Protein 3O07 (pdb70)

Structure (mmCIF, N/CA/C/O backbone):
data_3O07
#
_entry.id   3O07
#
_cell.length_a   60.474
_cell.length_b   111.972
_cell.length_c   158.744
_cell.angle_alpha   90.00
_cell.angle_beta   90.00
_cell.angle_gamma   90.00
#
_symmetry.space_group_name_H-M   'P 2 21 21'
#
loop_
_entity.id
_entity.type
_entity.pdbx_description
1 polymer 'Pyridoxine biosynthesis protein SNZ1'
2 non-polymer GLYCERALDEHYDE-3-PHOSPHATE
3 water water
#
loop_
_atom_site.group_PDB
_atom_site.id
_atom_site.type_symbol
_atom_site.label_atom_id
_atom_site.label_alt_id
_atom_site.label_comp_id
_atom_site.label_asym_id
_atom_site.label_entity_id
_atom_site.label_seq_id
_atom_site.pdbx_PDB_ins_code
_atom_site.Cartn_x
_atom_site.Cartn_y
_atom_site.Cartn_z
_atom_site.occupancy
_atom_site.B_iso_or_equiv
_atom_site.auth_seq_id
_atom_site.auth_comp_id
_atom_site.auth_asym_id
_atom_site.auth_atom_id
_atom_site.pdbx_PDB_model_num
ATOM 1 N N . LEU A 1 10 ? -18.139 -43.747 26.575 1.00 32.17 16 LEU A N 1
ATOM 2 C CA . LEU A 1 10 ? -17.700 -42.342 26.282 1.00 31.81 16 LEU A CA 1
ATOM 3 C C . LEU A 1 10 ? -18.353 -41.321 27.209 1.00 31.40 16 LEU A C 1
ATOM 4 O O . LEU A 1 10 ? -17.803 -40.235 27.439 1.00 31.26 16 LEU A O 1
ATOM 9 N N . LYS A 1 11 ? -19.528 -41.677 27.724 1.00 30.81 17 LYS A N 1
ATOM 10 C CA . LYS A 1 11 ? -20.300 -40.829 28.628 1.00 30.13 17 LYS A CA 1
ATOM 11 C C . LYS A 1 11 ? -19.473 -40.347 29.828 1.00 29.07 17 LYS A C 1
ATOM 12 O O . LYS A 1 11 ? -18.842 -41.143 30.533 1.00 29.23 17 LYS A O 1
ATOM 18 N N . GLY A 1 12 ? -19.474 -39.031 30.026 1.00 27.48 18 GLY A N 1
ATOM 19 C CA . GLY A 1 12 ? -18.729 -38.382 31.099 1.00 25.36 18 GLY A CA 1
ATOM 20 C C . GLY A 1 12 ? -17.301 -38.032 30.718 1.00 23.89 18 GLY A C 1
ATOM 21 O O . GLY A 1 12 ? -16.529 -37.570 31.569 1.00 24.26 18 GLY A O 1
ATOM 22 N N . GLY A 1 13 ? -16.951 -38.243 29.445 1.00 21.90 19 GLY A N 1
ATOM 23 C CA . GLY A 1 13 ? -15.569 -38.086 28.975 1.00 20.00 19 GLY A CA 1
ATOM 24 C C . GLY A 1 13 ? -15.299 -36.967 27.977 1.00 18.09 19 GLY A C 1
ATOM 25 O O . GLY A 1 13 ? -16.221 -36.256 27.564 1.00 17.90 19 GLY A O 1
ATOM 26 N N . VAL A 1 14 ? -14.022 -36.830 27.603 1.00 16.90 20 VAL A N 1
ATOM 27 C CA . VAL A 1 14 ? -13.545 -35.821 26.632 1.00 15.82 20 VAL A CA 1
ATOM 28 C C . VAL A 1 14 ? -12.998 -36.483 25.353 1.00 15.48 20 VAL A C 1
ATOM 29 O O . VAL A 1 14 ? -12.198 -37.413 25.437 1.00 15.45 20 VAL A O 1
ATOM 33 N N . ILE A 1 15 ? -13.433 -36.002 24.180 1.00 14.33 21 ILE A N 1
ATOM 34 C CA . ILE A 1 15 ? -12.877 -36.436 22.881 1.00 14.26 21 ILE A CA 1
ATOM 35 C C . ILE A 1 15 ? -12.031 -35.301 22.302 1.00 14.25 21 ILE A C 1
ATOM 36 O O . ILE A 1 15 ? -12.520 -34.169 22.193 1.00 13.94 21 ILE A O 1
ATOM 41 N N . MET A 1 16 ? -10.774 -35.599 21.945 1.00 13.84 22 MET A N 1
ATOM 42 C CA . MET A 1 16 ? -9.813 -34.573 21.472 1.00 14.11 22 MET A CA 1
ATOM 43 C C . MET A 1 16 ? -9.421 -34.719 19.992 1.00 14.28 22 MET A C 1
ATOM 44 O O . MET A 1 16 ? -9.055 -35.817 19.556 1.00 14.08 22 MET A O 1
ATOM 49 N N . ASP A 1 17 ? -9.475 -33.608 19.243 1.00 14.55 23 ASP A N 1
ATOM 50 C CA . ASP A 1 17 ? -8.942 -33.526 17.857 1.00 14.99 23 ASP A CA 1
ATOM 51 C C . ASP A 1 17 ? -7.405 -33.648 17.844 1.00 14.97 23 ASP A C 1
ATOM 52 O O . ASP A 1 17 ? -6.726 -32.955 18.610 1.00 15.35 23 ASP A O 1
ATOM 57 N N . VAL A 1 18 ? -6.867 -34.528 16.990 1.00 14.62 24 VAL A N 1
ATOM 58 C CA . VAL A 1 18 ? -5.409 -34.758 16.869 1.00 14.67 24 VAL A CA 1
ATOM 59 C C . VAL A 1 18 ? -4.985 -34.868 15.396 1.00 14.80 24 VAL A C 1
ATOM 60 O O . VAL A 1 18 ? -5.701 -35.477 14.592 1.00 15.07 24 VAL A O 1
ATOM 64 N N . VAL A 1 19 ? -3.838 -34.277 15.047 1.00 15.12 25 VAL A N 1
ATOM 65 C CA . VAL A 1 19 ? -3.350 -34.277 13.656 1.00 15.78 25 VAL A CA 1
ATOM 66 C C . VAL A 1 19 ? -2.093 -35.146 13.399 1.00 16.27 25 VAL A C 1
ATOM 67 O O . VAL A 1 19 ? -1.658 -35.284 12.247 1.00 16.45 25 VAL A O 1
ATOM 71 N N . THR A 1 20 ? -1.514 -35.713 14.463 1.00 16.69 26 THR A N 1
ATOM 72 C CA . THR A 1 20 ? -0.346 -36.617 14.366 1.00 17.02 26 THR A CA 1
ATOM 73 C C . THR A 1 20 ? -0.425 -37.751 15.396 1.00 17.12 26 THR A C 1
ATOM 74 O O . THR A 1 20 ? -1.159 -37.642 16.384 1.00 17.26 26 THR A O 1
ATOM 78 N N . PRO A 1 21 ? 0.342 -38.840 15.184 1.00 17.58 27 PRO A N 1
ATOM 79 C CA . PRO A 1 21 ? 0.436 -39.905 16.194 1.00 17.67 27 PRO A CA 1
ATOM 80 C C . PRO A 1 21 ? 0.925 -39.414 17.571 1.00 17.65 27 PRO A C 1
ATOM 81 O O . PRO A 1 21 ? 0.404 -39.866 18.601 1.00 17.17 27 PRO A O 1
ATOM 85 N N . GLU A 1 22 ? 1.891 -38.493 17.598 1.00 18.05 28 GLU A N 1
ATOM 86 C CA . GLU A 1 22 ? 2.388 -37.964 18.883 1.00 18.17 28 GLU A CA 1
ATOM 87 C C . GLU A 1 22 ? 1.350 -37.116 19.639 1.00 17.51 28 GLU A C 1
ATOM 88 O O . GLU A 1 22 ? 1.318 -37.131 20.873 1.00 17.28 28 GLU A O 1
ATOM 94 N N . GLN A 1 23 ? 0.508 -36.383 18.912 1.00 17.04 29 GLN A N 1
ATOM 95 C CA . GLN A 1 23 ? -0.632 -35.695 19.542 1.00 16.28 29 GLN A CA 1
ATOM 96 C C . GLN A 1 23 ? -1.632 -36.691 20.154 1.00 16.03 29 GLN A C 1
ATOM 97 O O . GLN A 1 23 ? -2.132 -36.471 21.260 1.00 15.47 29 GLN A O 1
ATOM 103 N N . ALA A 1 24 ? -1.908 -37.790 19.443 1.00 15.94 30 ALA A N 1
ATOM 104 C CA . ALA A 1 24 ? -2.804 -38.836 19.958 1.00 15.87 30 ALA A CA 1
ATOM 105 C C . ALA A 1 24 ? -2.286 -39.423 21.278 1.00 16.38 30 ALA A C 1
ATOM 106 O O . ALA A 1 24 ? -3.069 -39.696 22.191 1.00 15.87 30 ALA A O 1
ATOM 108 N N . LYS A 1 25 ? -0.966 -39.591 21.382 1.00 16.64 31 LYS A N 1
ATOM 109 C CA . LYS A 1 25 ? -0.352 -40.108 22.619 1.00 17.50 31 LYS A CA 1
ATOM 110 C C . LYS A 1 25 ? -0.488 -39.183 23.836 1.00 17.63 31 LYS A C 1
ATOM 111 O O . LYS A 1 25 ? -0.698 -39.660 24.964 1.00 17.90 31 LYS A O 1
ATOM 117 N N . ILE A 1 26 ? -0.364 -37.874 23.605 1.00 17.21 32 ILE A N 1
ATOM 118 C CA . ILE A 1 26 ? -0.617 -36.856 24.635 1.00 17.62 32 ILE A CA 1
ATOM 119 C C . ILE A 1 26 ? -2.063 -36.925 25.114 1.00 17.42 32 ILE A C 1
ATOM 120 O O . ILE A 1 26 ? -2.325 -36.900 26.323 1.00 17.03 32 ILE A O 1
ATOM 125 N N . ALA A 1 27 ? -2.998 -37.003 24.164 1.00 16.84 33 ALA A N 1
ATOM 126 C CA . ALA A 1 27 ? -4.418 -37.102 24.495 1.00 16.96 33 ALA A CA 1
ATOM 127 C C . ALA A 1 27 ? -4.712 -38.317 25.377 1.00 17.15 33 ALA A C 1
ATOM 128 O O . ALA A 1 27 ? -5.409 -38.201 26.390 1.00 17.23 33 ALA A O 1
ATOM 130 N N . GLU A 1 28 ? -4.166 -39.472 24.998 1.00 17.46 34 GLU A N 1
ATOM 131 C CA . GLU A 1 28 ? -4.327 -40.700 25.777 1.00 18.21 34 GLU A CA 1
ATOM 132 C C . GLU A 1 28 ? -3.768 -40.568 27.206 1.00 18.21 34 GLU A C 1
ATOM 133 O O . GLU A 1 28 ? -4.458 -40.899 28.173 1.00 18.15 34 GLU A O 1
ATOM 139 N N . LYS A 1 29 ? -2.538 -40.070 27.331 1.00 18.29 35 LYS A N 1
ATOM 140 C CA . LYS A 1 29 ? -1.897 -39.886 28.647 1.00 18.72 35 LYS A CA 1
ATOM 141 C C . LYS A 1 29 ? -2.623 -38.882 29.556 1.00 18.92 35 LYS A C 1
ATOM 142 O O . LYS A 1 29 ? -2.593 -39.025 30.782 1.00 19.43 35 LYS A O 1
ATOM 148 N N A SER A 1 30 ? -3.282 -37.889 28.955 0.50 18.72 36 SER A N 1
ATOM 149 N N B SER A 1 30 ? -3.282 -37.888 28.955 0.50 18.71 36 SER A N 1
ATOM 150 C CA A SER A 1 30 ? -4.010 -36.863 29.707 0.50 18.66 36 SER A CA 1
ATOM 151 C CA B SER A 1 30 ? -4.014 -36.862 29.707 0.50 18.63 36 SER A CA 1
ATOM 152 C C A SER A 1 30 ? -5.386 -37.333 30.199 0.50 18.50 36 SER A C 1
ATOM 153 C C B SER A 1 30 ? -5.362 -37.361 30.241 0.50 18.49 36 SER A C 1
ATOM 154 O O A SER A 1 30 ? -6.031 -36.647 30.999 0.50 18.83 36 SER A O 1
ATOM 155 O O B SER A 1 30 ? -5.966 -36.723 31.111 0.50 18.82 36 SER A O 1
ATOM 160 N N . GLY A 1 31 ? -5.825 -38.497 29.721 1.00 18.12 37 GLY A N 1
ATOM 161 C CA . GLY A 1 31 ? -7.089 -39.098 30.163 1.00 17.62 37 GLY A CA 1
ATOM 162 C C . GLY A 1 31 ? -8.290 -38.962 29.234 1.00 16.96 37 GLY A C 1
ATOM 163 O O . GLY A 1 31 ? -9.427 -39.193 29.658 1.00 16.43 37 GLY A O 1
ATOM 164 N N . ALA A 1 32 ? -8.053 -38.607 27.969 1.00 16.70 38 ALA A N 1
ATOM 165 C CA . ALA A 1 32 ? -9.140 -38.559 26.975 1.00 16.50 38 ALA A CA 1
ATOM 166 C C . ALA A 1 32 ? -9.821 -39.924 26.817 1.00 16.56 38 ALA A C 1
ATOM 167 O O . ALA A 1 32 ? -9.163 -40.967 26.935 1.00 16.48 38 ALA A O 1
ATOM 169 N N A CYS A 1 33 ? -11.124 -39.899 26.539 0.50 16.98 39 CYS A N 1
ATOM 170 N N B CYS A 1 33 ? -11.132 -39.918 26.576 0.50 16.47 39 CYS A N 1
ATOM 171 C CA A CYS A 1 33 ? -11.912 -41.117 26.317 0.50 17.59 39 CYS A CA 1
ATOM 172 C CA B CYS A 1 33 ? -11.863 -41.167 26.322 0.50 16.50 39 CYS A CA 1
ATOM 173 C C A CYS A 1 33 ? -11.844 -41.639 24.877 0.50 16.83 39 CYS A C 1
ATOM 174 C C B CYS A 1 33 ? -11.680 -41.678 24.890 0.50 16.29 39 CYS A C 1
ATOM 175 O O A CYS A 1 33 ? -12.132 -42.815 24.624 0.50 16.78 39 CYS A O 1
ATOM 176 O O B CYS A 1 33 ? -11.704 -42.889 24.657 0.50 16.31 39 CYS A O 1
ATOM 181 N N . ALA A 1 34 ? -11.488 -40.754 23.945 1.00 15.92 40 ALA A N 1
ATOM 182 C CA . ALA A 1 34 ? -11.313 -41.097 22.518 1.00 14.99 40 ALA A CA 1
ATOM 183 C C . ALA A 1 34 ? -10.576 -39.961 21.800 1.00 14.51 40 ALA A C 1
ATOM 184 O O . ALA A 1 34 ? -10.458 -38.857 22.346 1.00 14.50 40 ALA A O 1
ATOM 186 N N . VAL A 1 35 ? -10.082 -40.226 20.590 1.00 13.98 41 VAL A N 1
ATOM 187 C CA . VAL A 1 35 ? -9.508 -39.166 19.738 1.00 14.07 41 VAL A CA 1
ATOM 188 C C . VAL A 1 35 ? -10.217 -39.057 18.383 1.00 14.20 41 VAL A C 1
ATOM 189 O O . VAL A 1 35 ? -10.777 -40.037 17.894 1.00 14.03 41 VAL A O 1
ATOM 193 N N . MET A 1 36 ? -10.180 -37.860 17.797 1.00 14.37 42 MET A N 1
ATOM 194 C CA . MET A 1 36 ? -10.708 -37.603 16.447 1.00 14.84 42 MET A CA 1
ATOM 195 C C . MET A 1 36 ? -9.539 -37.296 15.507 1.00 15.01 42 MET A C 1
ATOM 196 O O . MET A 1 36 ? -8.859 -36.275 15.657 1.00 14.72 42 MET A O 1
ATOM 201 N N . ALA A 1 37 ? -9.306 -38.188 14.544 1.00 15.64 43 ALA A N 1
ATOM 202 C CA . ALA A 1 37 ? -8.169 -38.069 13.623 1.00 16.61 43 ALA A CA 1
ATOM 203 C C . ALA A 1 37 ? -8.517 -37.170 12.439 1.00 17.60 43 ALA A C 1
ATOM 204 O O . ALA A 1 37 ? -9.544 -37.371 11.797 1.00 17.34 43 ALA A O 1
ATOM 206 N N . LEU A 1 38 ? -7.676 -36.170 12.168 1.00 19.32 44 LEU A N 1
ATOM 207 C CA . LEU A 1 38 ? -7.866 -35.263 11.016 1.00 21.82 44 LEU A CA 1
ATOM 208 C C . LEU A 1 38 ? -6.535 -34.736 10.489 1.00 23.18 44 LEU A C 1
ATOM 209 O O . LEU A 1 38 ? -5.635 -34.445 11.268 1.00 22.46 44 LEU A O 1
ATOM 214 N N . GLU A 1 39 ? -6.417 -34.612 9.167 1.00 25.38 45 GLU A N 1
ATOM 215 C CA . GLU A 1 39 ? -5.134 -34.250 8.546 1.00 28.30 45 GLU A CA 1
ATOM 216 C C . GLU A 1 39 ? -4.888 -32.741 8.502 1.00 30.24 45 GLU A C 1
ATOM 217 O O . GLU A 1 39 ? -3.739 -32.288 8.499 1.00 30.90 45 GLU A O 1
ATOM 223 N N . SER A 1 40 ? -5.973 -31.975 8.473 1.00 32.66 46 SER A N 1
ATOM 224 C CA . SER A 1 40 ? -5.908 -30.524 8.419 1.00 35.05 46 SER A CA 1
ATOM 225 C C . SER A 1 40 ? -6.950 -29.946 9.354 1.00 36.41 46 SER A C 1
ATOM 226 O O . SER A 1 40 ? -8.047 -30.502 9.488 1.00 36.39 46 SER A O 1
ATOM 229 N N . ILE A 1 41 ? -6.602 -28.833 9.993 1.00 38.17 47 ILE A N 1
ATOM 230 C CA . ILE A 1 41 ? -7.545 -28.087 10.817 1.00 40.11 47 ILE A CA 1
ATOM 231 C C . ILE A 1 41 ? -8.486 -27.316 9.886 1.00 41.49 47 ILE A C 1
ATOM 232 O O . ILE A 1 41 ? -8.051 -26.387 9.194 1.00 41.59 47 ILE A O 1
ATOM 237 N N . PRO A 1 42 ? -9.779 -27.700 9.865 1.00 42.93 48 PRO A N 1
ATOM 238 C CA . PRO A 1 42 ? -10.729 -27.132 8.903 1.00 44.05 48 PRO A CA 1
ATOM 239 C C . PRO A 1 42 ? -10.959 -25.633 9.098 1.00 45.17 48 PRO A C 1
ATOM 240 O O . PRO A 1 42 ? -11.293 -24.936 8.138 1.00 45.32 48 PRO A O 1
ATOM 244 N N . ALA A 1 43 ? -10.766 -25.152 10.328 1.00 46.45 49 ALA A N 1
ATOM 245 C CA . ALA A 1 43 ? -10.874 -23.725 10.649 1.00 47.66 49 ALA A CA 1
ATOM 246 C C . ALA A 1 43 ? -9.761 -22.893 10.002 1.00 48.51 49 ALA A C 1
ATOM 247 O O . ALA A 1 43 ? -9.980 -21.734 9.635 1.00 48.77 49 ALA A O 1
ATOM 249 N N . ASP A 1 44 ? -8.575 -23.489 9.875 1.00 49.44 50 ASP A N 1
ATOM 250 C CA . ASP A 1 44 ? -7.453 -22.863 9.170 1.00 50.33 50 ASP A CA 1
ATOM 251 C C . ASP A 1 44 ? -7.696 -22.847 7.662 1.00 50.74 50 ASP A C 1
ATOM 252 O O . ASP A 1 44 ? -7.265 -21.925 6.966 1.00 50.97 50 ASP A O 1
ATOM 257 N N . MET A 1 45 ? -8.393 -23.873 7.171 1.00 51.23 51 MET A N 1
ATOM 258 C CA . MET A 1 45 ? -8.667 -24.024 5.739 1.00 51.60 51 MET A CA 1
ATOM 259 C C . MET A 1 45 ? -9.927 -23.281 5.282 1.00 51.49 51 MET A C 1
ATOM 260 O O . MET A 1 45 ? -10.087 -22.998 4.090 1.00 51.53 51 MET A O 1
ATOM 265 N N . ARG A 1 46 ? -10.818 -22.985 6.229 1.00 51.30 52 ARG A N 1
ATOM 266 C CA . ARG A 1 46 ? -11.988 -22.141 5.965 1.00 51.12 52 ARG A CA 1
ATOM 267 C C . ARG A 1 46 ? -11.562 -20.715 5.605 1.00 50.56 52 ARG A C 1
ATOM 268 O O . ARG A 1 46 ? -12.191 -20.063 4.766 1.00 50.70 52 ARG A O 1
ATOM 276 N N . LYS A 1 47 ? -10.484 -20.249 6.238 1.00 49.76 53 LYS A N 1
ATOM 277 C CA . LYS A 1 47 ? -9.926 -18.920 5.979 1.00 48.80 53 LYS A CA 1
ATOM 278 C C . LYS A 1 47 ? -9.228 -18.823 4.624 1.00 47.80 53 LYS A C 1
ATOM 279 O O . LYS A 1 47 ? -9.045 -17.725 4.089 1.00 47.88 53 LYS A O 1
ATOM 285 N N . SER A 1 48 ? -8.847 -19.977 4.077 1.00 46.36 54 SER A N 1
ATOM 286 C CA . SER A 1 48 ? -8.147 -20.051 2.795 1.00 44.70 54 SER A CA 1
ATOM 287 C C . SER A 1 48 ? -9.098 -20.289 1.612 1.00 43.21 54 SER A C 1
ATOM 288 O O . SER A 1 48 ? -8.657 -20.361 0.462 1.00 43.42 54 SER A O 1
ATOM 291 N N . GLY A 1 49 ? -10.394 -20.411 1.904 1.00 41.26 55 GLY A N 1
ATOM 292 C CA . GLY A 1 49 ? -11.420 -20.659 0.882 1.00 38.42 55 GLY A CA 1
ATOM 293 C C . GLY A 1 49 ? -11.445 -22.077 0.332 1.00 36.32 55 GLY A C 1
ATOM 294 O O . GLY A 1 49 ? -12.178 -22.370 -0.617 1.00 36.56 55 GLY A O 1
ATOM 295 N N . LYS A 1 50 ? -10.663 -22.964 0.946 1.00 33.81 56 LYS A N 1
ATOM 296 C CA . LYS A 1 50 ? -10.430 -24.305 0.417 1.00 31.16 56 LYS A CA 1
ATOM 297 C C . LYS A 1 50 ? -11.591 -25.263 0.691 1.00 28.45 56 LYS A C 1
ATOM 298 O O . LYS A 1 50 ? -12.369 -25.063 1.625 1.00 28.45 56 LYS A O 1
ATOM 304 N N . VAL A 1 51 ? -11.697 -26.296 -0.141 1.00 25.14 57 VAL A N 1
ATOM 305 C CA . VAL A 1 51 ? -12.612 -27.415 0.105 1.00 21.75 57 VAL A CA 1
ATOM 306 C C . VAL A 1 51 ? -11.973 -28.384 1.110 1.00 20.00 57 VAL A C 1
ATOM 307 O O . VAL A 1 51 ? -10.815 -28.792 0.945 1.00 19.79 57 VAL A O 1
ATOM 311 N N A CYS A 1 52 ? -12.733 -28.742 2.145 0.50 18.44 58 CYS A N 1
ATOM 312 N N B CYS A 1 52 ? -12.731 -28.737 2.147 0.50 18.77 58 CYS A N 1
ATOM 313 C CA A CYS A 1 52 ? -12.267 -29.646 3.193 0.50 17.23 58 CYS A CA 1
ATOM 314 C CA B CYS A 1 52 ? -12.260 -29.657 3.173 0.50 17.92 58 CYS A CA 1
ATOM 315 C C A CYS A 1 52 ? -13.022 -30.974 3.104 0.50 16.08 58 CYS A C 1
ATOM 316 C C B CYS A 1 52 ? -13.022 -30.974 3.079 0.50 16.45 58 CYS A C 1
ATOM 317 O O A CYS A 1 52 ? -14.250 -30.990 3.178 0.50 15.55 58 CYS A O 1
ATOM 318 O O B CYS A 1 52 ? -14.252 -30.984 3.130 0.50 15.91 58 CYS A O 1
ATOM 323 N N . ARG A 1 53 ? -12.278 -32.073 2.945 1.00 15.32 59 ARG A N 1
ATOM 324 C CA . ARG A 1 53 ? -12.854 -33.415 2.681 1.00 13.95 59 ARG A CA 1
ATOM 325 C C . ARG A 1 53 ? -12.432 -34.459 3.746 1.00 13.33 59 ARG A C 1
ATOM 326 O O . ARG A 1 53 ? -11.720 -34.123 4.696 1.00 12.40 59 ARG A O 1
ATOM 334 N N . MET A 1 54 ? -12.873 -35.711 3.579 1.00 13.22 60 MET A N 1
ATOM 335 C CA . MET A 1 54 ? -12.339 -36.864 4.340 1.00 14.11 60 MET A CA 1
ATOM 336 C C . MET A 1 54 ? -10.800 -36.861 4.296 1.00 14.27 60 MET A C 1
ATOM 337 O O . MET A 1 54 ? -10.212 -36.503 3.267 1.00 14.86 60 MET A O 1
ATOM 342 N N . SER A 1 55 ? -10.154 -37.228 5.410 1.00 14.15 61 SER A N 1
ATOM 343 C CA . SER A 1 55 ? -8.686 -37.323 5.485 1.00 14.66 61 SER A CA 1
ATOM 344 C C . SER A 1 55 ? -8.167 -38.594 4.797 1.00 15.19 61 SER A C 1
ATOM 345 O O . SER A 1 55 ? -8.920 -39.560 4.631 1.00 15.20 61 SER A O 1
ATOM 348 N N . ASP A 1 56 ? -6.888 -38.593 4.403 1.00 15.97 62 ASP A N 1
ATOM 349 C CA . ASP A 1 56 ? -6.252 -39.777 3.790 1.00 17.02 62 ASP A CA 1
ATOM 350 C C . ASP A 1 56 ? -6.291 -40.978 4.755 1.00 17.15 62 ASP A C 1
ATOM 351 O O . ASP A 1 56 ? -5.841 -40.862 5.896 1.00 17.44 62 ASP A O 1
ATOM 356 N N . PRO A 1 57 ? -6.832 -42.132 4.307 1.00 17.30 63 PRO A N 1
ATOM 357 C CA . PRO A 1 57 ? -6.864 -43.342 5.148 1.00 17.71 63 PRO A CA 1
ATOM 358 C C . PRO A 1 57 ? -5.506 -43.752 5.756 1.00 18.13 63 PRO A C 1
ATOM 359 O O . PRO A 1 57 ? -5.479 -44.361 6.834 1.00 18.52 63 PRO A O 1
ATOM 363 N N . LYS A 1 58 ? -4.401 -43.418 5.091 1.00 18.46 64 LYS A N 1
ATOM 364 C CA . LYS A 1 58 ? -3.060 -43.698 5.637 1.00 19.07 64 LYS A CA 1
ATOM 365 C C . LYS A 1 58 ? -2.787 -42.955 6.949 1.00 18.72 64 LYS A C 1
ATOM 366 O O . LYS A 1 58 ? -2.250 -43.541 7.898 1.00 18.76 64 LYS A O 1
ATOM 372 N N . MET A 1 59 ? -3.142 -41.671 7.009 1.00 18.21 65 MET A N 1
ATOM 373 C CA . MET A 1 59 ? -2.869 -40.898 8.223 1.00 18.03 65 MET A CA 1
ATOM 374 C C . MET A 1 59 ? -3.776 -41.326 9.383 1.00 17.46 65 MET A C 1
ATOM 375 O O . MET A 1 59 ? -3.340 -41.326 10.544 1.00 17.27 65 MET A O 1
ATOM 380 N N . ILE A 1 60 ? -5.014 -41.716 9.066 1.00 16.75 66 ILE A N 1
ATOM 381 C CA . ILE A 1 60 ? -5.955 -42.217 10.083 1.00 16.10 66 ILE A CA 1
ATOM 382 C C . ILE A 1 60 ? -5.445 -43.541 10.674 1.00 16.53 66 ILE A C 1
ATOM 383 O O . ILE A 1 60 ? -5.448 -43.731 11.895 1.00 16.06 66 ILE A O 1
ATOM 388 N N . LYS A 1 61 ? -4.996 -44.446 9.805 1.00 16.56 67 LYS A N 1
ATOM 389 C CA . LYS A 1 61 ? -4.468 -45.744 10.248 1.00 17.83 67 LYS A CA 1
ATOM 390 C C . LYS A 1 61 ? -3.233 -45.593 11.143 1.00 17.98 67 LYS A C 1
ATOM 391 O O . LYS A 1 61 ? -3.083 -46.328 12.131 1.00 18.23 67 LYS A O 1
ATOM 397 N N . ASP A 1 62 ? -2.359 -44.641 10.802 1.00 18.48 68 ASP A N 1
ATOM 398 C CA . ASP A 1 62 ? -1.158 -44.366 11.598 1.00 19.14 68 ASP A CA 1
ATOM 399 C C . ASP A 1 62 ? -1.519 -43.889 13.018 1.00 18.99 68 ASP A C 1
ATOM 400 O O . ASP A 1 62 ? -0.820 -44.211 13.986 1.00 19.14 68 ASP A O 1
ATOM 405 N N . ILE A 1 63 ? -2.614 -43.141 13.139 1.00 18.44 69 ILE A N 1
ATOM 406 C CA . ILE A 1 63 ? -3.129 -42.738 14.457 1.00 18.33 69 ILE A CA 1
ATOM 407 C C . ILE A 1 63 ? -3.774 -43.916 15.201 1.00 18.36 69 ILE A C 1
ATOM 408 O O . ILE A 1 63 ? -3.558 -44.078 16.402 1.00 18.37 69 ILE A O 1
ATOM 413 N N . MET A 1 64 ? -4.541 -44.739 14.481 1.00 18.34 70 MET A N 1
ATOM 414 C CA . MET A 1 64 ? -5.143 -45.964 15.035 1.00 18.74 70 MET A CA 1
ATOM 415 C C . MET A 1 64 ? -4.100 -46.908 15.660 1.00 19.41 70 MET A C 1
ATOM 416 O O . MET A 1 64 ? -4.351 -47.529 16.699 1.00 19.21 70 MET A O 1
ATOM 421 N N . ASN A 1 65 ? -2.933 -46.994 15.028 1.00 19.85 71 ASN A N 1
ATOM 422 C CA . ASN A 1 65 ? -1.834 -47.837 15.510 1.00 20.72 71 ASN A CA 1
ATOM 423 C C . ASN A 1 65 ? -1.079 -47.294 16.739 1.00 20.79 71 ASN A C 1
ATOM 424 O O . ASN A 1 65 ? -0.303 -48.032 17.361 1.00 21.18 71 ASN A O 1
ATOM 429 N N A SER A 1 66 ? -1.316 -46.029 17.086 0.50 20.67 72 SER A N 1
ATOM 430 N N B SER A 1 66 ? -1.317 -46.030 17.087 0.50 20.81 72 SER A N 1
ATOM 431 C CA A SER A 1 66 ? -0.544 -45.345 18.130 0.50 20.57 72 SER A CA 1
ATOM 432 C CA B SER A 1 66 ? -0.542 -45.345 18.128 0.50 20.88 72 SER A CA 1
ATOM 433 C C A SER A 1 66 ? -1.161 -45.368 19.533 0.50 20.65 72 SER A C 1
ATOM 434 C C B SER A 1 66 ? -1.170 -45.323 19.527 0.50 20.81 72 SER A C 1
ATOM 435 O O A SER A 1 66 ? -0.452 -45.134 20.520 0.50 20.84 72 SER A O 1
ATOM 436 O O B SER A 1 66 ? -0.477 -45.013 20.505 0.50 20.95 72 SER A O 1
ATOM 441 N N . VAL A 1 67 ? -2.466 -45.629 19.621 1.00 20.60 73 VAL A N 1
ATOM 442 C CA . VAL A 1 67 ? -3.200 -45.603 20.910 1.00 20.84 73 VAL A CA 1
ATOM 443 C C . VAL A 1 67 ? -4.145 -46.797 21.084 1.00 20.62 73 VAL A C 1
ATOM 444 O O . VAL A 1 67 ? -4.487 -47.470 20.105 1.00 20.91 73 VAL A O 1
ATOM 448 N N A SER A 1 68 ? -4.553 -47.047 22.332 0.50 20.73 74 SER A N 1
ATOM 449 N N B SER A 1 68 ? -4.582 -47.053 22.316 0.50 20.62 74 SER A N 1
ATOM 450 C CA A SER A 1 68 ? -5.498 -48.124 22.657 0.50 20.46 74 SER A CA 1
ATOM 451 C CA B SER A 1 68 ? -5.527 -48.146 22.569 0.50 20.18 74 SER A CA 1
ATOM 452 C C A SER A 1 68 ? -6.848 -47.618 23.199 0.50 20.13 74 SER A C 1
ATOM 453 C C B SER A 1 68 ? -6.981 -47.681 22.724 0.50 19.91 74 SER A C 1
ATOM 454 O O A SER A 1 68 ? -7.554 -48.342 23.906 0.50 20.45 74 SER A O 1
ATOM 455 O O B SER A 1 68 ? -7.904 -48.500 22.696 0.50 19.79 74 SER A O 1
ATOM 460 N N . ILE A 1 69 ? -7.182 -46.371 22.870 1.00 19.42 75 ILE A N 1
ATOM 461 C CA . ILE A 1 69 ? -8.528 -45.810 23.059 1.00 18.60 75 ILE A CA 1
ATOM 462 C C . ILE A 1 69 ? -9.205 -45.679 21.671 1.00 18.00 75 ILE A C 1
ATOM 463 O O . ILE A 1 69 ? -8.503 -45.722 20.652 1.00 18.00 75 ILE A O 1
ATOM 468 N N . PRO A 1 70 ? -10.554 -45.538 21.623 1.00 17.33 76 PRO A N 1
ATOM 469 C CA . PRO A 1 70 ? -11.262 -45.460 20.325 1.00 16.84 76 PRO A CA 1
ATOM 470 C C . PRO A 1 70 ? -10.861 -44.265 19.454 1.00 16.09 76 PRO A C 1
ATOM 471 O O . PRO A 1 70 ? -10.491 -43.209 19.977 1.00 15.59 76 PRO A O 1
ATOM 475 N N . VAL A 1 71 ? -10.937 -44.453 18.135 1.00 15.09 77 VAL A N 1
ATOM 476 C CA . VAL A 1 71 ? -10.592 -43.419 17.155 1.00 14.65 77 VAL A CA 1
ATOM 477 C C . VAL A 1 71 ? -11.817 -43.100 16.280 1.00 14.19 77 VAL A C 1
ATOM 478 O O . VAL A 1 71 ? -12.478 -44.012 15.783 1.00 14.21 77 VAL A O 1
ATOM 482 N N A MET A 1 72 ? -12.117 -41.805 16.123 0.50 13.62 78 MET A N 1
ATOM 483 N N B MET A 1 72 ? -12.098 -41.808 16.109 0.50 13.73 78 MET A N 1
ATOM 484 C CA A MET A 1 72 ? -13.203 -41.319 15.259 0.50 13.39 78 MET A CA 1
ATOM 485 C CA B MET A 1 72 ? -13.174 -41.332 15.243 0.50 13.60 78 MET A CA 1
ATOM 486 C C A MET A 1 72 ? -12.631 -40.562 14.049 0.50 13.05 78 MET A C 1
ATOM 487 C C B MET A 1 72 ? -12.578 -40.654 14.002 0.50 13.17 78 MET A C 1
ATOM 488 O O A MET A 1 72 ? -11.531 -40.018 14.127 0.50 13.10 78 MET A O 1
ATOM 489 O O B MET A 1 72 ? -11.406 -40.278 14.004 0.50 13.17 78 MET A O 1
ATOM 498 N N . ALA A 1 73 ? -13.379 -40.525 12.943 1.00 12.57 79 ALA A N 1
ATOM 499 C CA . ALA A 1 73 ? -12.986 -39.737 11.743 1.00 12.33 79 ALA A CA 1
ATOM 500 C C . ALA A 1 73 ? -14.203 -39.031 11.130 1.00 11.94 79 ALA A C 1
ATOM 501 O O . ALA A 1 73 ? -15.336 -39.473 11.333 1.00 12.28 79 ALA A O 1
ATOM 503 N N . LYS A 1 74 ? -13.968 -37.927 10.409 1.00 11.68 80 LYS A N 1
ATOM 504 C CA . LYS A 1 74 ? -15.046 -37.100 9.832 1.00 11.87 80 LYS A CA 1
ATOM 505 C C . LYS A 1 74 ? -15.300 -37.366 8.345 1.00 11.16 80 LYS A C 1
ATOM 506 O O . LYS A 1 74 ? -14.367 -37.715 7.609 1.00 11.88 80 LYS A O 1
ATOM 512 N N . VAL A 1 75 ? -16.551 -37.171 7.916 1.00 10.83 81 VAL A N 1
ATOM 513 C CA . VAL A 1 75 ? -16.939 -37.179 6.480 1.00 10.63 81 VAL A CA 1
ATOM 514 C C . VAL A 1 75 ? -17.849 -35.979 6.160 1.00 10.42 81 VAL A C 1
ATOM 515 O O . VAL A 1 75 ? -18.498 -35.429 7.058 1.00 10.03 81 VAL A O 1
ATOM 519 N N . ARG A 1 76 ? -17.902 -35.576 4.883 1.00 10.36 82 ARG A N 1
ATOM 520 C CA . ARG A 1 76 ? -18.774 -34.467 4.443 1.00 10.66 82 ARG A CA 1
ATOM 521 C C . ARG A 1 76 ? -20.260 -34.841 4.527 1.00 11.00 82 ARG A C 1
ATOM 522 O O . ARG A 1 76 ? -20.620 -36.005 4.302 1.00 11.11 82 ARG A O 1
ATOM 530 N N . ILE A 1 77 ? -21.113 -33.864 4.861 1.00 10.96 83 ILE A N 1
ATOM 531 C CA . ILE A 1 77 ? -22.571 -34.071 4.906 1.00 11.28 83 ILE A CA 1
ATOM 532 C C . ILE A 1 77 ? -23.075 -34.654 3.576 1.00 11.52 83 ILE A C 1
ATOM 533 O O . ILE A 1 77 ? -22.802 -34.115 2.494 1.00 11.74 83 ILE A O 1
ATOM 538 N N . GLY A 1 78 ? -23.768 -35.788 3.673 1.00 11.29 84 GLY A N 1
ATOM 539 C CA . GLY A 1 78 ? -24.325 -36.466 2.500 1.00 11.54 84 GLY A CA 1
ATOM 540 C C . GLY A 1 78 ? -23.370 -37.340 1.699 1.00 11.54 84 GLY A C 1
ATOM 541 O O . GLY A 1 78 ? -23.793 -37.962 0.718 1.00 11.84 84 GLY A O 1
ATOM 542 N N . HIS A 1 79 ? -22.091 -37.391 2.084 1.00 11.30 85 HIS A N 1
ATOM 543 C CA . HIS A 1 79 ? -21.117 -38.167 1.286 1.00 10.77 85 HIS A CA 1
ATOM 544 C C . HIS A 1 79 ? -21.045 -39.629 1.726 1.00 10.93 85 HIS A C 1
ATOM 545 O O . HIS A 1 79 ? -20.118 -40.035 2.437 1.00 10.31 85 HIS A O 1
ATOM 552 N N . PHE A 1 80 ? -22.027 -40.414 1.279 1.00 10.91 86 PHE A N 1
ATOM 553 C CA . PHE A 1 80 ? -22.137 -41.806 1.726 1.00 11.50 86 PHE A CA 1
ATOM 554 C C . PHE A 1 80 ? -20.987 -42.711 1.270 1.00 11.57 86 PHE A C 1
ATOM 555 O O . PHE A 1 80 ? -20.718 -43.732 1.907 1.00 12.01 86 PHE A O 1
ATOM 563 N N . VAL A 1 81 ? -20.293 -42.334 0.193 1.00 11.63 87 VAL A N 1
ATOM 564 C CA . VAL A 1 81 ? -19.107 -43.096 -0.249 1.00 11.78 87 VAL A CA 1
ATOM 565 C C . VAL A 1 81 ? -17.871 -42.853 0.633 1.00 11.54 87 VAL A C 1
ATOM 566 O O . VAL A 1 81 ? -17.165 -43.806 0.983 1.00 11.32 87 VAL A O 1
ATOM 570 N N . GLU A 1 82 ? -17.610 -41.597 1.014 1.00 11.24 88 GLU A N 1
ATOM 571 C CA . GLU A 1 82 ? -16.596 -41.334 2.054 1.00 10.90 88 GLU A CA 1
ATOM 572 C C . GLU A 1 82 ? -16.879 -42.219 3.295 1.00 11.13 88 GLU A C 1
ATOM 573 O O . GLU A 1 82 ? -15.958 -42.832 3.850 1.00 11.30 88 GLU A O 1
ATOM 579 N N . ALA A 1 83 ? -18.146 -42.321 3.692 1.00 11.06 89 ALA A N 1
ATOM 580 C CA . ALA A 1 83 ? -18.520 -43.142 4.870 1.00 11.89 89 ALA A CA 1
ATOM 581 C C . ALA A 1 83 ? -18.274 -44.652 4.658 1.00 11.89 89 ALA A C 1
ATOM 582 O O . ALA A 1 83 ? -17.797 -45.344 5.573 1.00 12.24 89 ALA A O 1
ATOM 584 N N . GLN A 1 84 ? -18.560 -45.144 3.450 1.00 11.99 90 GLN A N 1
ATOM 585 C CA . GLN A 1 84 ? -18.287 -46.552 3.093 1.00 12.40 90 GLN A CA 1
ATOM 586 C C . GLN A 1 84 ? -16.797 -46.903 3.197 1.00 12.56 90 GLN A C 1
ATOM 587 O O . GLN A 1 84 ? -16.438 -47.985 3.694 1.00 12.99 90 GLN A O 1
ATOM 593 N N . ILE A 1 85 ? -15.936 -45.993 2.727 1.00 12.49 91 ILE A N 1
ATOM 594 C CA . ILE A 1 85 ? -14.474 -46.132 2.839 1.00 12.70 91 ILE A CA 1
ATOM 595 C C . ILE A 1 85 ? -13.984 -46.157 4.302 1.00 13.19 91 ILE A C 1
ATOM 596 O O . ILE A 1 85 ? -13.176 -47.021 4.683 1.00 13.05 91 ILE A O 1
ATOM 601 N N . ILE A 1 86 ? -14.480 -45.216 5.109 1.00 13.58 92 ILE A N 1
ATOM 602 C CA . ILE A 1 86 ? -14.091 -45.108 6.524 1.00 15.02 92 ILE A CA 1
ATOM 603 C C . ILE A 1 86 ? -14.583 -46.313 7.349 1.00 15.33 92 ILE A C 1
ATOM 604 O O . ILE A 1 86 ? -13.886 -46.783 8.257 1.00 15.04 92 ILE A O 1
ATOM 609 N N . GLU A 1 87 ? -15.770 -46.821 7.029 1.00 16.04 93 GLU A N 1
ATOM 610 C CA . GLU A 1 87 ? -16.254 -48.054 7.663 1.00 17.13 93 GLU A CA 1
ATOM 611 C C . GLU A 1 87 ? -15.346 -49.256 7.353 1.00 17.19 93 GLU A C 1
ATOM 612 O O . GLU A 1 87 ? -15.015 -50.042 8.256 1.00 16.96 93 GLU A O 1
ATOM 618 N N . ALA A 1 88 ? -14.945 -49.390 6.087 1.00 16.91 94 ALA A N 1
ATOM 619 C CA . ALA A 1 88 ? -14.039 -50.465 5.665 1.00 16.92 94 ALA A CA 1
ATOM 620 C C . ALA A 1 88 ? -12.667 -50.409 6.352 1.00 16.98 94 ALA A C 1
ATOM 621 O O . ALA A 1 88 ? -12.030 -51.451 6.562 1.00 16.75 94 ALA A O 1
ATOM 623 N N . LEU A 1 89 ? -12.226 -49.199 6.713 1.00 16.37 95 LEU A N 1
ATOM 624 C CA . LEU A 1 89 ? -10.984 -48.988 7.464 1.00 16.95 95 LEU A CA 1
ATOM 625 C C . LEU A 1 89 ? -11.049 -49.477 8.929 1.00 17.32 95 LEU A C 1
ATOM 626 O O . LEU A 1 89 ? -10.012 -49.674 9.565 1.00 17.98 95 LEU A O 1
ATOM 631 N N . GLU A 1 90 ? -12.266 -49.678 9.435 1.00 17.67 96 GLU A N 1
ATOM 632 C CA . GLU A 1 90 ? -12.524 -50.147 10.815 1.00 17.93 96 GLU A CA 1
ATOM 633 C C . GLU A 1 90 ? -12.263 -49.104 11.918 1.00 17.51 96 GLU A C 1
ATOM 634 O O . GLU A 1 90 ? -11.767 -49.427 13.013 1.00 16.99 96 GLU A O 1
ATOM 640 N N . VAL A 1 91 ? -12.618 -47.852 11.632 1.00 16.89 97 VAL A N 1
ATOM 641 C CA . VAL A 1 91 ? -12.679 -46.819 12.675 1.00 16.57 97 VAL A CA 1
ATOM 642 C C . VAL A 1 91 ? -13.830 -47.135 13.645 1.00 16.21 97 VAL A C 1
ATOM 643 O O . VAL A 1 91 ? -14.749 -47.903 13.310 1.00 16.49 97 VAL A O 1
ATOM 647 N N . ASP A 1 92 ? -13.795 -46.524 14.828 1.00 15.72 98 ASP A N 1
ATOM 648 C CA . ASP A 1 92 ? -14.790 -46.787 15.877 1.00 15.54 98 ASP A CA 1
ATOM 649 C C . ASP A 1 92 ? -16.097 -45.986 15.770 1.00 15.23 98 ASP A C 1
ATOM 650 O O . ASP A 1 92 ? -17.165 -46.495 16.139 1.00 14.72 98 ASP A O 1
ATOM 655 N N . TYR A 1 93 ? -16.011 -44.744 15.277 1.00 14.49 99 TYR A N 1
ATOM 656 C CA . TYR A 1 93 ? -17.184 -43.871 15.070 1.00 14.62 99 TYR A CA 1
ATOM 657 C C . TYR A 1 93 ? -16.950 -42.966 13.862 1.00 13.88 99 TYR A C 1
ATOM 658 O O . TYR A 1 93 ? -15.798 -42.611 13.569 1.00 13.70 99 TYR A O 1
ATOM 667 N N . ILE A 1 94 ? -18.041 -42.581 13.196 1.00 13.22 100 ILE A N 1
ATOM 668 C CA . ILE A 1 94 ? -18.004 -41.578 12.108 1.00 13.01 100 ILE A CA 1
ATOM 669 C C . ILE A 1 94 ? -18.756 -40.292 12.514 1.00 13.02 100 ILE A C 1
ATOM 670 O O . ILE A 1 94 ? -19.880 -40.363 13.014 1.00 12.97 100 ILE A O 1
ATOM 675 N N . ASP A 1 95 ? -18.126 -39.128 12.306 1.00 12.95 101 ASP A N 1
ATOM 676 C CA . ASP A 1 95 ? -18.762 -37.817 12.517 1.00 12.92 101 ASP A CA 1
ATOM 677 C C . ASP A 1 95 ? -19.167 -37.248 11.150 1.00 12.50 101 ASP A C 1
ATOM 678 O O . ASP A 1 95 ? -18.297 -36.897 10.348 1.00 12.24 101 ASP A O 1
ATOM 683 N N . GLU A 1 96 ? -20.471 -37.195 10.873 1.00 12.31 102 GLU A N 1
ATOM 684 C CA . GLU A 1 96 ? -20.984 -36.522 9.662 1.00 12.17 102 GLU A CA 1
ATOM 685 C C . GLU A 1 96 ? -21.008 -35.018 9.969 1.00 12.75 102 GLU A C 1
ATOM 686 O O . GLU A 1 96 ? -21.930 -34.523 10.629 1.00 12.74 102 GLU A O 1
ATOM 692 N N . SER A 1 97 ? -19.989 -34.297 9.494 1.00 12.54 103 SER A N 1
ATOM 693 C CA . SER A 1 97 ? -19.643 -32.989 10.076 1.00 13.78 103 SER A CA 1
ATOM 694 C C . SER A 1 97 ? -19.870 -31.747 9.207 1.00 14.35 103 SER A C 1
ATOM 695 O O . SER A 1 97 ? -19.393 -31.670 8.067 1.00 14.40 103 SER A O 1
ATOM 698 N N . GLU A 1 98 ? -20.569 -30.766 9.787 1.00 14.56 104 GLU A N 1
ATOM 699 C CA . GLU A 1 98 ? -20.807 -29.457 9.157 1.00 15.79 104 GLU A CA 1
ATOM 700 C C . GLU A 1 98 ? -19.552 -28.572 9.037 1.00 16.06 104 GLU A C 1
ATOM 701 O O . GLU A 1 98 ? -19.594 -27.533 8.359 1.00 16.57 104 GLU A O 1
ATOM 707 N N . VAL A 1 99 ? -18.463 -28.959 9.712 1.00 16.00 105 VAL A N 1
ATOM 708 C CA . VAL A 1 99 ? -17.177 -28.233 9.622 1.00 16.68 105 VAL A CA 1
ATOM 709 C C . VAL A 1 99 ? -16.448 -28.523 8.294 1.00 16.05 105 VAL A C 1
ATOM 710 O O . VAL A 1 99 ? -15.707 -27.668 7.778 1.00 16.21 105 VAL A O 1
ATOM 714 N N . LEU A 1 100 ? -16.671 -29.713 7.736 1.00 14.83 106 LEU A N 1
ATOM 715 C CA . LEU A 1 100 ? -16.222 -30.022 6.368 1.00 14.27 106 LEU A CA 1
ATOM 716 C C . LEU A 1 100 ? -17.154 -29.366 5.338 1.00 13.57 106 LEU A C 1
ATOM 717 O O . LEU A 1 100 ? -18.229 -28.878 5.690 1.00 13.74 106 LEU A O 1
ATOM 722 N N . THR A 1 101 ? -16.745 -29.343 4.069 1.00 13.00 107 THR A N 1
ATOM 723 C CA . THR A 1 101 ? -17.552 -28.722 3.011 1.00 12.80 107 THR A CA 1
ATOM 724 C C . THR A 1 101 ? -18.696 -29.671 2.607 1.00 12.59 107 THR A C 1
ATOM 725 O O . THR A 1 101 ? -18.420 -30.755 2.113 1.00 12.52 107 THR A O 1
ATOM 729 N N . PRO A 1 102 ? -19.980 -29.272 2.802 1.00 12.43 108 PRO A N 1
ATOM 730 C CA . PRO A 1 102 ? -21.063 -30.227 2.503 1.00 12.49 108 PRO A CA 1
ATOM 731 C C . PRO A 1 102 ? -21.052 -30.754 1.059 1.00 12.71 108 PRO A C 1
ATOM 732 O O . PRO A 1 102 ? -20.727 -30.001 0.129 1.00 12.78 108 PRO A O 1
ATOM 736 N N . ALA A 1 103 ? -21.374 -32.040 0.894 1.00 12.85 109 ALA A N 1
ATOM 737 C CA . ALA A 1 103 ? -21.469 -32.683 -0.434 1.00 13.22 109 ALA A CA 1
ATOM 738 C C . ALA A 1 103 ? -22.895 -32.723 -1.010 1.00 14.16 109 ALA A C 1
ATOM 739 O O . ALA A 1 103 ? -23.066 -32.721 -2.234 1.00 14.16 109 ALA A O 1
ATOM 741 N N . ASP A 1 104 ? -23.906 -32.784 -0.139 1.00 14.62 110 ASP A N 1
ATOM 742 C CA . ASP A 1 104 ? -25.323 -32.827 -0.553 1.00 15.64 110 ASP A CA 1
ATOM 743 C C . ASP A 1 104 ? -26.116 -31.868 0.340 1.00 16.64 110 ASP A C 1
ATOM 744 O O . ASP A 1 104 ? -26.302 -32.142 1.531 1.00 17.13 110 ASP A O 1
ATOM 749 N N . TRP A 1 105 ? -26.561 -30.746 -0.232 1.00 17.20 111 TRP A N 1
ATOM 750 C CA . TRP A 1 105 ? -27.289 -29.712 0.522 1.00 18.57 111 TRP A CA 1
ATOM 751 C C . TRP A 1 105 ? -28.770 -30.027 0.788 1.00 19.03 111 TRP A C 1
ATOM 752 O O . TRP A 1 105 ? -29.457 -29.243 1.457 1.00 19.55 111 TRP A O 1
ATOM 763 N N . THR A 1 106 ? -29.254 -31.161 0.277 1.00 19.05 112 THR A N 1
ATOM 764 C CA . THR A 1 106 ? -30.640 -31.604 0.521 1.00 19.65 112 THR A CA 1
ATOM 765 C C . THR A 1 106 ? -30.738 -32.844 1.441 1.00 19.15 112 THR A C 1
ATOM 766 O O . THR A 1 106 ? -31.551 -32.860 2.379 1.00 19.98 112 THR A O 1
ATOM 770 N N . HIS A 1 107 ? -29.901 -33.855 1.197 1.00 18.14 113 HIS A N 1
ATOM 771 C CA . HIS A 1 107 ? -29.987 -35.143 1.903 1.00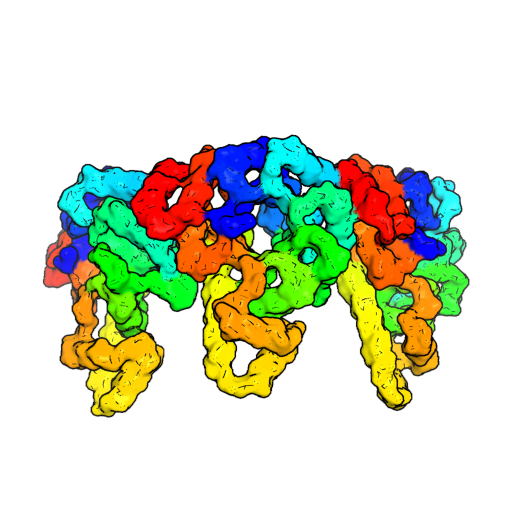 17.16 113 HIS A CA 1
ATOM 772 C C . HIS A 1 107 ? -28.750 -35.496 2.733 1.00 16.39 113 HIS A C 1
ATOM 773 O O . HIS A 1 107 ? -27.640 -35.490 2.207 1.00 16.35 113 HIS A O 1
ATOM 780 N N . HIS A 1 108 ? -28.947 -35.823 4.016 1.00 15.16 114 HIS A N 1
ATOM 781 C CA . HIS A 1 108 ? -27.879 -36.427 4.830 1.00 14.22 114 HIS A CA 1
ATOM 782 C C . HIS A 1 108 ? -27.765 -37.935 4.540 1.00 14.17 114 HIS A C 1
ATOM 783 O O . HIS A 1 108 ? -28.636 -38.525 3.873 1.00 14.62 114 HIS A O 1
ATOM 790 N N . ILE A 1 109 ? -26.707 -38.551 5.060 1.00 13.47 115 ILE A N 1
ATOM 791 C CA . ILE A 1 109 ? -26.424 -39.986 4.892 1.00 13.54 115 ILE A CA 1
ATOM 792 C C . ILE A 1 109 ? -27.509 -40.869 5.539 1.00 14.27 115 ILE A C 1
ATOM 793 O O . ILE A 1 109 ? -28.018 -40.544 6.616 1.00 14.16 115 ILE A O 1
ATOM 798 N N . GLU A 1 110 ? -27.857 -41.973 4.868 1.00 14.72 116 GLU A N 1
ATOM 799 C CA . GLU A 1 110 ? -28.745 -43.003 5.443 1.00 15.51 116 GLU A CA 1
ATOM 800 C C . GLU A 1 110 ? -27.946 -43.856 6.437 1.00 15.47 116 GLU A C 1
ATOM 801 O O . GLU A 1 110 ? -27.426 -44.921 6.096 1.00 15.78 116 GLU A O 1
ATOM 807 N N . LYS A 1 111 ? -27.836 -43.360 7.670 1.00 15.26 117 LYS A N 1
ATOM 808 C CA . LYS A 1 111 ? -26.908 -43.913 8.658 1.00 15.84 117 LYS A CA 1
ATOM 809 C C . LYS A 1 111 ? -27.314 -45.299 9.172 1.00 16.64 117 LYS A C 1
ATOM 810 O O . LYS A 1 111 ? -26.461 -46.072 9.611 1.00 16.58 117 LYS A O 1
ATOM 816 N N . ASP A 1 112 ? -28.603 -45.621 9.091 1.00 18.50 118 ASP A N 1
ATOM 817 C CA . ASP A 1 112 ? -29.081 -46.946 9.527 1.00 20.48 118 ASP A CA 1
ATOM 818 C C . ASP A 1 112 ? -28.698 -48.107 8.591 1.00 21.18 118 ASP A C 1
ATOM 819 O O . ASP A 1 112 ? -28.972 -49.276 8.900 1.00 22.16 118 ASP A O 1
ATOM 824 N N . LYS A 1 113 ? -28.049 -47.796 7.468 1.00 21.67 119 LYS A N 1
ATOM 825 C CA . LYS A 1 113 ? -27.535 -48.829 6.561 1.00 22.08 119 LYS A CA 1
ATOM 826 C C . LYS A 1 113 ? -26.082 -49.229 6.852 1.00 21.76 119 LYS A C 1
ATOM 827 O O . LYS A 1 113 ? -25.498 -50.044 6.129 1.00 22.56 119 LYS A O 1
ATOM 833 N N . PHE A 1 114 ? -25.513 -48.661 7.917 1.00 20.84 120 PHE A N 1
ATOM 834 C CA . PHE A 1 114 ? -24.125 -48.911 8.316 1.00 20.14 120 PHE A CA 1
ATOM 835 C C . PHE A 1 114 ? -24.069 -49.672 9.643 1.00 20.45 120 PHE A C 1
ATOM 836 O O . PHE A 1 114 ? -24.995 -49.576 10.458 1.00 20.87 120 PHE A O 1
ATOM 844 N N . LYS A 1 115 ? -22.979 -50.404 9.861 1.00 20.41 121 LYS A N 1
ATOM 845 C CA . LYS A 1 115 ? -22.737 -51.072 11.147 1.00 20.89 121 LYS A CA 1
ATOM 846 C C . LYS A 1 115 ? -22.053 -50.156 12.170 1.00 20.23 121 LYS A C 1
ATOM 847 O O . LYS A 1 115 ? -22.360 -50.217 13.368 1.00 20.97 121 LYS A O 1
ATOM 853 N N . VAL A 1 116 ? -21.148 -49.302 11.689 1.00 18.60 122 VAL A N 1
ATOM 854 C CA . VAL A 1 116 ? -20.424 -48.330 12.531 1.00 17.48 122 VAL A CA 1
ATOM 855 C C . VAL A 1 116 ? -21.367 -47.199 13.006 1.00 16.12 122 VAL A C 1
ATOM 856 O O . VAL A 1 116 ? -22.200 -46.724 12.226 1.00 15.93 122 VAL A O 1
ATOM 860 N N . PRO A 1 117 ? -21.265 -46.787 14.291 1.00 15.34 123 PRO A N 1
ATOM 861 C CA . PRO A 1 117 ? -22.125 -45.698 14.797 1.00 14.88 123 PRO A CA 1
ATOM 862 C C . PRO A 1 117 ? -21.708 -44.301 14.314 1.00 14.25 123 PRO A C 1
ATOM 863 O O . PRO A 1 117 ? -20.521 -44.073 14.085 1.00 14.43 123 PRO A O 1
ATOM 867 N N . PHE A 1 118 ? -22.684 -43.398 14.179 1.00 13.83 124 PHE A N 1
ATOM 868 C CA . PHE A 1 118 ? -22.466 -42.001 13.734 1.00 13.26 124 PHE A CA 1
ATOM 869 C C . PHE A 1 118 ? -22.774 -40.968 14.822 1.00 13.62 124 PHE A C 1
ATOM 870 O O . PHE A 1 118 ? -23.723 -41.139 15.587 1.00 13.84 124 PHE A O 1
ATOM 878 N N . VAL A 1 119 ? -22.012 -39.869 14.845 1.00 13.21 125 VAL A N 1
ATOM 879 C CA . VAL A 1 119 ? -22.390 -38.667 15.611 1.00 13.77 125 VAL A CA 1
ATOM 880 C C . VAL A 1 119 ? -22.755 -37.535 14.632 1.00 13.29 125 VAL A C 1
ATOM 881 O O . VAL A 1 119 ? -22.096 -37.386 13.598 1.00 13.36 125 VAL A O 1
ATOM 885 N N . CYS A 1 120 ? -23.817 -36.787 14.944 1.00 13.55 126 CYS A N 1
ATOM 886 C CA . CYS A 1 120 ? -24.266 -35.638 14.137 1.00 13.87 126 CYS A CA 1
ATOM 887 C C . CYS A 1 120 ? -24.482 -34.396 15.007 1.00 13.88 126 CYS A C 1
ATOM 888 O O . CYS A 1 120 ? -24.816 -34.516 16.187 1.00 13.57 126 CYS A O 1
ATOM 891 N N . GLY A 1 121 ? -24.326 -33.209 14.414 1.00 13.95 127 GLY A N 1
ATOM 892 C CA . GLY A 1 121 ? -24.628 -31.940 15.106 1.00 14.22 127 GLY A CA 1
ATOM 893 C C . GLY A 1 121 ? -26.090 -31.501 15.016 1.00 14.45 127 GLY A C 1
ATOM 894 O O . GLY A 1 121 ? -26.814 -31.901 14.092 1.00 14.94 127 GLY A O 1
ATOM 895 N N . ALA A 1 122 ? -26.532 -30.682 15.977 1.00 14.37 128 ALA A N 1
ATOM 896 C CA . ALA A 1 122 ? -27.891 -30.111 15.978 1.00 14.75 128 ALA A CA 1
ATOM 897 C C . ALA A 1 122 ? -27.952 -28.771 16.717 1.00 14.93 128 ALA A C 1
ATOM 898 O O . ALA A 1 122 ? -27.313 -28.609 17.763 1.00 15.08 128 ALA A O 1
ATOM 900 N N . LYS A 1 123 ? -28.725 -27.822 16.182 1.00 15.18 129 LYS A N 1
ATOM 901 C CA . LYS A 1 123 ? -28.900 -26.503 16.814 1.00 15.78 129 LYS A CA 1
ATOM 902 C C . LYS A 1 123 ? -30.267 -26.287 17.480 1.00 15.56 129 LYS A C 1
ATOM 903 O O . LYS A 1 123 ? -30.460 -25.288 18.190 1.00 15.71 129 LYS A O 1
ATOM 909 N N . ASP A 1 124 ? -31.212 -27.203 17.236 1.00 15.08 130 ASP A N 1
ATOM 910 C CA . ASP A 1 124 ? -32.567 -27.134 17.824 1.00 14.98 130 ASP A CA 1
ATOM 911 C C . ASP A 1 124 ? -33.242 -28.514 17.858 1.00 14.11 130 ASP A C 1
ATOM 912 O O . ASP A 1 124 ? -32.653 -29.499 17.409 1.00 13.42 130 ASP A O 1
ATOM 917 N N . LEU A 1 125 ? -34.462 -28.589 18.394 1.00 13.62 131 LEU A N 1
ATOM 918 C CA . LEU A 1 125 ? -35.116 -29.891 18.602 1.00 13.29 131 LEU A CA 1
ATOM 919 C C . LEU A 1 125 ? -35.460 -30.610 17.293 1.00 13.37 131 LEU A C 1
ATOM 920 O O . LEU A 1 125 ? -35.205 -31.808 17.158 1.00 12.91 131 LEU A O 1
ATOM 925 N N . GLY A 1 126 ? -36.030 -29.880 16.335 1.00 13.42 132 GLY A N 1
ATOM 926 C CA . GLY A 1 126 ? -36.348 -30.462 15.012 1.00 13.30 132 GLY A CA 1
ATOM 927 C C . GLY A 1 126 ? -35.148 -31.110 14.335 1.00 13.45 132 GLY A C 1
ATOM 928 O O . GLY A 1 126 ? -35.227 -32.239 13.850 1.00 13.16 132 GLY A O 1
ATOM 929 N N . GLU A 1 127 ? -34.025 -30.392 14.318 1.00 13.67 133 GLU A N 1
ATOM 930 C CA . GLU A 1 127 ? -32.775 -30.898 13.755 1.00 13.81 133 GLU A CA 1
ATOM 931 C C . GLU A 1 127 ? -32.275 -32.168 14.460 1.00 13.28 133 GLU A C 1
ATOM 932 O O . GLU A 1 127 ? -31.906 -33.152 13.808 1.00 12.81 133 GLU A O 1
ATOM 938 N N . ALA A 1 128 ? -32.269 -32.147 15.793 1.00 12.57 134 ALA A N 1
ATOM 939 C CA . ALA A 1 128 ? -31.881 -33.329 16.575 1.00 12.13 134 ALA A CA 1
ATOM 940 C C . ALA A 1 128 ? -32.721 -34.570 16.217 1.00 11.98 134 ALA A C 1
ATOM 941 O O . ALA A 1 128 ? -32.181 -35.665 16.022 1.00 11.39 134 ALA A O 1
ATOM 943 N N . LEU A 1 129 ? -34.035 -34.389 16.122 1.00 11.91 135 LEU A N 1
ATOM 944 C CA . LEU A 1 129 ? -34.942 -35.508 15.832 1.00 12.02 135 LEU A CA 1
ATOM 945 C C . LEU A 1 129 ? -34.808 -36.047 14.391 1.00 12.13 135 LEU A C 1
ATOM 946 O O . LEU A 1 129 ? -34.900 -37.262 14.177 1.00 11.94 135 LEU A O 1
ATOM 951 N N . ARG A 1 130 ? -34.544 -35.163 13.425 1.00 11.83 136 ARG A N 1
ATOM 952 C CA . ARG A 1 130 ? -34.261 -35.613 12.048 1.00 11.91 136 ARG A CA 1
ATOM 953 C C . ARG A 1 130 ? -32.977 -36.460 11.965 1.00 11.79 136 ARG A C 1
ATOM 954 O O . ARG A 1 130 ? -32.956 -37.500 11.306 1.00 11.63 136 ARG A O 1
ATOM 962 N N . ARG A 1 131 ? -31.909 -36.023 12.641 1.00 11.85 137 ARG A N 1
ATOM 963 C CA . ARG A 1 131 ? -30.658 -36.786 12.653 1.00 11.73 137 ARG A CA 1
ATOM 964 C C . ARG A 1 131 ? -30.823 -38.163 13.312 1.00 11.91 137 ARG A C 1
ATOM 965 O O . ARG A 1 131 ? -30.280 -39.149 12.814 1.00 11.72 137 ARG A O 1
ATOM 973 N N . ILE A 1 132 ? -31.575 -38.224 14.415 1.00 12.06 138 ILE A N 1
ATOM 974 C CA . ILE A 1 132 ? -31.869 -39.499 15.099 1.00 13.14 138 ILE A CA 1
ATOM 975 C C . ILE A 1 132 ? -32.718 -40.434 14.203 1.00 13.17 138 ILE A C 1
ATOM 976 O O . ILE A 1 132 ? -32.438 -41.638 14.098 1.00 13.78 138 ILE A O 1
ATOM 981 N N . ASN A 1 133 ? -33.731 -39.873 13.552 1.00 13.95 139 ASN A N 1
ATOM 982 C CA . ASN A 1 133 ? -34.598 -40.645 12.635 1.00 14.92 139 ASN A CA 1
ATOM 983 C C . ASN A 1 133 ? -33.814 -41.249 11.460 1.00 15.02 139 ASN A C 1
ATOM 984 O O . ASN A 1 133 ? -34.123 -42.356 10.994 1.00 15.33 139 ASN A O 1
ATOM 989 N N . GLU A 1 134 ? -32.798 -40.522 10.993 1.00 15.08 140 GLU A N 1
ATOM 990 C CA . GLU A 1 134 ? -31.905 -40.989 9.918 1.00 14.94 140 GLU A CA 1
ATOM 991 C C . GLU A 1 134 ? -30.938 -42.095 10.360 1.00 15.12 140 GLU A C 1
ATOM 992 O O . GLU A 1 134 ? -30.398 -42.820 9.514 1.00 15.17 140 GLU A O 1
ATOM 998 N N . GLY A 1 135 ? -30.710 -42.209 11.672 1.00 14.96 141 GLY A N 1
ATOM 999 C CA . GLY A 1 135 ? -29.911 -43.292 12.251 1.00 15.03 141 GLY A CA 1
ATOM 1000 C C . GLY A 1 135 ? -28.748 -42.933 13.178 1.00 14.78 141 GLY A C 1
ATOM 1001 O O . GLY A 1 135 ? -27.985 -43.818 13.572 1.00 14.82 141 GLY A O 1
ATOM 1002 N N . ALA A 1 136 ? -28.595 -41.652 13.527 1.00 14.66 142 ALA A N 1
ATOM 1003 C CA . ALA A 1 136 ? -27.476 -41.220 14.384 1.00 14.08 142 ALA A CA 1
ATOM 1004 C C . ALA A 1 136 ? -27.515 -41.883 15.766 1.00 14.36 142 ALA A C 1
ATOM 1005 O O . ALA A 1 136 ? -28.595 -42.032 16.347 1.00 14.60 142 ALA A O 1
ATOM 1007 N N . ALA A 1 137 ? -26.339 -42.264 16.274 1.00 14.12 143 ALA A N 1
ATOM 1008 C CA . ALA A 1 137 ? -26.193 -42.888 17.604 1.00 14.60 143 ALA A CA 1
ATOM 1009 C C . ALA A 1 137 ? -25.931 -41.884 18.748 1.00 15.03 143 ALA A C 1
ATOM 1010 O O . ALA A 1 137 ? -26.218 -42.181 19.925 1.00 14.68 143 ALA A O 1
ATOM 1012 N N A MET A 1 138 ? -25.405 -40.712 18.391 0.50 14.90 144 MET A N 1
ATOM 1013 N N B MET A 1 138 ? -25.367 -40.729 18.390 0.50 14.87 144 MET A N 1
ATOM 1014 C CA A MET A 1 138 ? -25.023 -39.663 19.343 0.50 15.03 144 MET A CA 1
ATOM 1015 C CA B MET A 1 138 ? -25.019 -39.655 19.325 0.50 14.97 144 MET A CA 1
ATOM 1016 C C A MET A 1 138 ? -25.288 -38.294 18.710 0.50 14.56 144 MET A C 1
ATOM 1017 C C B MET A 1 138 ? -25.370 -38.308 18.690 0.50 14.53 144 MET A C 1
ATOM 1018 O O A MET A 1 138 ? -25.110 -38.128 17.501 0.50 14.23 144 MET A O 1
ATOM 1019 O O B MET A 1 138 ? -25.312 -38.167 17.465 0.50 14.19 144 MET A O 1
ATOM 1028 N N . ILE A 1 139 ? -25.725 -37.329 19.518 1.00 14.08 145 ILE A N 1
ATOM 1029 C CA . ILE A 1 139 ? -25.907 -35.938 19.061 1.00 13.89 145 ILE A CA 1
ATOM 1030 C C . ILE A 1 139 ? -24.867 -35.040 19.756 1.00 13.80 145 ILE A C 1
ATOM 1031 O O . ILE A 1 139 ? -24.399 -35.368 20.852 1.00 13.29 145 ILE A O 1
ATOM 1036 N N . ARG A 1 140 ? -24.492 -33.934 19.106 1.00 13.62 146 ARG A N 1
ATOM 1037 C CA . ARG A 1 140 ? -23.622 -32.916 19.712 1.00 14.02 146 ARG A CA 1
ATOM 1038 C C . ARG A 1 140 ? -24.087 -31.516 19.295 1.00 14.34 146 ARG A C 1
ATOM 1039 O O . ARG A 1 140 ? -24.768 -31.370 18.283 1.00 13.76 146 ARG A O 1
ATOM 1047 N N . THR A 1 141 ? -23.714 -30.484 20.057 1.00 15.16 147 THR A N 1
ATOM 1048 C CA . THR A 1 141 ? -24.017 -29.107 19.627 1.00 16.01 147 THR A CA 1
ATOM 1049 C C . THR A 1 141 ? -23.199 -28.751 18.377 1.00 17.39 147 THR A C 1
ATOM 1050 O O . THR A 1 141 ? -22.180 -29.384 18.086 1.00 16.89 147 THR A O 1
ATOM 1054 N N . LYS A 1 142 ? -23.649 -27.748 17.632 1.00 19.02 148 LYS A N 1
ATOM 1055 C CA . LYS A 1 142 ? -22.871 -27.267 16.500 1.00 21.30 148 LYS A CA 1
ATOM 1056 C C . LYS A 1 142 ? -21.826 -26.255 16.989 1.00 22.91 148 LYS A C 1
ATOM 1057 O O . LYS A 1 142 ? -20.636 -26.393 16.696 1.00 23.89 148 LYS A O 1
ATOM 1063 N N . GLY A 1 143 ? -22.258 -25.280 17.784 1.00 24.39 149 GLY A N 1
ATOM 1064 C CA . GLY A 1 143 ? -21.350 -24.242 18.287 1.00 25.52 149 GLY A CA 1
ATOM 1065 C C . GLY A 1 143 ? -20.793 -23.398 17.152 1.00 26.68 149 GLY A C 1
ATOM 1066 O O . GLY A 1 143 ? -21.442 -23.237 16.111 0.50 26.57 149 GLY A O 1
ATOM 1067 N N . GLU A 1 144 ? -19.595 -22.848 17.360 1.00 27.40 150 GLU A N 1
ATOM 1068 C CA . GLU A 1 144 ? -18.868 -22.123 16.313 1.00 28.37 150 GLU A CA 1
ATOM 1069 C C . GLU A 1 144 ? -17.407 -22.568 16.327 1.00 28.92 150 GLU A C 1
ATOM 1070 O O . GLU A 1 144 ? -16.604 -22.041 17.095 1.00 29.17 150 GLU A O 1
ATOM 1076 N N . ALA A 1 145 ? -17.074 -23.535 15.469 1.00 29.34 151 ALA A N 1
ATOM 1077 C CA . ALA A 1 145 ? -15.777 -24.215 15.508 1.00 29.83 151 ALA A CA 1
ATOM 1078 C C . ALA A 1 145 ? -14.579 -23.328 15.155 1.00 30.04 151 ALA A C 1
ATOM 1079 O O . ALA A 1 145 ? -14.682 -22.424 14.314 1.00 30.27 151 ALA A O 1
ATOM 1081 N N . GLY A 1 146 ? -13.522 -23.427 15.957 1.00 29.95 152 GLY A N 1
ATOM 1082 C CA . GLY A 1 146 ? -12.335 -22.578 15.863 1.00 29.97 152 GLY A CA 1
ATOM 1083 C C . GLY A 1 146 ? -12.266 -21.124 16.397 1.00 20.36 152 GLY A C 1
ATOM 1084 O O . GLY A 1 146 ? -11.219 -20.504 16.349 1.00 20.47 152 GLY A O 1
ATOM 1085 N N . THR A 1 147 ? -13.357 -20.587 16.903 1.00 21.66 153 THR A N 1
ATOM 1086 C CA . THR A 1 147 ? -13.365 -19.219 17.333 1.00 21.30 153 THR A CA 1
ATOM 1087 C C . THR A 1 147 ? -13.057 -19.069 18.844 1.00 20.65 153 THR A C 1
ATOM 1088 O O . THR A 1 147 ? -12.804 -18.014 19.301 1.00 20.69 153 THR A O 1
ATOM 1092 N N . GLY A 1 148 ? -13.159 -20.153 19.588 1.00 19.74 154 GLY A N 1
ATOM 1093 C CA . GLY A 1 148 ? -12.990 -20.169 21.048 1.00 18.70 154 GLY A CA 1
ATOM 1094 C C . GLY A 1 148 ? -14.065 -19.439 21.854 1.00 17.80 154 GLY A C 1
ATOM 1095 O O . GLY A 1 148 ? -13.858 -19.154 23.038 1.00 17.61 154 GLY A O 1
ATOM 1096 N N . ASP A 1 149 ? -15.208 -19.149 21.222 1.00 17.02 155 ASP A N 1
ATOM 1097 C CA . ASP A 1 149 ? -16.345 -18.469 21.866 1.00 16.48 155 ASP A CA 1
ATOM 1098 C C . ASP A 1 149 ? -17.413 -19.503 22.228 1.00 15.73 155 ASP A C 1
ATOM 1099 O O . ASP A 1 149 ? -18.046 -20.089 21.341 1.00 15.91 155 ASP A O 1
ATOM 1104 N N . VAL A 1 150 ? -17.620 -19.707 23.526 1.00 14.66 156 VAL A N 1
ATOM 1105 C CA . VAL A 1 150 ? -18.511 -20.766 24.034 1.00 14.04 156 VAL A CA 1
ATOM 1106 C C . VAL A 1 150 ? -20.019 -20.476 23.839 1.00 14.04 156 VAL A C 1
ATOM 1107 O O . VAL A 1 150 ? -20.845 -21.392 23.950 1.00 13.67 156 VAL A O 1
ATOM 1111 N N . SER A 1 151 ? -20.374 -19.223 23.547 1.00 13.46 157 SER A N 1
ATOM 1112 C CA . SER A 1 151 ? -21.797 -18.799 23.518 1.00 13.84 157 SER A CA 1
ATOM 1113 C C . SER A 1 151 ? -22.695 -19.552 22.524 1.00 13.85 157 SER A C 1
ATOM 1114 O O . SER A 1 151 ? -23.895 -19.711 22.782 1.00 13.06 157 SER A O 1
ATOM 1117 N N . GLU A 1 152 ? -22.138 -20.018 21.403 1.00 14.05 158 GLU A N 1
ATOM 1118 C CA . GLU A 1 152 ? -22.971 -20.740 20.421 1.00 15.07 158 GLU A CA 1
ATOM 1119 C C . GLU A 1 152 ? -23.379 -22.144 20.889 1.00 14.39 158 GLU A C 1
ATOM 1120 O O . GLU A 1 152 ? -24.513 -22.564 20.650 1.00 14.23 158 GLU A O 1
ATOM 1126 N N . ALA A 1 153 ? -22.465 -22.851 21.558 1.00 14.04 159 ALA A N 1
ATOM 1127 C CA . ALA A 1 153 ? -22.787 -24.153 22.181 1.00 13.48 159 ALA A CA 1
ATOM 1128 C C . ALA A 1 153 ? -23.835 -24.017 23.288 1.00 13.38 159 ALA A C 1
ATOM 1129 O O . ALA A 1 153 ? -24.759 -24.843 23.393 1.00 13.12 159 ALA A O 1
ATOM 1131 N N . VAL A 1 154 ? -23.691 -22.974 24.110 1.00 12.59 160 VAL A N 1
ATOM 1132 C CA . VAL A 1 154 ? -24.674 -22.638 25.144 1.00 12.36 160 VAL A CA 1
ATOM 1133 C C . VAL A 1 154 ? -26.054 -22.392 24.528 1.00 12.40 160 VAL A C 1
ATOM 1134 O O . VAL A 1 154 ? -27.056 -22.924 25.025 1.00 12.20 160 VAL A O 1
ATOM 1138 N N . LYS A 1 155 ? -26.102 -21.601 23.450 1.00 12.57 161 LYS A N 1
ATOM 1139 C CA . LYS A 1 155 ? -27.365 -21.292 22.753 1.00 13.09 161 LYS A CA 1
ATOM 1140 C C . LYS A 1 155 ? -28.106 -22.562 22.320 1.00 13.23 161 LYS A C 1
ATOM 1141 O O . LYS A 1 155 ? -29.328 -22.666 22.506 1.00 13.48 161 LYS A O 1
ATOM 1147 N N . HIS A 1 156 ? -27.363 -23.522 21.763 1.00 13.03 162 HIS A N 1
ATOM 1148 C CA . HIS A 1 156 ? -27.955 -24.752 21.223 1.00 13.19 162 HIS A CA 1
ATOM 1149 C C . HIS A 1 156 ? -28.509 -25.673 22.303 1.00 13.32 162 HIS A C 1
ATOM 1150 O O . HIS A 1 156 ? -29.613 -26.200 22.151 1.00 13.05 162 HIS A O 1
ATOM 1157 N N . ILE A 1 157 ? -27.762 -25.871 23.390 1.00 13.63 163 ILE A N 1
ATOM 1158 C CA . ILE A 1 157 ? -28.271 -26.705 24.488 1.00 14.42 163 ILE A CA 1
ATOM 1159 C C . ILE A 1 157 ? -29.517 -26.084 25.159 1.00 14.78 163 ILE A C 1
ATOM 1160 O O . ILE A 1 157 ? -30.492 -26.803 25.438 1.00 15.20 163 ILE A O 1
ATOM 1165 N N . ARG A 1 158 ? -29.492 -24.761 25.373 1.00 14.72 164 ARG A N 1
ATOM 1166 C CA . ARG A 1 158 ? -30.630 -24.003 25.927 1.00 15.45 164 ARG A CA 1
ATOM 1167 C C . ARG A 1 158 ? -31.877 -24.101 25.036 1.00 15.46 164 ARG A C 1
ATOM 1168 O O . ARG A 1 158 ? -33.000 -24.290 25.539 1.00 15.51 164 ARG A O 1
ATOM 1176 N N . ARG A 1 159 ? -31.672 -23.982 23.728 1.00 15.24 165 ARG A N 1
ATOM 1177 C CA . ARG A 1 159 ? -32.765 -24.056 22.766 1.00 15.71 165 ARG A CA 1
ATOM 1178 C C . ARG A 1 159 ? -33.484 -25.399 22.832 1.00 15.34 165 ARG A C 1
ATOM 1179 O O . ARG A 1 159 ? -34.707 -25.450 22.960 1.00 15.49 165 ARG A O 1
ATOM 1187 N N . ILE A 1 160 ? -32.723 -26.486 22.741 1.00 15.35 166 ILE A N 1
ATOM 1188 C CA . ILE A 1 160 ? -33.316 -27.834 22.768 1.00 15.58 166 ILE A CA 1
ATOM 1189 C C . ILE A 1 160 ? -34.159 -28.031 24.044 1.00 15.84 166 ILE A C 1
ATOM 1190 O O . ILE A 1 160 ? -35.289 -28.515 23.979 1.00 15.49 166 ILE A O 1
ATOM 1195 N N . THR A 1 161 ? -33.618 -27.616 25.188 1.00 16.19 167 THR A N 1
ATOM 1196 C CA . THR A 1 161 ? -34.327 -27.705 26.476 1.00 16.75 167 THR A CA 1
ATOM 1197 C C . THR A 1 161 ? -35.631 -26.882 26.495 1.00 16.60 167 THR A C 1
ATOM 1198 O O . THR A 1 161 ? -36.678 -27.376 26.943 1.00 16.51 167 THR A O 1
ATOM 1202 N N . GLU A 1 162 ? -35.566 -25.650 25.986 1.00 16.57 168 GLU A N 1
ATOM 1203 C CA . GLU A 1 162 ? -36.723 -24.735 25.909 1.00 17.41 168 GLU A CA 1
ATOM 1204 C C . GLU A 1 162 ? -37.842 -25.295 25.020 1.00 16.89 168 GLU A C 1
ATOM 1205 O O . GLU A 1 162 ? -39.029 -25.187 25.358 1.00 16.78 168 GLU A O 1
ATOM 1211 N N . GLU A 1 163 ? -37.460 -25.890 23.892 1.00 16.27 169 GLU A N 1
ATOM 1212 C CA . GLU A 1 163 ? -38.436 -26.415 22.924 1.00 16.44 169 GLU A CA 1
ATOM 1213 C C . GLU A 1 163 ? -39.134 -27.684 23.439 1.00 16.34 169 GLU A C 1
ATOM 1214 O O . GLU A 1 163 ? -40.329 -27.888 23.184 1.00 16.29 169 GLU A O 1
ATOM 1220 N N . ILE A 1 164 ? -38.402 -28.523 24.174 1.00 16.09 170 ILE A N 1
ATOM 1221 C CA . ILE A 1 164 ? -39.020 -29.675 24.860 1.00 16.42 170 ILE A CA 1
ATOM 1222 C C . ILE A 1 164 ? -40.089 -29.202 25.863 1.00 17.21 170 ILE A C 1
ATOM 1223 O O . ILE A 1 164 ? -41.221 -29.702 25.848 1.00 17.58 170 ILE A O 1
ATOM 1228 N N . LYS A 1 165 ? -39.739 -28.230 26.711 1.00 18.03 171 LYS A N 1
ATOM 1229 C CA . LYS A 1 165 ? -40.685 -27.697 27.705 1.00 19.24 171 LYS A CA 1
ATOM 1230 C C . LYS A 1 165 ? -41.925 -27.069 27.055 1.00 19.24 171 LYS A C 1
ATOM 1231 O O . LYS A 1 165 ? -43.050 -27.274 27.526 1.00 19.44 171 LYS A O 1
ATOM 1237 N N . ALA A 1 166 ? -41.717 -26.318 25.974 1.00 19.02 172 ALA A N 1
ATOM 1238 C CA . ALA A 1 166 ? -42.815 -25.678 25.249 1.00 19.17 172 ALA A CA 1
ATOM 1239 C C . ALA A 1 166 ? -43.806 -26.698 24.672 1.00 19.46 172 ALA A C 1
ATOM 1240 O O . ALA A 1 166 ? -45.024 -26.506 24.769 1.00 19.87 172 ALA A O 1
ATOM 1242 N N . CYS A 1 167 ? -43.284 -27.772 24.076 1.00 19.05 173 CYS A N 1
ATOM 1243 C CA . CYS A 1 167 ? -44.125 -28.836 23.516 1.00 19.63 173 CYS A CA 1
ATOM 1244 C C . CYS A 1 167 ? -44.849 -29.647 24.600 1.00 19.53 173 CYS A C 1
ATOM 1245 O O . CYS A 1 167 ? -45.940 -30.181 24.356 1.00 19.35 173 CYS A O 1
ATOM 1248 N N . GLN A 1 168 ? -44.244 -29.732 25.788 1.00 19.50 174 GLN A N 1
ATOM 1249 C CA . GLN A 1 168 ? -44.859 -30.418 26.939 1.00 20.02 174 GLN A CA 1
ATOM 1250 C C . GLN A 1 168 ? -46.130 -29.721 27.440 1.00 21.15 174 GLN A C 1
ATOM 1251 O O . GLN A 1 168 ? -46.938 -30.329 28.156 1.00 20.93 174 GLN A O 1
ATOM 1257 N N . GLN A 1 169 ? -46.305 -28.453 27.068 1.00 22.12 175 GLN A N 1
ATOM 1258 C CA . GLN A 1 169 ? -47.485 -27.691 27.483 1.00 23.90 175 GLN A CA 1
ATOM 1259 C C . GLN A 1 169 ? -48.706 -27.955 26.598 1.00 24.64 175 GLN A C 1
ATOM 1260 O O . GLN A 1 169 ? -49.835 -27.637 26.992 1.00 25.32 175 GLN A O 1
ATOM 1266 N N . LEU A 1 170 ? -48.481 -28.537 25.418 1.00 25.14 176 LEU A N 1
ATOM 1267 C CA . LEU A 1 170 ? -49.561 -28.834 24.467 1.00 25.68 176 LEU A CA 1
ATOM 1268 C C . LEU A 1 170 ? -50.510 -29.893 25.023 1.00 26.34 176 LEU A C 1
ATOM 1269 O O . LEU A 1 170 ? -50.086 -30.969 25.453 1.00 26.76 176 LEU A O 1
ATOM 1274 N N . LYS A 1 171 ? -51.798 -29.573 25.016 1.00 26.93 177 LYS A N 1
ATOM 1275 C CA . LYS A 1 171 ? -52.820 -30.470 25.549 1.00 27.37 177 LYS A CA 1
ATOM 1276 C C . LYS A 1 171 ? -53.403 -31.426 24.502 1.00 26.99 177 LYS A C 1
ATOM 1277 O O . LYS A 1 171 ? -53.806 -32.544 24.845 1.00 27.50 177 LYS A O 1
ATOM 1283 N N . SER A 1 172 ? -53.420 -30.996 23.239 1.00 26.29 178 SER A N 1
ATOM 1284 C CA . SER A 1 172 ? -54.019 -31.764 22.138 1.00 25.57 178 SER A CA 1
ATOM 1285 C C . SER A 1 172 ? -53.035 -32.683 21.402 1.00 25.00 178 SER A C 1
ATOM 1286 O O . SER A 1 172 ? -51.982 -32.229 20.944 1.00 24.72 178 SER A O 1
ATOM 1289 N N . GLU A 1 173 ? -53.398 -33.959 21.263 1.00 24.22 179 GLU A N 1
ATOM 1290 C CA . GLU A 1 173 ? -52.611 -34.924 20.471 1.00 23.87 179 GLU A CA 1
ATOM 1291 C C . GLU A 1 173 ? -52.560 -34.573 18.975 1.00 23.55 179 GLU A C 1
ATOM 1292 O O . GLU A 1 173 ? -51.582 -34.897 18.284 1.00 22.95 179 GLU A O 1
ATOM 1298 N N . ASP A 1 174 ? -53.613 -33.924 18.474 1.00 23.16 180 ASP A N 1
ATOM 1299 C CA . ASP A 1 174 ? -53.617 -33.436 17.096 1.00 23.07 180 ASP A CA 1
ATOM 1300 C C . ASP A 1 174 ? -52.575 -32.329 16.911 1.00 23.04 180 ASP A C 1
ATOM 1301 O O . ASP A 1 174 ? -51.922 -32.266 15.867 1.00 23.00 180 ASP A O 1
ATOM 1306 N N . ASP A 1 175 ? -52.427 -31.472 17.926 1.00 23.10 181 ASP A N 1
ATOM 1307 C CA . ASP A 1 175 ? -51.417 -30.406 17.906 1.00 23.32 181 ASP A CA 1
ATOM 1308 C C . ASP A 1 175 ? -49.993 -30.965 17.942 1.00 22.72 181 ASP A C 1
ATOM 1309 O O . ASP A 1 175 ? -49.103 -30.438 17.268 1.00 22.55 181 ASP A O 1
ATOM 1314 N N . ILE A 1 176 ? -49.784 -32.022 18.728 1.00 22.03 182 ILE A N 1
ATOM 1315 C CA . ILE A 1 176 ? -48.495 -32.729 18.752 1.00 21.68 182 ILE A CA 1
ATOM 1316 C C . ILE A 1 176 ? -48.184 -33.339 17.374 1.00 21.42 182 ILE A C 1
ATOM 1317 O O . ILE A 1 176 ? -47.052 -33.250 16.886 1.00 21.15 182 ILE A O 1
ATOM 1322 N N . ALA A 1 177 ? -49.194 -33.941 16.743 1.00 20.94 183 ALA A N 1
ATOM 1323 C CA . ALA A 1 177 ? -49.031 -34.522 15.406 1.00 20.92 183 ALA A CA 1
ATOM 1324 C C . ALA A 1 177 ? -48.647 -33.478 14.348 1.00 20.80 183 ALA A C 1
ATOM 1325 O O . ALA A 1 177 ? -47.867 -33.772 13.432 1.00 20.82 183 ALA A O 1
ATOM 1327 N N . LYS A 1 178 ? -49.194 -32.271 14.480 1.00 20.63 184 LYS A N 1
ATOM 1328 C CA . LYS A 1 178 ? -48.881 -31.163 13.578 1.00 21.18 184 LYS A CA 1
ATOM 1329 C C . LYS A 1 178 ? -47.416 -30.705 13.715 1.00 20.68 184 LYS A C 1
ATOM 1330 O O . LYS A 1 178 ? -46.754 -30.412 12.709 1.00 20.59 184 LYS A O 1
ATOM 1336 N N . VAL A 1 179 ? -46.915 -30.669 14.950 1.00 19.90 185 VAL A N 1
ATOM 1337 C CA . VAL A 1 179 ? -45.503 -30.322 15.203 1.00 19.21 185 VAL A CA 1
ATOM 1338 C C . VAL A 1 179 ? -44.563 -31.351 14.556 1.00 18.85 185 VAL A C 1
ATOM 1339 O O . VAL A 1 179 ? -43.589 -30.974 13.900 1.00 18.36 185 VAL A O 1
ATOM 1343 N N . ALA A 1 180 ? -44.867 -32.639 14.718 1.00 18.46 186 ALA A N 1
ATOM 1344 C CA . ALA A 1 180 ? -44.047 -33.702 14.134 1.00 18.58 186 ALA A CA 1
ATOM 1345 C C . ALA A 1 180 ? -44.019 -33.632 12.599 1.00 19.04 186 ALA A C 1
ATOM 1346 O O . ALA A 1 180 ? -42.980 -33.871 11.983 1.00 18.79 186 ALA A O 1
ATOM 1348 N N . GLU A 1 181 ? -45.154 -33.288 11.991 1.00 19.59 187 GLU A N 1
ATOM 1349 C CA . GLU A 1 181 ? -45.235 -33.153 10.527 1.00 20.47 187 GLU A CA 1
ATOM 1350 C C . GLU A 1 181 ? -44.328 -32.026 10.016 1.00 20.89 187 GLU A C 1
ATOM 1351 O O . GLU A 1 181 ? -43.632 -32.191 9.010 1.00 21.19 187 GLU A O 1
ATOM 1357 N N . GLU A 1 182 ? -44.341 -30.897 10.724 1.00 21.50 188 GLU A N 1
ATOM 1358 C CA . GLU A 1 182 ? -43.495 -29.740 10.421 1.00 22.34 188 GLU A CA 1
ATOM 1359 C C . GLU A 1 182 ? -42.002 -30.057 10.562 1.00 21.76 188 GLU A C 1
ATOM 1360 O O . GLU A 1 182 ? -41.173 -29.546 9.790 1.00 22.03 188 GLU A O 1
ATOM 1366 N N . MET A 1 183 ? -41.669 -30.886 11.552 1.00 20.59 189 MET A N 1
ATOM 1367 C CA . MET A 1 183 ? -40.292 -31.327 11.795 1.00 19.89 189 MET A CA 1
ATOM 1368 C C . MET A 1 183 ? -39.826 -32.410 10.820 1.00 19.54 189 MET A C 1
ATOM 1369 O O . MET A 1 183 ? -38.631 -32.690 10.742 1.00 18.94 189 MET A O 1
ATOM 1374 N N . ARG A 1 184 ? -40.770 -33.026 10.102 1.00 18.91 190 ARG A N 1
ATOM 1375 C CA . ARG A 1 184 ? -40.506 -34.156 9.187 1.00 19.11 190 ARG A CA 1
ATOM 1376 C C . ARG A 1 184 ? -39.999 -35.432 9.888 1.00 18.50 190 ARG A C 1
ATOM 1377 O O . ARG A 1 184 ? -39.108 -36.121 9.377 1.00 18.33 190 ARG A O 1
ATOM 1385 N N . VAL A 1 185 ? -40.586 -35.749 11.046 1.00 17.77 191 VAL A N 1
ATOM 1386 C CA . VAL A 1 185 ? -40.241 -36.957 11.816 1.00 17.21 191 VAL A CA 1
ATOM 1387 C C . VAL A 1 185 ? -41.515 -37.722 12.249 1.00 17.16 191 VAL A C 1
ATOM 1388 O O . VAL A 1 185 ? -42.591 -37.125 12.304 1.00 17.03 191 VAL A O 1
ATOM 1392 N N . PRO A 1 186 ? -41.397 -39.030 12.569 1.00 17.53 192 PRO A N 1
ATOM 1393 C CA . PRO A 1 186 ? -42.599 -39.755 13.028 1.00 17.92 192 PRO A CA 1
ATOM 1394 C C . PRO A 1 186 ? -43.134 -39.244 14.373 1.00 17.86 192 PRO A C 1
ATOM 1395 O O . PRO A 1 186 ? -42.344 -38.901 15.261 1.00 17.41 192 PRO A O 1
ATOM 1399 N N . VAL A 1 187 ? -44.460 -39.215 14.532 1.00 17.68 193 VAL A N 1
ATOM 1400 C CA . VAL A 1 187 ? -45.063 -38.702 15.771 1.00 17.92 193 VAL A CA 1
ATOM 1401 C C . VAL A 1 187 ? -44.635 -39.485 17.030 1.00 17.57 193 VAL A C 1
ATOM 1402 O O . VAL A 1 187 ? -44.510 -38.896 18.112 1.00 17.66 193 VAL A O 1
ATOM 1406 N N . SER A 1 188 ? -44.388 -40.788 16.874 1.00 17.45 194 SER A N 1
ATOM 1407 C CA . SER A 1 188 ? -43.928 -41.650 17.974 1.00 17.71 194 SER A CA 1
ATOM 1408 C C . SER A 1 188 ? -42.594 -41.204 18.590 1.00 17.16 194 SER A C 1
ATOM 1409 O O . SER A 1 188 ? -42.387 -41.355 19.801 1.00 17.07 194 SER A O 1
ATOM 1412 N N . LEU A 1 189 ? -41.698 -40.675 17.755 1.00 16.71 195 LEU A N 1
ATOM 1413 C CA . LEU A 1 189 ? -40.402 -40.153 18.228 1.00 16.14 195 LEU A CA 1
ATOM 1414 C C . LEU A 1 189 ? -40.565 -38.889 19.073 1.00 15.67 195 LEU A C 1
ATOM 1415 O O . LEU A 1 189 ? -39.960 -38.782 20.149 1.00 15.68 195 LEU A O 1
ATOM 1420 N N . LEU A 1 190 ? -41.379 -37.942 18.598 1.00 15.11 196 LEU A N 1
ATOM 1421 C CA . LEU A 1 190 ? -41.644 -36.716 19.359 1.00 15.33 196 LEU A CA 1
ATOM 1422 C C . LEU A 1 190 ? -42.360 -37.029 20.679 1.00 15.86 196 LEU A C 1
ATOM 1423 O O . LEU A 1 190 ? -42.003 -36.477 21.726 1.00 15.79 196 LEU A O 1
ATOM 1428 N N . LYS A 1 191 ? -43.340 -37.932 20.631 1.00 16.14 197 LYS A N 1
ATOM 1429 C CA . LYS A 1 191 ? -44.072 -38.328 21.847 1.00 16.83 197 LYS A CA 1
ATOM 1430 C C . LYS A 1 191 ? -43.151 -38.893 22.939 1.00 16.66 197 LYS A C 1
ATOM 1431 O O . LYS A 1 191 ? -43.305 -38.542 24.117 1.00 16.79 197 LYS A O 1
ATOM 1437 N N . ASP A 1 192 ? -42.201 -39.749 22.556 1.00 16.83 198 ASP A N 1
ATOM 1438 C CA . ASP A 1 192 ? -41.241 -40.321 23.509 1.00 17.19 198 ASP A CA 1
ATOM 1439 C C . ASP A 1 192 ? -40.439 -39.211 24.220 1.00 16.73 198 ASP A C 1
ATOM 1440 O O . ASP A 1 192 ? -40.251 -39.246 25.439 1.00 16.72 198 ASP A O 1
ATOM 1445 N N . VAL A 1 193 ? -39.982 -38.227 23.450 1.00 15.80 199 VAL A N 1
ATOM 1446 C CA . VAL A 1 193 ? -39.223 -37.094 23.996 1.00 15.81 199 VAL A CA 1
ATOM 1447 C C . VAL A 1 193 ? -40.041 -36.254 24.997 1.00 15.65 199 VAL A C 1
ATOM 1448 O O . VAL A 1 193 ? -39.517 -35.837 26.042 1.00 15.45 199 VAL A O 1
ATOM 1452 N N . LEU A 1 194 ? -41.321 -36.030 24.695 1.00 15.46 200 LEU A N 1
ATOM 1453 C CA . LEU A 1 194 ? -42.190 -35.220 25.569 1.00 15.95 200 LEU A CA 1
ATOM 1454 C C . LEU A 1 194 ? -42.586 -35.926 26.882 1.00 16.34 200 LEU A C 1
ATOM 1455 O O . LEU A 1 194 ? -42.825 -35.268 27.910 1.00 16.37 200 LEU A O 1
ATOM 1460 N N . GLU A 1 195 ? -42.648 -37.253 26.835 1.00 16.16 201 GLU A N 1
ATOM 1461 C CA . GLU A 1 195 ? -42.925 -38.076 28.023 1.00 17.08 201 GLU A CA 1
ATOM 1462 C C . GLU A 1 195 ? -41.732 -38.088 28.984 1.00 17.07 201 GLU A C 1
ATOM 1463 O O . GLU A 1 195 ? -41.902 -37.890 30.197 1.00 17.59 201 GLU A O 1
ATOM 1469 N N . LYS A 1 196 ? -40.532 -38.293 28.437 1.00 16.97 202 LYS A N 1
ATOM 1470 C CA . LYS A 1 196 ? -39.314 -38.493 29.242 1.00 17.32 202 LYS A CA 1
ATOM 1471 C C . LYS A 1 196 ? -38.505 -37.212 29.508 1.00 16.64 202 LYS A C 1
ATOM 1472 O O . LYS A 1 196 ? -37.606 -37.197 30.366 1.00 16.76 202 LYS A O 1
ATOM 1478 N N . GLY A 1 197 ? -38.832 -36.141 28.786 1.00 16.30 203 GLY A N 1
ATOM 1479 C CA . GLY A 1 197 ? -38.177 -34.841 28.965 1.00 16.37 203 GLY A CA 1
ATOM 1480 C C . GLY A 1 197 ? -36.731 -34.757 28.496 1.00 16.30 203 GLY A C 1
ATOM 1481 O O . GLY A 1 197 ? -35.975 -33.902 28.977 1.00 15.95 203 GLY A O 1
ATOM 1482 N N . LYS A 1 198 ? -36.362 -35.608 27.554 1.00 16.36 204 LYS A N 1
ATOM 1483 C CA . LYS A 1 198 ? -35.019 -35.713 27.011 1.00 16.90 204 LYS A CA 1
ATOM 1484 C C . LYS A 1 198 ? -34.932 -36.492 25.682 1.00 16.59 204 LYS A C 1
ATOM 1485 O O . LYS A 1 198 ? -35.792 -37.256 25.367 1.00 16.40 204 LYS A O 1
ATOM 1491 N N . LEU A 1 199 ? -33.830 -36.296 24.954 1.00 16.29 205 LEU A N 1
ATOM 1492 C CA . LEU A 1 199 ? -33.567 -37.079 23.737 1.00 16.04 205 LEU A CA 1
ATOM 1493 C C . LEU A 1 199 ? -33.286 -38.552 24.078 1.00 16.40 205 LEU A C 1
ATOM 1494 O O . LEU A 1 199 ? -32.814 -38.846 25.183 1.00 16.27 205 LEU A O 1
ATOM 1499 N N . PRO A 1 200 ? -33.569 -39.483 23.135 1.00 16.47 206 PRO A N 1
ATOM 1500 C CA . PRO A 1 200 ? -33.304 -40.918 23.348 1.00 16.92 206 PRO A CA 1
ATOM 1501 C C . PRO A 1 200 ? -31.830 -41.350 23.232 1.00 16.85 206 PRO A C 1
ATOM 1502 O O . PRO A 1 200 ? -31.512 -42.519 23.483 1.00 17.58 206 PRO A O 1
ATOM 1506 N N . VAL A 1 201 ? -30.948 -40.428 22.844 1.00 16.42 207 VAL A N 1
ATOM 1507 C CA . VAL A 1 201 ? -29.504 -40.686 22.776 1.00 15.92 207 VAL A CA 1
ATOM 1508 C C . VAL A 1 201 ? -28.732 -39.599 23.539 1.00 15.61 207 VAL A C 1
ATOM 1509 O O . VAL A 1 201 ? -29.294 -38.545 23.846 1.00 15.74 207 VAL A O 1
ATOM 1513 N N . VAL A 1 202 ? -27.455 -39.852 23.837 1.00 15.46 208 VAL A N 1
ATOM 1514 C CA . VAL A 1 202 ? -26.613 -38.854 24.534 1.00 15.36 208 VAL A CA 1
ATOM 1515 C C . VAL A 1 202 ? -26.414 -37.590 23.682 1.00 15.37 208 VAL A C 1
ATOM 1516 O O . VAL A 1 202 ? -26.462 -37.664 22.451 1.00 14.45 208 VAL A O 1
ATOM 1520 N N . ASN A 1 203 ? -26.219 -36.443 24.350 1.00 15.36 209 ASN A N 1
ATOM 1521 C CA . ASN A 1 203 ? -25.969 -35.146 23.688 1.00 15.50 209 ASN A CA 1
ATOM 1522 C C . ASN A 1 203 ? -24.700 -34.492 24.264 1.00 15.41 209 ASN A C 1
ATOM 1523 O O . ASN A 1 203 ? -24.694 -34.072 25.423 1.00 15.54 209 ASN A O 1
ATOM 1528 N N . PHE A 1 204 ? -23.637 -34.417 23.456 1.00 14.64 210 PHE A N 1
ATOM 1529 C CA . PHE A 1 204 ? -22.337 -33.869 23.894 1.00 14.61 210 PHE A CA 1
ATOM 1530 C C . PHE A 1 204 ? -22.185 -32.376 23.544 1.00 14.62 210 PHE A C 1
ATOM 1531 O O . PHE A 1 204 ? -22.817 -31.876 22.604 1.00 14.61 210 PHE A O 1
ATOM 1539 N N . ALA A 1 205 ? -21.354 -31.668 24.307 1.00 14.46 211 ALA A N 1
ATOM 1540 C CA . ALA A 1 205 ? -20.981 -30.281 23.977 1.00 14.78 211 ALA A CA 1
ATOM 1541 C C . ALA A 1 205 ? -19.885 -30.278 22.916 1.00 14.93 211 ALA A C 1
ATOM 1542 O O . ALA A 1 205 ? -18.994 -31.125 22.969 1.00 15.25 211 ALA A O 1
ATOM 1544 N N . ALA A 1 206 ? -19.947 -29.331 21.971 1.00 15.63 212 ALA A N 1
ATOM 1545 C CA . ALA A 1 206 ? -18.951 -29.206 20.886 1.00 16.33 212 ALA A CA 1
ATOM 1546 C C . ALA A 1 206 ? -18.965 -27.828 20.223 1.00 17.23 212 ALA A C 1
ATOM 1547 O O . ALA A 1 206 ? -20.023 -27.222 20.058 1.00 17.73 212 ALA A O 1
ATOM 1549 N N . GLY A 1 207 ? -17.784 -27.358 19.828 1.00 18.07 213 GLY A N 1
ATOM 1550 C CA . GLY A 1 207 ? -17.632 -26.085 19.118 1.00 19.18 213 GLY A CA 1
ATOM 1551 C C . GLY A 1 207 ? -17.490 -24.898 20.057 1.00 19.95 213 GLY A C 1
ATOM 1552 O O . GLY A 1 207 ? -18.473 -24.446 20.637 1.00 20.78 213 GLY A O 1
ATOM 1553 N N . GLY A 1 208 ? -16.264 -24.400 20.214 1.00 20.08 214 GLY A N 1
ATOM 1554 C CA . GLY A 1 208 ? -16.006 -23.218 21.043 1.00 20.15 214 GLY A CA 1
ATOM 1555 C C . GLY A 1 208 ? -15.669 -23.468 22.510 1.00 20.23 214 GLY A C 1
ATOM 1556 O O . GLY A 1 208 ? -15.611 -22.521 23.297 1.00 20.42 214 GLY A O 1
ATOM 1557 N N . VAL A 1 209 ? -15.450 -24.730 22.887 1.00 19.74 215 VAL A N 1
ATOM 1558 C CA . VAL A 1 209 ? -15.022 -25.064 24.261 1.00 19.76 215 VAL A CA 1
ATOM 1559 C C . VAL A 1 209 ? -13.516 -24.792 24.376 1.00 19.44 215 VAL A C 1
ATOM 1560 O O . VAL A 1 209 ? -12.705 -25.515 23.792 1.00 20.27 215 VAL A O 1
ATOM 1564 N N . ALA A 1 210 ? -13.145 -23.745 25.113 1.00 18.34 216 ALA A N 1
ATOM 1565 C CA . ALA A 1 210 ? -11.762 -23.263 25.127 1.00 17.81 216 ALA A CA 1
ATOM 1566 C C . ALA A 1 210 ? -11.023 -23.482 26.450 1.00 17.32 216 ALA A C 1
ATOM 1567 O O . ALA A 1 210 ? -9.821 -23.764 26.440 1.00 18.35 216 ALA A O 1
ATOM 1569 N N . THR A 1 211 ? -11.736 -23.361 27.570 1.00 15.95 217 THR A N 1
ATOM 1570 C CA . THR A 1 211 ? -11.130 -23.441 28.913 1.00 14.89 217 THR A CA 1
ATOM 1571 C C . THR A 1 211 ? -11.745 -24.565 29.764 1.00 14.17 217 THR A C 1
ATOM 1572 O O . THR A 1 211 ? -12.839 -25.046 29.449 1.00 13.47 217 THR A O 1
ATOM 1576 N N . PRO A 1 212 ? -11.057 -24.980 30.857 1.00 13.51 218 PRO A N 1
ATOM 1577 C CA . PRO A 1 212 ? -11.687 -25.885 31.822 1.00 13.31 218 PRO A CA 1
ATOM 1578 C C . PRO A 1 212 ? -13.046 -25.384 32.348 1.00 13.14 218 PRO A C 1
ATOM 1579 O O . PRO A 1 212 ? -13.986 -26.180 32.495 1.00 13.19 218 PRO A O 1
ATOM 1583 N N . ALA A 1 213 ? -13.158 -24.080 32.614 1.00 12.34 219 ALA A N 1
ATOM 1584 C CA . ALA A 1 213 ? -14.422 -23.500 33.058 1.00 11.89 219 ALA A CA 1
ATOM 1585 C C . ALA A 1 213 ? -15.559 -23.695 32.040 1.00 11.62 219 ALA A C 1
ATOM 1586 O O . ALA A 1 213 ? -16.706 -23.951 32.432 1.00 11.75 219 ALA A O 1
ATOM 1588 N N . ASP A 1 214 ? -15.231 -23.578 30.748 1.00 10.80 220 ASP A N 1
ATOM 1589 C CA . ASP A 1 214 ? -16.199 -23.792 29.649 1.00 10.89 220 ASP A CA 1
ATOM 1590 C C . ASP A 1 214 ? -16.734 -25.237 29.657 1.00 11.00 220 ASP A C 1
ATOM 1591 O O . ASP A 1 214 ? -17.938 -25.476 29.445 1.00 10.80 220 ASP A O 1
ATOM 1596 N N . ALA A 1 215 ? -15.831 -26.195 29.870 1.00 11.14 221 ALA A N 1
ATOM 1597 C CA . ALA A 1 215 ? -16.215 -27.617 29.887 1.00 11.16 221 ALA A CA 1
ATOM 1598 C C . ALA A 1 215 ? -17.207 -27.901 31.013 1.00 11.41 221 ALA A C 1
ATOM 1599 O O . ALA A 1 215 ? -18.254 -28.529 30.791 1.00 11.22 221 ALA A O 1
ATOM 1601 N N . ALA A 1 216 ? -16.893 -27.412 32.213 1.00 11.02 222 ALA A N 1
ATOM 1602 C CA . ALA A 1 216 ? -17.756 -27.605 33.380 1.00 11.47 222 ALA A CA 1
ATOM 1603 C C . ALA A 1 216 ? -19.098 -26.881 33.244 1.00 11.45 222 ALA A C 1
ATOM 1604 O O . ALA A 1 216 ? -20.132 -27.392 33.688 1.00 11.34 222 ALA A O 1
ATOM 1606 N N . LEU A 1 217 ? -19.086 -25.698 32.621 1.00 11.33 223 LEU A N 1
ATOM 1607 C CA . LEU A 1 217 ? -20.326 -24.968 32.324 1.00 11.65 223 LEU A CA 1
ATOM 1608 C C . LEU A 1 217 ? -21.303 -25.820 31.502 1.00 12.04 223 LEU A C 1
ATOM 1609 O O . LEU A 1 217 ? -22.482 -25.912 31.841 1.00 12.12 223 LEU A O 1
ATOM 1614 N N A LEU A 1 218 ? -20.810 -26.436 30.428 0.50 12.24 224 LEU A N 1
ATOM 1615 N N B LEU A 1 218 ? -20.808 -26.431 30.425 0.50 12.32 224 LEU A N 1
ATOM 1616 C CA A LEU A 1 218 ? -21.681 -27.233 29.563 0.50 12.78 224 LEU A CA 1
ATOM 1617 C CA B LEU A 1 218 ? -21.662 -27.245 29.556 0.50 12.95 224 LEU A CA 1
ATOM 1618 C C A LEU A 1 218 ? -22.186 -28.521 30.238 0.50 13.06 224 LEU A C 1
ATOM 1619 C C B LEU A 1 218 ? -22.182 -28.519 30.242 0.50 13.15 224 LEU A C 1
ATOM 1620 O O A LEU A 1 218 ? -23.335 -28.929 30.010 0.50 13.26 224 LEU A O 1
ATOM 1621 O O B LEU A 1 218 ? -23.327 -28.924 30.022 0.50 13.40 224 LEU A O 1
ATOM 1630 N N . MET A 1 219 ? -21.354 -29.134 31.083 1.00 13.23 225 MET A N 1
ATOM 1631 C CA . MET A 1 219 ? -21.793 -30.295 31.900 1.00 13.78 225 MET A CA 1
ATOM 1632 C C . MET A 1 219 ? -22.900 -29.902 32.908 1.00 14.74 225 MET A C 1
ATOM 1633 O O . MET A 1 219 ? -23.898 -30.631 33.068 1.00 14.91 225 MET A O 1
ATOM 1638 N N . GLN A 1 220 ? -22.756 -28.740 33.552 1.00 15.01 226 GLN A N 1
ATOM 1639 C CA . GLN A 1 220 ? -23.805 -28.239 34.462 1.00 15.64 226 GLN A CA 1
ATOM 1640 C C . GLN A 1 220 ? -25.137 -27.906 33.744 1.00 16.48 226 GLN A C 1
ATOM 1641 O O . GLN A 1 220 ? -26.217 -27.950 34.360 1.00 16.96 226 GLN A O 1
ATOM 1647 N N . LEU A 1 221 ? -25.064 -27.607 32.443 1.00 16.56 227 LEU A N 1
ATOM 1648 C CA . LEU A 1 221 ? -26.251 -27.327 31.620 1.00 17.44 227 LEU A CA 1
ATOM 1649 C C . LEU A 1 221 ? -26.917 -28.596 31.080 1.00 18.06 227 LEU A C 1
ATOM 1650 O O . LEU A 1 221 ? -27.954 -28.524 30.412 1.00 18.75 227 LEU A O 1
ATOM 1655 N N . GLY A 1 222 ? -26.317 -29.748 31.363 1.00 18.55 228 GLY A N 1
ATOM 1656 C CA . GLY A 1 222 ? -26.944 -31.040 31.051 1.00 19.37 228 GLY A CA 1
ATOM 1657 C C . GLY A 1 222 ? -26.313 -31.875 29.947 1.00 19.64 228 GLY A C 1
ATOM 1658 O O . GLY A 1 222 ? -26.860 -32.920 29.564 1.00 19.96 228 GLY A O 1
ATOM 1659 N N . CYS A 1 223 ? -25.165 -31.444 29.431 1.00 19.28 229 CYS A N 1
ATOM 1660 C CA . CYS A 1 223 ? -24.461 -32.250 28.422 1.00 18.88 229 CYS A CA 1
ATOM 1661 C C . CYS A 1 223 ? -23.888 -33.541 29.024 1.00 18.51 229 CYS A C 1
ATOM 1662 O O . CYS A 1 223 ? -23.607 -33.622 30.230 1.00 18.44 229 CYS A O 1
ATOM 1665 N N . ASP A 1 224 ? -23.719 -34.551 28.174 1.00 18.12 230 ASP A N 1
ATOM 1666 C CA . ASP A 1 224 ? -23.254 -35.879 28.595 1.00 18.10 230 ASP A CA 1
ATOM 1667 C C . ASP A 1 224 ? -21.740 -36.082 28.485 1.00 17.23 230 ASP A C 1
ATOM 1668 O O . ASP A 1 224 ? -21.198 -37.066 29.006 1.00 17.80 230 ASP A O 1
ATOM 1673 N N . GLY A 1 225 ? -21.065 -35.151 27.812 1.00 15.85 231 GLY A N 1
ATOM 1674 C CA . GLY A 1 225 ? -19.613 -35.204 27.596 1.00 14.52 231 GLY A CA 1
ATOM 1675 C C . GLY A 1 225 ? -19.176 -34.010 26.747 1.00 13.85 231 GLY A C 1
ATOM 1676 O O . GLY A 1 225 ? -20.006 -33.164 26.408 1.00 13.39 231 GLY A O 1
ATOM 1677 N N . VAL A 1 226 ? -17.892 -33.970 26.381 1.00 13.35 232 VAL A N 1
ATOM 1678 C CA . VAL A 1 226 ? -17.276 -32.799 25.721 1.00 13.60 232 VAL A CA 1
ATOM 1679 C C . VAL A 1 226 ? -16.332 -33.163 24.554 1.00 13.29 232 VAL A C 1
ATOM 1680 O O . VAL A 1 226 ? -15.455 -34.014 24.712 1.00 13.06 232 VAL A O 1
ATOM 1684 N N . PHE A 1 227 ? -16.521 -32.524 23.388 1.00 13.43 233 PHE A N 1
ATOM 1685 C CA . PHE A 1 227 ? -15.529 -32.519 22.290 1.00 13.72 233 PHE A CA 1
ATOM 1686 C C . PHE A 1 227 ? -14.686 -31.236 22.365 1.00 14.38 233 PHE A C 1
ATOM 1687 O O . PHE A 1 227 ? -15.246 -30.140 22.510 1.00 13.96 233 PHE A O 1
ATOM 1695 N N . VAL A 1 228 ? -13.360 -31.364 22.249 1.00 14.95 234 VAL A N 1
ATOM 1696 C CA . VAL A 1 228 ? -12.466 -30.190 22.126 1.00 16.37 234 VAL A CA 1
ATOM 1697 C C . VAL A 1 228 ? -11.616 -30.208 20.842 1.00 17.23 234 VAL A C 1
ATOM 1698 O O . VAL A 1 228 ? -11.257 -31.279 20.334 1.00 16.79 234 VAL A O 1
ATOM 1702 N N . GLY A 1 229 ? -11.305 -29.019 20.325 1.00 18.36 235 GLY A N 1
ATOM 1703 C CA . GLY A 1 229 ? -10.616 -28.874 19.031 1.00 19.92 235 GLY A CA 1
ATOM 1704 C C . GLY A 1 229 ? -9.112 -28.662 19.104 1.00 21.07 235 GLY A C 1
ATOM 1705 O O . GLY A 1 229 ? -8.484 -28.899 20.141 1.00 21.25 235 GLY A O 1
ATOM 1706 N N . SER A 1 230 ? -8.530 -28.194 18.000 1.00 22.35 236 SER A N 1
ATOM 1707 C CA . SER A 1 230 ? -7.068 -28.054 17.895 1.00 23.46 236 SER A CA 1
ATOM 1708 C C . SER A 1 230 ? -6.448 -26.946 18.761 1.00 23.76 236 SER A C 1
ATOM 1709 O O . SER A 1 230 ? -5.217 -26.867 18.883 1.00 24.08 236 SER A O 1
ATOM 1712 N N . GLY A 1 231 ? -7.290 -26.112 19.371 1.00 24.11 237 GLY A N 1
ATOM 1713 C CA . GLY A 1 231 ? -6.836 -25.092 20.326 1.00 24.54 237 GLY A CA 1
ATOM 1714 C C . GLY A 1 231 ? -5.980 -25.613 21.474 1.00 24.71 237 GLY A C 1
ATOM 1715 O O . GLY A 1 231 ? -5.109 -24.898 21.978 1.00 25.00 237 GLY A O 1
ATOM 1716 N N . ILE A 1 232 ? -6.232 -26.856 21.892 1.00 24.70 238 ILE A N 1
ATOM 1717 C CA . ILE A 1 232 ? -5.437 -27.525 22.923 1.00 25.02 238 ILE A CA 1
ATOM 1718 C C . ILE A 1 232 ? -3.950 -27.503 22.551 1.00 25.27 238 ILE A C 1
ATOM 1719 O O . ILE A 1 232 ? -3.100 -27.135 23.367 1.00 24.80 238 ILE A O 1
ATOM 1724 N N . PHE A 1 233 ? -3.644 -27.861 21.307 1.00 25.66 239 PHE A N 1
ATOM 1725 C CA . PHE A 1 233 ? -2.251 -28.038 20.892 1.00 26.62 239 PHE A CA 1
ATOM 1726 C C . PHE A 1 233 ? -1.574 -26.759 20.384 1.00 27.62 239 PHE A C 1
ATOM 1727 O O . PHE A 1 233 ? -0.399 -26.786 19.994 1.00 27.99 239 PHE A O 1
ATOM 1735 N N . LYS A 1 234 ? -2.308 -25.647 20.416 1.00 28.71 240 LYS A N 1
ATOM 1736 C CA . LYS A 1 234 ? -1.755 -24.325 20.091 1.00 29.85 240 LYS A CA 1
ATOM 1737 C C . LYS A 1 234 ? -1.376 -23.506 21.335 1.00 30.37 240 LYS A C 1
ATOM 1738 O O . LYS A 1 234 ? -0.787 -22.425 21.221 1.00 30.54 240 LYS A O 1
ATOM 1744 N N . SER A 1 235 ? -1.707 -24.023 22.518 1.00 30.90 241 SER A N 1
ATOM 1745 C CA . SER A 1 235 ? -1.394 -23.348 23.782 1.00 31.55 241 SER A CA 1
ATOM 1746 C C . SER A 1 235 ? 0.069 -23.546 24.197 1.00 31.84 241 SER A C 1
ATOM 1747 O O . SER A 1 235 ? 0.780 -24.362 23.605 1.00 31.98 241 SER A O 1
ATOM 1750 N N . SER A 1 236 ? 0.505 -22.795 25.212 1.00 32.15 242 SER A N 1
ATOM 1751 C CA . SER A 1 236 ? 1.881 -22.861 25.728 1.00 32.53 242 SER A CA 1
ATOM 1752 C C . SER A 1 236 ? 2.261 -24.232 26.289 1.00 32.44 242 SER A C 1
ATOM 1753 O O . SER A 1 236 ? 3.389 -24.693 26.100 1.00 32.69 242 SER A O 1
ATOM 1756 N N . ASN A 1 237 ? 1.317 -24.866 26.984 1.00 32.09 243 ASN A N 1
ATOM 1757 C CA . ASN A 1 237 ? 1.531 -26.168 27.614 1.00 31.64 243 ASN A CA 1
ATOM 1758 C C . ASN A 1 237 ? 0.339 -27.097 27.327 1.00 30.80 243 ASN A C 1
ATOM 1759 O O . ASN A 1 237 ? -0.601 -27.158 28.126 1.00 30.73 243 ASN A O 1
ATOM 1764 N N . PRO A 1 238 ? 0.363 -27.806 26.175 1.00 29.92 244 PRO A N 1
ATOM 1765 C CA . PRO A 1 238 ? -0.738 -28.699 25.764 1.00 28.92 244 PRO A CA 1
ATOM 1766 C C . PRO A 1 238 ? -1.101 -29.808 26.759 1.00 28.06 244 PRO A C 1
ATOM 1767 O O . PRO A 1 238 ? -2.287 -30.004 27.038 1.00 27.63 244 PRO A O 1
ATOM 1771 N N . VAL A 1 239 ? -0.104 -30.526 27.279 1.00 27.13 245 VAL A N 1
ATOM 1772 C CA . VAL A 1 239 ? -0.349 -31.600 28.251 1.00 26.33 245 VAL A CA 1
ATOM 1773 C C . VAL A 1 239 ? -1.066 -31.072 29.496 1.00 24.95 245 VAL A C 1
ATOM 1774 O O . VAL A 1 239 ? -2.007 -31.700 29.984 1.00 24.76 245 VAL A O 1
ATOM 1778 N N . ARG A 1 240 ? -0.617 -29.919 29.993 1.00 23.79 246 ARG A N 1
ATOM 1779 C CA . ARG A 1 240 ? -1.234 -29.278 31.158 1.00 22.38 246 ARG A CA 1
ATOM 1780 C C . ARG A 1 240 ? -2.689 -28.888 30.888 1.00 20.84 246 ARG A C 1
ATOM 1781 O O . ARG A 1 240 ? -3.558 -29.154 31.715 1.00 19.86 246 ARG A O 1
ATOM 1789 N N . LEU A 1 241 ? -2.944 -28.264 29.735 1.00 19.09 247 LEU A N 1
ATOM 1790 C CA . LEU A 1 241 ? -4.299 -27.829 29.377 1.00 17.80 247 LEU A CA 1
ATOM 1791 C C . LEU A 1 241 ? -5.228 -29.027 29.124 1.00 16.88 247 LEU A C 1
ATOM 1792 O O . LEU A 1 241 ? -6.362 -29.044 29.608 1.00 16.36 247 LEU A O 1
ATOM 1797 N N . ALA A 1 242 ? -4.742 -30.020 28.380 1.00 16.28 248 ALA A N 1
ATOM 1798 C CA . ALA A 1 242 ? -5.520 -31.246 28.122 1.00 15.93 248 ALA A CA 1
ATOM 1799 C C . ALA A 1 242 ? -5.942 -31.944 29.427 1.00 15.83 248 ALA A C 1
ATOM 1800 O O . ALA A 1 242 ? -7.116 -32.313 29.602 1.00 15.32 248 ALA A O 1
ATOM 1802 N N . THR A 1 243 ? -4.986 -32.102 30.348 1.00 15.42 249 THR A N 1
ATOM 1803 C CA . THR A 1 243 ? -5.252 -32.727 31.646 1.00 15.53 249 THR A CA 1
ATOM 1804 C C . THR A 1 243 ? -6.277 -31.932 32.462 1.00 14.83 249 THR A C 1
ATOM 1805 O O . THR A 1 243 ? -7.164 -32.511 33.089 1.00 14.48 249 THR A O 1
ATOM 1809 N N . ALA A 1 244 ? -6.168 -30.606 32.425 1.00 14.72 250 ALA A N 1
ATOM 1810 C CA . ALA A 1 244 ? -7.100 -29.737 33.146 1.00 14.41 250 ALA A CA 1
ATOM 1811 C C . ALA A 1 244 ? -8.537 -29.817 32.618 1.00 14.26 250 ALA A C 1
ATOM 1812 O O . ALA A 1 244 ? -9.481 -29.804 33.405 1.00 13.95 250 ALA A O 1
ATOM 1814 N N . VAL A 1 245 ? -8.702 -29.914 31.297 1.00 14.25 251 VAL A N 1
ATOM 1815 C CA . VAL A 1 245 ? -10.035 -30.077 30.696 1.00 14.24 251 VAL A CA 1
ATOM 1816 C C . VAL A 1 245 ? -10.672 -31.430 31.072 1.00 13.97 251 VAL A C 1
ATOM 1817 O O . VAL A 1 245 ? -11.860 -31.491 31.384 1.00 13.40 251 VAL A O 1
ATOM 1821 N N . VAL A 1 246 ? -9.874 -32.501 31.045 1.00 13.96 252 VAL A N 1
ATOM 1822 C CA . VAL A 1 246 ? -10.330 -33.827 31.491 1.00 13.99 252 VAL A CA 1
ATOM 1823 C C . VAL A 1 246 ? -10.789 -33.805 32.961 1.00 13.98 252 VAL A C 1
ATOM 1824 O O . VAL A 1 246 ? -11.873 -34.293 33.277 1.00 13.21 252 VAL A O 1
ATOM 1828 N N . GLU A 1 247 ? -9.963 -33.232 33.839 1.00 14.16 253 GLU A N 1
ATOM 1829 C CA . GLU A 1 247 ? -10.297 -33.104 35.265 1.00 14.83 253 GLU A CA 1
ATOM 1830 C C . GLU A 1 247 ? -11.553 -32.260 35.536 1.00 14.83 253 GLU A C 1
ATOM 1831 O O . GLU A 1 247 ? -12.376 -32.626 36.379 1.00 15.21 253 GLU A O 1
ATOM 1837 N N . ALA A 1 248 ? -11.721 -31.158 34.798 1.00 14.67 254 ALA A N 1
ATOM 1838 C CA . ALA A 1 248 ? -12.922 -30.322 34.914 1.00 14.87 254 ALA A CA 1
ATOM 1839 C C . ALA A 1 248 ? -14.205 -31.015 34.447 1.00 14.96 254 ALA A C 1
ATOM 1840 O O . ALA A 1 248 ? -15.282 -30.775 34.992 1.00 15.45 254 ALA A O 1
ATOM 1842 N N . THR A 1 249 ? -14.097 -31.858 33.422 1.00 15.21 255 THR A N 1
ATOM 1843 C CA . THR A 1 249 ? -15.259 -32.593 32.915 1.00 15.73 255 THR A CA 1
ATOM 1844 C C . THR A 1 249 ? -15.714 -33.670 33.928 1.00 16.33 255 THR A C 1
ATOM 1845 O O . THR A 1 249 ? -16.917 -33.877 34.123 1.00 16.41 255 THR A O 1
ATOM 1849 N N . THR A 1 250 ? -14.745 -34.324 34.568 1.00 17.09 256 THR A N 1
ATOM 1850 C CA . THR A 1 250 ? -15.008 -35.313 35.627 1.00 18.38 256 THR A CA 1
ATOM 1851 C C . THR A 1 250 ? -15.580 -34.675 36.900 1.00 18.66 256 THR A C 1
ATOM 1852 O O . THR A 1 250 ? -16.576 -35.159 37.454 1.00 19.28 256 THR A O 1
ATOM 1856 N N . HIS A 1 251 ? -14.945 -33.593 37.353 1.00 18.67 257 HIS A N 1
ATOM 1857 C CA . HIS A 1 251 ? -15.281 -32.939 38.622 1.00 18.91 257 HIS A CA 1
ATOM 1858 C C . HIS A 1 251 ? -16.057 -31.623 38.412 1.00 18.85 257 HIS A C 1
ATOM 1859 O O . HIS A 1 251 ? -15.756 -30.598 39.048 1.00 18.40 257 HIS A O 1
ATOM 1866 N N . PHE A 1 252 ? -17.067 -31.671 37.541 1.00 18.85 258 PHE A N 1
ATOM 1867 C CA . PHE A 1 252 ? -17.756 -30.460 37.062 1.00 19.44 258 PHE A CA 1
ATOM 1868 C C . PHE A 1 252 ? -18.550 -29.664 38.097 1.00 20.10 258 PHE A C 1
ATOM 1869 O O . PHE A 1 252 ? -18.827 -28.483 37.876 1.00 20.29 258 PHE A O 1
ATOM 1877 N N . ASP A 1 253 ? -18.884 -30.298 39.219 1.00 20.44 259 ASP A N 1
ATOM 1878 C CA . ASP A 1 253 ? -19.640 -29.642 40.284 1.00 21.26 259 ASP A CA 1
ATOM 1879 C C . ASP A 1 253 ? -18.828 -29.494 41.573 1.00 20.87 259 ASP A C 1
ATOM 1880 O O . ASP A 1 253 ? -19.378 -29.548 42.673 1.00 21.41 259 ASP A O 1
ATOM 1885 N N . ASN A 1 254 ? -17.521 -29.305 41.426 1.00 20.31 260 ASN A N 1
ATOM 1886 C CA . ASN A 1 254 ? -16.614 -29.105 42.568 1.00 20.15 260 ASN A CA 1
ATOM 1887 C C . ASN A 1 254 ? -15.801 -27.812 42.406 1.00 19.17 260 ASN A C 1
ATOM 1888 O O . ASN A 1 254 ? -14.740 -27.837 41.786 1.00 18.55 260 ASN A O 1
ATOM 1893 N N . PRO A 1 255 ? -16.298 -26.680 42.962 1.00 19.00 261 PRO A N 1
ATOM 1894 C CA . PRO A 1 255 ? -15.635 -25.379 42.779 1.00 18.70 261 PRO A CA 1
ATOM 1895 C C . PRO A 1 255 ? -14.167 -25.287 43.215 1.00 18.30 261 PRO A C 1
ATOM 1896 O O . PRO A 1 255 ? -13.388 -24.611 42.545 1.00 18.35 261 PRO A O 1
ATOM 1900 N N A SER A 1 256 ? -13.796 -25.954 44.311 0.50 18.34 262 SER A N 1
ATOM 1901 N N B SER A 1 256 ? -13.800 -25.949 44.316 0.50 18.19 262 SER A N 1
ATOM 1902 C CA A SER A 1 256 ? -12.401 -25.948 44.771 0.50 18.14 262 SER A CA 1
ATOM 1903 C CA B SER A 1 256 ? -12.404 -25.963 44.777 0.50 17.82 262 SER A CA 1
ATOM 1904 C C A SER A 1 256 ? -11.450 -26.653 43.796 0.50 17.66 262 SER A C 1
ATOM 1905 C C B SER A 1 256 ? -11.456 -26.650 43.791 0.50 17.49 262 SER A C 1
ATOM 1906 O O A SER A 1 256 ? -10.334 -26.181 43.559 0.50 17.52 262 SER A O 1
ATOM 1907 O O B SER A 1 256 ? -10.348 -26.164 43.543 0.50 17.34 262 SER A O 1
ATOM 1912 N N . LYS A 1 257 ? -11.895 -27.778 43.236 1.00 17.29 263 LYS A N 1
ATOM 1913 C CA . LYS A 1 257 ? -11.119 -28.503 42.230 1.00 17.11 263 LYS A CA 1
ATOM 1914 C C . LYS A 1 257 ? -10.991 -27.690 40.932 1.00 16.05 263 LYS A C 1
ATOM 1915 O O . LYS A 1 257 ? -9.918 -27.645 40.331 1.00 15.77 263 LYS A O 1
ATOM 1921 N N . LEU A 1 258 ? -12.079 -27.038 40.524 1.00 15.70 264 LEU A N 1
ATOM 1922 C CA . LEU A 1 258 ? -12.074 -26.216 39.299 1.00 15.40 264 LEU A CA 1
ATOM 1923 C C . LEU A 1 258 ? -11.125 -25.021 39.421 1.00 15.42 264 LEU A C 1
ATOM 1924 O O . LEU A 1 258 ? -10.429 -24.672 38.460 1.00 15.34 264 LEU A O 1
ATOM 1929 N N . LEU A 1 259 ? -11.076 -24.412 40.608 1.00 15.45 265 LEU A N 1
ATOM 1930 C CA . LEU A 1 259 ? -10.076 -23.371 40.879 1.00 15.60 265 LEU A CA 1
ATOM 1931 C C . LEU A 1 259 ? -8.653 -23.913 40.759 1.00 16.00 265 LEU A C 1
ATOM 1932 O O . LEU A 1 259 ? -7.807 -23.288 40.128 1.00 16.01 265 LEU A O 1
ATOM 1937 N N . GLU A 1 260 ? -8.398 -25.082 41.351 1.00 16.43 266 GLU A N 1
ATOM 1938 C CA . GLU A 1 260 ? -7.073 -25.703 41.297 1.00 17.64 266 GLU A CA 1
ATOM 1939 C C . GLU A 1 260 ? -6.566 -25.896 39.859 1.00 17.34 266 GLU A C 1
ATOM 1940 O O . GLU A 1 260 ? -5.443 -25.487 39.537 1.00 17.03 266 GLU A O 1
ATOM 1946 N N . VAL A 1 261 ? -7.391 -26.496 38.995 1.00 17.05 267 VAL A N 1
ATOM 1947 C CA . VAL A 1 261 ? -6.934 -26.846 37.642 1.00 17.24 267 VAL A CA 1
ATOM 1948 C C . VAL A 1 261 ? -6.913 -25.656 36.678 1.00 17.20 267 VAL A C 1
ATOM 1949 O O . VAL A 1 261 ? -6.267 -25.723 35.626 1.00 17.22 267 VAL A O 1
ATOM 1953 N N . SER A 1 262 ? -7.603 -24.572 37.047 1.00 16.88 268 SER A N 1
ATOM 1954 C CA . SER A 1 262 ? -7.711 -23.381 36.191 1.00 17.44 268 SER A CA 1
ATOM 1955 C C . SER A 1 262 ? -6.577 -22.366 36.406 1.00 17.69 268 SER A C 1
ATOM 1956 O O . SER A 1 262 ? -6.428 -21.423 35.619 1.00 17.22 268 SER A O 1
ATOM 1959 N N . SER A 1 263 ? -5.790 -22.554 37.469 1.00 18.38 269 SER A N 1
ATOM 1960 C CA . SER A 1 263 ? -4.752 -21.585 37.870 1.00 19.49 269 SER A CA 1
ATOM 1961 C C . SER A 1 263 ? -3.410 -21.813 37.172 1.00 20.22 269 SER A C 1
ATOM 1962 O O . SER A 1 263 ? -2.944 -22.954 37.085 1.00 20.04 269 SER A O 1
ATOM 1965 N N . ASP A 1 264 ? -2.792 -20.726 36.695 1.00 21.09 270 ASP A N 1
ATOM 1966 C CA . ASP A 1 264 ? -1.449 -20.754 36.087 1.00 22.71 270 ASP A CA 1
ATOM 1967 C C . ASP A 1 264 ? -1.397 -21.674 34.858 1.00 23.65 270 ASP A C 1
ATOM 1968 O O . ASP A 1 264 ? -0.534 -22.556 34.755 1.00 23.17 270 ASP A O 1
ATOM 1973 N N . LEU A 1 265 ? -2.330 -21.451 33.933 1.00 24.95 271 LEU A N 1
ATOM 1974 C CA . LEU A 1 265 ? -2.467 -22.282 32.733 1.00 26.97 271 LEU A CA 1
ATOM 1975 C C . LEU A 1 265 ? -1.605 -21.837 31.555 1.00 28.28 271 LEU A C 1
ATOM 1976 O O . LEU A 1 265 ? -1.410 -22.603 30.603 1.00 29.04 271 LEU A O 1
ATOM 1981 N N . GLY A 1 266 ? -1.089 -20.611 31.620 1.00 29.65 272 GLY A N 1
ATOM 1982 C CA . GLY A 1 266 ? -0.294 -20.039 30.526 1.00 31.55 272 GLY A CA 1
ATOM 1983 C C . GLY A 1 266 ? -1.180 -19.430 29.449 1.00 32.67 272 GLY A C 1
ATOM 1984 O O . GLY A 1 266 ? -2.392 -19.278 29.649 1.00 32.48 272 GLY A O 1
ATOM 1985 N N . GLU A 1 267 ? -0.591 -19.088 28.292 0.80 33.84 273 GLU A N 1
ATOM 1986 C CA . GLU A 1 267 ? -1.334 -18.427 27.208 0.80 35.15 273 GLU A CA 1
ATOM 1987 C C . GLU A 1 267 ? -2.220 -19.361 26.378 0.80 35.65 273 GLU A C 1
ATOM 1988 O O . GLU A 1 267 ? -1.799 -20.469 25.973 0.80 35.52 273 GLU A O 1
ATOM 1994 N N . LEU A 1 268 ? -3.490 -19.003 26.066 1.00 36.42 274 LEU A N 1
ATOM 1995 C CA . LEU A 1 268 ? -4.587 -19.836 25.457 1.00 36.98 274 LEU A CA 1
ATOM 1996 C C . LEU A 1 268 ? -4.895 -19.415 24.012 1.00 37.21 274 LEU A C 1
ATOM 1997 O O . LEU A 1 268 ? -3.917 -19.263 23.223 1.00 37.51 274 LEU A O 1
ATOM 2002 N N . LEU B 1 10 ? -18.977 -44.806 -24.536 1.00 29.38 16 LEU B N 1
ATOM 2003 C CA . LEU B 1 10 ? -18.174 -44.245 -23.446 1.00 29.15 16 LEU B CA 1
ATOM 2004 C C . LEU B 1 10 ? -18.778 -44.532 -22.067 1.00 28.92 16 LEU B C 1
ATOM 2005 O O . LEU B 1 10 ? -18.245 -44.088 -21.040 1.00 28.65 16 LEU B O 1
ATOM 2010 N N . LYS B 1 11 ? -19.883 -45.278 -22.055 1.00 28.69 17 LYS B N 1
ATOM 2011 C CA . LYS B 1 11 ? -20.591 -45.635 -20.823 1.00 28.57 17 LYS B CA 1
ATOM 2012 C C . LYS B 1 11 ? -19.695 -46.398 -19.841 1.00 27.63 17 LYS B C 1
ATOM 2013 O O . LYS B 1 11 ? -19.055 -47.391 -20.202 1.00 27.75 17 LYS B O 1
ATOM 2019 N N . GLY B 1 12 ? -19.645 -45.903 -18.605 1.00 26.36 18 GLY B N 1
ATOM 2020 C CA . GLY B 1 12 ? -18.803 -46.464 -17.549 1.00 24.65 18 GLY B CA 1
ATOM 2021 C C . GLY B 1 12 ? -17.365 -45.974 -17.543 1.00 23.45 18 GLY B C 1
ATOM 2022 O O . GLY B 1 12 ? -16.537 -46.488 -16.787 1.00 23.89 18 GLY B O 1
ATOM 2023 N N . GLY B 1 13 ? -17.066 -44.972 -18.368 1.00 21.98 19 GLY B N 1
ATOM 2024 C CA . GLY B 1 13 ? -15.689 -44.503 -18.541 1.00 19.87 19 GLY B CA 1
ATOM 2025 C C . GLY B 1 13 ? -15.403 -43.117 -17.982 1.00 18.36 19 GLY B C 1
ATOM 2026 O O . GLY B 1 13 ? -16.309 -42.433 -17.512 1.00 17.88 19 GLY B O 1
ATOM 2027 N N . VAL B 1 14 ? -14.131 -42.729 -18.027 1.00 17.38 20 VAL B N 1
ATOM 2028 C CA . VAL B 1 14 ? -13.665 -41.416 -17.572 1.00 16.42 20 VAL B CA 1
ATOM 2029 C C . VAL B 1 14 ? -13.082 -40.630 -18.747 1.00 16.26 20 VAL B C 1
ATOM 2030 O O . VAL B 1 14 ? -12.235 -41.150 -19.486 1.00 15.70 20 VAL B O 1
ATOM 2034 N N . ILE B 1 15 ? -13.503 -39.371 -18.881 1.00 15.56 21 ILE B N 1
ATOM 2035 C CA . ILE B 1 15 ? -12.935 -38.449 -19.878 1.00 15.40 21 ILE B CA 1
ATOM 2036 C C . ILE B 1 15 ? -12.084 -37.387 -19.165 1.00 15.06 21 ILE B C 1
ATOM 2037 O O . ILE B 1 15 ? -12.564 -36.744 -18.223 1.00 14.87 21 ILE B O 1
ATOM 2042 N N . MET B 1 16 ? -10.839 -37.203 -19.612 1.00 14.79 22 MET B N 1
ATOM 2043 C CA . MET B 1 16 ? -9.883 -36.305 -18.930 1.00 14.95 22 MET B CA 1
ATOM 2044 C C . MET B 1 16 ? -9.490 -35.082 -19.768 1.00 15.35 22 MET B C 1
ATOM 2045 O O . MET B 1 16 ? -9.190 -35.218 -20.957 1.00 15.04 22 MET B O 1
ATOM 2050 N N . ASP B 1 17 ? -9.481 -33.901 -19.138 1.00 15.46 23 ASP B N 1
ATOM 2051 C CA . ASP B 1 17 ? -8.978 -32.663 -19.764 1.00 16.03 23 ASP B CA 1
ATOM 2052 C C . ASP B 1 17 ? -7.451 -32.725 -19.899 1.00 15.81 23 ASP B C 1
ATOM 2053 O O . ASP B 1 17 ? -6.759 -33.071 -18.938 1.00 16.37 23 ASP B O 1
ATOM 2058 N N . VAL B 1 18 ? -6.928 -32.393 -21.081 1.00 15.55 24 VAL B N 1
ATOM 2059 C CA . VAL B 1 18 ? -5.473 -32.401 -21.331 1.00 15.65 24 VAL B CA 1
ATOM 2060 C C . VAL B 1 18 ? -5.036 -31.174 -22.142 1.00 15.95 24 VAL B C 1
ATOM 2061 O O . VAL B 1 18 ? -5.760 -30.745 -23.047 1.00 16.31 24 VAL B O 1
ATOM 2065 N N . VAL B 1 19 ? -3.864 -30.623 -21.815 1.00 16.56 25 VAL B N 1
ATOM 2066 C CA . VAL B 1 19 ? -3.367 -29.389 -22.450 1.00 17.44 25 VAL B CA 1
ATOM 2067 C C . VAL B 1 19 ? -2.105 -29.572 -23.324 1.00 17.79 25 VAL B C 1
ATOM 2068 O O . VAL B 1 19 ? -1.671 -28.627 -24.012 1.00 18.07 25 VAL B O 1
ATOM 2072 N N . THR B 1 20 ? -1.528 -30.777 -23.296 1.00 18.04 26 THR B N 1
ATOM 2073 C CA . THR B 1 20 ? -0.363 -31.139 -24.124 1.00 18.56 26 THR B CA 1
ATOM 2074 C C . THR B 1 20 ? -0.488 -32.590 -24.633 1.00 18.64 26 THR B C 1
ATOM 2075 O O . THR B 1 20 ? -1.261 -33.374 -24.071 1.00 18.71 26 THR B O 1
ATOM 2079 N N . PRO B 1 21 ? 0.260 -32.952 -25.699 1.00 18.58 27 PRO B N 1
ATOM 2080 C CA . PRO B 1 21 ? 0.327 -34.345 -26.146 1.00 18.99 27 PRO B CA 1
ATOM 2081 C C . PRO B 1 21 ? 0.833 -35.324 -25.073 1.00 19.19 27 PRO B C 1
ATOM 2082 O O . PRO B 1 21 ? 0.336 -36.453 -24.998 1.00 19.06 27 PRO B O 1
ATOM 2086 N N . GLU B 1 22 ? 1.803 -34.905 -24.257 1.00 19.27 28 GLU B N 1
ATOM 2087 C CA . GLU B 1 22 ? 2.314 -35.790 -23.194 1.00 19.91 28 GLU B CA 1
ATOM 2088 C C . GLU B 1 22 ? 1.294 -36.045 -22.071 1.00 19.29 28 GLU B C 1
ATOM 2089 O O . GLU B 1 22 ? 1.230 -37.159 -21.547 1.00 19.25 28 GLU B O 1
ATOM 2095 N N . GLN B 1 23 ? 0.504 -35.023 -21.720 1.00 18.68 29 GLN B N 1
ATOM 2096 C CA . GLN B 1 23 ? -0.659 -35.204 -20.831 1.00 17.94 29 GLN B CA 1
ATOM 2097 C C . GLN B 1 23 ? -1.671 -36.203 -21.407 1.00 17.57 29 GLN B C 1
ATOM 2098 O O . GLN B 1 23 ? -2.205 -37.046 -20.677 1.00 16.93 29 GLN B O 1
ATOM 2104 N N . ALA B 1 24 ? -1.930 -36.118 -22.716 1.00 17.00 30 ALA B N 1
ATOM 2105 C CA . ALA B 1 24 ? -2.849 -37.050 -23.381 1.00 17.26 30 ALA B CA 1
ATOM 2106 C C . ALA B 1 24 ? -2.359 -38.502 -23.270 1.00 17.66 30 ALA B C 1
ATOM 2107 O O . ALA B 1 24 ? -3.157 -39.429 -23.095 1.00 17.40 30 ALA B O 1
ATOM 2109 N N . LYS B 1 25 ? -1.046 -38.686 -23.365 1.00 18.21 31 LYS B N 1
ATOM 2110 C CA . LYS B 1 25 ? -0.456 -40.027 -23.263 1.00 19.10 31 LYS B CA 1
ATOM 2111 C C . LYS B 1 25 ? -0.578 -40.613 -21.850 1.00 19.00 31 LYS B C 1
ATOM 2112 O O . LYS B 1 25 ? -0.792 -41.825 -21.701 1.00 19.13 31 LYS B O 1
ATOM 2118 N N . ILE B 1 26 ? -0.454 -39.760 -20.830 1.00 19.15 32 ILE B N 1
ATOM 2119 C CA . ILE B 1 26 ? -0.670 -40.183 -19.426 1.00 19.33 32 ILE B CA 1
ATOM 2120 C C . ILE B 1 26 ? -2.122 -40.613 -19.218 1.00 19.22 32 ILE B C 1
ATOM 2121 O O . ILE B 1 26 ? -2.392 -41.647 -18.586 1.00 18.81 32 ILE B O 1
ATOM 2126 N N . ALA B 1 27 ? -3.055 -39.818 -19.748 1.00 18.71 33 ALA B N 1
ATOM 2127 C CA . ALA B 1 27 ? -4.476 -40.157 -19.669 1.00 18.81 33 ALA B CA 1
ATOM 2128 C C . ALA B 1 27 ? -4.764 -41.529 -20.287 1.00 18.82 33 ALA B C 1
ATOM 2129 O O . ALA B 1 27 ? -5.439 -42.355 -19.679 1.00 18.84 33 ALA B O 1
ATOM 2131 N N . GLU B 1 28 ? -4.222 -41.779 -21.477 1.00 19.14 34 GLU B N 1
ATOM 2132 C CA . GLU B 1 28 ? -4.447 -43.041 -22.191 1.00 19.50 34 GLU B CA 1
ATOM 2133 C C . GLU B 1 28 ? -3.891 -44.247 -21.413 1.00 19.67 34 GLU B C 1
ATOM 2134 O O . GLU B 1 28 ? -4.563 -45.277 -21.292 1.00 19.13 34 GLU B O 1
ATOM 2140 N N . LYS B 1 29 ? -2.677 -44.098 -20.887 1.00 20.29 35 LYS B N 1
ATOM 2141 C CA . LYS B 1 29 ? -2.010 -45.168 -20.116 1.00 21.30 35 LYS B CA 1
ATOM 2142 C C . LYS B 1 29 ? -2.733 -45.502 -18.812 1.00 21.04 35 LYS B C 1
ATOM 2143 O O . LYS B 1 29 ? -2.693 -46.653 -18.351 1.00 21.45 35 LYS B O 1
ATOM 2149 N N A SER B 1 30 ? -3.381 -44.501 -18.220 0.50 20.78 36 SER B N 1
ATOM 2150 N N B SER B 1 30 ? -3.392 -44.502 -18.229 0.50 20.58 36 SER B N 1
ATOM 2151 C CA A SER B 1 30 ? -4.123 -44.678 -16.968 0.50 20.50 36 SER B CA 1
ATOM 2152 C CA B SER B 1 30 ? -4.121 -44.666 -16.970 0.50 20.09 36 SER B CA 1
ATOM 2153 C C A SER B 1 30 ? -5.459 -45.393 -17.161 0.50 20.08 36 SER B C 1
ATOM 2154 C C B SER B 1 30 ? -5.489 -45.326 -17.154 0.50 19.86 36 SER B C 1
ATOM 2155 O O A SER B 1 30 ? -6.057 -45.868 -16.192 0.50 20.46 36 SER B O 1
ATOM 2156 O O B SER B 1 30 ? -6.141 -45.690 -16.171 0.50 20.22 36 SER B O 1
ATOM 2161 N N . GLY B 1 31 ? -5.929 -45.457 -18.406 1.00 19.51 37 GLY B N 1
ATOM 2162 C CA . GLY B 1 31 ? -7.193 -46.129 -18.732 1.00 18.66 37 GLY B CA 1
ATOM 2163 C C . GLY B 1 31 ? -8.391 -45.240 -19.057 1.00 17.86 37 GLY B C 1
ATOM 2164 O O . GLY B 1 31 ? -9.537 -45.699 -19.027 1.00 17.26 37 GLY B O 1
ATOM 2165 N N . ALA B 1 32 ? -8.134 -43.970 -19.370 1.00 17.41 38 ALA B N 1
ATOM 2166 C CA . ALA B 1 32 ? -9.202 -43.063 -19.800 1.00 17.23 38 ALA B CA 1
ATOM 2167 C C . ALA B 1 32 ? -9.885 -43.558 -21.076 1.00 17.30 38 ALA B C 1
ATOM 2168 O O . ALA B 1 32 ? -9.234 -44.160 -21.942 1.00 17.64 38 ALA B O 1
ATOM 2170 N N A CYS B 1 33 ? -11.190 -43.312 -21.192 0.30 17.06 39 CYS B N 1
ATOM 2171 N N B CYS B 1 33 ? -11.192 -43.318 -21.188 0.30 17.19 39 CYS B N 1
ATOM 2172 N N C CYS B 1 33 ? -11.181 -43.281 -21.176 0.40 17.42 39 CYS B N 1
ATOM 2173 C CA A CYS B 1 33 ? -11.944 -43.703 -22.388 0.30 17.02 39 CYS B CA 1
ATOM 2174 C CA B CYS B 1 33 ? -11.953 -43.701 -22.382 0.30 17.31 39 CYS B CA 1
ATOM 2175 C CA C CYS B 1 33 ? -11.996 -43.660 -22.320 0.40 17.86 39 CYS B CA 1
ATOM 2176 C C A CYS B 1 33 ? -11.855 -42.668 -23.514 0.30 16.95 39 CYS B C 1
ATOM 2177 C C B CYS B 1 33 ? -11.871 -42.666 -23.510 0.30 17.10 39 CYS B C 1
ATOM 2178 C C C CYS B 1 33 ? -11.849 -42.675 -23.486 0.40 17.41 39 CYS B C 1
ATOM 2179 O O A CYS B 1 33 ? -12.065 -43.001 -24.685 0.30 17.17 39 CYS B O 1
ATOM 2180 O O B CYS B 1 33 ? -12.107 -42.996 -24.676 0.30 17.31 39 CYS B O 1
ATOM 2181 O O C CYS B 1 33 ? -12.014 -43.048 -24.652 0.40 17.68 39 CYS B O 1
ATOM 2188 N N . ALA B 1 34 ? -11.547 -41.421 -23.154 1.00 17.08 40 ALA B N 1
ATOM 2189 C CA . ALA B 1 34 ? -11.412 -40.313 -24.133 1.00 16.11 40 ALA B CA 1
ATOM 2190 C C . ALA B 1 34 ? -10.673 -39.139 -23.477 1.00 15.48 40 ALA B C 1
ATOM 2191 O O . ALA B 1 34 ? -10.550 -39.092 -22.253 1.00 14.77 40 ALA B O 1
ATOM 2193 N N . VAL B 1 35 ? -10.167 -38.210 -24.290 1.00 14.95 41 VAL B N 1
ATOM 2194 C CA . VAL B 1 35 ? -9.580 -36.962 -23.780 1.00 14.83 41 VAL B CA 1
ATOM 2195 C C . VAL B 1 35 ? -10.292 -35.733 -24.358 1.00 14.94 41 VAL B C 1
ATOM 2196 O O . VAL B 1 35 ? -10.840 -35.791 -25.463 1.00 14.54 41 VAL B O 1
ATOM 2200 N N . MET B 1 36 ? -10.296 -34.651 -23.577 1.00 15.11 42 MET B N 1
ATOM 2201 C CA . MET B 1 36 ? -10.818 -33.344 -23.985 1.00 15.75 42 MET B CA 1
ATOM 2202 C C . MET B 1 36 ? -9.627 -32.393 -24.197 1.00 15.89 42 MET B C 1
ATOM 2203 O O . MET B 1 36 ? -8.930 -32.036 -23.241 1.00 15.49 42 MET B O 1
ATOM 2208 N N . ALA B 1 37 ? -9.384 -31.994 -25.446 1.00 16.39 43 ALA B N 1
ATOM 2209 C CA . ALA B 1 37 ? -8.238 -31.134 -25.769 1.00 17.43 43 ALA B CA 1
ATOM 2210 C C . ALA B 1 37 ? -8.565 -29.653 -25.568 1.00 18.83 43 ALA B C 1
ATOM 2211 O O . ALA B 1 37 ? -9.587 -29.177 -26.062 1.00 18.51 43 ALA B O 1
ATOM 2213 N N . LEU B 1 38 ? -7.707 -28.940 -24.835 1.00 20.71 44 LEU B N 1
ATOM 2214 C CA . LEU B 1 38 ? -7.866 -27.484 -24.611 1.00 23.37 44 LEU B CA 1
ATOM 2215 C C . LEU B 1 38 ? -6.536 -26.772 -24.344 1.00 24.94 44 LEU B C 1
ATOM 2216 O O . LEU B 1 38 ? -5.662 -27.311 -23.670 1.00 24.67 44 LEU B O 1
ATOM 2221 N N . GLU B 1 39 ? -6.390 -25.558 -24.873 1.00 27.21 45 GLU B N 1
ATOM 2222 C CA . GLU B 1 39 ? -5.099 -24.854 -24.824 1.00 29.92 45 GLU B CA 1
ATOM 2223 C C . GLU B 1 39 ? -4.871 -24.110 -23.507 1.00 32.01 45 GLU B C 1
ATOM 2224 O O . GLU B 1 39 ? -3.732 -23.960 -23.051 1.00 32.51 45 GLU B O 1
ATOM 2230 N N . SER B 1 40 ? -5.963 -23.647 -22.907 1.00 34.52 46 SER B N 1
ATOM 2231 C CA . SER B 1 40 ? -5.920 -22.886 -21.666 1.00 37.07 46 SER B CA 1
ATOM 2232 C C . SER B 1 40 ? -6.925 -23.492 -20.706 1.00 38.65 46 SER B C 1
ATOM 2233 O O . SER B 1 40 ? -7.954 -24.024 -21.133 1.00 38.83 46 SER B O 1
ATOM 2236 N N . ILE B 1 41 ? -6.627 -23.407 -19.413 1.00 40.58 47 ILE B N 1
ATOM 2237 C CA . ILE B 1 41 ? -7.575 -23.817 -18.385 1.00 42.52 47 ILE B CA 1
ATOM 2238 C C . ILE B 1 41 ? -8.557 -22.658 -18.173 1.00 43.87 47 ILE B C 1
ATOM 2239 O O . ILE B 1 41 ? -8.163 -21.592 -17.681 1.00 43.94 47 ILE B O 1
ATOM 2244 N N . PRO B 1 42 ? -9.837 -22.859 -18.558 1.00 45.21 48 PRO B N 1
ATOM 2245 C CA . PRO B 1 42 ? -10.836 -21.789 -18.532 1.00 46.32 48 PRO B CA 1
ATOM 2246 C C . PRO B 1 42 ? -11.337 -21.469 -17.120 1.00 47.45 48 PRO B C 1
ATOM 2247 O O . PRO B 1 42 ? -12.446 -20.949 -16.958 1.00 47.84 48 PRO B O 1
ATOM 2251 N N . ALA B 1 43 ? -10.518 -21.782 -16.118 1.00 48.59 49 ALA B N 1
ATOM 2252 C CA . ALA B 1 43 ? -10.796 -21.442 -14.726 1.00 49.60 49 ALA B CA 1
ATOM 2253 C C . ALA B 1 43 ? -9.732 -20.489 -14.175 1.00 50.34 49 ALA B C 1
ATOM 2254 O O . ALA B 1 43 ? -9.992 -19.738 -13.229 1.00 50.48 49 ALA B O 1
ATOM 2256 N N . ASP B 1 44 ? -8.540 -20.530 -14.775 1.00 51.22 50 ASP B N 1
ATOM 2257 C CA . ASP B 1 44 ? -7.432 -19.642 -14.404 1.00 52.04 50 ASP B CA 1
ATOM 2258 C C . ASP B 1 44 ? -7.632 -18.228 -14.952 1.00 52.43 50 ASP B C 1
ATOM 2259 O O . ASP B 1 44 ? -7.491 -17.243 -14.218 1.00 52.57 50 ASP B O 1
ATOM 2264 N N . MET B 1 45 ? -7.953 -18.139 -16.243 1.00 52.85 51 MET B N 1
ATOM 2265 C CA . MET B 1 45 ? -8.134 -16.848 -16.915 1.00 53.14 51 MET B CA 1
ATOM 2266 C C . MET B 1 45 ? -9.568 -16.310 -16.835 1.00 53.01 51 MET B C 1
ATOM 2267 O O . MET B 1 45 ? -9.814 -15.135 -17.127 1.00 53.12 51 MET B O 1
ATOM 2272 N N . ARG B 1 46 ? -10.506 -17.168 -16.435 1.00 52.72 52 ARG B N 1
ATOM 2273 C CA . ARG B 1 46 ? -11.862 -16.723 -16.124 1.00 52.41 52 ARG B CA 1
ATOM 2274 C C . ARG B 1 46 ? -11.840 -15.888 -14.839 1.00 51.72 52 ARG B C 1
ATOM 2275 O O . ARG B 1 46 ? -12.721 -15.052 -14.614 1.00 51.84 52 ARG B O 1
ATOM 2283 N N . LYS B 1 47 ? -10.828 -16.134 -14.004 1.00 50.76 53 LYS B N 1
ATOM 2284 C CA . LYS B 1 47 ? -10.537 -15.296 -12.840 1.00 49.68 53 LYS B CA 1
ATOM 2285 C C . LYS B 1 47 ? -9.482 -14.228 -13.166 1.00 48.66 53 LYS B C 1
ATOM 2286 O O . LYS B 1 47 ? -8.954 -13.563 -12.267 1.00 48.73 53 LYS B O 1
ATOM 2292 N N . SER B 1 48 ? -9.180 -14.078 -14.456 1.00 47.11 54 SER B N 1
ATOM 2293 C CA . SER B 1 48 ? -8.321 -12.998 -14.950 1.00 45.49 54 SER B CA 1
ATOM 2294 C C . SER B 1 48 ? -9.140 -11.992 -15.762 1.00 43.95 54 SER B C 1
ATOM 2295 O O . SER B 1 48 ? -8.640 -10.923 -16.127 1.00 44.09 54 SER B O 1
ATOM 2298 N N . GLY B 1 49 ? -10.394 -12.350 -16.045 1.00 41.93 55 GLY B N 1
ATOM 2299 C CA . GLY B 1 49 ? -11.320 -11.489 -16.788 1.00 39.09 55 GLY B CA 1
ATOM 2300 C C . GLY B 1 49 ? -11.324 -11.713 -18.293 1.00 36.70 55 GLY B C 1
ATOM 2301 O O . GLY B 1 49 ? -12.125 -11.112 -19.015 1.00 37.01 55 GLY B O 1
ATOM 2302 N N . LYS B 1 50 ? -10.440 -12.592 -18.758 1.00 34.09 56 LYS B N 1
ATOM 2303 C CA . LYS B 1 50 ? -10.210 -12.808 -20.186 1.00 31.08 56 LYS B CA 1
ATOM 2304 C C . LYS B 1 50 ? -11.404 -13.469 -20.885 1.00 28.16 56 LYS B C 1
ATOM 2305 O O . LYS B 1 50 ? -12.249 -14.101 -20.245 1.00 28.02 56 LYS B O 1
ATOM 2311 N N . VAL B 1 51 ? -11.462 -13.307 -22.202 1.00 24.35 57 VAL B N 1
ATOM 2312 C CA . VAL B 1 51 ? -12.435 -14.007 -23.045 1.00 20.34 57 VAL B CA 1
ATOM 2313 C C . VAL B 1 51 ? -11.837 -15.363 -23.413 1.00 18.54 57 VAL B C 1
ATOM 2314 O O . VAL B 1 51 ? -10.700 -15.422 -23.897 1.00 18.26 57 VAL B O 1
ATOM 2318 N N A CYS B 1 52 ? -12.601 -16.433 -23.187 0.50 16.86 58 CYS B N 1
ATOM 2319 N N B CYS B 1 52 ? -12.597 -16.436 -23.182 0.50 17.35 58 CYS B N 1
ATOM 2320 C CA A CYS B 1 52 ? -12.169 -17.794 -23.503 0.50 15.68 58 CYS B CA 1
ATOM 2321 C CA B CYS B 1 52 ? -12.157 -17.795 -23.504 0.50 16.71 58 CYS B CA 1
ATOM 2322 C C A CYS B 1 52 ? -12.912 -18.334 -24.726 0.50 14.75 58 CYS B C 1
ATOM 2323 C C B CYS B 1 52 ? -12.907 -18.337 -24.722 0.50 15.29 58 CYS B C 1
ATOM 2324 O O A CYS B 1 52 ? -14.144 -18.366 -24.739 0.50 14.05 58 CYS B O 1
ATOM 2325 O O B CYS B 1 52 ? -14.139 -18.377 -24.726 0.50 14.59 58 CYS B O 1
ATOM 2330 N N . ARG B 1 53 ? -12.151 -18.755 -25.742 1.00 13.92 59 ARG B N 1
ATOM 2331 C CA . ARG B 1 53 ? -12.712 -19.164 -27.049 1.00 13.11 59 ARG B CA 1
ATOM 2332 C C . ARG B 1 53 ? -12.329 -20.610 -27.415 1.00 13.05 59 ARG B C 1
ATOM 2333 O O . ARG B 1 53 ? -11.649 -21.289 -26.635 1.00 12.85 59 ARG B O 1
ATOM 2341 N N . MET B 1 54 ? -12.754 -21.061 -28.603 1.00 12.93 60 MET B N 1
ATOM 2342 C CA . MET B 1 54 ? -12.231 -22.288 -29.248 1.00 13.45 60 MET B CA 1
ATOM 2343 C C . MET B 1 54 ? -10.688 -22.303 -29.223 1.00 13.47 60 MET B C 1
ATOM 2344 O O . MET B 1 54 ? -10.045 -21.263 -29.418 1.00 13.57 60 MET B O 1
ATOM 2349 N N . SER B 1 55 ? -10.090 -23.472 -28.972 1.00 13.06 61 SER B N 1
ATOM 2350 C CA . SER B 1 55 ? -8.618 -23.618 -29.038 1.00 13.79 61 SER B CA 1
ATOM 2351 C C . SER B 1 55 ? -8.092 -23.630 -30.485 1.00 13.99 61 SER B C 1
ATOM 2352 O O . SER B 1 55 ? -8.853 -23.897 -31.416 1.00 14.44 61 SER B O 1
ATOM 2355 N N . ASP B 1 56 ? -6.798 -23.343 -30.671 1.00 14.60 62 ASP B N 1
ATOM 2356 C CA . ASP B 1 56 ? -6.186 -23.356 -32.013 1.00 15.68 62 ASP B CA 1
ATOM 2357 C C . ASP B 1 56 ? -6.238 -24.767 -32.616 1.00 15.60 62 ASP B C 1
ATOM 2358 O O . ASP B 1 56 ? -5.782 -25.720 -31.977 1.00 15.58 62 ASP B O 1
ATOM 2363 N N . PRO B 1 57 ? -6.795 -24.908 -33.839 1.00 15.50 63 PRO B N 1
ATOM 2364 C CA . PRO B 1 57 ? -6.857 -26.225 -34.496 1.00 15.79 63 PRO B CA 1
ATOM 2365 C C . PRO B 1 57 ? -5.508 -26.972 -34.576 1.00 15.91 63 PRO B C 1
ATOM 2366 O O . PRO B 1 57 ? -5.504 -28.212 -34.596 1.00 16.60 63 PRO B O 1
ATOM 2370 N N . LYS B 1 58 ? -4.392 -26.241 -34.611 1.00 15.99 64 LYS B N 1
ATOM 2371 C CA . LYS B 1 58 ? -3.051 -26.863 -34.611 1.00 16.26 64 LYS B CA 1
ATOM 2372 C C . LYS B 1 58 ? -2.774 -27.649 -33.320 1.00 16.06 64 LYS B C 1
ATOM 2373 O O . LYS B 1 58 ? -2.288 -28.790 -33.384 1.00 15.54 64 LYS B O 1
ATOM 2379 N N . MET B 1 59 ? -3.092 -27.063 -32.160 1.00 15.43 65 MET B N 1
ATOM 2380 C CA . MET B 1 59 ? -2.870 -27.773 -30.881 1.00 15.63 65 MET B CA 1
ATOM 2381 C C . MET B 1 59 ? -3.813 -28.970 -30.698 1.00 15.02 65 MET B C 1
ATOM 2382 O O . MET B 1 59 ? -3.423 -29.991 -30.108 1.00 14.67 65 MET B O 1
ATOM 2387 N N . ILE B 1 60 ? -5.035 -28.861 -31.223 1.00 14.17 66 ILE B N 1
ATOM 2388 C CA . ILE B 1 60 ? -5.991 -29.973 -31.169 1.00 13.68 66 ILE B CA 1
ATOM 2389 C C . ILE B 1 60 ? -5.496 -31.159 -32.017 1.00 14.22 66 ILE B C 1
ATOM 2390 O O . ILE B 1 60 ? -5.538 -32.314 -31.574 1.00 14.17 66 ILE B O 1
ATOM 2395 N N . LYS B 1 61 ? -5.001 -30.856 -33.218 1.00 13.88 67 LYS B N 1
ATOM 2396 C CA . LYS B 1 61 ? -4.486 -31.886 -34.136 1.00 14.82 67 LYS B CA 1
ATOM 2397 C C . LYS B 1 61 ? -3.253 -32.618 -33.573 1.00 14.78 67 LYS B C 1
ATOM 2398 O O . LYS B 1 61 ? -3.122 -33.849 -33.734 1.00 15.11 67 LYS B O 1
ATOM 2404 N N . ASP B 1 62 ? -2.365 -31.864 -32.921 1.00 15.04 68 ASP B N 1
ATOM 2405 C CA . ASP B 1 62 ? -1.169 -32.428 -32.268 1.00 15.77 68 ASP B CA 1
ATOM 2406 C C . ASP B 1 62 ? -1.545 -33.441 -31.167 1.00 15.73 68 ASP B C 1
ATOM 2407 O O . ASP B 1 62 ? -0.857 -34.455 -30.982 1.00 15.24 68 ASP B O 1
ATOM 2412 N N . ILE B 1 63 ? -2.635 -33.170 -30.448 1.00 15.30 69 ILE B N 1
ATOM 2413 C CA . ILE B 1 63 ? -3.174 -34.131 -29.464 1.00 15.39 69 ILE B CA 1
ATOM 2414 C C . ILE B 1 63 ? -3.833 -35.353 -30.138 1.00 15.47 69 ILE B C 1
ATOM 2415 O O . ILE B 1 63 ? -3.646 -36.492 -29.684 1.00 15.53 69 ILE B O 1
ATOM 2420 N N . MET B 1 64 ? -4.573 -35.128 -31.227 1.00 14.98 70 MET B N 1
ATOM 2421 C CA . MET B 1 64 ? -5.202 -36.210 -31.999 1.00 15.49 70 MET B CA 1
ATOM 2422 C C . MET B 1 64 ? -4.148 -37.197 -32.517 1.00 15.87 70 MET B C 1
ATOM 2423 O O . MET B 1 64 ? -4.404 -38.402 -32.605 1.00 15.77 70 MET B O 1
ATOM 2428 N N . ASN B 1 65 ? -2.969 -36.674 -32.848 1.00 16.07 71 ASN B N 1
ATOM 2429 C CA . ASN B 1 65 ? -1.878 -37.496 -33.393 1.00 16.74 71 ASN B CA 1
ATOM 2430 C C . ASN B 1 65 ? -1.057 -38.264 -32.341 1.00 17.24 71 ASN B C 1
ATOM 2431 O O . ASN B 1 65 ? -0.183 -39.053 -32.705 1.00 17.37 71 ASN B O 1
ATOM 2436 N N . SER B 1 66 ? -1.346 -38.051 -31.052 1.00 17.48 72 SER B N 1
ATOM 2437 C CA . SER B 1 66 ? -0.531 -38.612 -29.959 1.00 18.39 72 SER B CA 1
ATOM 2438 C C . SER B 1 66 ? -1.146 -39.843 -29.268 1.00 18.46 72 SER B C 1
ATOM 2439 O O . SER B 1 66 ? -0.446 -40.560 -28.538 1.00 18.43 72 SER B O 1
ATOM 2442 N N . VAL B 1 67 ? -2.439 -40.072 -29.494 1.00 18.70 73 VAL B N 1
ATOM 2443 C CA . VAL B 1 67 ? -3.198 -41.148 -28.827 1.00 19.16 73 VAL B CA 1
ATOM 2444 C C . VAL B 1 67 ? -4.153 -41.867 -29.791 1.00 19.21 73 VAL B C 1
ATOM 2445 O O . VAL B 1 67 ? -4.499 -41.316 -30.848 1.00 19.82 73 VAL B O 1
ATOM 2449 N N A SER B 1 68 ? -4.584 -43.081 -29.445 0.50 19.04 74 SER B N 1
ATOM 2450 N N B SER B 1 68 ? -4.577 -43.077 -29.407 0.50 19.08 74 SER B N 1
ATOM 2451 C CA A SER B 1 68 ? -5.540 -43.810 -30.290 0.50 18.96 74 SER B CA 1
ATOM 2452 C CA B SER B 1 68 ? -5.497 -43.897 -30.206 0.50 19.02 74 SER B CA 1
ATOM 2453 C C A SER B 1 68 ? -7.009 -43.666 -29.860 0.50 18.73 74 SER B C 1
ATOM 2454 C C B SER B 1 68 ? -6.919 -44.007 -29.630 0.50 18.97 74 SER B C 1
ATOM 2455 O O A SER B 1 68 ? -7.915 -43.995 -30.628 0.50 18.61 74 SER B O 1
ATOM 2456 O O B SER B 1 68 ? -7.699 -44.856 -30.066 0.50 19.42 74 SER B O 1
ATOM 2461 N N . ILE B 1 69 ? -7.237 -43.167 -28.644 1.00 18.58 75 ILE B N 1
ATOM 2462 C CA . ILE B 1 69 ? -8.604 -43.047 -28.095 1.00 18.11 75 ILE B CA 1
ATOM 2463 C C . ILE B 1 69 ? -9.278 -41.777 -28.659 1.00 17.72 75 ILE B C 1
ATOM 2464 O O . ILE B 1 69 ? -8.573 -40.898 -29.164 1.00 17.90 75 ILE B O 1
ATOM 2469 N N . PRO B 1 70 ? -10.628 -41.684 -28.593 1.00 17.38 76 PRO B N 1
ATOM 2470 C CA . PRO B 1 70 ? -11.343 -40.499 -29.115 1.00 17.08 76 PRO B CA 1
ATOM 2471 C C . PRO B 1 70 ? -10.911 -39.178 -28.464 1.00 16.63 76 PRO B C 1
ATOM 2472 O O . PRO B 1 70 ? -10.511 -39.161 -27.296 1.00 16.28 76 PRO B O 1
ATOM 2476 N N . VAL B 1 71 ? -10.997 -38.090 -29.234 1.00 15.77 77 VAL B N 1
ATOM 2477 C CA . VAL B 1 71 ? -10.646 -36.740 -28.775 1.00 15.05 77 VAL B CA 1
ATOM 2478 C C . VAL B 1 71 ? -11.866 -35.812 -28.933 1.00 14.50 77 VAL B C 1
ATOM 2479 O O . VAL B 1 71 ? -12.534 -35.829 -29.976 1.00 14.44 77 VAL B O 1
ATOM 2483 N N . MET B 1 72 ? -12.146 -35.019 -27.894 1.00 13.45 78 MET B N 1
ATOM 2484 C CA . MET B 1 72 ? -13.232 -34.020 -27.894 1.00 13.56 78 MET B CA 1
ATOM 2485 C C . MET B 1 72 ? -12.626 -32.610 -27.853 1.00 12.71 78 MET B C 1
ATOM 2486 O O . MET B 1 72 ? -11.477 -32.453 -27.451 1.00 13.00 78 MET B O 1
ATOM 2491 N N . ALA B 1 73 ? -13.390 -31.597 -28.272 1.00 12.22 79 ALA B N 1
ATOM 2492 C CA . ALA B 1 73 ? -12.966 -30.179 -28.169 1.00 11.85 79 ALA B CA 1
ATOM 2493 C C . ALA B 1 73 ? -14.169 -29.280 -27.845 1.00 11.58 79 ALA B C 1
ATOM 2494 O O . ALA B 1 73 ? -15.303 -29.645 -28.144 1.00 11.93 79 ALA B O 1
ATOM 2496 N N . LYS B 1 74 ? -13.915 -28.114 -27.238 1.00 11.89 80 LYS B N 1
ATOM 2497 C CA . LYS B 1 74 ? -14.985 -27.183 -26.805 1.00 11.87 80 LYS B CA 1
ATOM 2498 C C . LYS B 1 74 ? -15.251 -26.020 -27.779 1.00 11.34 80 LYS B C 1
ATOM 2499 O O . LYS B 1 74 ? -14.325 -25.530 -28.436 1.00 12.11 80 LYS B O 1
ATOM 2505 N N . VAL B 1 75 ? -16.511 -25.580 -27.852 1.00 10.78 81 VAL B N 1
ATOM 2506 C CA . VAL B 1 75 ? -16.883 -24.321 -28.550 1.00 10.28 81 VAL B CA 1
ATOM 2507 C C . VAL B 1 75 ? -17.753 -23.431 -27.643 1.00 10.27 81 VAL B C 1
ATOM 2508 O O . VAL B 1 75 ? -18.364 -23.924 -26.690 1.00 9.90 81 VAL B O 1
ATOM 2512 N N . ARG B 1 76 ? -17.800 -22.122 -27.932 1.00 9.81 82 ARG B N 1
ATOM 2513 C CA . ARG B 1 76 ? -18.652 -21.190 -27.174 1.00 9.95 82 ARG B CA 1
ATOM 2514 C C . ARG B 1 76 ? -20.154 -21.430 -27.426 1.00 10.12 82 ARG B C 1
ATOM 2515 O O . ARG B 1 76 ? -20.549 -21.809 -28.532 1.00 10.03 82 ARG B O 1
ATOM 2523 N N . ILE B 1 77 ? -20.990 -21.200 -26.407 1.00 10.48 83 ILE B N 1
ATOM 2524 C CA . ILE B 1 77 ? -22.450 -21.300 -26.571 1.00 10.63 83 ILE B CA 1
ATOM 2525 C C . ILE B 1 77 ? -22.928 -20.419 -27.729 1.00 10.62 83 ILE B C 1
ATOM 2526 O O . ILE B 1 77 ? -22.639 -19.215 -27.771 1.00 10.64 83 ILE B O 1
ATOM 2531 N N . GLY B 1 78 ? -23.625 -21.045 -28.683 1.00 10.54 84 GLY B N 1
ATOM 2532 C CA . GLY B 1 78 ? -24.175 -20.352 -29.859 1.00 10.39 84 GLY B CA 1
ATOM 2533 C C . GLY B 1 78 ? -23.218 -20.056 -31.015 1.00 10.35 84 GLY B C 1
ATOM 2534 O O . GLY B 1 78 ? -23.650 -19.497 -32.032 1.00 10.50 84 GLY B O 1
ATOM 2535 N N . HIS B 1 79 ? -21.932 -20.403 -30.879 1.00 10.04 85 HIS B N 1
ATOM 2536 C CA . HIS B 1 79 ? -20.946 -20.091 -31.932 1.00 9.79 85 HIS B CA 1
ATOM 2537 C C . HIS B 1 79 ? -20.896 -21.210 -32.983 1.00 9.76 85 HIS B C 1
ATOM 2538 O O . HIS B 1 79 ? -20.001 -22.065 -32.972 1.00 9.20 85 HIS B O 1
ATOM 2545 N N . PHE B 1 80 ? -21.878 -21.195 -33.883 1.00 9.85 86 PHE B N 1
ATOM 2546 C CA . PHE B 1 80 ? -22.011 -22.257 -34.882 1.00 10.04 86 PHE B CA 1
ATOM 2547 C C . PHE B 1 80 ? -20.862 -22.322 -35.907 1.00 10.26 86 PHE B C 1
ATOM 2548 O O . PHE B 1 80 ? -20.630 -23.373 -36.512 1.00 10.04 86 PHE B O 1
ATOM 2556 N N . VAL B 1 81 ? -20.127 -21.217 -36.083 1.00 9.72 87 VAL B N 1
ATOM 2557 C CA . VAL B 1 81 ? -18.965 -21.221 -37.002 1.00 9.95 87 VAL B CA 1
ATOM 2558 C C . VAL B 1 81 ? -17.738 -21.901 -36.366 1.00 9.81 87 VAL B C 1
ATOM 2559 O O . VAL B 1 81 ? -17.042 -22.678 -37.038 1.00 9.85 87 VAL B O 1
ATOM 2563 N N . GLU B 1 82 ? -17.490 -21.635 -35.077 1.00 9.32 88 GLU B N 1
ATOM 2564 C CA . GLU B 1 82 ? -16.495 -22.426 -34.323 1.00 9.72 88 GLU B CA 1
ATOM 2565 C C . GLU B 1 82 ? -16.791 -23.931 -34.481 1.00 9.75 88 GLU B C 1
ATOM 2566 O O . GLU B 1 82 ? -15.869 -24.717 -34.697 1.00 10.43 88 GLU B O 1
ATOM 2572 N N . ALA B 1 83 ? -18.065 -24.318 -34.400 1.00 10.11 89 ALA B N 1
ATOM 2573 C CA . ALA B 1 83 ? -18.450 -25.736 -34.555 1.00 10.41 89 ALA B CA 1
ATOM 2574 C C . ALA B 1 83 ? -18.202 -26.263 -35.982 1.00 10.80 89 ALA B C 1
ATOM 2575 O O . ALA B 1 83 ? -17.753 -27.403 -36.148 1.00 11.08 89 ALA B O 1
ATOM 2577 N N . GLN B 1 84 ? -18.476 -25.439 -37.000 1.00 10.88 90 GLN B N 1
ATOM 2578 C CA . GLN B 1 84 ? -18.210 -25.825 -38.406 1.00 11.04 90 GLN B CA 1
ATOM 2579 C C . GLN B 1 84 ? -16.716 -26.127 -38.640 1.00 11.63 90 GLN B C 1
ATOM 2580 O O . GLN B 1 84 ? -16.363 -27.097 -39.350 1.00 12.02 90 GLN B O 1
ATOM 2586 N N . ILE B 1 85 ? -15.849 -25.300 -38.046 1.00 11.67 91 ILE B N 1
ATOM 2587 C CA . ILE B 1 85 ? -14.389 -25.437 -38.134 1.00 12.23 91 ILE B CA 1
ATOM 2588 C C . ILE B 1 85 ? -13.901 -26.720 -37.439 1.00 12.64 91 ILE B C 1
ATOM 2589 O O . ILE B 1 85 ? -13.070 -27.455 -37.995 1.00 12.18 91 ILE B O 1
ATOM 2594 N N . ILE B 1 86 ? -14.418 -26.972 -36.233 1.00 12.97 92 ILE B N 1
ATOM 2595 C CA . ILE B 1 86 ? -14.056 -28.163 -35.436 1.00 14.24 92 ILE B CA 1
ATOM 2596 C C . ILE B 1 86 ? -14.551 -29.458 -36.104 1.00 14.41 92 ILE B C 1
ATOM 2597 O O . ILE B 1 86 ? -13.842 -30.479 -36.094 1.00 14.28 92 ILE B O 1
ATOM 2602 N N . GLU B 1 87 ? -15.746 -29.413 -36.692 1.00 14.99 93 GLU B N 1
ATOM 2603 C CA . GLU B 1 87 ? -16.256 -30.553 -37.479 1.00 16.17 93 GLU B CA 1
ATOM 2604 C C . GLU B 1 87 ? -15.352 -30.868 -38.692 1.00 16.21 93 GLU B C 1
ATOM 2605 O O . GLU B 1 87 ? -15.062 -32.042 -38.977 1.00 16.40 93 GLU B O 1
ATOM 2611 N N . ALA B 1 88 ? -14.915 -29.828 -39.400 1.00 15.82 94 ALA B N 1
ATOM 2612 C CA . ALA B 1 88 ? -14.007 -29.990 -40.551 1.00 15.94 94 ALA B CA 1
ATOM 2613 C C . ALA B 1 88 ? -12.649 -30.592 -40.164 1.00 15.97 94 ALA B C 1
ATOM 2614 O O . ALA B 1 88 ? -11.977 -31.235 -40.989 1.00 15.88 94 ALA B O 1
ATOM 2616 N N . LEU B 1 89 ? -12.247 -30.377 -38.912 1.00 15.63 95 LEU B N 1
ATOM 2617 C CA . LEU B 1 89 ? -11.017 -30.937 -38.354 1.00 15.85 95 LEU B CA 1
ATOM 2618 C C . LEU B 1 89 ? -11.114 -32.444 -38.038 1.00 16.16 95 LEU B C 1
ATOM 2619 O O . LEU B 1 89 ? -10.087 -33.099 -37.838 1.00 16.70 95 LEU B O 1
ATOM 2624 N N . GLU B 1 90 ? -12.335 -32.976 -38.000 1.00 16.70 96 GLU B N 1
ATOM 2625 C CA . GLU B 1 90 ? -12.593 -34.409 -37.756 1.00 17.33 96 GLU B CA 1
ATOM 2626 C C . GLU B 1 90 ? -12.332 -34.869 -36.310 1.00 16.92 96 GLU B C 1
ATOM 2627 O O . GLU B 1 90 ? -11.864 -35.996 -36.071 1.00 16.59 96 GLU B O 1
ATOM 2633 N N . VAL B 1 91 ? -12.658 -34.005 -35.347 1.00 16.24 97 VAL B N 1
ATOM 2634 C CA . VAL B 1 91 ? -12.718 -34.414 -33.935 1.00 16.36 97 VAL B CA 1
ATOM 2635 C C . VAL B 1 91 ? -13.862 -35.430 -33.736 1.00 15.94 97 VAL B C 1
ATOM 2636 O O . VAL B 1 91 ? -14.774 -35.518 -34.566 1.00 16.23 97 VAL B O 1
ATOM 2640 N N . ASP B 1 92 ? -13.824 -36.180 -32.636 1.00 15.74 98 ASP B N 1
ATOM 2641 C CA . ASP B 1 92 ? -14.833 -37.214 -32.370 1.00 15.86 98 ASP B CA 1
ATOM 2642 C C . ASP B 1 92 ? -16.141 -36.715 -31.718 1.00 15.44 98 ASP B C 1
ATOM 2643 O O . ASP B 1 92 ? -17.217 -37.277 -31.983 1.00 14.91 98 ASP B O 1
ATOM 2648 N N . TYR B 1 93 ? -16.044 -35.672 -30.878 1.00 14.79 99 TYR B N 1
ATOM 2649 C CA . TYR B 1 93 ? -17.203 -35.057 -30.193 1.00 14.59 99 TYR B CA 1
ATOM 2650 C C . TYR B 1 93 ? -16.950 -33.558 -29.988 1.00 13.55 99 TYR B C 1
ATOM 2651 O O . TYR B 1 93 ? -15.797 -33.141 -29.859 1.00 13.23 99 TYR B O 1
ATOM 2660 N N . ILE B 1 94 ? -18.027 -32.768 -29.944 1.00 13.06 100 ILE B N 1
ATOM 2661 C CA . ILE B 1 94 ? -17.960 -31.334 -29.610 1.00 12.94 100 ILE B CA 1
ATOM 2662 C C . ILE B 1 94 ? -18.746 -31.058 -28.324 1.00 12.90 100 ILE B C 1
ATOM 2663 O O . ILE B 1 94 ? -19.893 -31.501 -28.195 1.00 13.19 100 ILE B O 1
ATOM 2668 N N . ASP B 1 95 ? -18.130 -30.319 -27.395 1.00 12.76 101 ASP B N 1
ATOM 2669 C CA . ASP B 1 95 ? -18.786 -29.853 -26.159 1.00 12.83 101 ASP B CA 1
ATOM 2670 C C . ASP B 1 95 ? -19.145 -28.361 -26.298 1.00 12.25 101 ASP B C 1
ATOM 2671 O O . ASP B 1 95 ? -18.247 -27.510 -26.367 1.00 12.12 101 ASP B O 1
ATOM 2676 N N . GLU B 1 96 ? -20.441 -28.063 -26.379 1.00 11.72 102 GLU B N 1
ATOM 2677 C CA . GLU B 1 96 ? -20.938 -26.675 -26.380 1.00 11.72 102 GLU B CA 1
ATOM 2678 C C . GLU B 1 96 ? -20.983 -26.237 -24.915 1.00 12.11 102 GLU B C 1
ATOM 2679 O O . GLU B 1 96 ? -21.910 -26.598 -24.180 1.00 12.41 102 GLU B O 1
ATOM 2685 N N . SER B 1 97 ? -19.974 -25.469 -24.497 1.00 12.29 103 SER B N 1
ATOM 2686 C CA . SER B 1 97 ? -19.600 -25.374 -23.070 1.00 13.61 103 SER B CA 1
ATOM 2687 C C . SER B 1 97 ? -19.816 -24.015 -22.400 1.00 13.89 103 SER B C 1
ATOM 2688 O O . SER B 1 97 ? -19.328 -22.983 -22.875 1.00 13.86 103 SER B O 1
ATOM 2691 N N . GLU B 1 98 ? -20.505 -24.050 -21.263 1.00 14.08 104 GLU B N 1
ATOM 2692 C CA . GLU B 1 98 ? -20.729 -22.866 -20.428 1.00 14.91 104 GLU B CA 1
ATOM 2693 C C . GLU B 1 98 ? -19.474 -22.353 -19.704 1.00 14.77 104 GLU B C 1
ATOM 2694 O O . GLU B 1 98 ? -19.517 -21.277 -19.094 1.00 15.39 104 GLU B O 1
ATOM 2700 N N . VAL B 1 99 ? -18.377 -23.113 -19.752 1.00 14.90 105 VAL B N 1
ATOM 2701 C CA . VAL B 1 99 ? -17.108 -22.689 -19.136 1.00 15.43 105 VAL B CA 1
ATOM 2702 C C . VAL B 1 99 ? -16.366 -21.665 -20.009 1.00 14.86 105 VAL B C 1
ATOM 2703 O O . VAL B 1 99 ? -15.626 -20.816 -19.494 1.00 15.42 105 VAL B O 1
ATOM 2707 N N . LEU B 1 100 ? -16.572 -21.744 -21.322 1.00 13.68 106 LEU B N 1
ATOM 2708 C CA . LEU B 1 100 ? -16.086 -20.718 -22.255 1.00 13.06 106 LEU B CA 1
ATOM 2709 C C . LEU B 1 100 ? -17.036 -19.518 -22.221 1.00 12.57 106 LEU B C 1
ATOM 2710 O O . LEU B 1 100 ? -18.131 -19.608 -21.664 1.00 12.58 106 LEU B O 1
ATOM 2715 N N . THR B 1 101 ? -16.611 -18.390 -22.792 1.00 12.05 107 THR B N 1
ATOM 2716 C CA . THR B 1 101 ? -17.415 -17.148 -22.795 1.00 12.16 107 THR B CA 1
ATOM 2717 C C . THR B 1 101 ? -18.558 -17.216 -23.834 1.00 12.09 107 THR B C 1
ATOM 2718 O O . THR B 1 101 ? -18.277 -17.292 -25.026 1.00 12.38 107 THR B O 1
ATOM 2722 N N . PRO B 1 102 ? -19.844 -17.184 -23.400 1.00 12.02 108 PRO B N 1
ATOM 2723 C CA . PRO B 1 102 ? -20.942 -17.326 -24.384 1.00 12.42 108 PRO B CA 1
ATOM 2724 C C . PRO B 1 102 ? -20.891 -16.338 -25.566 1.00 12.16 108 PRO B C 1
ATOM 2725 O O . PRO B 1 102 ? -20.544 -15.161 -25.374 1.00 12.71 108 PRO B O 1
ATOM 2729 N N . ALA B 1 103 ? -21.196 -16.828 -26.774 1.00 11.82 109 ALA B N 1
ATOM 2730 C CA . ALA B 1 103 ? -21.278 -15.974 -27.974 1.00 12.45 109 ALA B CA 1
ATOM 2731 C C . ALA B 1 103 ? -22.691 -15.467 -28.288 1.00 12.99 109 ALA B C 1
ATOM 2732 O O . ALA B 1 103 ? -22.848 -14.431 -28.948 1.00 12.74 109 ALA B O 1
ATOM 2734 N N . ASP B 1 104 ? -23.710 -16.212 -27.853 1.00 13.83 110 ASP B N 1
ATOM 2735 C CA . ASP B 1 104 ? -25.120 -15.859 -28.089 1.00 14.95 110 ASP B CA 1
ATOM 2736 C C . ASP B 1 104 ? -25.894 -16.164 -26.805 1.00 15.77 110 ASP B C 1
ATOM 2737 O O . ASP B 1 104 ? -26.063 -17.333 -26.444 1.00 16.67 110 ASP B O 1
ATOM 2742 N N . TRP B 1 105 ? -26.347 -15.120 -26.112 1.00 16.43 111 TRP B N 1
ATOM 2743 C CA . TRP B 1 105 ? -27.063 -15.282 -24.832 1.00 17.69 111 TRP B CA 1
ATOM 2744 C C . TRP B 1 105 ? -28.562 -15.639 -24.982 1.00 18.16 111 TRP B C 1
ATOM 2745 O O . TRP B 1 105 ? -29.283 -15.780 -23.977 1.00 18.53 111 TRP B O 1
ATOM 2756 N N . THR B 1 106 ? -29.027 -15.796 -26.221 1.00 18.41 112 THR B N 1
ATOM 2757 C CA . THR B 1 106 ? -30.417 -16.196 -26.479 1.00 19.00 112 THR B CA 1
ATOM 2758 C C . THR B 1 106 ? -30.556 -17.580 -27.143 1.00 18.46 112 THR B C 1
ATOM 2759 O O . THR B 1 106 ? -31.403 -18.380 -26.731 1.00 18.88 112 THR B O 1
ATOM 2763 N N . HIS B 1 107 ? -29.726 -17.864 -28.150 1.00 17.23 113 HIS B N 1
ATOM 2764 C CA . HIS B 1 107 ? -29.853 -19.103 -28.938 1.00 16.37 113 HIS B CA 1
ATOM 2765 C C . HIS B 1 107 ? -28.624 -20.004 -28.831 1.00 15.69 113 HIS B C 1
ATOM 2766 O O . HIS B 1 107 ? -27.499 -19.551 -29.068 1.00 15.78 113 HIS B O 1
ATOM 2773 N N . HIS B 1 108 ? 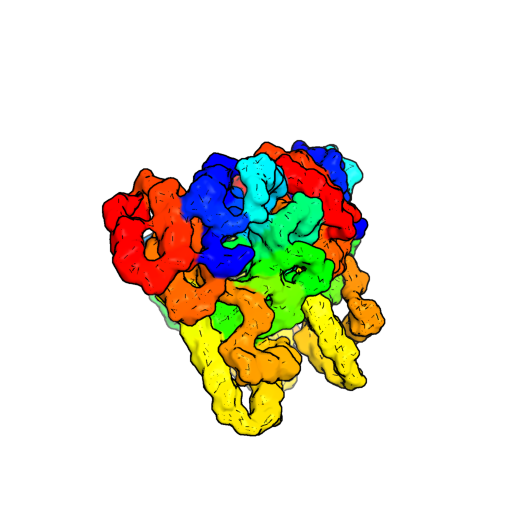-28.839 -21.281 -28.504 1.00 14.49 114 HIS B N 1
ATOM 2774 C CA . HIS B 1 108 ? -27.780 -22.296 -28.611 1.00 13.37 114 HIS B CA 1
ATOM 2775 C C . HIS B 1 108 ? -27.640 -22.761 -30.080 1.00 12.82 114 HIS B C 1
ATOM 2776 O O . HIS B 1 108 ? -28.482 -22.435 -30.934 1.00 12.97 114 HIS B O 1
ATOM 2783 N N . ILE B 1 109 ? -26.590 -23.533 -30.369 1.00 12.07 115 ILE B N 1
ATOM 2784 C CA . ILE B 1 109 ? -26.314 -24.044 -31.726 1.00 11.91 115 ILE B CA 1
ATOM 2785 C C . ILE B 1 109 ? -27.417 -25.008 -32.189 1.00 12.81 115 ILE B C 1
ATOM 2786 O O . ILE B 1 109 ? -27.928 -25.792 -31.387 1.00 12.32 115 ILE B O 1
ATOM 2791 N N . GLU B 1 110 ? -27.789 -24.925 -33.470 1.00 13.52 116 GLU B N 1
ATOM 2792 C CA . GLU B 1 110 ? -28.666 -25.930 -34.099 1.00 14.75 116 GLU B CA 1
ATOM 2793 C C . GLU B 1 110 ? -27.848 -27.195 -34.366 1.00 14.92 116 GLU B C 1
ATOM 2794 O O . GLU B 1 110 ? -27.281 -27.376 -35.453 1.00 15.47 116 GLU B O 1
ATOM 2800 N N . LYS B 1 111 ? -27.774 -28.064 -33.357 1.00 15.04 117 LYS B N 1
ATOM 2801 C CA . LYS B 1 111 ? -26.865 -29.211 -33.371 1.00 15.76 117 LYS B CA 1
ATOM 2802 C C . LYS B 1 111 ? -27.276 -30.332 -34.356 1.00 16.76 117 LYS B C 1
ATOM 2803 O O . LYS B 1 111 ? -26.437 -31.142 -34.753 1.00 16.21 117 LYS B O 1
ATOM 2809 N N A ASP B 1 112 ? -28.548 -30.335 -34.748 0.60 17.62 118 ASP B N 1
ATOM 2810 N N B ASP B 1 112 ? -28.552 -30.364 -34.738 0.40 17.60 118 ASP B N 1
ATOM 2811 C CA A ASP B 1 112 ? -29.070 -31.307 -35.718 0.60 19.05 118 ASP B CA 1
ATOM 2812 C CA B ASP B 1 112 ? -29.047 -31.323 -35.738 0.40 18.87 118 ASP B CA 1
ATOM 2813 C C A ASP B 1 112 ? -28.703 -31.010 -37.187 0.60 19.36 118 ASP B C 1
ATOM 2814 C C B ASP B 1 112 ? -28.361 -31.172 -37.100 0.40 19.20 118 ASP B C 1
ATOM 2815 O O A ASP B 1 112 ? -29.123 -31.737 -38.098 0.60 19.59 118 ASP B O 1
ATOM 2816 O O B ASP B 1 112 ? -28.229 -32.147 -37.853 0.40 19.12 118 ASP B O 1
ATOM 2825 N N . LYS B 1 113 ? -27.917 -29.954 -37.408 1.00 19.65 119 LYS B N 1
ATOM 2826 C CA . LYS B 1 113 ? -27.331 -29.649 -38.732 1.00 20.39 119 LYS B CA 1
ATOM 2827 C C . LYS B 1 113 ? -25.893 -30.155 -38.916 1.00 20.44 119 LYS B C 1
ATOM 2828 O O . LYS B 1 113 ? -25.252 -29.877 -39.945 1.00 20.78 119 LYS B O 1
ATOM 2834 N N . PHE B 1 114 ? -25.390 -30.894 -37.927 1.00 19.76 120 PHE B N 1
ATOM 2835 C CA . PHE B 1 114 ? -24.028 -31.419 -37.947 1.00 19.51 120 PHE B CA 1
ATOM 2836 C C . PHE B 1 114 ? -24.036 -32.948 -37.957 1.00 19.96 120 PHE B C 1
ATOM 2837 O O . PHE B 1 114 ? -25.001 -33.565 -37.502 1.00 20.42 120 PHE B O 1
ATOM 2845 N N . LYS B 1 115 ? -22.954 -33.543 -38.458 1.00 20.38 121 LYS B N 1
ATOM 2846 C CA . LYS B 1 115 ? -22.768 -34.999 -38.408 1.00 20.94 121 LYS B CA 1
ATOM 2847 C C . LYS B 1 115 ? -22.134 -35.447 -37.079 1.00 20.25 121 LYS B C 1
ATOM 2848 O O . LYS B 1 115 ? -22.536 -36.470 -36.504 1.00 20.68 121 LYS B O 1
ATOM 2854 N N . VAL B 1 116 ? -21.155 -34.676 -36.599 1.00 18.99 122 VAL B N 1
ATOM 2855 C CA . VAL B 1 116 ? -20.439 -34.959 -35.338 1.00 17.57 122 VAL B CA 1
ATOM 2856 C C . VAL B 1 116 ? -21.386 -34.810 -34.126 1.00 16.73 122 VAL B C 1
ATOM 2857 O O . VAL B 1 116 ? -22.185 -33.879 -34.090 1.00 16.44 122 VAL B O 1
ATOM 2861 N N . PRO B 1 117 ? -21.314 -35.739 -33.142 1.00 16.06 123 PRO B N 1
ATOM 2862 C CA . PRO B 1 117 ? -22.195 -35.621 -31.954 1.00 15.28 123 PRO B CA 1
ATOM 2863 C C . PRO B 1 117 ? -21.775 -34.516 -30.970 1.00 14.50 123 PRO B C 1
ATOM 2864 O O . PRO B 1 117 ? -20.586 -34.214 -30.871 1.00 14.63 123 PRO B O 1
ATOM 2868 N N . PHE B 1 118 ? -22.756 -33.945 -30.262 1.00 13.93 124 PHE B N 1
ATOM 2869 C CA . PHE B 1 118 ? -22.542 -32.878 -29.251 1.00 13.62 124 PHE B CA 1
ATOM 2870 C C . PHE B 1 118 ? -22.841 -33.339 -27.815 1.00 13.67 124 PHE B C 1
ATOM 2871 O O . PHE B 1 118 ? -23.795 -34.080 -27.593 1.00 13.65 124 PHE B O 1
ATOM 2879 N N . VAL B 1 119 ? -22.048 -32.860 -26.851 1.00 13.53 125 VAL B N 1
ATOM 2880 C CA . VAL B 1 119 ? -22.420 -32.916 -25.416 1.00 13.95 125 VAL B CA 1
ATOM 2881 C C . VAL B 1 119 ? -22.779 -31.505 -24.913 1.00 13.66 125 VAL B C 1
ATOM 2882 O O . VAL B 1 119 ? -22.116 -30.528 -25.283 1.00 13.49 125 VAL B O 1
ATOM 2886 N N . CYS B 1 120 ? -23.828 -31.410 -24.087 1.00 13.47 126 CYS B N 1
ATOM 2887 C CA . CYS B 1 120 ? -24.243 -30.145 -23.456 1.00 13.85 126 CYS B CA 1
ATOM 2888 C C . CYS B 1 120 ? -24.481 -30.333 -21.954 1.00 13.71 126 CYS B C 1
ATOM 2889 O O . CYS B 1 120 ? -24.832 -31.429 -21.514 1.00 13.31 126 CYS B O 1
ATOM 2892 N N . GLY B 1 121 ? -24.321 -29.252 -21.189 1.00 13.75 127 GLY B N 1
ATOM 2893 C CA . GLY B 1 121 ? -24.636 -29.254 -19.745 1.00 13.48 127 GLY B CA 1
ATOM 2894 C C . GLY B 1 121 ? -26.093 -28.948 -19.399 1.00 13.68 127 GLY B C 1
ATOM 2895 O O . GLY B 1 121 ? -26.809 -28.306 -20.178 1.00 13.36 127 GLY B O 1
ATOM 2896 N N . ALA B 1 122 ? -26.540 -29.410 -18.229 1.00 13.65 128 ALA B N 1
ATOM 2897 C CA . ALA B 1 122 ? -27.908 -29.140 -17.741 1.00 14.25 128 ALA B CA 1
ATOM 2898 C C . ALA B 1 122 ? -27.984 -29.180 -16.214 1.00 14.83 128 ALA B C 1
ATOM 2899 O O . ALA B 1 122 ? -27.347 -30.029 -15.591 1.00 15.44 128 ALA B O 1
ATOM 2901 N N . LYS B 1 123 ? -28.762 -28.278 -15.613 1.00 15.08 129 LYS B N 1
ATOM 2902 C CA . LYS B 1 123 ? -28.949 -28.321 -14.146 1.00 16.29 129 LYS B CA 1
ATOM 2903 C C . LYS B 1 123 ? -30.342 -28.731 -13.663 1.00 16.32 129 LYS B C 1
ATOM 2904 O O . LYS B 1 123 ? -30.547 -28.909 -12.455 1.00 16.58 129 LYS B O 1
ATOM 2910 N N . ASP B 1 124 ? -31.285 -28.900 -14.595 1.00 16.57 130 ASP B N 1
ATOM 2911 C CA . ASP B 1 124 ? -32.643 -29.373 -14.269 1.00 16.76 130 ASP B CA 1
ATOM 2912 C C . ASP B 1 124 ? -33.297 -30.057 -15.478 1.00 16.84 130 ASP B C 1
ATOM 2913 O O . ASP B 1 124 ? -32.670 -30.152 -16.544 1.00 16.16 130 ASP B O 1
ATOM 2918 N N . LEU B 1 125 ? -34.535 -30.540 -15.311 1.00 16.45 131 LEU B N 1
ATOM 2919 C CA . LEU B 1 125 ? -35.194 -31.336 -16.361 1.00 16.93 131 LEU B CA 1
ATOM 2920 C C . LEU B 1 125 ? -35.523 -30.528 -17.616 1.00 16.54 131 LEU B C 1
ATOM 2921 O O . LEU B 1 125 ? -35.308 -31.007 -18.738 1.00 16.62 131 LEU B O 1
ATOM 2926 N N . GLY B 1 126 ? -36.030 -29.311 -17.420 1.00 16.65 132 GLY B N 1
ATOM 2927 C CA . GLY B 1 126 ? -36.372 -28.409 -18.528 1.00 16.67 132 GLY B CA 1
ATOM 2928 C C . GLY B 1 126 ? -35.181 -28.077 -19.413 1.00 16.91 132 GLY B C 1
ATOM 2929 O O . GLY B 1 126 ? -35.286 -28.126 -20.644 1.00 16.85 132 GLY B O 1
ATOM 2930 N N . GLU B 1 127 ? -34.053 -27.741 -18.785 1.00 16.43 133 GLU B N 1
ATOM 2931 C CA . GLU B 1 127 ? -32.798 -27.473 -19.501 1.00 16.43 133 GLU B CA 1
ATOM 2932 C C . GLU B 1 127 ? -32.305 -28.698 -20.282 1.00 15.55 133 GLU B C 1
ATOM 2933 O O . GLU B 1 127 ? -31.924 -28.587 -21.453 1.00 14.51 133 GLU B O 1
ATOM 2939 N N . ALA B 1 128 ? -32.318 -29.864 -19.636 1.00 14.75 134 ALA B N 1
ATOM 2940 C CA . ALA B 1 128 ? -31.900 -31.108 -20.284 1.00 14.36 134 ALA B CA 1
ATOM 2941 C C . ALA B 1 128 ? -32.714 -31.395 -21.557 1.00 14.22 134 ALA B C 1
ATOM 2942 O O . ALA B 1 128 ? -32.146 -31.747 -22.597 1.00 13.43 134 ALA B O 1
ATOM 2944 N N . LEU B 1 129 ? -34.034 -31.234 -21.471 1.00 14.05 135 LEU B N 1
ATOM 2945 C CA . LEU B 1 129 ? -34.907 -31.506 -22.620 1.00 14.38 135 LEU B CA 1
ATOM 2946 C C . LEU B 1 129 ? -34.759 -30.489 -23.748 1.00 14.31 135 LEU B C 1
ATOM 2947 O O . LEU B 1 129 ? -34.833 -30.862 -24.916 1.00 14.57 135 LEU B O 1
ATOM 2952 N N . ARG B 1 130 ? -34.544 -29.218 -23.414 1.00 14.24 136 ARG B N 1
ATOM 2953 C CA . ARG B 1 130 ? -34.274 -28.207 -24.455 1.00 14.15 136 ARG B CA 1
ATOM 2954 C C . ARG B 1 130 ? -32.978 -28.513 -25.213 1.00 14.28 136 ARG B C 1
ATOM 2955 O O . ARG B 1 130 ? -32.931 -28.353 -26.435 1.00 14.12 136 ARG B O 1
ATOM 2963 N N . ARG B 1 131 ? -31.934 -28.952 -24.500 1.00 13.71 137 ARG B N 1
ATOM 2964 C CA . ARG B 1 131 ? -30.650 -29.284 -25.145 1.00 13.66 137 ARG B CA 1
ATOM 2965 C C . ARG B 1 131 ? -30.793 -30.506 -26.067 1.00 14.03 137 ARG B C 1
ATOM 2966 O O . ARG B 1 131 ? -30.237 -30.525 -27.166 1.00 14.40 137 ARG B O 1
ATOM 2974 N N . ILE B 1 132 ? -31.546 -31.509 -25.617 1.00 13.79 138 ILE B N 1
ATOM 2975 C CA . ILE B 1 132 ? -31.829 -32.703 -26.434 1.00 14.49 138 ILE B CA 1
ATOM 2976 C C . ILE B 1 132 ? -32.667 -32.355 -27.678 1.00 14.18 138 ILE B C 1
ATOM 2977 O O . ILE B 1 132 ? -32.378 -32.840 -28.787 1.00 14.65 138 ILE B O 1
ATOM 2982 N N . ASN B 1 133 ? -33.684 -31.515 -27.494 1.00 14.80 139 ASN B N 1
ATOM 2983 C CA . ASN B 1 133 ? -34.551 -31.057 -28.604 1.00 15.44 139 ASN B CA 1
ATOM 2984 C C . ASN B 1 133 ? -33.758 -30.311 -29.697 1.00 15.64 139 ASN B C 1
ATOM 2985 O O . ASN B 1 133 ? -34.059 -30.442 -30.894 1.00 16.02 139 ASN B O 1
ATOM 2990 N N . GLU B 1 134 ? -32.745 -29.549 -29.279 1.00 15.24 140 GLU B N 1
ATOM 2991 C CA . GLU B 1 134 ? -31.841 -28.838 -30.200 1.00 15.29 140 GLU B CA 1
ATOM 2992 C C . GLU B 1 134 ? -30.869 -29.775 -30.933 1.00 15.38 140 GLU B C 1
ATOM 2993 O O . GLU B 1 134 ? -30.244 -29.368 -31.925 1.00 16.10 140 GLU B O 1
ATOM 2999 N N . GLY B 1 135 ? -30.724 -31.005 -30.437 1.00 15.05 141 GLY B N 1
ATOM 3000 C CA . GLY B 1 135 ? -29.889 -32.025 -31.080 1.00 15.19 141 GLY B CA 1
ATOM 3001 C C . GLY B 1 135 ? -28.734 -32.665 -30.309 1.00 15.06 141 GLY B C 1
ATOM 3002 O O . GLY B 1 135 ? -27.969 -33.442 -30.881 1.00 14.70 141 GLY B O 1
ATOM 3003 N N . ALA B 1 136 ? -28.596 -32.366 -29.016 1.00 14.93 142 ALA B N 1
ATOM 3004 C CA . ALA B 1 136 ? -27.506 -32.963 -28.215 1.00 14.97 142 ALA B CA 1
ATOM 3005 C C . ALA B 1 136 ? -27.601 -34.493 -28.118 1.00 15.14 142 ALA B C 1
ATOM 3006 O O . ALA B 1 136 ? -28.690 -35.036 -27.928 1.00 15.67 142 ALA B O 1
ATOM 3008 N N . ALA B 1 137 ? -26.461 -35.164 -28.251 1.00 15.44 143 ALA B N 1
ATOM 3009 C CA . ALA B 1 137 ? -26.384 -36.635 -28.145 1.00 15.92 143 ALA B CA 1
ATOM 3010 C C . ALA B 1 137 ? -25.993 -37.150 -26.746 1.00 16.04 143 ALA B C 1
ATOM 3011 O O . ALA B 1 137 ? -26.143 -38.353 -26.458 1.00 15.93 143 ALA B O 1
ATOM 3013 N N A MET B 1 138 ? -25.505 -36.246 -25.896 0.60 15.91 144 MET B N 1
ATOM 3014 N N B MET B 1 138 ? -25.466 -36.251 -25.912 0.40 15.82 144 MET B N 1
ATOM 3015 C CA A MET B 1 138 ? -25.069 -36.567 -24.530 0.60 16.18 144 MET B CA 1
ATOM 3016 C CA B MET B 1 138 ? -25.071 -36.550 -24.529 0.40 15.90 144 MET B CA 1
ATOM 3017 C C A MET B 1 138 ? -25.351 -35.368 -23.614 0.60 15.74 144 MET B C 1
ATOM 3018 C C B MET B 1 138 ? -25.429 -35.361 -23.634 0.40 15.59 144 MET B C 1
ATOM 3019 O O A MET B 1 138 ? -25.209 -34.215 -24.036 0.60 15.28 144 MET B O 1
ATOM 3020 O O B MET B 1 138 ? -25.399 -34.210 -24.083 0.40 15.32 144 MET B O 1
ATOM 3029 N N . ILE B 1 139 ? -25.754 -35.645 -22.371 1.00 15.24 145 ILE B N 1
ATOM 3030 C CA . ILE B 1 139 ? -25.933 -34.595 -21.347 1.00 14.84 145 ILE B CA 1
ATOM 3031 C C . ILE B 1 139 ? -24.917 -34.798 -20.210 1.00 14.56 145 ILE B C 1
ATOM 3032 O O . ILE B 1 139 ? -24.465 -35.922 -19.964 1.00 14.66 145 ILE B O 1
ATOM 3037 N N . ARG B 1 140 ? -24.526 -33.707 -19.555 1.00 14.13 146 ARG B N 1
ATOM 3038 C CA . ARG B 1 140 ? -23.663 -33.768 -18.368 1.00 14.07 146 ARG B CA 1
ATOM 3039 C C . ARG B 1 140 ? -24.123 -32.723 -17.351 1.00 14.52 146 ARG B C 1
ATOM 3040 O O . ARG B 1 140 ? -24.814 -31.766 -17.713 1.00 14.02 146 ARG B O 1
ATOM 3048 N N . THR B 1 141 ? -23.722 -32.890 -16.088 1.00 15.34 147 THR B N 1
ATOM 3049 C CA . THR B 1 141 ? -24.016 -31.861 -15.082 1.00 16.44 147 THR B CA 1
ATOM 3050 C C . THR B 1 141 ? -23.216 -30.598 -15.384 1.00 17.80 147 THR B C 1
ATOM 3051 O O . THR B 1 141 ? -22.167 -30.651 -16.035 1.00 17.26 147 THR B O 1
ATOM 3055 N N . LYS B 1 142 ? -23.724 -29.457 -14.937 1.00 19.18 148 LYS B N 1
ATOM 3056 C CA . LYS B 1 142 ? -22.986 -28.214 -15.088 1.00 21.67 148 LYS B CA 1
ATOM 3057 C C . LYS B 1 142 ? -21.921 -28.140 -13.995 1.00 22.96 148 LYS B C 1
ATOM 3058 O O . LYS B 1 142 ? -20.759 -27.818 -14.265 1.00 24.48 148 LYS B O 1
ATOM 3064 N N . GLY B 1 143 ? -22.308 -28.500 -12.776 1.00 24.01 149 GLY B N 1
ATOM 3065 C CA . GLY B 1 143 ? -21.384 -28.530 -11.643 0.50 24.31 149 GLY B CA 1
ATOM 3066 C C . GLY B 1 143 ? -20.907 -27.148 -11.240 0.50 24.65 149 GLY B C 1
ATOM 3067 O O . GLY B 1 143 ? -21.593 -26.149 -11.470 0.50 24.78 149 GLY B O 1
ATOM 3068 N N . GLU B 1 144 ? -19.677 -27.063 -10.736 1.00 25.19 150 GLU B N 1
ATOM 3069 C CA . GLU B 1 144 ? -18.965 -25.797 -10.725 1.00 26.51 150 GLU B CA 1
ATOM 3070 C C . GLU B 1 144 ? -17.463 -25.971 -10.971 1.00 33.97 150 GLU B C 1
ATOM 3071 O O . GLU B 1 144 ? -16.751 -26.335 -10.099 1.00 34.10 150 GLU B O 1
ATOM 3077 N N . ALA B 1 145 ? -17.025 -25.689 -12.185 1.00 33.81 151 ALA B N 1
ATOM 3078 C CA . ALA B 1 145 ? -15.714 -26.107 -12.668 1.00 33.76 151 ALA B CA 1
ATOM 3079 C C . ALA B 1 145 ? -14.517 -25.366 -12.031 1.00 33.53 151 ALA B C 1
ATOM 3080 O O . ALA B 1 145 ? -14.620 -24.174 -11.784 1.00 34.21 151 ALA B O 1
ATOM 3082 N N . GLY B 1 146 ? -13.412 -26.077 -11.761 1.00 32.84 152 GLY B N 1
ATOM 3083 C CA . GLY B 1 146 ? -12.202 -25.491 -11.168 1.00 31.49 152 GLY B CA 1
ATOM 3084 C C . GLY B 1 146 ? -12.140 -25.381 -9.650 1.00 30.66 152 GLY B C 1
ATOM 3085 O O . GLY B 1 146 ? -11.064 -25.164 -9.087 0.50 30.41 152 GLY B O 1
ATOM 3086 N N . THR B 1 147 ? -13.285 -25.527 -8.985 1.00 29.30 153 THR B N 1
ATOM 3087 C CA . THR B 1 147 ? -13.360 -25.342 -7.534 1.00 28.14 153 THR B CA 1
ATOM 3088 C C . THR B 1 147 ? -13.032 -26.598 -6.724 1.00 26.71 153 THR B C 1
ATOM 3089 O O . THR B 1 147 ? -12.594 -26.499 -5.581 1.00 26.81 153 THR B O 1
ATOM 3093 N N . GLY B 1 148 ? -13.271 -27.765 -7.312 1.00 24.94 154 GLY B N 1
ATOM 3094 C CA . GLY B 1 148 ? -13.118 -29.039 -6.611 1.00 23.11 154 GLY B CA 1
ATOM 3095 C C . GLY B 1 148 ? -14.216 -29.360 -5.605 1.00 21.70 154 GLY B C 1
ATOM 3096 O O . GLY B 1 148 ? -14.055 -30.275 -4.795 1.00 21.29 154 GLY B O 1
ATOM 3097 N N . ASP B 1 149 ? -15.329 -28.621 -5.652 1.00 20.37 155 ASP B N 1
ATOM 3098 C CA . ASP B 1 149 ? -16.479 -28.859 -4.757 1.00 19.05 155 ASP B CA 1
ATOM 3099 C C . ASP B 1 149 ? -17.552 -29.668 -5.492 1.00 18.23 155 ASP B C 1
ATOM 3100 O O . ASP B 1 149 ? -18.205 -29.162 -6.416 1.00 17.94 155 ASP B O 1
ATOM 3105 N N . VAL B 1 150 ? -17.736 -30.916 -5.056 1.00 16.70 156 VAL B N 1
ATOM 3106 C CA . VAL B 1 150 ? -18.629 -31.881 -5.722 1.00 15.82 156 VAL B CA 1
ATOM 3107 C C . VAL B 1 150 ? -20.136 -31.578 -5.555 1.00 15.22 156 VAL B C 1
ATOM 3108 O O . VAL B 1 150 ? -20.966 -32.147 -6.279 1.00 14.33 156 VAL B O 1
ATOM 3112 N N . SER B 1 151 ? -20.486 -30.686 -4.620 1.00 14.72 157 SER B N 1
ATOM 3113 C CA . SER B 1 151 ? -21.895 -30.447 -4.261 1.00 14.25 157 SER B CA 1
ATOM 3114 C C . SER B 1 151 ? -22.791 -29.951 -5.415 1.00 14.50 157 SER B C 1
ATOM 3115 O O . SER B 1 151 ? -23.982 -30.266 -5.458 1.00 14.19 157 SER B O 1
ATOM 3118 N N . GLU B 1 152 ? -22.215 -29.196 -6.344 1.00 15.04 158 GLU B N 1
ATOM 3119 C CA . GLU B 1 152 ? -22.968 -28.701 -7.492 1.00 15.35 158 GLU B CA 1
ATOM 3120 C C . GLU B 1 152 ? -23.470 -29.856 -8.357 1.00 15.24 158 GLU B C 1
ATOM 3121 O O . GLU B 1 152 ? -24.657 -29.945 -8.669 1.00 15.46 158 GLU B O 1
ATOM 3127 N N . ALA B 1 153 ? -22.550 -30.735 -8.740 1.00 14.53 159 ALA B N 1
ATOM 3128 C CA . ALA B 1 153 ? -22.867 -31.906 -9.567 1.00 13.85 159 ALA B CA 1
ATOM 3129 C C . ALA B 1 153 ? -23.924 -32.799 -8.906 1.00 13.71 159 ALA B C 1
ATOM 3130 O O . ALA B 1 153 ? -24.869 -33.237 -9.561 1.00 13.51 159 ALA B O 1
ATOM 3132 N N . VAL B 1 154 ? -23.774 -33.038 -7.601 1.00 12.88 160 VAL B N 1
ATOM 3133 C CA . VAL B 1 154 ? -24.798 -33.747 -6.800 1.00 12.43 160 VAL B CA 1
ATOM 3134 C C . VAL B 1 154 ? -26.178 -33.072 -6.896 1.00 12.61 160 VAL B C 1
ATOM 3135 O O . VAL B 1 154 ? -27.182 -33.748 -7.140 1.00 12.08 160 VAL B O 1
ATOM 3139 N N . LYS B 1 155 ? -26.221 -31.748 -6.714 1.00 12.86 161 LYS B N 1
ATOM 3140 C CA . LYS B 1 155 ? -27.466 -30.976 -6.823 1.00 13.75 161 LYS B CA 1
ATOM 3141 C C . LYS B 1 155 ? -28.195 -31.220 -8.154 1.00 13.96 161 LYS B C 1
ATOM 3142 O O . LYS B 1 155 ? -29.409 -31.433 -8.170 1.00 13.88 161 LYS B O 1
ATOM 3148 N N . HIS B 1 156 ? -27.445 -31.211 -9.256 1.00 13.71 162 HIS B N 1
ATOM 3149 C CA . HIS B 1 156 ? -28.041 -31.336 -10.596 1.00 14.09 162 HIS B CA 1
ATOM 3150 C C . HIS B 1 156 ? -28.605 -32.728 -10.902 1.00 14.55 162 HIS B C 1
ATOM 3151 O O . HIS B 1 156 ? -29.710 -32.835 -11.448 1.00 14.87 162 HIS B O 1
ATOM 3158 N N . ILE B 1 157 ? -27.871 -33.784 -10.543 1.00 14.83 163 ILE B N 1
ATOM 3159 C CA . ILE B 1 157 ? -28.385 -35.156 -10.714 1.00 15.87 163 ILE B CA 1
ATOM 3160 C C . ILE B 1 157 ? -29.606 -35.424 -9.797 1.00 15.95 163 ILE B C 1
ATOM 3161 O O . ILE B 1 157 ? -30.605 -36.004 -10.249 1.00 16.14 163 ILE B O 1
ATOM 3166 N N . ARG B 1 158 ? -29.542 -34.970 -8.541 1.00 15.96 164 ARG B N 1
ATOM 3167 C CA . ARG B 1 158 ? -30.701 -35.071 -7.627 1.00 16.56 164 ARG B CA 1
ATOM 3168 C C . ARG B 1 158 ? -31.947 -34.348 -8.171 1.00 16.95 164 ARG B C 1
ATOM 3169 O O . ARG B 1 158 ? -33.067 -34.878 -8.078 1.00 16.56 164 ARG B O 1
ATOM 3177 N N . ARG B 1 159 ? -31.746 -33.154 -8.742 1.00 16.91 165 ARG B N 1
ATOM 3178 C CA . ARG B 1 159 ? -32.847 -32.319 -9.260 1.00 17.97 165 ARG B CA 1
ATOM 3179 C C . ARG B 1 159 ? -33.547 -32.939 -10.479 1.00 18.00 165 ARG B C 1
ATOM 3180 O O . ARG B 1 159 ? -34.787 -32.961 -10.547 1.00 17.96 165 ARG B O 1
ATOM 3188 N N . ILE B 1 160 ? -32.762 -33.437 -11.433 1.00 17.91 166 ILE B N 1
ATOM 3189 C CA . ILE B 1 160 ? -33.314 -34.120 -12.612 1.00 18.64 166 ILE B CA 1
ATOM 3190 C C . ILE B 1 160 ? -34.131 -35.357 -12.201 1.00 19.29 166 ILE B C 1
ATOM 3191 O O . ILE B 1 160 ? -35.255 -35.548 -12.672 1.00 19.24 166 ILE B O 1
ATOM 3196 N N . THR B 1 161 ? -33.578 -36.167 -11.299 1.00 19.93 167 THR B N 1
ATOM 3197 C CA . THR B 1 161 ? -34.265 -37.365 -10.800 1.00 21.12 167 THR B CA 1
ATOM 3198 C C . THR B 1 161 ? -35.589 -37.021 -10.092 1.00 21.23 167 THR B C 1
ATOM 3199 O O . THR B 1 161 ? -36.618 -37.665 -10.346 1.00 21.34 167 THR B O 1
ATOM 3203 N N . GLU B 1 162 ? -35.561 -35.996 -9.247 1.00 21.68 168 GLU B N 1
ATOM 3204 C CA . GLU B 1 162 ? -36.754 -35.557 -8.531 1.00 22.35 168 GLU B CA 1
ATOM 3205 C C . GLU B 1 162 ? -37.852 -35.066 -9.475 1.00 22.72 168 GLU B C 1
ATOM 3206 O O . GLU B 1 162 ? -39.019 -35.425 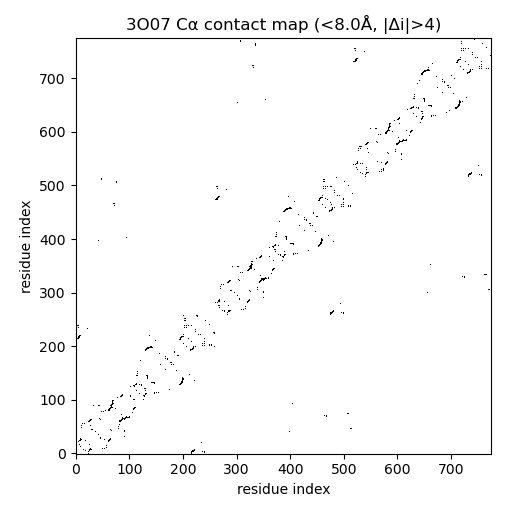-9.316 1.00 22.87 168 GLU B O 1
ATOM 3212 N N . GLU B 1 163 ? -37.479 -34.243 -10.451 1.00 22.83 169 GLU B N 1
ATOM 3213 C CA . GLU B 1 163 ? -38.456 -33.669 -11.380 1.00 23.25 169 GLU B CA 1
ATOM 3214 C C . GLU B 1 163 ? -39.128 -34.715 -12.292 1.00 23.43 169 GLU B C 1
ATOM 3215 O O . GLU B 1 163 ? -40.313 -34.578 -12.614 1.00 23.77 169 GLU B O 1
ATOM 3221 N N . ILE B 1 164 ? -38.395 -35.762 -12.674 1.00 23.64 170 ILE B N 1
ATOM 3222 C CA . ILE B 1 164 ? -38.975 -36.866 -13.454 1.00 24.48 170 ILE B CA 1
ATOM 3223 C C . ILE B 1 164 ? -40.027 -37.613 -12.622 1.00 25.45 170 ILE B C 1
ATOM 3224 O O . ILE B 1 164 ? -41.124 -37.899 -13.113 1.00 25.44 170 ILE B O 1
ATOM 3229 N N . LYS B 1 165 ? -39.694 -37.906 -11.364 1.00 26.27 171 LYS B N 1
ATOM 3230 C CA . LYS B 1 165 ? -40.615 -38.619 -10.470 1.00 27.52 171 LYS B CA 1
ATOM 3231 C C . LYS B 1 165 ? -41.876 -37.802 -10.165 1.00 27.84 171 LYS B C 1
ATOM 3232 O O . LYS B 1 165 ? -42.977 -38.360 -10.099 1.00 28.24 171 LYS B O 1
ATOM 3238 N N . ALA B 1 166 ? -41.713 -36.490 -9.997 1.00 28.19 172 ALA B N 1
ATOM 3239 C CA . ALA B 1 166 ? -42.831 -35.578 -9.734 1.00 28.89 172 ALA B CA 1
ATOM 3240 C C . ALA B 1 166 ? -43.794 -35.424 -10.922 1.00 29.62 172 ALA B C 1
ATOM 3241 O O . ALA B 1 166 ? -45.005 -35.274 -10.726 1.00 29.91 172 ALA B O 1
ATOM 3243 N N . CYS B 1 167 ? -43.257 -35.443 -12.141 1.00 30.31 173 CYS B N 1
ATOM 3244 C CA . CYS B 1 167 ? -44.090 -35.385 -13.348 1.00 31.07 173 CYS B CA 1
ATOM 3245 C C . CYS B 1 167 ? -44.838 -36.705 -13.574 1.00 31.55 173 CYS B C 1
ATOM 3246 O O . CYS B 1 167 ? -45.960 -36.706 -14.093 1.00 31.54 173 CYS B O 1
ATOM 3249 N N . GLN B 1 168 ? -44.216 -37.815 -13.171 1.00 32.08 174 GLN B N 1
ATOM 3250 C CA . GLN B 1 168 ? -44.820 -39.151 -13.260 1.00 33.06 174 GLN B CA 1
ATOM 3251 C C . GLN B 1 168 ? -46.053 -39.329 -12.359 1.00 33.87 174 GLN B C 1
ATOM 3252 O O . GLN B 1 168 ? -46.829 -40.270 -12.554 1.00 34.00 174 GLN B O 1
ATOM 3258 N N . GLN B 1 169 ? -46.224 -38.439 -11.380 1.00 34.77 175 GLN B N 1
ATOM 3259 C CA . GLN B 1 169 ? -47.368 -38.502 -10.461 1.00 35.86 175 GLN B CA 1
ATOM 3260 C C . GLN B 1 169 ? -48.601 -37.777 -11.008 1.00 36.31 175 GLN B C 1
ATOM 3261 O O . GLN B 1 169 ? -49.711 -37.987 -10.515 1.00 36.57 175 GLN B O 1
ATOM 3267 N N . LEU B 1 170 ? -48.401 -36.920 -12.011 1.00 36.79 176 LEU B N 1
ATOM 3268 C CA . LEU B 1 170 ? -49.509 -36.245 -12.693 1.00 37.30 176 LEU B CA 1
ATOM 3269 C C . LEU B 1 170 ? -50.391 -37.266 -13.421 1.00 37.58 176 LEU B C 1
ATOM 3270 O O . LEU B 1 170 ? -49.892 -38.104 -14.175 1.00 37.56 176 LEU B O 1
ATOM 3275 N N . LYS B 1 171 ? -51.699 -37.203 -13.184 1.00 38.00 177 LYS B N 1
ATOM 3276 C CA . LYS B 1 171 ? -52.627 -38.137 -13.827 1.00 38.35 177 LYS B CA 1
ATOM 3277 C C . LYS B 1 171 ? -53.322 -37.551 -15.065 1.00 38.26 177 LYS B C 1
ATOM 3278 O O . LYS B 1 171 ? -53.836 -38.297 -15.899 1.00 38.55 177 LYS B O 1
ATOM 3284 N N . SER B 1 172 ? -53.320 -36.223 -15.184 1.00 37.86 178 SER B N 1
ATOM 3285 C CA . SER B 1 172 ? -53.970 -35.534 -16.304 1.00 37.53 178 SER B CA 1
ATOM 3286 C C . SER B 1 172 ? -53.015 -35.260 -17.468 1.00 37.33 178 SER B C 1
ATOM 3287 O O . SER B 1 172 ? -51.983 -34.608 -17.289 1.00 37.11 178 SER B O 1
ATOM 3290 N N . GLU B 1 173 ? -53.378 -35.747 -18.655 1.00 36.90 179 GLU B N 1
ATOM 3291 C CA . GLU B 1 173 ? -52.604 -35.508 -19.881 1.00 36.65 179 GLU B CA 1
ATOM 3292 C C . GLU B 1 173 ? -52.583 -34.029 -20.293 1.00 36.29 179 GLU B C 1
ATOM 3293 O O . GLU B 1 173 ? -51.644 -33.577 -20.963 1.00 36.11 179 GLU B O 1
ATOM 3299 N N . ASP B 1 174 ? -53.619 -33.287 -19.899 1.00 35.67 180 ASP B N 1
ATOM 3300 C CA . ASP B 1 174 ? -53.670 -31.839 -20.110 1.00 35.22 180 ASP B CA 1
ATOM 3301 C C . ASP B 1 174 ? -52.671 -31.102 -19.213 1.00 34.98 180 ASP B C 1
ATOM 3302 O O . ASP B 1 174 ? -52.116 -30.072 -19.612 1.00 34.95 180 ASP B O 1
ATOM 3307 N N . ASP B 1 175 ? -52.463 -31.625 -18.003 1.00 34.52 181 ASP B N 1
ATOM 3308 C CA . ASP B 1 175 ? -51.471 -31.077 -17.074 1.00 34.19 181 ASP B CA 1
ATOM 3309 C C . ASP B 1 175 ? -50.054 -31.294 -17.599 1.00 33.38 181 ASP B C 1
ATOM 3310 O O . ASP B 1 175 ? -49.211 -30.400 -17.503 1.00 33.36 181 ASP B O 1
ATOM 3315 N N . ILE B 1 176 ? -49.811 -32.480 -18.157 1.00 32.51 182 ILE B N 1
ATOM 3316 C CA . ILE B 1 176 ? -48.530 -32.821 -18.784 1.00 31.96 182 ILE B CA 1
ATOM 3317 C C . ILE B 1 176 ? -48.215 -31.868 -19.948 1.00 31.52 182 ILE B C 1
ATOM 3318 O O . ILE B 1 176 ? -47.076 -31.420 -20.102 1.00 31.26 182 ILE B O 1
ATOM 3323 N N . ALA B 1 177 ? -49.232 -31.555 -20.753 1.00 30.91 183 ALA B N 1
ATOM 3324 C CA . ALA B 1 177 ? -49.076 -30.643 -21.889 1.00 30.40 183 ALA B CA 1
ATOM 3325 C C . ALA B 1 177 ? -48.722 -29.227 -21.443 1.00 30.24 183 ALA B C 1
ATOM 3326 O O . ALA B 1 177 ? -47.967 -28.529 -22.126 1.00 30.09 183 ALA B O 1
ATOM 3328 N N . LYS B 1 178 ? -49.266 -28.816 -20.299 1.00 29.91 184 LYS B N 1
ATOM 3329 C CA . LYS B 1 178 ? -48.970 -27.514 -19.706 1.00 30.05 184 LYS B CA 1
ATOM 3330 C C . LYS B 1 178 ? -47.495 -27.424 -19.297 1.00 29.43 184 LYS B C 1
ATOM 3331 O O . LYS B 1 178 ? -46.855 -26.388 -19.497 1.00 29.49 184 LYS B O 1
ATOM 3337 N N . VAL B 1 179 ? -46.974 -28.512 -18.726 1.00 28.81 185 VAL B N 1
ATOM 3338 C CA . VAL B 1 179 ? -45.570 -28.592 -18.306 1.00 28.27 185 VAL B CA 1
ATOM 3339 C C . VAL B 1 179 ? -44.630 -28.470 -19.516 1.00 28.00 185 VAL B C 1
ATOM 3340 O O . VAL B 1 179 ? -43.694 -27.667 -19.493 1.00 27.62 185 VAL B O 1
ATOM 3344 N N . ALA B 1 180 ? -44.898 -29.247 -20.567 1.00 27.55 186 ALA B N 1
ATOM 3345 C CA . ALA B 1 180 ? -44.099 -29.197 -21.793 1.00 27.56 186 ALA B CA 1
ATOM 3346 C C . ALA B 1 180 ? -44.063 -27.796 -22.406 1.00 27.69 186 ALA B C 1
ATOM 3347 O O . ALA B 1 180 ? -43.005 -27.340 -22.847 1.00 27.53 186 ALA B O 1
ATOM 3349 N N . GLU B 1 181 ? -45.210 -27.114 -22.410 1.00 27.81 187 GLU B N 1
ATOM 3350 C CA . GLU B 1 181 ? -45.315 -25.749 -22.941 1.00 28.63 187 GLU B CA 1
ATOM 3351 C C . GLU B 1 181 ? -44.439 -24.745 -22.173 1.00 28.23 187 GLU B C 1
ATOM 3352 O O . GLU B 1 181 ? -43.795 -23.889 -22.782 1.00 28.54 187 GLU B O 1
ATOM 3358 N N . GLU B 1 182 ? -44.414 -24.865 -20.848 1.00 27.91 188 GLU B N 1
ATOM 3359 C CA . GLU B 1 182 ? -43.553 -24.035 -19.996 1.00 27.66 188 GLU B CA 1
ATOM 3360 C C . GLU B 1 182 ? -42.060 -24.328 -20.227 1.00 26.77 188 GLU B C 1
ATOM 3361 O O . GLU B 1 182 ? -41.230 -23.412 -20.165 1.00 26.61 188 GLU B O 1
ATOM 3367 N N A MET B 1 183 ? -41.736 -25.594 -20.489 0.60 26.15 189 MET B N 1
ATOM 3368 N N B MET B 1 183 ? -41.742 -25.595 -20.492 0.40 26.06 189 MET B N 1
ATOM 3369 C CA A MET B 1 183 ? -40.361 -26.020 -20.785 0.60 25.73 189 MET B CA 1
ATOM 3370 C CA B MET B 1 183 ? -40.375 -26.036 -20.790 0.40 25.44 189 MET B CA 1
ATOM 3371 C C A MET B 1 183 ? -39.904 -25.637 -22.196 0.60 25.49 189 MET B C 1
ATOM 3372 C C B MET B 1 183 ? -39.911 -25.659 -22.198 0.40 25.33 189 MET B C 1
ATOM 3373 O O A MET B 1 183 ? -38.706 -25.687 -22.495 0.60 25.19 189 MET B O 1
ATOM 3374 O O B MET B 1 183 ? -38.716 -25.734 -22.497 0.40 25.12 189 MET B O 1
ATOM 3383 N N . ARG B 1 184 ? -40.858 -25.270 -23.054 1.00 25.02 190 ARG B N 1
ATOM 3384 C CA . ARG B 1 184 ? -40.598 -24.960 -24.481 1.00 25.04 190 ARG B CA 1
ATOM 3385 C C . ARG B 1 184 ? -40.085 -26.165 -25.289 1.00 24.31 190 ARG B C 1
ATOM 3386 O O . ARG B 1 184 ? -39.190 -26.028 -26.128 1.00 24.31 190 ARG B O 1
ATOM 3394 N N . VAL B 1 185 ? -40.666 -27.337 -25.026 1.00 23.74 191 VAL B N 1
ATOM 3395 C CA . VAL B 1 185 ? -40.331 -28.576 -25.747 1.00 23.19 191 VAL B CA 1
ATOM 3396 C C . VAL B 1 185 ? -41.610 -29.306 -26.217 1.00 23.41 191 VAL B C 1
ATOM 3397 O O . VAL B 1 185 ? -42.693 -29.059 -25.675 1.00 23.43 191 VAL B O 1
ATOM 3401 N N . PRO B 1 186 ? -41.491 -30.199 -27.223 1.00 23.73 192 PRO B N 1
ATOM 3402 C CA . PRO B 1 186 ? -42.657 -30.973 -27.682 1.00 23.92 192 PRO B CA 1
ATOM 3403 C C . PRO B 1 186 ? -43.208 -31.893 -26.592 1.00 24.16 192 PRO B C 1
ATOM 3404 O O . PRO B 1 186 ? -42.431 -32.518 -25.861 1.00 24.14 192 PRO B O 1
ATOM 3408 N N . VAL B 1 187 ? -44.534 -31.990 -26.496 1.00 24.31 193 VAL B N 1
ATOM 3409 C CA . VAL B 1 187 ? -45.166 -32.862 -25.494 1.00 24.98 193 VAL B CA 1
ATOM 3410 C C . VAL B 1 187 ? -44.748 -34.331 -25.654 1.00 24.85 193 VAL B C 1
ATOM 3411 O O . VAL B 1 187 ? -44.646 -35.056 -24.665 1.00 25.29 193 VAL B O 1
ATOM 3415 N N . SER B 1 188 ? -44.482 -34.755 -26.889 1.00 25.27 194 SER B N 1
ATOM 3416 C CA . SER B 1 188 ? -44.040 -36.126 -27.160 1.00 25.33 194 SER B CA 1
ATOM 3417 C C . SER B 1 188 ? -42.653 -36.460 -26.587 1.00 25.29 194 SER B C 1
ATOM 3418 O O . SER B 1 188 ? -42.376 -37.623 -26.277 1.00 25.57 194 SER B O 1
ATOM 3421 N N . LEU B 1 189 ? -41.788 -35.455 -26.438 1.00 24.74 195 LEU B N 1
ATOM 3422 C CA . LEU B 1 189 ? -40.479 -35.677 -25.805 1.00 24.39 195 LEU B CA 1
ATOM 3423 C C . LEU B 1 189 ? -40.622 -35.884 -24.289 1.00 24.08 195 LEU B C 1
ATOM 3424 O O . LEU B 1 189 ? -40.011 -36.792 -23.730 1.00 23.81 195 LEU B O 1
ATOM 3429 N N . LEU B 1 190 ? -41.425 -35.041 -23.639 1.00 24.55 196 LEU B N 1
ATOM 3430 C CA . LEU B 1 190 ? -41.685 -35.182 -22.201 1.00 25.01 196 LEU B CA 1
ATOM 3431 C C . LEU B 1 190 ? -42.375 -36.511 -21.887 1.00 26.00 196 LEU B C 1
ATOM 3432 O O . LEU B 1 190 ? -41.981 -37.213 -20.951 1.00 26.30 196 LEU B O 1
ATOM 3437 N N . LYS B 1 191 ? -43.387 -36.862 -22.682 1.00 26.63 197 LYS B N 1
ATOM 3438 C CA . LYS B 1 191 ? -44.112 -38.126 -22.485 1.00 27.89 197 LYS B CA 1
ATOM 3439 C C . LYS B 1 191 ? -43.213 -39.367 -22.588 1.00 28.18 197 LYS B C 1
ATOM 3440 O O . LYS B 1 191 ? -43.433 -40.359 -21.884 1.00 28.72 197 LYS B O 1
ATOM 3446 N N . ASP B 1 192 ? -42.198 -39.301 -23.448 1.00 28.91 198 ASP B N 1
ATOM 3447 C CA . ASP B 1 192 ? -41.219 -40.383 -23.598 1.00 29.46 198 ASP B CA 1
ATOM 3448 C C . ASP B 1 192 ? -40.396 -40.585 -22.321 1.00 29.57 198 ASP B C 1
ATOM 3449 O O . ASP B 1 192 ? -40.162 -41.725 -21.898 1.00 29.39 198 ASP B O 1
ATOM 3454 N N . VAL B 1 193 ? -39.963 -39.476 -21.718 1.00 29.47 199 VAL B N 1
ATOM 3455 C CA . VAL B 1 193 ? -39.192 -39.504 -20.466 1.00 29.59 199 VAL B CA 1
ATOM 3456 C C . VAL B 1 193 ? -40.010 -40.124 -19.327 1.00 29.89 199 VAL B C 1
ATOM 3457 O O . VAL B 1 193 ? -39.502 -40.957 -18.573 1.00 29.71 199 VAL B O 1
ATOM 3461 N N . LEU B 1 194 ? -41.277 -39.727 -19.227 1.00 30.50 200 LEU B N 1
ATOM 3462 C CA . LEU B 1 194 ? -42.164 -40.205 -18.161 1.00 31.37 200 LEU B CA 1
ATOM 3463 C C . LEU B 1 194 ? -42.487 -41.692 -18.284 1.00 31.84 200 LEU B C 1
ATOM 3464 O O . LEU B 1 194 ? -42.693 -42.372 -17.274 1.00 32.08 200 LEU B O 1
ATOM 3469 N N . GLU B 1 195 ? -42.484 -42.197 -19.513 1.00 32.37 201 GLU B N 1
ATOM 3470 C CA . GLU B 1 195 ? -42.722 -43.614 -19.762 1.00 32.67 201 GLU B CA 1
ATOM 3471 C C . GLU B 1 195 ? -41.501 -44.468 -19.419 1.00 32.69 201 GLU B C 1
ATOM 3472 O O . GLU B 1 195 ? -41.635 -45.563 -18.872 1.00 33.00 201 GLU B O 1
ATOM 3478 N N . LYS B 1 196 ? -40.312 -43.965 -19.742 1.00 32.44 202 LYS B N 1
ATOM 3479 C CA . LYS B 1 196 ? -39.073 -44.704 -19.489 1.00 32.25 202 LYS B CA 1
ATOM 3480 C C . LYS B 1 196 ? -38.495 -44.473 -18.084 1.00 31.54 202 LYS B C 1
ATOM 3481 O O . LYS B 1 196 ? -37.698 -45.280 -17.595 1.00 31.82 202 LYS B O 1
ATOM 3487 N N . GLY B 1 197 ? -38.889 -43.372 -17.448 1.00 30.55 203 GLY B N 1
ATOM 3488 C CA . GLY B 1 197 ? -38.325 -42.970 -16.157 1.00 29.39 203 GLY B CA 1
ATOM 3489 C C . GLY B 1 197 ? -36.870 -42.521 -16.220 1.00 28.60 203 GLY B C 1
ATOM 3490 O O . GLY B 1 197 ? -36.147 -42.613 -15.223 1.00 28.40 203 GLY B O 1
ATOM 3491 N N . LYS B 1 198 ? -36.445 -42.036 -17.390 1.00 27.57 204 LYS B N 1
ATOM 3492 C CA . LYS B 1 198 ? -35.067 -41.569 -17.615 1.00 26.72 204 LYS B CA 1
ATOM 3493 C C . LYS B 1 198 ? -34.962 -40.749 -18.904 1.00 25.81 204 LYS B C 1
ATOM 3494 O O . LYS B 1 198 ? -35.851 -40.817 -19.756 1.00 25.31 204 LYS B O 1
ATOM 3500 N N . LEU B 1 199 ? -33.872 -39.991 -19.044 1.00 24.93 205 LEU B N 1
ATOM 3501 C CA . LEU B 1 199 ? -33.578 -39.257 -20.287 1.00 24.02 205 LEU B CA 1
ATOM 3502 C C . LEU B 1 199 ? -33.270 -40.240 -21.427 1.00 23.78 205 LEU B C 1
ATOM 3503 O O . LEU B 1 199 ? -32.756 -41.331 -21.175 1.00 23.84 205 LEU B O 1
ATOM 3508 N N . PRO B 1 200 ? -33.591 -39.862 -22.685 1.00 23.46 206 PRO B N 1
ATOM 3509 C CA . PRO B 1 200 ? -33.297 -40.719 -23.849 1.00 23.12 206 PRO B CA 1
ATOM 3510 C C . PRO B 1 200 ? -31.810 -40.822 -24.233 1.00 22.94 206 PRO B C 1
ATOM 3511 O O . PRO B 1 200 ? -31.457 -41.613 -25.113 1.00 23.18 206 PRO B O 1
ATOM 3515 N N . VAL B 1 201 ? -30.955 -40.025 -23.591 1.00 22.25 207 VAL B N 1
ATOM 3516 C CA . VAL B 1 201 ? -29.507 -40.061 -23.830 1.00 21.49 207 VAL B CA 1
ATOM 3517 C C . VAL B 1 201 ? -28.749 -40.295 -22.508 1.00 21.10 207 VAL B C 1
ATOM 3518 O O . VAL B 1 201 ? -29.326 -40.108 -21.436 1.00 21.00 207 VAL B O 1
ATOM 3522 N N . VAL B 1 202 ? -27.473 -40.687 -22.577 1.00 20.56 208 VAL B N 1
ATOM 3523 C CA . VAL B 1 202 ? -26.653 -40.839 -21.352 1.00 20.42 208 VAL B CA 1
ATOM 3524 C C . VAL B 1 202 ? -26.458 -39.506 -20.617 1.00 20.17 208 VAL B C 1
ATOM 3525 O O . VAL B 1 202 ? -26.487 -38.442 -21.243 1.00 19.93 208 VAL B O 1
ATOM 3529 N N . ASN B 1 203 ? -26.281 -39.571 -19.295 1.00 19.46 209 ASN B N 1
ATOM 3530 C CA . ASN B 1 203 ? -26.034 -38.383 -18.464 1.00 19.17 209 ASN B CA 1
ATOM 3531 C C . ASN B 1 203 ? -24.770 -38.575 -17.615 1.00 18.60 209 ASN B C 1
ATOM 3532 O O . ASN B 1 203 ? -24.758 -39.402 -16.692 1.00 18.99 209 ASN B O 1
ATOM 3537 N N . PHE B 1 204 ? -23.713 -37.818 -17.929 1.00 17.51 210 PHE B N 1
ATOM 3538 C CA . PHE B 1 204 ? -22.416 -37.938 -17.243 1.00 16.87 210 PHE B CA 1
ATOM 3539 C C . PHE B 1 204 ? -22.246 -36.901 -16.122 1.00 16.63 210 PHE B C 1
ATOM 3540 O O . PHE B 1 204 ? -22.839 -35.820 -16.168 1.00 16.49 210 PHE B O 1
ATOM 3548 N N . ALA B 1 205 ? -21.432 -37.238 -15.124 1.00 16.34 211 ALA B N 1
ATOM 3549 C CA . ALA B 1 205 ? -21.059 -36.302 -14.057 1.00 16.80 211 ALA B CA 1
ATOM 3550 C C . ALA B 1 205 ? -19.930 -35.377 -14.524 1.00 17.00 211 ALA B C 1
ATOM 3551 O O . ALA B 1 205 ? -19.009 -35.835 -15.201 1.00 16.55 211 ALA B O 1
ATOM 3553 N N . ALA B 1 206 ? -19.996 -34.094 -14.153 1.00 17.45 212 ALA B N 1
ATOM 3554 C CA . ALA B 1 206 ? -18.979 -33.101 -14.545 1.00 18.52 212 ALA B CA 1
ATOM 3555 C C . ALA B 1 206 ? -19.014 -31.845 -13.669 1.00 19.40 212 ALA B C 1
ATOM 3556 O O . ALA B 1 206 ? -20.082 -31.431 -13.217 1.00 20.33 212 ALA B O 1
ATOM 3558 N N . GLY B 1 207 ? -17.848 -31.238 -13.464 1.00 19.96 213 GLY B N 1
ATOM 3559 C CA . GLY B 1 207 ? -17.712 -30.049 -12.617 1.00 20.89 213 GLY B CA 1
ATOM 3560 C C . GLY B 1 207 ? -17.551 -30.370 -11.140 1.00 21.44 213 GLY B C 1
ATOM 3561 O O . GLY B 1 207 ? -18.522 -30.723 -10.469 1.00 22.39 213 GLY B O 1
ATOM 3562 N N . GLY B 1 208 ? -16.325 -30.248 -10.635 1.00 21.61 214 GLY B N 1
ATOM 3563 C CA . GLY B 1 208 ? -16.040 -30.444 -9.207 1.00 21.62 214 GLY B CA 1
ATOM 3564 C C . GLY B 1 208 ? -15.748 -31.861 -8.723 1.00 21.72 214 GLY B C 1
ATOM 3565 O O . GLY B 1 208 ? -15.707 -32.100 -7.510 1.00 21.59 214 GLY B O 1
ATOM 3566 N N . VAL B 1 209 ? -15.562 -32.802 -9.652 1.00 21.46 215 VAL B N 1
ATOM 3567 C CA . VAL B 1 209 ? -15.144 -34.167 -9.297 1.00 21.15 215 VAL B CA 1
ATOM 3568 C C . VAL B 1 209 ? -13.634 -34.176 -9.043 1.00 20.99 215 VAL B C 1
ATOM 3569 O O . VAL B 1 209 ? -12.834 -34.060 -9.983 1.00 21.87 215 VAL B O 1
ATOM 3573 N N . ALA B 1 210 ? -13.245 -34.331 -7.776 1.00 19.64 216 ALA B N 1
ATOM 3574 C CA . ALA B 1 210 ? -11.855 -34.152 -7.363 1.00 18.78 216 ALA B CA 1
ATOM 3575 C C . ALA B 1 210 ? -11.136 -35.422 -6.904 1.00 18.12 216 ALA B C 1
ATOM 3576 O O . ALA B 1 210 ? -9.933 -35.566 -7.136 1.00 19.03 216 ALA B O 1
ATOM 3578 N N . THR B 1 211 ? -11.859 -36.330 -6.247 1.00 16.79 217 THR B N 1
ATOM 3579 C CA . THR B 1 211 ? -11.252 -37.535 -5.657 1.00 15.45 217 THR B CA 1
ATOM 3580 C C . THR B 1 211 ? -11.873 -38.832 -6.207 1.00 14.58 217 THR B C 1
ATOM 3581 O O . THR B 1 211 ? -12.937 -38.794 -6.827 1.00 14.40 217 THR B O 1
ATOM 3585 N N . PRO B 1 212 ? -11.206 -39.988 -5.986 1.00 13.93 218 PRO B N 1
ATOM 3586 C CA . PRO B 1 212 ? -11.828 -41.268 -6.341 1.00 13.75 218 PRO B CA 1
ATOM 3587 C C . PRO B 1 212 ? -13.181 -41.493 -5.639 1.00 13.19 218 PRO B C 1
ATOM 3588 O O . PRO B 1 212 ? -14.114 -42.016 -6.257 1.00 13.07 218 PRO B O 1
ATOM 3592 N N . ALA B 1 213 ? -13.293 -41.082 -4.373 1.00 12.72 219 ALA B N 1
ATOM 3593 C CA . ALA B 1 213 ? -14.568 -41.163 -3.660 1.00 12.14 219 ALA B CA 1
ATOM 3594 C C . ALA B 1 213 ? -15.679 -40.359 -4.354 1.00 11.83 219 ALA B C 1
ATOM 3595 O O . ALA B 1 213 ? -16.810 -40.829 -4.436 1.00 11.77 219 ALA B O 1
ATOM 3597 N N . ASP B 1 214 ? -15.353 -39.163 -4.862 1.00 11.60 220 ASP B N 1
ATOM 3598 C CA . ASP B 1 214 ? -16.329 -38.328 -5.605 1.00 11.75 220 ASP B CA 1
ATOM 3599 C C . ASP B 1 214 ? -16.855 -39.033 -6.867 1.00 11.46 220 ASP B C 1
ATOM 3600 O O . ASP B 1 214 ? -18.053 -38.982 -7.165 1.00 11.18 220 ASP B O 1
ATOM 3605 N N . ALA B 1 215 ? -15.951 -39.659 -7.618 1.00 11.79 221 ALA B N 1
ATOM 3606 C CA . ALA B 1 215 ? -16.330 -40.361 -8.847 1.00 11.64 221 ALA B CA 1
ATOM 3607 C C . ALA B 1 215 ? -17.302 -41.504 -8.539 1.00 12.12 221 ALA B C 1
ATOM 3608 O O . ALA B 1 215 ? -18.337 -41.650 -9.205 1.00 11.82 221 ALA B O 1
ATOM 3610 N N . ALA B 1 216 ? -16.992 -42.291 -7.506 1.00 11.84 222 ALA B N 1
ATOM 3611 C CA . ALA B 1 216 ? -17.871 -43.392 -7.101 1.00 12.20 222 ALA B CA 1
ATOM 3612 C C . ALA B 1 216 ? -19.214 -42.908 -6.562 1.00 12.19 222 ALA B C 1
ATOM 3613 O O . ALA B 1 216 ? -20.242 -43.546 -6.807 1.00 12.03 222 ALA B O 1
ATOM 3615 N N . LEU B 1 217 ? -19.210 -41.790 -5.826 1.00 11.59 223 LEU B N 1
ATOM 3616 C CA . LEU B 1 217 ? -20.460 -41.179 -5.350 1.00 11.98 223 LEU B CA 1
ATOM 3617 C C . LEU B 1 217 ? -21.438 -40.868 -6.494 1.00 12.31 223 LEU B C 1
ATOM 3618 O O . LEU B 1 217 ? -22.617 -41.208 -6.422 1.00 12.03 223 LEU B O 1
ATOM 3623 N N A LEU B 1 218 ? -20.935 -40.237 -7.550 0.60 12.17 224 LEU B N 1
ATOM 3624 N N B LEU B 1 218 ? -20.938 -40.224 -7.546 0.40 12.23 224 LEU B N 1
ATOM 3625 C CA A LEU B 1 218 ? -21.799 -39.829 -8.660 0.60 12.62 224 LEU B CA 1
ATOM 3626 C CA B LEU B 1 218 ? -21.793 -39.822 -8.668 0.40 12.58 224 LEU B CA 1
ATOM 3627 C C A LEU B 1 218 ? -22.317 -41.018 -9.489 0.60 12.80 224 LEU B C 1
ATOM 3628 C C B LEU B 1 218 ? -22.312 -41.013 -9.493 0.40 12.80 224 LEU B C 1
ATOM 3629 O O A LEU B 1 218 ? -23.443 -40.980 -9.997 0.60 12.84 224 LEU B O 1
ATOM 3630 O O B LEU B 1 218 ? -23.432 -40.968 -10.011 0.40 12.83 224 LEU B O 1
ATOM 3639 N N . MET B 1 219 ? -21.513 -42.076 -9.584 1.00 13.08 225 MET B N 1
ATOM 3640 C CA . MET B 1 219 ? -21.947 -43.330 -10.232 1.00 13.74 225 MET B CA 1
ATOM 3641 C C . MET B 1 219 ? -23.046 -44.032 -9.405 1.00 14.42 225 MET B C 1
ATOM 3642 O O . MET B 1 219 ? -24.044 -44.509 -9.967 1.00 14.73 225 MET B O 1
ATOM 3647 N N . GLN B 1 220 ? -22.883 -44.070 -8.076 1.00 14.76 226 GLN B N 1
ATOM 3648 C CA . GLN B 1 220 ? -23.931 -44.625 -7.189 1.00 15.17 226 GLN B CA 1
ATOM 3649 C C . GLN B 1 220 ? -25.243 -43.818 -7.229 1.00 15.85 226 GLN B C 1
ATOM 3650 O O . GLN B 1 220 ? -26.326 -44.364 -6.983 1.00 16.24 226 GLN B O 1
ATOM 3656 N N . LEU B 1 221 ? -25.143 -42.528 -7.557 1.00 16.03 227 LEU B N 1
ATOM 3657 C CA . LEU B 1 221 ? -26.309 -41.655 -7.745 1.00 16.63 227 LEU B CA 1
ATOM 3658 C C . LEU B 1 221 ? -27.016 -41.816 -9.105 1.00 17.03 227 LEU B C 1
ATOM 3659 O O . LEU B 1 221 ? -28.087 -41.234 -9.330 1.00 17.62 227 LEU B O 1
ATOM 3664 N N . GLY B 1 222 ? -26.413 -42.582 -10.006 1.00 17.67 228 GLY B N 1
ATOM 3665 C CA . GLY B 1 222 ? -27.050 -42.936 -11.279 1.00 18.33 228 GLY B CA 1
ATOM 3666 C C . GLY B 1 222 ? -26.465 -42.348 -12.558 1.00 19.02 228 GLY B C 1
ATOM 3667 O O . GLY B 1 222 ? -27.073 -42.472 -13.624 1.00 19.17 228 GLY B O 1
ATOM 3668 N N . CYS B 1 223 ? -25.297 -41.713 -12.471 1.00 19.22 229 CYS B N 1
ATOM 3669 C CA . CYS B 1 223 ? -24.626 -41.189 -13.675 1.00 19.56 229 CYS B CA 1
ATOM 3670 C C . CYS B 1 223 ? -24.038 -42.327 -14.517 1.00 19.31 229 CYS B C 1
ATOM 3671 O O . CYS B 1 223 ? -23.758 -43.417 -14.006 1.00 19.07 229 CYS B O 1
ATOM 3674 N N . ASP B 1 224 ? -23.846 -42.064 -15.808 1.00 19.28 230 ASP B N 1
ATOM 3675 C CA . ASP B 1 224 ? -23.380 -43.083 -16.758 1.00 19.33 230 ASP B CA 1
ATOM 3676 C C . ASP B 1 224 ? -21.856 -43.080 -16.992 1.00 18.77 230 ASP B C 1
ATOM 3677 O O . ASP B 1 224 ? -21.315 -43.999 -17.613 1.00 19.61 230 ASP B O 1
ATOM 3682 N N . GLY B 1 225 ? -21.175 -42.056 -16.473 1.00 17.42 231 GLY B N 1
ATOM 3683 C CA . GLY B 1 225 ? -19.721 -41.879 -16.597 1.00 16.11 231 GLY B CA 1
ATOM 3684 C C . GLY B 1 225 ? -19.309 -40.553 -15.955 1.00 15.16 231 GLY B C 1
ATOM 3685 O O . GLY B 1 225 ? -20.165 -39.849 -15.413 1.00 14.32 231 GLY B O 1
ATOM 3686 N N A VAL B 1 226 ? -18.014 -40.233 -15.981 0.60 15.00 232 VAL B N 1
ATOM 3687 N N B VAL B 1 226 ? -18.027 -40.195 -16.068 0.40 15.08 232 VAL B N 1
ATOM 3688 C CA A VAL B 1 226 ? -17.529 -38.977 -15.379 0.60 14.69 232 VAL B CA 1
ATOM 3689 C CA B VAL B 1 226 ? -17.468 -39.020 -15.376 0.40 14.96 232 VAL B CA 1
ATOM 3690 C C A VAL B 1 226 ? -16.524 -38.215 -16.258 0.60 14.82 232 VAL B C 1
ATOM 3691 C C B VAL B 1 226 ? -16.465 -38.214 -16.212 0.40 14.93 232 VAL B C 1
ATOM 3692 O O A VAL B 1 226 ? -15.723 -38.819 -16.982 0.60 14.43 232 VAL B O 1
ATOM 3693 O O B VAL B 1 226 ? -15.583 -38.791 -16.855 0.40 14.67 232 VAL B O 1
ATOM 3700 N N . PHE B 1 227 ? -16.607 -36.886 -16.199 1.00 14.93 233 PHE B N 1
ATOM 3701 C CA . PHE B 1 227 ? -15.591 -35.977 -16.766 1.00 15.22 233 PHE B CA 1
ATOM 3702 C C . PHE B 1 227 ? -14.724 -35.439 -15.606 1.00 16.06 233 PHE B C 1
ATOM 3703 O O . PHE B 1 227 ? -15.268 -35.004 -14.575 1.00 16.00 233 PHE B O 1
ATOM 3711 N N . VAL B 1 228 ? -13.397 -35.455 -15.761 1.00 16.22 234 VAL B N 1
ATOM 3712 C CA . VAL B 1 228 ? -12.486 -34.806 -14.788 1.00 17.44 234 VAL B CA 1
ATOM 3713 C C . VAL B 1 228 ? -11.631 -33.703 -15.421 1.00 18.28 234 VAL B C 1
ATOM 3714 O O . VAL B 1 228 ? -11.284 -33.779 -16.602 1.00 18.45 234 VAL B O 1
ATOM 3718 N N . GLY B 1 229 ? -11.283 -32.694 -14.623 1.00 19.33 235 GLY B N 1
ATOM 3719 C CA . GLY B 1 229 ? -10.596 -31.496 -15.124 1.00 20.48 235 GLY B CA 1
ATOM 3720 C C . GLY B 1 229 ? -9.098 -31.449 -14.895 1.00 21.24 235 GLY B C 1
ATOM 3721 O O . GLY B 1 229 ? -8.468 -32.463 -14.586 1.00 21.56 235 GLY B O 1
ATOM 3722 N N . SER B 1 230 ? -8.525 -30.254 -15.034 1.00 22.03 236 SER B N 1
ATOM 3723 C CA . SER B 1 230 ? -7.070 -30.087 -14.958 1.00 22.07 236 SER B CA 1
ATOM 3724 C C . SER B 1 230 ? -6.479 -30.290 -13.552 1.00 23.23 236 SER B C 1
ATOM 3725 O O . SER B 1 230 ? -5.257 -30.386 -13.398 1.00 24.16 236 SER B O 1
ATOM 3728 N N . GLY B 1 231 ? -7.344 -30.389 -12.542 1.00 23.91 237 GLY B N 1
ATOM 3729 C CA . GLY B 1 231 ? -6.932 -30.757 -11.184 1.00 25.02 237 GLY B CA 1
ATOM 3730 C C . GLY B 1 231 ? -6.053 -31.998 -11.103 1.00 25.69 237 GLY B C 1
ATOM 3731 O O . GLY B 1 231 ? -5.148 -32.061 -10.271 1.00 25.93 237 GLY B O 1
ATOM 3732 N N . ILE B 1 232 ? -6.310 -32.977 -11.972 1.00 26.13 238 ILE B N 1
ATOM 3733 C CA . ILE B 1 232 ? -5.509 -34.207 -12.037 1.00 27.01 238 ILE B CA 1
ATOM 3734 C C . ILE B 1 232 ? -4.012 -33.901 -12.186 1.00 27.48 238 ILE B C 1
ATOM 3735 O O . ILE B 1 232 ? -3.177 -34.454 -11.460 1.00 27.58 238 ILE B O 1
ATOM 3740 N N . PHE B 1 233 ? -3.683 -33.004 -13.112 1.00 27.95 239 PHE B N 1
ATOM 3741 C CA . PHE B 1 233 ? -2.286 -32.733 -13.455 1.00 28.67 239 PHE B CA 1
ATOM 3742 C C . PHE B 1 233 ? -1.602 -31.699 -12.555 1.00 29.66 239 PHE B C 1
ATOM 3743 O O . PHE B 1 233 ? -0.406 -31.432 -12.706 1.00 29.80 239 PHE B O 1
ATOM 3751 N N . LYS B 1 234 ? -2.356 -31.144 -11.607 1.00 30.51 240 LYS B N 1
ATOM 3752 C CA . LYS B 1 234 ? -1.801 -30.224 -10.610 1.00 31.67 240 LYS B CA 1
ATOM 3753 C C . LYS B 1 234 ? -1.451 -30.923 -9.285 1.00 31.98 240 LYS B C 1
ATOM 3754 O O . LYS B 1 234 ? -0.869 -30.309 -8.387 1.00 32.40 240 LYS B O 1
ATOM 3760 N N . SER B 1 235 ? -1.786 -32.209 -9.180 1.00 32.27 241 SER B N 1
ATOM 3761 C CA . SER B 1 235 ? -1.459 -33.008 -7.994 1.00 32.50 241 SER B CA 1
ATOM 3762 C C . SER B 1 235 ? 0.014 -33.436 -7.976 1.00 32.62 241 SER B C 1
ATOM 3763 O O . SER B 1 235 ? 0.704 -33.360 -8.998 1.00 32.60 241 SER B O 1
ATOM 3766 N N . SER B 1 236 ? 0.489 -33.893 -6.818 1.00 32.69 242 SER B N 1
ATOM 3767 C CA . SER B 1 236 ? 1.883 -34.329 -6.673 1.00 32.57 242 SER B CA 1
ATOM 3768 C C . SER B 1 236 ? 2.239 -35.536 -7.552 1.00 32.16 242 SER B C 1
ATOM 3769 O O . SER B 1 236 ? 3.376 -35.648 -8.013 1.00 32.47 242 SER B O 1
ATOM 3772 N N . ASN B 1 237 ? 1.270 -36.424 -7.785 1.00 31.42 243 ASN B N 1
ATOM 3773 C CA . ASN B 1 237 ? 1.478 -37.620 -8.610 1.00 30.45 243 ASN B CA 1
ATOM 3774 C C . ASN B 1 237 ? 0.301 -37.860 -9.568 1.00 29.30 243 ASN B C 1
ATOM 3775 O O . ASN B 1 237 ? -0.600 -38.646 -9.258 1.00 29.03 243 ASN B O 1
ATOM 378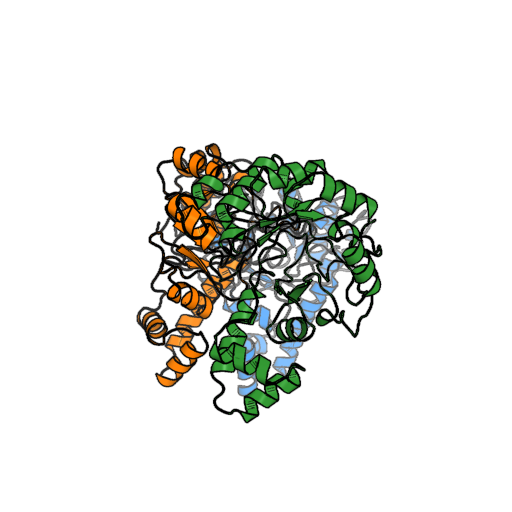0 N N . PRO B 1 238 ? 0.307 -37.181 -10.738 1.00 28.18 244 PRO B N 1
ATOM 3781 C CA . PRO B 1 238 ? -0.790 -37.265 -11.720 1.00 27.24 244 PRO B CA 1
ATOM 3782 C C . PRO B 1 238 ? -1.122 -38.678 -12.220 1.00 26.31 244 PRO B C 1
ATOM 3783 O O . PRO B 1 238 ? -2.299 -39.004 -12.356 1.00 25.77 244 PRO B O 1
ATOM 3787 N N . VAL B 1 239 ? -0.108 -39.500 -12.487 1.00 25.59 245 VAL B N 1
ATOM 3788 C CA . VAL B 1 239 ? -0.324 -40.877 -12.964 1.00 24.94 245 VAL B CA 1
ATOM 3789 C C . VAL B 1 239 ? -1.109 -41.718 -11.948 1.00 24.12 245 VAL B C 1
ATOM 3790 O O . VAL B 1 239 ? -2.061 -42.418 -12.312 1.00 23.64 245 VAL B O 1
ATOM 3794 N N . ARG B 1 240 ? -0.696 -41.629 -10.684 1.00 23.32 246 ARG B N 1
ATOM 3795 C CA . ARG B 1 240 ? -1.329 -42.359 -9.584 1.00 22.53 246 ARG B CA 1
ATOM 3796 C C . ARG B 1 240 ? -2.776 -41.916 -9.361 1.00 21.29 246 ARG B C 1
ATOM 3797 O O . ARG B 1 240 ? -3.653 -42.752 -9.155 1.00 20.94 246 ARG B O 1
ATOM 3805 N N . LEU B 1 241 ? -3.022 -40.606 -9.400 1.00 20.05 247 LEU B N 1
ATOM 3806 C CA . LEU B 1 241 ? -4.378 -40.086 -9.196 1.00 18.90 247 LEU B CA 1
ATOM 3807 C C . LEU B 1 241 ? -5.303 -40.445 -10.363 1.00 18.55 247 LEU B C 1
ATOM 3808 O O . LEU B 1 241 ? -6.423 -40.909 -10.143 1.00 17.55 247 LEU B O 1
ATOM 3813 N N . ALA B 1 242 ? -4.831 -40.244 -11.596 1.00 17.90 248 ALA B N 1
ATOM 3814 C CA . ALA B 1 242 ? -5.606 -40.615 -12.785 1.00 17.97 248 ALA B CA 1
ATOM 3815 C C . ALA B 1 242 ? -6.026 -42.095 -12.763 1.00 17.88 248 ALA B C 1
ATOM 3816 O O . ALA B 1 242 ? -7.192 -42.417 -12.999 1.00 17.91 248 ALA B O 1
ATOM 3818 N N . THR B 1 243 ? -5.075 -42.978 -12.457 1.00 17.71 249 THR B N 1
ATOM 3819 C CA . THR B 1 243 ? -5.338 -44.419 -12.389 1.00 17.73 249 THR B CA 1
ATOM 3820 C C . THR B 1 243 ? -6.370 -44.741 -11.293 1.00 17.21 249 THR B C 1
ATOM 3821 O O . THR B 1 243 ? -7.265 -45.559 -11.501 1.00 17.05 249 THR B O 1
ATOM 3825 N N . ALA B 1 244 ? -6.257 -44.067 -10.148 1.00 16.61 250 ALA B N 1
ATOM 3826 C CA . ALA B 1 244 ? -7.208 -44.271 -9.037 1.00 15.97 250 ALA B CA 1
ATOM 3827 C C . ALA B 1 244 ? -8.639 -43.826 -9.383 1.00 15.79 250 ALA B C 1
ATOM 3828 O O . ALA B 1 244 ? -9.603 -44.511 -9.047 1.00 15.25 250 ALA B O 1
ATOM 3830 N N . VAL B 1 245 ? -8.779 -42.700 -10.084 1.00 15.24 251 VAL B N 1
ATOM 3831 C CA . VAL B 1 245 ? -10.109 -42.252 -10.526 1.00 15.66 251 VAL B CA 1
ATOM 3832 C C . VAL B 1 245 ? -10.755 -43.247 -11.512 1.00 15.28 251 VAL B C 1
ATOM 3833 O O . VAL B 1 245 ? -11.952 -43.521 -11.419 1.00 15.14 251 VAL B O 1
ATOM 3837 N N . VAL B 1 246 ? -9.964 -43.787 -12.441 1.00 15.48 252 VAL B N 1
ATOM 3838 C CA . VAL B 1 246 ? -10.448 -44.802 -13.391 1.00 15.94 252 VAL B CA 1
ATOM 3839 C C . VAL B 1 246 ? -10.935 -46.075 -12.673 1.00 16.19 252 VAL B C 1
ATOM 3840 O O . VAL B 1 246 ? -12.029 -46.570 -12.955 1.00 15.97 252 VAL B O 1
ATOM 3844 N N . GLU B 1 247 ? -10.136 -46.577 -11.733 1.00 16.97 253 GLU B N 1
ATOM 3845 C CA . GLU B 1 247 ? -10.501 -47.781 -10.961 1.00 17.65 253 GLU B CA 1
ATOM 3846 C C . GLU B 1 247 ? -11.775 -47.577 -10.127 1.00 17.18 253 GLU B C 1
ATOM 3847 O O . GLU B 1 247 ? -12.635 -48.465 -10.054 1.00 17.15 253 GLU B O 1
ATOM 3853 N N . ALA B 1 248 ? -11.894 -46.402 -9.509 1.00 16.77 254 ALA B N 1
ATOM 3854 C CA . ALA B 1 248 ? -13.079 -46.042 -8.723 1.00 16.44 254 ALA B CA 1
ATOM 3855 C C . ALA B 1 248 ? -14.364 -45.955 -9.559 1.00 16.56 254 ALA B C 1
ATOM 3856 O O . ALA B 1 248 ? -15.447 -46.297 -9.082 1.00 16.48 254 ALA B O 1
ATOM 3858 N N . THR B 1 249 ? -14.249 -45.487 -10.802 1.00 16.14 255 THR B N 1
ATOM 3859 C CA . THR B 1 249 ? -15.405 -45.404 -11.703 1.00 16.91 255 THR B CA 1
ATOM 3860 C C . THR B 1 249 ? -15.858 -46.802 -12.171 1.00 17.36 255 THR B C 1
ATOM 3861 O O . THR B 1 249 ? -17.055 -47.075 -12.276 1.00 17.85 255 THR B O 1
ATOM 3865 N N . THR B 1 250 ? -14.891 -47.675 -12.429 1.00 18.26 256 THR B N 1
ATOM 3866 C CA . THR B 1 250 ? -15.154 -49.061 -12.818 1.00 19.39 256 THR B CA 1
ATOM 3867 C C . THR B 1 250 ? -15.748 -49.879 -11.663 1.00 19.61 256 THR B C 1
ATOM 3868 O O . THR B 1 250 ? -16.758 -50.564 -11.841 1.00 20.41 256 THR B O 1
ATOM 3872 N N . HIS B 1 251 ? -15.132 -49.779 -10.486 1.00 19.94 257 HIS B N 1
ATOM 3873 C CA . HIS B 1 251 ? -15.525 -50.562 -9.307 1.00 20.10 257 HIS B CA 1
ATOM 3874 C C . HIS B 1 251 ? -16.288 -49.713 -8.274 1.00 19.90 257 HIS B C 1
ATOM 3875 O O . HIS B 1 251 ? -15.992 -49.772 -7.070 1.00 19.51 257 HIS B O 1
ATOM 3882 N N . PHE B 1 252 ? -17.274 -48.946 -8.743 1.00 19.47 258 PHE B N 1
ATOM 3883 C CA . PHE B 1 252 ? -17.937 -47.924 -7.908 1.00 19.97 258 PHE B CA 1
ATOM 3884 C C . PHE B 1 252 ? -18.759 -48.453 -6.722 1.00 20.50 258 PHE B C 1
ATOM 3885 O O . PHE B 1 252 ? -19.095 -47.687 -5.814 1.00 20.11 258 PHE B O 1
ATOM 3893 N N . ASP B 1 253 ? -19.070 -49.751 -6.731 1.00 21.06 259 ASP B N 1
ATOM 3894 C CA . ASP B 1 253 ? -19.895 -50.361 -5.677 1.00 22.26 259 ASP B CA 1
ATOM 3895 C C . ASP B 1 253 ? -19.139 -51.310 -4.729 1.00 22.07 259 ASP B C 1
ATOM 3896 O O . ASP B 1 253 ? -19.766 -52.107 -4.017 1.00 22.60 259 ASP B O 1
ATOM 3901 N N . ASN B 1 254 ? -17.811 -51.207 -4.705 1.00 21.39 260 ASN B N 1
ATOM 3902 C CA . ASN B 1 254 ? -16.944 -52.106 -3.919 1.00 21.34 260 ASN B CA 1
ATOM 3903 C C . ASN B 1 254 ? -16.107 -51.336 -2.878 1.00 20.49 260 ASN B C 1
ATOM 3904 O O . ASN B 1 254 ? -15.022 -50.843 -3.199 1.00 19.93 260 ASN B O 1
ATOM 3909 N N . PRO B 1 255 ? -16.602 -51.240 -1.622 1.00 20.28 261 PRO B N 1
ATOM 3910 C CA . PRO B 1 255 ? -15.890 -50.480 -0.579 1.00 20.05 261 PRO B CA 1
ATOM 3911 C C . PRO B 1 255 ? -14.421 -50.856 -0.357 1.00 19.84 261 PRO B C 1
ATOM 3912 O O . PRO B 1 255 ? -13.596 -49.971 -0.159 1.00 19.20 261 PRO B O 1
ATOM 3916 N N . SER B 1 256 ? -14.083 -52.146 -0.391 1.00 19.95 262 SER B N 1
ATOM 3917 C CA . SER B 1 256 ? -12.694 -52.547 -0.149 1.00 20.35 262 SER B CA 1
ATOM 3918 C C . SER B 1 256 ? -11.730 -52.054 -1.235 1.00 19.76 262 SER B C 1
ATOM 3919 O O . SER B 1 256 ? -10.602 -51.672 -0.930 1.00 19.31 262 SER B O 1
ATOM 3922 N N . LYS B 1 257 ? -12.182 -52.060 -2.492 1.00 19.54 263 LYS B N 1
ATOM 3923 C CA . LYS B 1 257 ? -11.378 -51.543 -3.601 1.00 19.41 263 LYS B CA 1
ATOM 3924 C C . LYS B 1 257 ? -11.234 -50.012 -3.522 1.00 18.44 263 LYS B C 1
ATOM 3925 O O . LYS B 1 257 ? -10.159 -49.470 -3.783 1.00 18.28 263 LYS B O 1
ATOM 3931 N N . LEU B 1 258 ? -12.320 -49.332 -3.162 1.00 17.99 264 LEU B N 1
ATOM 3932 C CA . LEU B 1 258 ? -12.307 -47.866 -3.010 1.00 17.56 264 LEU B CA 1
ATOM 3933 C C . LEU B 1 258 ? -11.350 -47.422 -1.895 1.00 17.40 264 LEU B C 1
ATOM 3934 O O . LEU B 1 258 ? -10.660 -46.409 -2.034 1.00 17.02 264 LEU B O 1
ATOM 3939 N N . LEU B 1 259 ? -11.296 -48.188 -0.801 1.00 17.19 265 LEU B N 1
ATOM 3940 C CA . LEU B 1 259 ? -10.301 -47.949 0.260 1.00 17.62 265 LEU B CA 1
ATOM 3941 C C . LEU B 1 259 ? -8.867 -48.134 -0.248 1.00 18.37 265 LEU B C 1
ATOM 3942 O O . LEU B 1 259 ? -7.991 -47.293 -0.002 1.00 18.35 265 LEU B O 1
ATOM 3947 N N . GLU B 1 260 ? -8.641 -49.231 -0.968 1.00 19.30 266 GLU B N 1
ATOM 3948 C CA . GLU B 1 260 ? -7.330 -49.534 -1.543 1.00 20.86 266 GLU B CA 1
ATOM 3949 C C . GLU B 1 260 ? -6.778 -48.384 -2.404 1.00 20.76 266 GLU B C 1
ATOM 3950 O O . GLU B 1 260 ? -5.650 -47.941 -2.189 1.00 20.85 266 GLU B O 1
ATOM 3956 N N . VAL B 1 261 ? -7.577 -47.888 -3.349 1.00 20.93 267 VAL B N 1
ATOM 3957 C CA . VAL B 1 261 ? -7.109 -46.850 -4.285 1.00 21.05 267 VAL B CA 1
ATOM 3958 C C . VAL B 1 261 ? -7.025 -45.445 -3.682 1.00 21.10 267 VAL B C 1
ATOM 3959 O O . VAL B 1 261 ? -6.319 -44.586 -4.212 1.00 21.12 267 VAL B O 1
ATOM 3963 N N . SER B 1 262 ? -7.738 -45.225 -2.575 1.00 20.98 268 SER B N 1
ATOM 3964 C CA . SER B 1 262 ? -7.750 -43.931 -1.881 1.00 21.36 268 SER B CA 1
ATOM 3965 C C . SER B 1 262 ? -6.603 -43.735 -0.879 1.00 21.90 268 SER B C 1
ATOM 3966 O O . SER B 1 262 ? -6.354 -42.615 -0.433 1.00 21.41 268 SER B O 1
ATOM 3969 N N . SER B 1 263 ? -5.917 -44.817 -0.517 1.00 23.10 269 SER B N 1
ATOM 3970 C CA . SER B 1 263 ? -4.870 -44.755 0.509 1.00 24.55 269 SER B CA 1
ATOM 3971 C C . SER B 1 263 ? -3.518 -44.294 -0.049 1.00 25.79 269 SER B C 1
ATOM 3972 O O . SER B 1 263 ? -3.061 -44.799 -1.081 1.00 26.00 269 SER B O 1
ATOM 3975 N N . ASP B 1 264 ? -2.898 -43.335 0.643 1.00 27.15 270 ASP B N 1
ATOM 3976 C CA . ASP B 1 264 ? -1.588 -42.769 0.279 1.00 28.85 270 ASP B CA 1
ATOM 3977 C C . ASP B 1 264 ? -1.591 -42.156 -1.129 1.00 29.62 270 ASP B C 1
ATOM 3978 O O . ASP B 1 264 ? -0.771 -42.510 -1.984 1.00 29.52 270 ASP B O 1
ATOM 3983 N N . LEU B 1 265 ? -2.533 -41.244 -1.361 1.00 30.58 271 LEU B N 1
ATOM 3984 C CA . LEU B 1 265 ? -2.676 -40.588 -2.662 1.00 31.85 271 LEU B CA 1
ATOM 3985 C C . LEU B 1 265 ? -1.758 -39.383 -2.826 1.00 32.50 271 LEU B C 1
ATOM 3986 O O . LEU B 1 265 ? -1.503 -38.941 -3.948 1.00 33.21 271 LEU B O 1
ATOM 3991 N N . GLY B 1 266 ? -1.265 -38.857 -1.708 1.00 33.21 272 GLY B N 1
ATOM 3992 C CA . GLY B 1 266 ? -0.424 -37.662 -1.718 1.00 33.78 272 GLY B CA 1
ATOM 3993 C C . GLY B 1 266 ? -1.243 -36.387 -1.803 1.00 34.23 272 GLY B C 1
ATOM 3994 O O . GLY B 1 266 ? -2.442 -36.385 -1.507 1.00 34.54 272 GLY B O 1
ATOM 3995 N N . LEU C 1 10 ? -18.577 -0.817 -50.431 1.00 28.07 16 LEU C N 1
ATOM 3996 C CA . LEU C 1 10 ? -17.838 -1.538 -49.388 1.00 27.56 16 LEU C CA 1
ATOM 3997 C C . LEU C 1 10 ? -18.467 -2.887 -49.012 1.00 27.00 16 LEU C C 1
ATOM 3998 O O . LEU C 1 10 ? -17.979 -3.574 -48.109 1.00 26.68 16 LEU C O 1
ATOM 4003 N N . LYS C 1 11 ? -19.538 -3.258 -49.713 1.00 26.42 17 LYS C N 1
ATOM 4004 C CA . LYS C 1 11 ? -20.231 -4.533 -49.502 1.00 25.81 17 LYS C CA 1
ATOM 4005 C C . LYS C 1 11 ? -19.251 -5.706 -49.493 1.00 24.66 17 LYS C C 1
ATOM 4006 O O . LYS C 1 11 ? -18.445 -5.863 -50.417 1.00 24.88 17 LYS C O 1
ATOM 4012 N N . GLY C 1 12 ? -19.317 -6.517 -48.438 1.00 23.25 18 GLY C N 1
ATOM 4013 C CA . GLY C 1 12 ? -18.485 -7.713 -48.309 1.00 21.53 18 GLY C CA 1
ATOM 4014 C C . GLY C 1 12 ? -17.049 -7.487 -47.863 1.00 20.43 18 GLY C C 1
ATOM 4015 O O . GLY C 1 12 ? -16.223 -8.406 -47.927 1.00 21.07 18 GLY C O 1
ATOM 4016 N N . GLY C 1 13 ? -16.740 -6.278 -47.402 1.00 18.84 19 GLY C N 1
ATOM 4017 C CA . GLY C 1 13 ? -15.359 -5.936 -47.057 1.00 17.06 19 GLY C CA 1
ATOM 4018 C C . GLY C 1 13 ? -15.071 -5.757 -45.573 1.00 15.53 19 GLY C C 1
ATOM 4019 O O . GLY C 1 13 ? -15.986 -5.797 -44.747 1.00 14.88 19 GLY C O 1
ATOM 4020 N N . VAL C 1 14 ? -13.791 -5.555 -45.256 1.00 14.46 20 VAL C N 1
ATOM 4021 C CA . VAL C 1 14 ? -13.320 -5.296 -43.887 1.00 13.43 20 VAL C CA 1
ATOM 4022 C C . VAL C 1 14 ? -12.753 -3.875 -43.779 1.00 13.44 20 VAL C C 1
ATOM 4023 O O . VAL C 1 14 ? -11.930 -3.472 -44.607 1.00 13.12 20 VAL C O 1
ATOM 4027 N N . ILE C 1 15 ? -13.185 -3.130 -42.756 1.00 12.52 21 ILE C N 1
ATOM 4028 C CA . ILE C 1 15 ? -12.609 -1.811 -42.440 1.00 12.44 21 ILE C CA 1
ATOM 4029 C C . ILE C 1 15 ? -11.768 -1.929 -41.166 1.00 12.42 21 ILE C C 1
ATOM 4030 O O . ILE C 1 15 ? -12.276 -2.416 -40.139 1.00 12.23 21 ILE C O 1
ATOM 4035 N N . MET C 1 16 ? -10.510 -1.464 -41.215 1.00 12.08 22 MET C N 1
ATOM 4036 C CA . MET C 1 16 ? -9.554 -1.624 -40.095 1.00 12.52 22 MET C CA 1
ATOM 4037 C C . MET C 1 16 ? -9.173 -0.291 -39.430 1.00 12.76 22 MET C C 1
ATOM 4038 O O . MET C 1 16 ? -8.867 0.683 -40.137 1.00 12.66 22 MET C O 1
ATOM 4043 N N . ASP C 1 17 ? -9.203 -0.257 -38.092 1.00 13.16 23 ASP C N 1
ATOM 4044 C CA . ASP C 1 17 ? -8.741 0.901 -37.302 1.00 13.70 23 ASP C CA 1
ATOM 4045 C C . ASP C 1 17 ? -7.212 0.999 -37.402 1.00 13.50 23 ASP C C 1
ATOM 4046 O O . ASP C 1 17 ? -6.517 -0.004 -37.206 1.00 13.56 23 ASP C O 1
ATOM 4051 N N . VAL C 1 18 ? -6.692 2.194 -37.695 1.00 13.44 24 VAL C N 1
ATOM 4052 C CA . VAL C 1 18 ? -5.238 2.414 -37.818 1.00 13.71 24 VAL C CA 1
ATOM 4053 C C . VAL C 1 18 ? -4.832 3.721 -37.131 1.00 14.16 24 VAL C C 1
ATOM 4054 O O . VAL C 1 18 ? -5.577 4.714 -37.205 1.00 14.04 24 VAL C O 1
ATOM 4058 N N . VAL C 1 19 ? -3.672 3.714 -36.469 1.00 14.56 25 VAL C N 1
ATOM 4059 C CA . VAL C 1 19 ? -3.199 4.889 -35.705 1.00 15.42 25 VAL C CA 1
ATOM 4060 C C . VAL C 1 19 ? -1.937 5.572 -36.275 1.00 15.75 25 VAL C C 1
ATOM 4061 O O . VAL C 1 19 ? -1.522 6.640 -35.782 1.00 15.93 25 VAL C O 1
ATOM 4065 N N . THR C 1 20 ? -1.336 4.958 -37.298 1.00 15.92 26 THR C N 1
ATOM 4066 C CA . THR C 1 20 ? -0.168 5.522 -38.018 1.00 16.29 26 THR C CA 1
ATOM 4067 C C . THR C 1 20 ? -0.247 5.240 -39.533 1.00 16.44 26 THR C C 1
ATOM 4068 O O . THR C 1 20 ? -0.982 4.333 -39.957 1.00 15.76 26 THR C O 1
ATOM 4072 N N . PRO C 1 21 ? 0.506 6.008 -40.359 1.00 16.61 27 PRO C N 1
ATOM 4073 C CA . PRO C 1 21 ? 0.610 5.712 -41.799 1.00 17.24 27 PRO C CA 1
ATOM 4074 C C . PRO C 1 21 ? 1.143 4.304 -42.133 1.00 17.61 27 PRO C C 1
ATOM 4075 O O . PRO C 1 21 ? 0.658 3.676 -43.094 1.00 17.82 27 PRO C O 1
ATOM 4079 N N . GLU C 1 22 ? 2.104 3.808 -41.353 1.00 17.84 28 GLU C N 1
ATOM 4080 C CA . GLU C 1 22 ? 2.628 2.445 -41.551 1.00 18.53 28 GLU C CA 1
ATOM 4081 C C . GLU C 1 22 ? 1.593 1.347 -41.256 1.00 18.11 28 GLU C C 1
ATOM 4082 O O . GLU C 1 22 ? 1.565 0.323 -41.949 1.00 17.57 28 GLU C O 1
ATOM 4088 N N . GLN C 1 23 ? 0.749 1.560 -40.243 1.00 17.71 29 GLN C N 1
ATOM 4089 C CA . GLN C 1 23 ? -0.382 0.643 -39.987 1.00 17.29 29 GLN C CA 1
ATOM 4090 C C . GLN C 1 23 ? -1.376 0.624 -41.163 1.00 16.88 29 GLN C C 1
ATOM 4091 O O . GLN C 1 23 ? -1.897 -0.442 -41.536 1.00 15.77 29 GLN C O 1
ATOM 4097 N N . ALA C 1 24 ? -1.631 1.796 -41.750 1.00 16.24 30 ALA C N 1
ATOM 4098 C CA . ALA C 1 24 ? -2.541 1.913 -42.896 1.00 16.65 30 ALA C CA 1
ATOM 4099 C C . ALA C 1 24 ? -2.042 1.106 -44.107 1.00 16.83 30 ALA C C 1
ATOM 4100 O O . ALA C 1 24 ? -2.833 0.456 -44.809 1.00 16.55 30 ALA C O 1
ATOM 4102 N N . LYS C 1 25 ? -0.731 1.146 -44.335 1.00 17.31 31 LYS C N 1
ATOM 4103 C CA . LYS C 1 25 ? -0.114 0.380 -45.422 1.00 17.98 31 LYS C CA 1
ATOM 4104 C C . LYS C 1 25 ? -0.243 -1.139 -45.235 1.00 17.94 31 LYS C C 1
ATOM 4105 O O . LYS C 1 25 ? -0.470 -1.866 -46.214 1.00 18.15 31 LYS C O 1
ATOM 4111 N N . ILE C 1 26 ? -0.111 -1.609 -43.995 1.00 17.86 32 ILE C N 1
ATOM 4112 C CA . ILE C 1 26 ? -0.345 -3.027 -43.670 1.00 18.07 32 ILE C CA 1
ATOM 4113 C C . ILE C 1 26 ? -1.801 -3.426 -43.942 1.00 17.98 32 ILE C C 1
ATOM 4114 O O . ILE C 1 26 ? -2.054 -4.482 -44.531 1.00 18.05 32 ILE C O 1
ATOM 4119 N N . ALA C 1 27 ? -2.750 -2.591 -43.507 1.00 17.17 33 ALA C N 1
ATOM 4120 C CA . ALA C 1 27 ? -4.172 -2.826 -43.788 1.00 17.25 33 ALA C CA 1
ATOM 4121 C C . ALA C 1 27 ? -4.445 -2.959 -45.290 1.00 17.38 33 ALA C C 1
ATOM 4122 O O . ALA C 1 27 ? -5.108 -3.905 -45.721 1.00 17.08 33 ALA C O 1
ATOM 4124 N N . GLU C 1 28 ? -3.908 -2.031 -46.085 1.00 17.22 34 GLU C N 1
ATOM 4125 C CA . GLU C 1 28 ? -4.100 -2.051 -47.539 1.00 17.88 34 GLU C CA 1
ATOM 4126 C C . GLU C 1 28 ? -3.519 -3.315 -48.192 1.00 17.81 34 GLU C C 1
ATOM 4127 O O . GLU C 1 28 ? -4.171 -3.938 -49.044 1.00 18.08 34 GLU C O 1
ATOM 4133 N N . LYS C 1 29 ? -2.314 -3.700 -47.773 1.00 17.74 35 LYS C N 1
ATOM 4134 C CA . LYS C 1 29 ? -1.654 -4.905 -48.304 1.00 18.13 35 LYS C CA 1
ATOM 4135 C C . LYS C 1 29 ? -2.389 -6.210 -47.956 1.00 17.93 35 LYS C C 1
ATOM 4136 O O . LYS C 1 29 ? -2.332 -7.176 -48.731 1.00 18.49 35 LYS C O 1
ATOM 4142 N N A SER C 1 30 ? -3.070 -6.225 -46.810 0.50 17.62 36 SER C N 1
ATOM 4143 N N B SER C 1 30 ? -3.078 -6.229 -46.815 0.50 17.44 36 SER C N 1
ATOM 4144 C CA A SER C 1 30 ? -3.809 -7.406 -46.339 0.50 17.20 36 SER C CA 1
ATOM 4145 C CA B SER C 1 30 ? -3.814 -7.419 -46.357 0.50 16.81 36 SER C CA 1
ATOM 4146 C C A SER C 1 30 ? -5.161 -7.591 -47.038 0.50 17.03 36 SER C C 1
ATOM 4147 C C B SER C 1 30 ? -5.144 -7.614 -47.085 0.50 16.85 36 SER C C 1
ATOM 4148 O O A SER C 1 30 ? -5.804 -8.637 -46.884 0.50 17.05 36 SER C O 1
ATOM 4149 O O B SER C 1 30 ? -5.757 -8.684 -46.992 0.50 16.87 36 SER C O 1
ATOM 4154 N N . GLY C 1 31 ? -5.589 -6.581 -47.800 1.00 16.31 37 GLY C N 1
ATOM 4155 C CA . GLY C 1 31 ? -6.865 -6.626 -48.531 1.00 16.24 37 GLY C CA 1
ATOM 4156 C C . GLY C 1 31 ? -8.063 -5.908 -47.915 1.00 15.75 37 GLY C C 1
ATOM 4157 O O . GLY C 1 31 ? -9.206 -6.137 -48.328 1.00 15.71 37 GLY C O 1
ATOM 4158 N N . ALA C 1 32 ? -7.818 -5.037 -46.934 1.00 16.09 38 ALA C N 1
ATOM 4159 C CA . ALA C 1 32 ? -8.886 -4.190 -46.368 1.00 15.82 38 ALA C CA 1
ATOM 4160 C C . ALA C 1 32 ? -9.565 -3.326 -47.440 1.00 15.97 38 ALA C C 1
ATOM 4161 O O . ALA C 1 32 ? -8.902 -2.857 -48.370 1.00 16.24 38 ALA C O 1
ATOM 4163 N N A CYS C 1 33 ? -10.875 -3.121 -47.298 0.50 15.53 39 CYS C N 1
ATOM 4164 N N B CYS C 1 33 ? -10.872 -3.117 -47.320 0.50 16.04 39 CYS C N 1
ATOM 4165 C CA A CYS C 1 33 ? -11.646 -2.290 -48.233 0.50 15.73 39 CYS C CA 1
ATOM 4166 C CA B CYS C 1 33 ? -11.587 -2.265 -48.276 0.50 16.81 39 CYS C CA 1
ATOM 4167 C C A CYS C 1 33 ? -11.546 -0.794 -47.913 0.50 15.54 39 CYS C C 1
ATOM 4168 C C B CYS C 1 33 ? -11.510 -0.778 -47.925 0.50 16.09 39 CYS C C 1
ATOM 4169 O O A CYS C 1 33 ? -11.734 0.048 -48.798 0.50 15.90 39 CYS C O 1
ATOM 4170 O O B CYS C 1 33 ? -11.684 0.076 -48.800 0.50 16.43 39 CYS C O 1
ATOM 4175 N N . ALA C 1 34 ? -11.251 -0.478 -46.651 1.00 15.42 40 ALA C N 1
ATOM 4176 C CA . ALA C 1 34 ? -11.088 0.915 -46.168 1.00 14.51 40 ALA C CA 1
ATOM 4177 C C . ALA C 1 34 ? -10.341 0.925 -44.830 1.00 13.94 40 ALA C C 1
ATOM 4178 O O . ALA C 1 34 ? -10.198 -0.118 -44.193 1.00 13.39 40 ALA C O 1
ATOM 4180 N N . VAL C 1 35 ? -9.848 2.09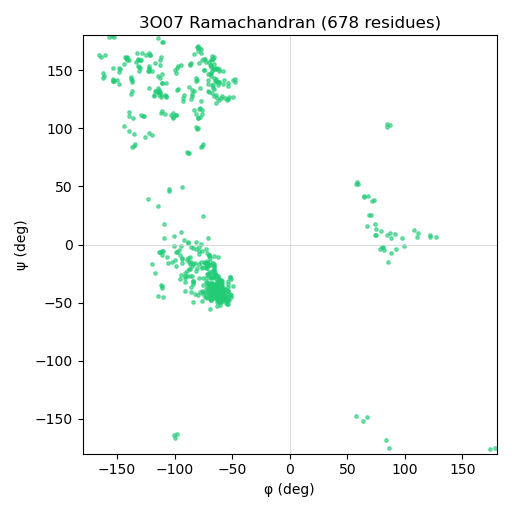8 -44.417 1.00 13.68 41 VAL C N 1
ATOM 4181 C CA . VAL C 1 35 ? -9.257 2.266 -43.079 1.00 13.43 41 VAL C CA 1
ATOM 4182 C C . VAL C 1 35 ? -9.989 3.362 -42.291 1.00 13.48 41 VAL C C 1
ATOM 4183 O O . VAL C 1 35 ? -10.558 4.278 -42.888 1.00 13.00 41 VAL C O 1
ATOM 4187 N N . MET C 1 36 ? -9.983 3.234 -40.964 1.00 13.62 42 MET C N 1
ATOM 4188 C CA . MET C 1 36 ? -10.537 4.247 -40.052 1.00 14.30 42 MET C CA 1
ATOM 4189 C C . MET C 1 36 ? -9.370 4.894 -39.305 1.00 14.45 42 MET C C 1
ATOM 4190 O O . MET C 1 36 ? -8.677 4.229 -38.528 1.00 14.08 42 MET C O 1
ATOM 4195 N N . ALA C 1 37 ? -9.150 6.189 -39.551 1.00 15.29 43 ALA C N 1
ATOM 4196 C CA . ALA C 1 37 ? -8.032 6.927 -38.950 1.00 16.55 43 ALA C CA 1
ATOM 4197 C C . ALA C 1 37 ? -8.380 7.469 -37.565 1.00 17.89 43 ALA C C 1
ATOM 4198 O O . ALA C 1 37 ? -9.373 8.181 -37.414 1.00 17.98 43 ALA C O 1
ATOM 4200 N N . LEU C 1 38 ? -7.559 7.138 -36.568 1.00 19.47 44 LEU C N 1
ATOM 4201 C CA . LEU C 1 38 ? -7.734 7.640 -35.189 1.00 22.00 44 LEU C CA 1
ATOM 4202 C C . LEU C 1 38 ? -6.406 7.810 -34.450 1.00 23.49 44 LEU C C 1
ATOM 4203 O O . LEU C 1 38 ? -5.523 6.962 -34.552 1.00 22.76 44 LEU C O 1
ATOM 4208 N N . GLU C 1 39 ? -6.267 8.907 -33.710 1.00 26.00 45 GLU C N 1
ATOM 4209 C CA . GLU C 1 39 ? -4.976 9.248 -33.093 1.00 29.07 45 GLU C CA 1
ATOM 4210 C C . GLU C 1 39 ? -4.730 8.479 -31.801 1.00 31.32 45 GLU C C 1
ATOM 4211 O O . GLU C 1 39 ? -3.588 8.341 -31.352 1.00 31.84 45 GLU C O 1
ATOM 4217 N N . SER C 1 40 ? -5.811 7.974 -31.213 1.00 34.06 46 SER C N 1
ATOM 4218 C CA . SER C 1 40 ? -5.743 7.240 -29.965 1.00 36.95 46 SER C CA 1
ATOM 4219 C C . SER C 1 40 ? -6.913 6.273 -29.874 1.00 38.58 46 SER C C 1
ATOM 4220 O O . SER C 1 40 ? -7.977 6.519 -30.453 1.00 38.70 46 SER C O 1
ATOM 4223 N N . ILE C 1 41 ? -6.710 5.175 -29.148 1.00 40.69 47 ILE C N 1
ATOM 4224 C CA . ILE C 1 41 ? -7.770 4.196 -28.922 1.00 42.82 47 ILE C CA 1
ATOM 4225 C C . ILE C 1 41 ? -8.635 4.663 -27.749 1.00 44.32 47 ILE C C 1
ATOM 4226 O O . ILE C 1 41 ? -8.149 4.747 -26.614 1.00 44.31 47 ILE C O 1
ATOM 4231 N N . PRO C 1 42 ? -9.920 4.969 -28.019 1.00 45.99 48 PRO C N 1
ATOM 4232 C CA . PRO C 1 42 ? -10.819 5.496 -26.984 1.00 47.32 48 PRO C CA 1
ATOM 4233 C C . PRO C 1 42 ? -11.120 4.493 -25.867 1.00 48.67 48 PRO C C 1
ATOM 4234 O O . PRO C 1 42 ? -11.480 4.902 -24.761 1.00 48.86 48 PRO C O 1
ATOM 4238 N N . ALA C 1 43 ? -10.965 3.201 -26.157 1.00 50.32 49 ALA C N 1
ATOM 4239 C CA . ALA C 1 43 ? -11.140 2.141 -25.157 1.00 51.86 49 ALA C CA 1
ATOM 4240 C C . ALA C 1 43 ? -10.070 2.195 -24.059 1.00 52.98 49 ALA C C 1
ATOM 4241 O O . ALA C 1 43 ? -10.363 1.934 -22.889 1.00 53.15 49 ALA C O 1
ATOM 4243 N N . ASP C 1 44 ? -8.839 2.537 -24.446 1.00 54.42 50 ASP C N 1
ATOM 4244 C CA . ASP C 1 44 ? -7.725 2.702 -23.503 1.00 55.86 50 ASP C CA 1
ATOM 4245 C C . ASP C 1 44 ? -7.871 3.962 -22.650 1.00 56.74 50 ASP C C 1
ATOM 4246 O O . ASP C 1 44 ? -7.332 4.038 -21.543 1.00 56.97 50 ASP C O 1
ATOM 4251 N N . MET C 1 45 ? -8.592 4.949 -23.178 1.00 57.86 51 MET C N 1
ATOM 4252 C CA . MET C 1 45 ? -8.802 6.220 -22.487 1.00 58.93 51 MET C CA 1
ATOM 4253 C C . MET C 1 45 ? -10.060 6.211 -21.618 1.00 59.33 51 MET C C 1
ATOM 4254 O O . MET C 1 45 ? -10.125 6.921 -20.611 1.00 59.48 51 MET C O 1
ATOM 4259 N N . ARG C 1 46 ? -11.068 5.463 -22.057 1.00 59.86 52 ARG C N 1
ATOM 4260 C CA . ARG C 1 46 ? -12.357 5.428 -21.380 1.00 60.31 52 ARG C CA 1
ATOM 4261 C C . ARG C 1 46 ? -12.190 4.885 -19.973 1.00 60.35 52 ARG C C 1
ATOM 4262 O O . ARG C 1 46 ? -13.105 4.949 -19.153 1.00 60.46 52 ARG C O 1
ATOM 4270 N N . LYS C 1 47 ? -11.006 4.350 -19.703 1.00 53.41 53 LYS C N 1
ATOM 4271 C CA . LYS C 1 47 ? -10.700 3.803 -18.394 1.00 52.07 53 LYS C CA 1
ATOM 4272 C C . LYS C 1 47 ? -9.883 4.791 -17.572 1.00 50.79 53 LYS C C 1
ATOM 4273 O O . LYS C 1 47 ? -9.415 4.457 -16.484 1.00 50.99 53 LYS C O 1
ATOM 4279 N N . SER C 1 48 ? -9.708 6.007 -18.085 1.00 38.08 54 SER C N 1
ATOM 4280 C CA . SER C 1 48 ? -8.931 6.996 -17.341 1.00 37.80 54 SER C CA 1
ATOM 4281 C C . SER C 1 48 ? -9.752 8.235 -16.988 1.00 37.16 54 SER C C 1
ATOM 4282 O O . SER C 1 48 ? -9.357 9.015 -16.117 1.00 37.62 54 SER C O 1
ATOM 4285 N N . GLY C 1 49 ? -10.886 8.410 -17.667 1.00 35.94 55 GLY C N 1
ATOM 4286 C CA . GLY C 1 49 ? -11.772 9.557 -17.443 1.00 34.20 55 GLY C CA 1
ATOM 4287 C C . GLY C 1 49 ? -11.610 10.685 -18.454 1.00 32.70 55 GLY C C 1
ATOM 4288 O O . GLY C 1 49 ? -12.329 11.687 -18.393 1.00 33.09 55 GLY C O 1
ATOM 4289 N N . LYS C 1 50 ? -10.673 10.514 -19.386 1.00 31.02 56 LYS C N 1
ATOM 4290 C CA . LYS C 1 50 ? -10.340 11.536 -20.382 1.00 28.96 56 LYS C CA 1
ATOM 4291 C C . LYS C 1 50 ? -11.493 11.814 -21.350 1.00 26.60 56 LYS C C 1
ATOM 4292 O O . LYS C 1 50 ? -12.320 10.938 -21.620 1.00 26.78 56 LYS C O 1
ATOM 4298 N N . VAL C 1 51 ? -11.533 13.040 -21.866 1.00 23.57 57 VAL C N 1
ATOM 4299 C CA . VAL C 1 51 ? -12.463 13.421 -22.932 1.00 20.73 57 VAL C CA 1
ATOM 4300 C C . VAL C 1 51 ? -11.860 13.003 -24.279 1.00 19.16 57 VAL C C 1
ATOM 4301 O O . VAL C 1 51 ? -10.716 13.366 -24.590 1.00 19.24 57 VAL C O 1
ATOM 4305 N N A CYS C 1 52 ? -12.622 12.236 -25.061 0.60 17.85 58 CYS C N 1
ATOM 4306 N N B CYS C 1 52 ? -12.633 12.247 -25.060 0.40 18.18 58 CYS C N 1
ATOM 4307 C CA A CYS C 1 52 ? -12.180 11.747 -26.370 0.60 16.70 58 CYS C CA 1
ATOM 4308 C CA B CYS C 1 52 ? -12.206 11.748 -26.368 0.40 17.27 58 CYS C CA 1
ATOM 4309 C C A CYS C 1 52 ? -12.912 12.491 -27.495 0.60 15.75 58 CYS C C 1
ATOM 4310 C C B CYS C 1 52 ? -12.921 12.511 -27.488 0.40 16.13 58 CYS C C 1
ATOM 4311 O O A CYS C 1 52 ? -14.139 12.423 -27.587 0.60 15.09 58 CYS C O 1
ATOM 4312 O O B CYS C 1 52 ? -14.149 12.470 -27.576 0.40 15.68 58 CYS C O 1
ATOM 4317 N N . ARG C 1 53 ? -12.145 13.190 -28.338 1.00 14.98 59 ARG C N 1
ATOM 4318 C CA . ARG C 1 53 ? -12.693 14.098 -29.379 1.00 13.92 59 ARG C CA 1
ATOM 4319 C C . ARG C 1 53 ? -12.304 13.658 -30.814 1.00 13.56 59 ARG C C 1
ATOM 4320 O O . ARG C 1 53 ? -11.613 12.650 -30.988 1.00 13.57 59 ARG C O 1
ATOM 4328 N N . MET C 1 54 ? -12.750 14.411 -31.828 1.00 13.20 60 MET C N 1
ATOM 4329 C CA . MET C 1 54 ? -12.218 14.308 -33.210 1.00 13.77 60 MET C CA 1
ATOM 4330 C C . MET C 1 54 ? -10.678 14.320 -33.178 1.00 13.23 60 MET C C 1
ATOM 4331 O O . MET C 1 54 ? -10.087 15.026 -32.352 1.00 13.95 60 MET C O 1
ATOM 4336 N N . SER C 1 55 ? -10.031 13.533 -34.047 1.00 13.23 61 SER C N 1
ATOM 4337 C CA . SER C 1 55 ? -8.553 13.525 -34.143 1.00 13.41 61 SER C CA 1
ATOM 4338 C C . SER C 1 55 ? -8.017 14.773 -34.856 1.00 13.42 61 SER C C 1
ATOM 4339 O O . SER C 1 55 ? -8.758 15.427 -35.583 1.00 13.30 61 SER C O 1
ATOM 4342 N N . ASP C 1 56 ? -6.739 15.102 -34.647 1.00 13.67 62 ASP C N 1
ATOM 4343 C CA . ASP C 1 56 ? -6.114 16.252 -35.342 1.00 14.66 62 ASP C CA 1
ATOM 4344 C C . ASP C 1 56 ? -6.128 16.017 -36.856 1.00 14.46 62 ASP C C 1
ATOM 4345 O O . ASP C 1 56 ? -5.635 14.977 -37.329 1.00 14.41 62 ASP C O 1
ATOM 4350 N N . PRO C 1 57 ? -6.707 16.966 -37.626 1.00 14.79 63 PRO C N 1
ATOM 4351 C CA . PRO C 1 57 ? -6.739 16.844 -39.090 1.00 14.83 63 PRO C CA 1
ATOM 4352 C C . PRO C 1 57 ? -5.374 16.554 -39.741 1.00 14.88 63 PRO C C 1
ATOM 4353 O O . PRO C 1 57 ? -5.338 15.909 -40.791 1.00 15.03 63 PRO C O 1
ATOM 4357 N N . LYS C 1 58 ? -4.272 17.014 -39.147 1.00 15.26 64 LYS C N 1
ATOM 4358 C CA . LYS C 1 58 ? -2.939 16.672 -39.679 1.00 15.69 64 LYS C CA 1
ATOM 4359 C C . LYS C 1 58 ? -2.653 15.169 -39.657 1.00 15.66 64 LYS C C 1
ATOM 4360 O O . LYS C 1 58 ? -2.117 14.617 -40.634 1.00 15.59 64 LYS C O 1
ATOM 4366 N N . MET C 1 59 ? -3.009 14.490 -38.565 1.00 15.23 65 MET C N 1
ATOM 4367 C CA . MET C 1 59 ? -2.745 13.044 -38.509 1.00 15.47 65 MET C CA 1
ATOM 4368 C C . MET C 1 59 ? -3.638 12.274 -39.487 1.00 15.06 65 MET C C 1
ATOM 4369 O O . MET C 1 59 ? -3.195 11.281 -40.081 1.00 15.24 65 MET C O 1
ATOM 4374 N N . ILE C 1 60 ? -4.877 12.742 -39.665 1.00 14.84 66 ILE C N 1
ATOM 4375 C CA . ILE C 1 60 ? -5.809 12.139 -40.630 1.00 14.21 66 ILE C CA 1
ATOM 4376 C C . ILE C 1 60 ? -5.269 12.297 -42.068 1.00 14.96 66 ILE C C 1
ATOM 4377 O O . ILE C 1 60 ? -5.289 11.343 -42.855 1.00 14.34 66 ILE C O 1
ATOM 4382 N N . LYS C 1 61 ? -4.770 13.490 -42.397 1.00 15.05 67 LYS C N 1
ATOM 4383 C CA . LYS C 1 61 ? -4.219 13.756 -43.738 1.00 16.03 67 LYS C CA 1
ATOM 4384 C C . LYS C 1 61 ? -2.964 12.927 -44.046 1.00 16.11 67 LYS C C 1
ATOM 4385 O O . LYS C 1 61 ? -2.797 12.450 -45.176 1.00 16.34 67 LYS C O 1
ATOM 4391 N N . ASP C 1 62 ? -2.099 12.743 -43.049 1.00 16.19 68 ASP C N 1
ATOM 4392 C CA . ASP C 1 62 ? -0.890 11.925 -43.225 1.00 16.71 68 ASP C CA 1
ATOM 4393 C C . ASP C 1 62 ? -1.246 10.463 -43.546 1.00 16.64 68 ASP C C 1
ATOM 4394 O O . ASP C 1 62 ? -0.500 9.784 -44.260 1.00 16.11 68 ASP C O 1
ATOM 4399 N N . ILE C 1 63 ? -2.375 9.990 -43.013 1.00 16.10 69 ILE C N 1
ATOM 4400 C CA . ILE C 1 63 ? -2.896 8.656 -43.359 1.00 16.18 69 ILE C CA 1
ATOM 4401 C C . ILE C 1 63 ? -3.503 8.620 -44.773 1.00 16.34 69 ILE C C 1
ATOM 4402 O O . ILE C 1 63 ? -3.219 7.699 -45.540 1.00 16.02 69 ILE C O 1
ATOM 4407 N N . MET C 1 64 ? -4.312 9.625 -45.117 1.00 16.24 70 MET C N 1
ATOM 4408 C CA . MET C 1 64 ? -4.878 9.787 -46.471 1.00 17.37 70 MET C CA 1
ATOM 4409 C C . MET C 1 64 ? -3.790 9.787 -47.560 1.00 17.90 70 MET C C 1
ATOM 4410 O O . MET C 1 64 ? -3.989 9.237 -48.656 1.00 17.92 70 MET C O 1
ATOM 4415 N N . ASN C 1 65 ? -2.643 10.389 -47.240 1.00 18.45 71 ASN C N 1
ATOM 4416 C CA . ASN C 1 65 ? -1.501 10.471 -48.170 1.00 18.99 71 ASN C CA 1
ATOM 4417 C C . ASN C 1 65 ? -0.771 9.133 -48.399 1.00 19.43 71 ASN C C 1
ATOM 4418 O O . ASN C 1 65 ? 0.002 9.008 -49.361 1.00 19.83 71 ASN C O 1
ATOM 4423 N N . SER C 1 66 ? -1.011 8.145 -47.529 1.00 19.36 72 SER C N 1
ATOM 4424 C CA . SER C 1 66 ? -0.217 6.905 -47.499 1.00 19.81 72 SER C CA 1
ATOM 4425 C C . SER C 1 66 ? -0.858 5.687 -48.193 1.00 19.51 72 SER C C 1
ATOM 4426 O O . SER C 1 66 ? -0.173 4.686 -48.425 1.00 19.52 72 SER C O 1
ATOM 4429 N N . VAL C 1 67 ? -2.153 5.774 -48.503 1.00 19.58 73 VAL C N 1
ATOM 4430 C CA . VAL C 1 67 ? -2.905 4.663 -49.122 1.00 19.99 73 VAL C CA 1
ATOM 4431 C C . VAL C 1 67 ? -3.840 5.148 -50.231 1.00 20.15 73 VAL C C 1
ATOM 4432 O O . VAL C 1 67 ? -4.207 6.332 -50.269 1.00 20.30 73 VAL C O 1
ATOM 4436 N N A SER C 1 68 ? -4.228 4.236 -51.125 0.60 20.23 74 SER C N 1
ATOM 4437 N N B SER C 1 68 ? -4.236 4.232 -51.115 0.40 20.05 74 SER C N 1
ATOM 4438 C CA A SER C 1 68 ? -5.169 4.561 -52.203 0.60 20.41 74 SER C CA 1
ATOM 4439 C CA B SER C 1 68 ? -5.168 4.551 -52.199 0.40 20.00 74 SER C CA 1
ATOM 4440 C C A SER C 1 68 ? -6.618 4.108 -51.940 0.60 20.38 74 SER C C 1
ATOM 4441 C C B SER C 1 68 ? -6.621 4.147 -51.909 0.40 20.06 74 SER C C 1
ATOM 4442 O O A SER C 1 68 ? -7.533 4.487 -52.679 0.60 21.03 74 SER C O 1
ATOM 4443 O O B SER C 1 68 ? -7.540 4.593 -52.602 0.40 20.51 74 SER C O 1
ATOM 4448 N N . ILE C 1 69 ? -6.822 3.313 -50.890 1.00 19.74 75 ILE C N 1
ATOM 4449 C CA . ILE C 1 69 ? -8.173 2.900 -50.470 1.00 19.10 75 ILE C CA 1
ATOM 4450 C C . ILE C 1 69 ? -8.869 4.025 -49.670 1.00 18.45 75 ILE C C 1
ATOM 4451 O O . ILE C 1 69 ? -8.182 4.924 -49.162 1.00 18.80 75 ILE C O 1
ATOM 4456 N N . PRO C 1 70 ? -10.218 3.995 -49.571 1.00 18.01 76 PRO C N 1
ATOM 4457 C CA . PRO C 1 70 ? -10.962 5.051 -48.851 1.00 17.16 76 PRO C CA 1
ATOM 4458 C C . PRO C 1 70 ? -10.608 5.165 -47.367 1.00 16.29 76 PRO C C 1
ATOM 4459 O O . PRO C 1 70 ? -10.220 4.170 -46.738 1.00 15.62 76 PRO C O 1
ATOM 4463 N N . VAL C 1 71 ? -10.741 6.377 -46.821 1.00 15.44 77 VAL C N 1
ATOM 4464 C CA . VAL C 1 71 ? -10.374 6.658 -45.418 1.00 14.58 77 VAL C CA 1
ATOM 4465 C C . VAL C 1 71 ? -11.587 7.232 -44.659 1.00 14.09 77 VAL C C 1
ATOM 4466 O O . VAL C 1 71 ? -12.270 8.127 -45.168 1.00 14.32 77 VAL C O 1
ATOM 4470 N N A MET C 1 72 ? -11.843 6.704 -43.461 0.60 13.56 78 MET C N 1
ATOM 4471 N N B MET C 1 72 ? -11.850 6.704 -43.462 0.40 13.61 78 MET C N 1
ATOM 4472 C CA A MET C 1 72 ? -12.932 7.173 -42.589 0.60 13.35 78 MET C CA 1
ATOM 4473 C CA B MET C 1 72 ? -12.929 7.200 -42.595 0.40 13.29 78 MET C CA 1
ATOM 4474 C C A MET C 1 72 ? -12.362 7.854 -41.343 0.60 12.62 78 MET C C 1
ATOM 4475 C C B MET C 1 72 ? -12.353 7.873 -41.354 0.40 12.69 78 MET C C 1
ATOM 4476 O O A MET C 1 72 ? -11.222 7.584 -40.959 0.60 12.63 78 MET C O 1
ATOM 4477 O O B MET C 1 72 ? -11.211 7.605 -40.976 0.40 12.68 78 MET C O 1
ATOM 4486 N N . ALA C 1 73 ? -13.148 8.743 -40.724 1.00 12.28 79 ALA C N 1
ATOM 4487 C CA . ALA C 1 73 ? -12.773 9.364 -39.423 1.00 11.65 79 ALA C CA 1
ATOM 4488 C C . ALA C 1 73 ? -13.998 9.551 -38.511 1.00 11.18 79 ALA C C 1
ATOM 4489 O O . ALA C 1 73 ? -15.129 9.592 -38.998 1.00 11.34 79 ALA C O 1
ATOM 4491 N N A LYS C 1 74 ? -13.760 9.664 -37.202 0.60 11.11 80 LYS C N 1
ATOM 4492 N N B LYS C 1 74 ? -13.763 9.661 -37.202 0.40 11.11 80 LYS C N 1
ATOM 4493 C CA A LYS C 1 74 ? -14.840 9.735 -36.204 0.60 11.18 80 LYS C CA 1
ATOM 4494 C CA B LYS C 1 74 ? -14.847 9.742 -36.214 0.40 11.07 80 LYS C CA 1
ATOM 4495 C C A LYS C 1 74 ? -15.112 11.157 -35.705 0.60 11.03 80 LYS C C 1
ATOM 4496 C C B LYS C 1 74 ? -15.114 11.163 -35.715 0.40 10.98 80 LYS C C 1
ATOM 4497 O O A LYS C 1 74 ? -14.195 11.980 -35.640 0.60 11.55 80 LYS C O 1
ATOM 4498 O O B LYS C 1 74 ? -14.200 11.989 -35.665 0.40 11.33 80 LYS C O 1
ATOM 4509 N N . VAL C 1 75 ? -16.368 11.434 -35.348 1.00 10.85 81 VAL C N 1
ATOM 4510 C CA . VAL C 1 75 ? -16.747 12.700 -34.653 1.00 10.71 81 VAL C CA 1
ATOM 4511 C C . VAL C 1 75 ? -17.634 12.373 -33.430 1.00 10.56 81 VAL C C 1
ATOM 4512 O O . VAL C 1 75 ? -18.256 11.303 -33.392 1.00 10.33 81 VAL C O 1
ATOM 4516 N N . ARG C 1 76 ? -17.692 13.279 -32.443 1.00 10.41 82 ARG C N 1
ATOM 4517 C CA . ARG C 1 76 ? -18.565 13.098 -31.260 1.00 10.68 82 ARG C CA 1
ATOM 4518 C C . ARG C 1 76 ? -20.052 13.199 -31.631 1.00 11.00 82 ARG C C 1
ATOM 4519 O O . ARG C 1 76 ? -20.413 13.947 -32.546 1.00 11.03 82 ARG C O 1
ATOM 4527 N N . ILE C 1 77 ? -20.911 12.450 -30.923 1.00 10.97 83 ILE C N 1
ATOM 4528 C CA . ILE C 1 77 ? -22.372 12.514 -31.155 1.00 11.16 83 ILE C CA 1
ATOM 4529 C C . ILE C 1 77 ? -22.873 13.961 -31.008 1.00 11.45 83 ILE C C 1
ATOM 4530 O O . ILE C 1 77 ? -22.593 14.630 -30.008 1.00 11.73 83 ILE C O 1
ATOM 4535 N N . GLY C 1 78 ? -23.567 14.447 -32.033 1.00 11.27 84 GLY C N 1
ATOM 4536 C CA . GLY C 1 78 ? -24.099 15.811 -32.037 1.00 11.49 84 GLY C CA 1
ATOM 4537 C C . GLY C 1 78 ? -23.153 16.940 -32.428 1.00 11.64 84 GLY C C 1
ATOM 4538 O O . GLY C 1 78 ? -23.589 18.103 -32.506 1.00 11.41 84 GLY C O 1
ATOM 4539 N N . HIS C 1 79 ? -21.871 16.635 -32.656 1.00 11.09 85 HIS C N 1
ATOM 4540 C CA . HIS C 1 79 ? -20.884 17.708 -32.933 1.00 11.16 85 HIS C CA 1
ATOM 4541 C C . HIS C 1 79 ? -20.795 18.028 -34.432 1.00 11.22 85 HIS C C 1
ATOM 4542 O O . HIS C 1 79 ? -19.877 17.582 -35.133 1.00 11.44 85 HIS C O 1
ATOM 4549 N N . PHE C 1 80 ? -21.758 18.816 -34.912 1.00 11.60 86 PHE C N 1
ATOM 4550 C CA . PHE C 1 80 ? -21.874 19.099 -36.349 1.00 11.93 86 PHE C CA 1
ATOM 4551 C C . PHE C 1 80 ? -20.730 19.946 -36.930 1.00 11.81 86 PHE C C 1
ATOM 4552 O O . PHE C 1 80 ? -20.461 19.877 -38.127 1.00 12.19 86 PHE C O 1
ATOM 4560 N N . VAL C 1 81 ? -20.041 20.713 -36.084 1.00 11.72 87 VAL C N 1
ATOM 4561 C CA . VAL C 1 81 ? -18.856 21.483 -36.519 1.00 11.57 87 VAL C CA 1
ATOM 4562 C C . VAL C 1 81 ? -17.617 20.587 -36.707 1.00 11.59 87 VAL C C 1
ATOM 4563 O O . VAL C 1 81 ? -16.870 20.751 -37.665 1.00 12.01 87 VAL C O 1
ATOM 4567 N N . GLU C 1 82 ? -17.404 19.621 -35.812 1.00 11.38 88 GLU C N 1
ATOM 4568 C CA . GLU C 1 82 ? -16.375 18.603 -36.067 1.00 11.09 88 GLU C CA 1
ATOM 4569 C C . GLU C 1 82 ? -16.624 17.957 -37.452 1.00 11.34 88 GLU C C 1
ATOM 4570 O O . GLU C 1 82 ? -15.682 17.770 -38.230 1.00 11.30 88 GLU C O 1
ATOM 4576 N N . ALA C 1 83 ? -17.885 17.654 -37.760 1.00 11.35 89 ALA C N 1
ATOM 4577 C CA . ALA C 1 83 ? -18.246 17.054 -39.062 1.00 11.91 89 ALA C CA 1
ATOM 4578 C C . ALA C 1 83 ? -18.006 17.997 -40.258 1.00 12.58 89 ALA C C 1
ATOM 4579 O O . ALA C 1 83 ? -17.551 17.553 -41.313 1.00 12.82 89 ALA C O 1
ATOM 4581 N N . GLN C 1 84 ? -18.288 19.292 -40.085 1.00 12.70 90 GLN C N 1
ATOM 4582 C CA . GLN C 1 84 ? -18.008 20.296 -41.139 1.00 13.09 90 GLN C CA 1
ATOM 4583 C C . GLN C 1 84 ? -16.508 20.390 -41.482 1.00 13.18 90 GLN C C 1
ATOM 4584 O O . GLN C 1 84 ? -16.133 20.572 -42.659 1.00 13.45 90 GLN C O 1
ATOM 4590 N N . ILE C 1 85 ? -15.658 20.262 -40.461 1.00 13.35 91 ILE C N 1
ATOM 4591 C CA . ILE C 1 85 ? -14.198 20.302 -40.613 1.00 13.68 91 ILE C CA 1
ATOM 4592 C C . ILE C 1 85 ? -13.683 19.078 -41.390 1.00 14.36 91 ILE C C 1
ATOM 4593 O O . ILE C 1 85 ? -12.859 19.211 -42.312 1.00 13.67 91 ILE C O 1
ATOM 4598 N N . ILE C 1 86 ? -14.179 17.899 -41.007 1.00 14.74 92 ILE C N 1
ATOM 4599 C CA . ILE C 1 86 ? -13.805 16.628 -41.633 1.00 16.43 92 ILE C CA 1
ATOM 4600 C C . ILE C 1 86 ? -14.265 16.549 -43.099 1.00 16.33 92 ILE C C 1
ATOM 4601 O O . ILE C 1 86 ? -13.525 16.051 -43.962 1.00 16.45 92 ILE C O 1
ATOM 4606 N N . GLU C 1 87 ? -15.466 17.053 -43.372 1.00 16.95 93 GLU C N 1
ATOM 4607 C CA . GLU C 1 87 ? -15.992 17.146 -44.738 1.00 17.81 93 GLU C CA 1
ATOM 4608 C C . GLU C 1 87 ? -15.114 18.045 -45.624 1.00 17.97 93 GLU C C 1
ATOM 4609 O O . GLU C 1 87 ? -14.800 17.684 -46.769 1.00 17.85 93 GLU C O 1
ATOM 4615 N N . ALA C 1 88 ? -14.701 19.195 -45.086 1.00 17.70 94 ALA C N 1
ATOM 4616 C CA . ALA C 1 88 ? -13.799 20.115 -45.802 1.00 17.90 94 ALA C CA 1
ATOM 4617 C C . ALA C 1 88 ? -12.432 19.495 -46.109 1.00 18.09 94 ALA C C 1
ATOM 4618 O O . ALA C 1 88 ? -11.786 19.866 -47.092 1.00 17.66 94 ALA C O 1
ATOM 4620 N N . LEU C 1 89 ? -12.007 18.551 -45.264 1.00 17.66 95 LEU C N 1
ATOM 4621 C CA . LEU C 1 89 ? -10.762 17.802 -45.444 1.00 18.03 95 LEU C CA 1
ATOM 4622 C C . LEU C 1 89 ? -10.868 16.757 -46.565 1.00 18.18 95 LEU C C 1
ATOM 4623 O O . LEU C 1 89 ? -9.849 16.258 -47.043 1.00 18.83 95 LEU C O 1
ATOM 4628 N N . GLU C 1 90 ? -12.100 16.451 -46.970 1.00 18.60 96 GLU C N 1
ATOM 4629 C CA . GLU C 1 90 ? -12.407 15.474 -48.034 1.00 19.07 96 GLU C CA 1
ATOM 4630 C C . GLU C 1 90 ? -12.067 14.017 -47.641 1.00 18.78 96 GLU C C 1
ATOM 4631 O O . GLU C 1 90 ? -11.557 13.223 -48.446 1.00 18.35 96 GLU C O 1
ATOM 4637 N N . VAL C 1 91 ? -12.382 13.666 -46.394 1.00 18.07 97 VAL C N 1
ATOM 4638 C CA . VAL C 1 91 ? -12.425 12.245 -46.014 1.00 17.80 97 VAL C CA 1
ATOM 4639 C C . VAL C 1 91 ? -13.589 11.579 -46.764 1.00 17.28 97 VAL C C 1
ATOM 4640 O O . VAL C 1 91 ? -14.514 12.262 -47.228 1.00 16.83 97 VAL C O 1
ATOM 4644 N N . ASP C 1 92 ? -13.543 10.251 -46.883 1.00 16.87 98 ASP C N 1
ATOM 4645 C CA . ASP C 1 92 ? -14.534 9.512 -47.670 1.00 16.79 98 ASP C CA 1
ATOM 4646 C C . ASP C 1 92 ? -15.844 9.177 -46.925 1.00 16.63 98 ASP C C 1
ATOM 4647 O O . ASP C 1 92 ? -16.911 9.122 -47.547 1.00 16.22 98 ASP C O 1
ATOM 4652 N N . TYR C 1 93 ? -15.763 8.968 -45.603 1.00 15.95 99 TYR C N 1
ATOM 4653 C CA . TYR C 1 93 ? -16.932 8.635 -44.758 1.00 15.68 99 TYR C CA 1
ATOM 4654 C C . TYR C 1 93 ? -16.740 9.205 -43.349 1.00 14.80 99 TYR C C 1
ATOM 4655 O O . TYR C 1 93 ? -15.605 9.284 -42.878 1.00 14.81 99 TYR C O 1
ATOM 4664 N N . ILE C 1 94 ? -17.837 9.575 -42.679 1.00 13.98 100 ILE C N 1
ATOM 4665 C CA . ILE C 1 94 ? -17.795 10.013 -41.262 1.00 13.46 100 ILE C CA 1
ATOM 4666 C C . ILE C 1 94 ? -18.535 9.025 -40.336 1.00 13.77 100 ILE C C 1
ATOM 4667 O O . ILE C 1 94 ? -19.675 8.646 -40.626 1.00 13.41 100 ILE C O 1
ATOM 4672 N N . ASP C 1 95 ? -17.893 8.622 -39.232 1.00 13.35 101 ASP C N 1
ATOM 4673 C CA . ASP C 1 95 ? -18.538 7.800 -38.193 1.00 13.50 101 ASP C CA 1
ATOM 4674 C C . ASP C 1 95 ? -18.947 8.686 -37.010 1.00 12.78 101 ASP C C 1
ATOM 4675 O O . ASP C 1 95 ? -18.076 9.182 -36.296 1.00 12.67 101 ASP C O 1
ATOM 4680 N N . GLU C 1 96 ? -20.257 8.906 -36.829 1.00 12.48 102 GLU C N 1
ATOM 4681 C CA . GLU C 1 96 ? -20.792 9.593 -35.636 1.00 12.10 102 GLU C CA 1
ATOM 4682 C C . GLU C 1 96 ? -20.840 8.558 -34.506 1.00 12.74 102 GLU C C 1
ATOM 4683 O O . GLU C 1 96 ? -21.765 7.735 -34.438 1.00 13.08 102 GLU C O 1
ATOM 4689 N N . SER C 1 97 ? -19.842 8.615 -33.624 1.00 12.56 103 SER C N 1
ATOM 4690 C CA . SER C 1 97 ? -19.470 7.469 -32.784 1.00 13.42 103 SER C CA 1
ATOM 4691 C C . SER C 1 97 ? -19.728 7.586 -31.279 1.00 13.87 103 SER C C 1
ATOM 4692 O O . SER C 1 97 ? -19.248 8.526 -30.616 1.00 13.74 103 SER C O 1
ATOM 4695 N N . GLU C 1 98 ? -20.434 6.587 -30.744 1.00 14.01 104 GLU C N 1
ATOM 4696 C CA . GLU C 1 98 ? -20.682 6.462 -29.295 1.00 14.75 104 GLU C CA 1
ATOM 4697 C C . GLU C 1 98 ? -19.428 6.150 -28.436 1.00 14.70 104 GLU C C 1
ATOM 4698 O O . GLU C 1 98 ? -19.484 6.237 -27.197 1.00 14.89 104 GLU C O 1
ATOM 4704 N N A VAL C 1 99 ? -18.329 5.797 -29.100 0.60 14.79 105 VAL C N 1
ATOM 4705 N N B VAL C 1 99 ? -18.310 5.790 -29.071 0.40 14.49 105 VAL C N 1
ATOM 4706 C CA A VAL C 1 99 ? -17.055 5.505 -28.432 0.60 15.07 105 VAL C CA 1
ATOM 4707 C CA B VAL C 1 99 ? -17.064 5.524 -28.321 0.40 14.34 105 VAL C CA 1
ATOM 4708 C C A VAL C 1 99 ? -16.369 6.797 -27.960 0.60 14.63 105 VAL C C 1
ATOM 4709 C C B VAL C 1 99 ? -16.232 6.782 -28.039 0.40 14.21 105 VAL C C 1
ATOM 4710 O O A VAL C 1 99 ? -15.679 6.807 -26.935 0.60 14.88 105 VAL C O 1
ATOM 4711 O O B VAL C 1 99 ? -15.287 6.741 -27.241 0.40 14.38 105 VAL C O 1
ATOM 4718 N N . LEU C 1 100 ? -16.571 7.883 -28.706 1.00 13.83 106 LEU C N 1
ATOM 4719 C CA . LEU C 1 100 ? -16.077 9.209 -28.311 1.00 13.24 106 LEU C CA 1
ATOM 4720 C C . LEU C 1 100 ? -17.026 9.816 -27.263 1.00 12.68 106 LEU C C 1
ATOM 4721 O O . LEU C 1 100 ? -18.122 9.302 -27.044 1.00 12.41 106 LEU C O 1
ATOM 4726 N N . THR C 1 101 ? -16.610 10.904 -26.616 1.00 12.34 107 THR C N 1
ATOM 4727 C CA . THR C 1 101 ? -17.420 11.527 -25.546 1.00 12.44 107 THR C CA 1
ATOM 4728 C C . THR C 1 101 ? -18.554 12.375 -26.168 1.00 12.27 107 THR C C 1
ATOM 4729 O O . THR C 1 101 ? -18.266 13.343 -26.863 1.00 11.90 107 THR C O 1
ATOM 4733 N N . PRO C 1 102 ? -19.842 12.017 -25.933 1.00 12.37 108 PRO C N 1
ATOM 4734 C CA . PRO C 1 102 ? -20.937 12.761 -26.591 1.00 12.48 108 PRO C CA 1
ATOM 4735 C C . PRO C 1 102 ? -20.898 14.284 -26.375 1.00 12.62 108 PRO C C 1
ATOM 4736 O O . PRO C 1 102 ? -20.631 14.743 -25.260 1.00 13.41 108 PRO C O 1
ATOM 4740 N N . ALA C 1 103 ? -21.140 15.047 -27.442 1.00 12.60 109 ALA C N 1
ATOM 4741 C CA . ALA C 1 103 ? -21.236 16.519 -27.366 1.00 13.35 109 ALA C CA 1
ATOM 4742 C C . ALA C 1 103 ? -22.662 17.033 -27.110 1.00 14.06 109 ALA C C 1
ATOM 4743 O O . ALA C 1 103 ? -22.837 18.121 -26.564 1.00 14.13 109 ALA C O 1
ATOM 4745 N N . ASP C 1 104 ? -23.670 16.260 -27.516 1.00 14.92 110 ASP C N 1
ATOM 4746 C CA . ASP C 1 104 ? -25.080 16.635 -27.346 1.00 16.45 110 ASP C CA 1
ATOM 4747 C C . ASP C 1 104 ? -25.849 15.384 -26.934 1.00 17.49 110 ASP C C 1
ATOM 4748 O O . ASP C 1 104 ? -25.946 14.431 -27.702 1.00 18.28 110 ASP C O 1
ATOM 4753 N N . TRP C 1 105 ? -26.373 15.381 -25.711 1.00 18.32 111 TRP C N 1
ATOM 4754 C CA . TRP C 1 105 ? -27.081 14.210 -25.180 1.00 19.38 111 TRP C CA 1
ATOM 4755 C C . TRP C 1 105 ? -28.559 14.089 -25.594 1.00 19.59 111 TRP C C 1
ATOM 4756 O O . TRP C 1 105 ? -29.220 13.108 -25.229 1.00 20.42 111 TRP C O 1
ATOM 4767 N N A THR C 1 106 ? -29.062 15.076 -26.333 0.50 19.50 112 THR C N 1
ATOM 4768 N N B THR C 1 106 ? -29.066 15.055 -26.366 0.50 19.46 112 THR C N 1
ATOM 4769 C CA A THR C 1 106 ? -30.435 15.039 -26.836 0.50 19.45 112 THR C CA 1
ATOM 4770 C CA B THR C 1 106 ? -30.466 15.026 -26.831 0.50 19.37 112 THR C CA 1
ATOM 4771 C C A THR C 1 106 ? -30.490 14.803 -28.347 0.50 19.18 112 THR C C 1
ATOM 4772 C C B THR C 1 106 ? -30.676 15.038 -28.351 0.50 19.11 112 THR C C 1
ATOM 4773 O O A THR C 1 106 ? -31.195 13.900 -28.808 0.50 19.31 112 THR C O 1
ATOM 4774 O O B THR C 1 106 ? -31.708 14.559 -28.829 0.50 19.24 112 THR C O 1
ATOM 4781 N N . HIS C 1 107 ? -29.725 15.595 -29.102 1.00 18.75 113 HIS C N 1
ATOM 4782 C CA . HIS C 1 107 ? -29.813 15.615 -30.576 1.00 18.26 113 HIS C CA 1
ATOM 4783 C C . HIS C 1 107 ? -28.560 15.088 -31.299 1.00 17.62 113 HIS C C 1
ATOM 4784 O O . HIS C 1 107 ? -27.451 15.557 -31.028 1.00 17.45 113 HIS C O 1
ATOM 4791 N N . HIS C 1 108 ? -28.744 14.137 -32.223 1.00 16.36 114 HIS C N 1
ATOM 4792 C CA . HIS C 1 108 ? -27.672 13.723 -33.141 1.00 15.54 114 HIS C CA 1
ATOM 4793 C C . HIS C 1 108 ? -27.527 14.731 -34.298 1.00 15.32 114 HIS C C 1
ATOM 4794 O O . HIS C 1 108 ? -28.391 15.602 -34.487 1.00 15.61 114 HIS C O 1
ATOM 4801 N N . ILE C 1 109 ? -26.448 14.603 -35.071 1.00 14.84 115 ILE C N 1
ATOM 4802 C CA . ILE C 1 109 ? -26.190 15.463 -36.247 1.00 14.62 115 ILE C CA 1
ATOM 4803 C C . ILE C 1 109 ? -27.288 15.335 -37.326 1.00 15.58 115 ILE C C 1
ATOM 4804 O O . ILE C 1 109 ? -27.790 14.234 -37.575 1.00 15.38 115 ILE C O 1
ATOM 4809 N N . GLU C 1 110 ? -27.667 16.464 -37.940 1.00 16.31 116 GLU C N 1
ATOM 4810 C CA . GLU C 1 110 ? -28.555 16.468 -39.116 1.00 17.57 116 GLU C CA 1
ATOM 4811 C C . GLU C 1 110 ? -27.760 16.050 -40.354 1.00 17.96 116 GLU C C 1
ATOM 4812 O O . GLU C 1 110 ? -27.234 16.890 -41.093 1.00 18.13 116 GLU C O 1
ATOM 4818 N N . LYS C 1 111 ? -27.652 14.738 -40.557 1.00 18.17 117 LYS C N 1
ATOM 4819 C CA . LYS C 1 111 ? -26.725 14.166 -41.537 1.00 19.03 117 LYS C CA 1
ATOM 4820 C C . LYS C 1 111 ? -27.131 14.395 -43.000 1.00 20.47 117 LYS C C 1
ATOM 4821 O O . LYS C 1 111 ? -26.274 14.430 -43.890 1.00 20.24 117 LYS C O 1
ATOM 4827 N N . ASP C 1 112 ? -28.431 14.567 -43.234 1.00 22.84 118 ASP C N 1
ATOM 4828 C CA . ASP C 1 112 ? -28.953 14.818 -44.582 1.00 25.56 118 ASP C CA 1
ATOM 4829 C C . ASP C 1 112 ? -28.620 16.213 -45.129 1.00 26.34 118 ASP C C 1
ATOM 4830 O O . ASP C 1 112 ? -29.080 16.584 -46.215 1.00 27.06 118 ASP C O 1
ATOM 4835 N N . LYS C 1 113 ? -27.815 16.973 -44.385 1.00 27.08 119 LYS C N 1
ATOM 4836 C CA . LYS C 1 113 ? -27.399 18.321 -44.787 1.00 27.26 119 LYS C CA 1
ATOM 4837 C C . LYS C 1 113 ? -25.922 18.374 -45.184 1.00 27.05 119 LYS C C 1
ATOM 4838 O O . LYS C 1 113 ? -25.374 19.449 -45.458 1.00 27.71 119 LYS C O 1
ATOM 4844 N N . PHE C 1 114 ? -25.291 17.201 -45.221 1.00 25.68 120 PHE C N 1
ATOM 4845 C CA . PHE C 1 114 ? -23.906 17.039 -45.636 1.00 24.98 120 PHE C CA 1
ATOM 4846 C C . PHE C 1 114 ? -23.871 16.290 -46.963 1.00 24.93 120 PHE C C 1
ATOM 4847 O O . PHE C 1 114 ? -24.834 15.601 -47.302 1.00 25.49 120 PHE C O 1
ATOM 4855 N N . LYS C 1 115 ? -22.758 16.385 -47.683 1.00 24.92 121 LYS C N 1
ATOM 4856 C CA . LYS C 1 115 ? -22.584 15.636 -48.923 1.00 25.01 121 LYS C CA 1
ATOM 4857 C C . LYS C 1 115 ? -21.938 14.276 -48.655 1.00 24.66 121 LYS C C 1
ATOM 4858 O O . LYS C 1 115 ? -22.314 13.267 -49.252 1.00 25.67 121 LYS C O 1
ATOM 4864 N N . VAL C 1 116 ? -20.965 14.264 -47.749 1.00 23.16 122 VAL C N 1
ATOM 4865 C CA . VAL C 1 116 ? -20.250 13.045 -47.365 1.00 21.59 122 VAL C CA 1
ATOM 4866 C C . VAL C 1 116 ? -21.173 12.054 -46.608 1.00 20.12 122 VAL C C 1
ATOM 4867 O O . VAL C 1 116 ? -21.974 12.471 -45.776 1.00 19.66 122 VAL C O 1
ATOM 4871 N N . PRO C 1 117 ? -21.091 10.743 -46.925 1.00 19.11 123 PRO C N 1
ATOM 4872 C CA . PRO C 1 117 ? -21.938 9.749 -46.227 1.00 17.99 123 PRO C CA 1
ATOM 4873 C C . PRO C 1 117 ? -21.532 9.503 -44.762 1.00 16.70 123 PRO C C 1
ATOM 4874 O O . PRO C 1 117 ? -20.346 9.554 -44.450 1.00 16.59 123 PRO C O 1
ATOM 4878 N N . PHE C 1 118 ? -22.514 9.228 -43.898 1.00 15.61 124 PHE C N 1
ATOM 4879 C CA . PHE C 1 118 ? -22.277 8.901 -42.471 1.00 15.14 124 PHE C CA 1
ATOM 4880 C C . PHE C 1 118 ? -22.589 7.435 -42.142 1.00 14.85 124 PHE C C 1
ATOM 4881 O O . PHE C 1 118 ? -23.525 6.871 -42.699 1.00 14.76 124 PHE C O 1
ATOM 4889 N N . VAL C 1 119 ? -21.833 6.853 -41.203 1.00 14.26 125 VAL C N 1
ATOM 4890 C CA . VAL C 1 119 ? -22.222 5.584 -40.545 1.00 14.63 125 VAL C CA 1
ATOM 4891 C C . VAL C 1 119 ? -22.591 5.845 -39.067 1.00 14.56 125 VAL C C 1
ATOM 4892 O O . VAL C 1 119 ? -21.924 6.641 -38.393 1.00 14.21 125 VAL C O 1
ATOM 4896 N N . CYS C 1 120 ? -23.650 5.184 -38.583 1.00 14.54 126 CYS C N 1
ATOM 4897 C CA . CYS C 1 120 ? -24.112 5.297 -37.187 1.00 15.10 126 CYS C CA 1
ATOM 4898 C C . CYS C 1 120 ? -24.332 3.916 -36.555 1.00 14.54 126 CYS C C 1
ATOM 4899 O O . CYS C 1 120 ? -24.654 2.961 -37.257 1.00 14.08 126 CYS C O 1
ATOM 4902 N N . GLY C 1 121 ? -24.190 3.832 -35.231 1.00 14.77 127 GLY C N 1
ATOM 4903 C CA . GLY C 1 121 ? -24.465 2.582 -34.494 1.00 14.86 127 GLY C CA 1
ATOM 4904 C C . GLY C 1 121 ? -25.929 2.417 -34.094 1.00 15.51 127 GLY C C 1
ATOM 4905 O O . GLY C 1 121 ? -26.656 3.407 -33.949 1.00 15.06 127 GLY C O 1
ATOM 4906 N N . ALA C 1 122 ? -26.364 1.167 -33.910 1.00 15.32 128 ALA C N 1
ATOM 4907 C CA . ALA C 1 122 ? -27.730 0.861 -33.448 1.00 16.19 128 ALA C CA 1
ATOM 4908 C C . ALA C 1 122 ? -27.806 -0.488 -32.716 1.00 16.88 128 ALA C C 1
ATOM 4909 O O . ALA C 1 122 ? -27.162 -1.455 -33.137 1.00 16.98 128 ALA C O 1
ATOM 4911 N N . LYS C 1 123 ? -28.600 -0.536 -31.637 1.00 17.23 129 LYS C N 1
ATOM 4912 C CA . LYS C 1 123 ? -28.801 -1.744 -30.815 1.00 18.34 129 LYS C CA 1
ATOM 4913 C C . LYS C 1 123 ? -30.171 -2.424 -31.024 1.00 18.46 129 LYS C C 1
ATOM 4914 O O . LYS C 1 123 ? -30.361 -3.571 -30.602 1.00 18.89 129 LYS C O 1
ATOM 4920 N N . ASP C 1 124 ? -31.119 -1.710 -31.640 1.00 18.39 130 ASP C N 1
ATOM 4921 C CA . ASP C 1 124 ? -32.473 -2.228 -31.930 1.00 18.82 130 ASP C CA 1
ATOM 4922 C C . ASP C 1 124 ? -33.099 -1.542 -33.155 1.00 18.38 130 ASP C C 1
ATOM 4923 O O . ASP C 1 124 ? -32.479 -0.658 -33.750 1.00 17.77 130 ASP C O 1
ATOM 4928 N N . LEU C 1 125 ? -34.314 -1.951 -33.534 1.00 17.86 131 LEU C N 1
ATOM 4929 C CA . LEU C 1 125 ? -34.952 -1.433 -34.747 1.00 17.87 131 LEU C CA 1
ATOM 4930 C C . LEU C 1 125 ? -35.268 0.064 -34.659 1.00 17.55 131 LEU C C 1
ATOM 4931 O O . LEU C 1 125 ? -34.993 0.810 -35.602 1.00 17.29 131 LEU C O 1
ATOM 4936 N N . GLY C 1 126 ? -35.838 0.489 -33.530 1.00 17.88 132 GLY C N 1
ATOM 4937 C CA . GLY C 1 126 ? -36.157 1.908 -33.289 1.00 17.78 132 GLY C CA 1
ATOM 4938 C C . GLY C 1 126 ? -34.963 2.835 -33.458 1.00 17.94 132 GLY C C 1
ATOM 4939 O O . GLY C 1 126 ? -35.054 3.857 -34.150 1.00 18.11 132 GLY C O 1
ATOM 4940 N N A GLU C 1 127 ? -33.847 2.466 -32.835 0.60 17.89 133 GLU C N 1
ATOM 4941 N N B GLU C 1 127 ? -33.844 2.479 -32.822 0.40 17.69 133 GLU C N 1
ATOM 4942 C CA A GLU C 1 127 ? -32.599 3.220 -32.922 0.60 17.81 133 GLU C CA 1
ATOM 4943 C CA B GLU C 1 127 ? -32.596 3.241 -32.939 0.40 17.44 133 GLU C CA 1
ATOM 4944 C C A GLU C 1 127 ? -32.064 3.290 -34.360 0.60 17.32 133 GLU C C 1
ATOM 4945 C C B GLU C 1 127 ? -32.084 3.303 -34.379 0.40 17.15 133 GLU C C 1
ATOM 4946 O O A GLU C 1 127 ? -31.622 4.350 -34.812 0.60 16.82 133 GLU C O 1
ATOM 4947 O O B GLU C 1 127 ? -31.667 4.365 -34.847 0.40 16.80 133 GLU C O 1
ATOM 4958 N N . ALA C 1 128 ? -32.119 2.167 -35.078 1.00 16.98 134 ALA C N 1
ATOM 4959 C CA . ALA C 1 128 ? -31.677 2.116 -36.480 1.00 16.58 134 ALA C CA 1
ATOM 4960 C C . ALA C 1 128 ? -32.497 3.048 -37.371 1.00 16.39 134 ALA C C 1
ATOM 4961 O O . ALA C 1 128 ? -31.940 3.775 -38.200 1.00 15.29 134 ALA C O 1
ATOM 4963 N N . LEU C 1 129 ? -33.816 3.032 -37.182 1.00 16.40 135 LEU C N 1
ATOM 4964 C CA . LEU C 1 129 ? -34.705 3.869 -37.983 1.00 16.75 135 LEU C CA 1
ATOM 4965 C C . LEU C 1 129 ? -34.558 5.365 -37.692 1.00 16.72 135 LEU C C 1
ATOM 4966 O O . LEU C 1 129 ? -34.634 6.171 -38.620 1.00 16.51 135 LEU C O 1
ATOM 4971 N N . ARG C 1 130 ? -34.315 5.730 -36.432 1.00 16.61 136 ARG C N 1
ATOM 4972 C CA . ARG C 1 130 ? -34.039 7.140 -36.091 1.00 16.63 136 ARG C CA 1
ATOM 4973 C C . ARG C 1 130 ? -32.758 7.666 -36.758 1.00 16.67 136 ARG C C 1
ATOM 4974 O O . ARG C 1 130 ? -32.742 8.783 -37.287 1.00 16.64 136 ARG C O 1
ATOM 4982 N N . ARG C 1 131 ? -31.692 6.860 -36.745 1.00 16.31 137 ARG C N 1
ATOM 4983 C CA . ARG C 1 131 ? -30.441 7.235 -37.423 1.00 15.62 137 ARG C CA 1
ATOM 4984 C C . ARG C 1 131 ? -30.610 7.376 -38.948 1.00 15.93 137 ARG C C 1
ATOM 4985 O O . ARG C 1 131 ? -30.062 8.306 -39.550 1.00 15.88 137 ARG C O 1
ATOM 4993 N N . ILE C 1 132 ? -31.361 6.455 -39.561 1.00 16.13 138 ILE C N 1
ATOM 4994 C CA . ILE C 1 132 ? -31.669 6.506 -41.004 1.00 16.44 138 ILE C CA 1
ATOM 4995 C C . ILE C 1 132 ? -32.509 7.753 -41.358 1.00 16.82 138 ILE C C 1
ATOM 4996 O O . ILE C 1 132 ? -32.216 8.436 -42.348 1.00 16.80 138 ILE C O 1
ATOM 5001 N N . ASN C 1 133 ? -33.515 8.043 -40.532 1.00 17.19 139 ASN C N 1
ATOM 5002 C CA . ASN C 1 133 ? -34.388 9.227 -40.712 1.00 17.71 139 ASN C CA 1
ATOM 5003 C C . ASN C 1 133 ? -33.609 10.546 -40.646 1.00 17.82 139 ASN C C 1
ATOM 5004 O O . ASN C 1 133 ? -33.936 11.500 -41.361 1.00 17.87 139 ASN C O 1
ATOM 5009 N N . GLU C 1 134 ? -32.587 10.587 -39.788 1.00 17.55 140 GLU C N 1
ATOM 5010 C CA . GLU C 1 134 ? -31.681 11.746 -39.658 1.00 17.55 140 GLU C CA 1
ATOM 5011 C C . GLU C 1 134 ? -30.724 11.882 -40.850 1.00 17.65 140 GLU C C 1
ATOM 5012 O O . GLU C 1 134 ? -30.129 12.950 -41.057 1.00 18.38 140 GLU C O 1
ATOM 5018 N N . GLY C 1 135 ? -30.551 10.800 -41.612 1.00 17.07 141 GLY C N 1
ATOM 5019 C CA . GLY C 1 135 ? -29.746 10.816 -42.831 1.00 16.98 141 GLY C CA 1
ATOM 5020 C C . GLY C 1 135 ? -28.559 9.864 -42.964 1.00 16.65 141 GLY C C 1
ATOM 5021 O O . GLY C 1 135 ? -27.800 9.974 -43.929 1.00 17.02 141 GLY C O 1
ATOM 5022 N N . ALA C 1 136 ? -28.394 8.928 -42.023 1.00 16.67 142 ALA C N 1
ATOM 5023 C CA . ALA C 1 136 ? -27.302 7.933 -42.098 1.00 16.33 142 ALA C CA 1
ATOM 5024 C C . ALA C 1 136 ? -27.364 7.103 -43.382 1.00 16.58 142 ALA C C 1
ATOM 5025 O O . ALA C 1 136 ? -28.456 6.689 -43.799 1.00 17.02 142 ALA C O 1
ATOM 5027 N N . ALA C 1 137 ? -26.196 6.865 -43.986 1.00 16.45 143 ALA C N 1
ATOM 5028 C CA . ALA C 1 137 ? -26.055 6.046 -45.200 1.00 16.87 143 ALA C CA 1
ATOM 5029 C C . ALA C 1 137 ? -25.675 4.582 -44.920 1.00 16.95 143 ALA C C 1
ATOM 5030 O O . ALA C 1 137 ? -25.818 3.717 -45.801 1.00 17.20 143 ALA C O 1
ATOM 5032 N N A MET C 1 138 ? -25.178 4.332 -43.710 0.60 16.93 144 MET C N 1
ATOM 5033 N N B MET C 1 138 ? -25.179 4.320 -43.712 0.40 16.68 144 MET C N 1
ATOM 5034 C CA A MET C 1 138 ? -24.776 3.001 -43.246 0.60 17.05 144 MET C CA 1
ATOM 5035 C CA B MET C 1 138 ? -24.796 2.973 -43.271 0.40 16.49 144 MET C CA 1
ATOM 5036 C C A MET C 1 138 ? -25.167 2.840 -41.778 0.60 16.56 144 MET C C 1
ATOM 5037 C C B MET C 1 138 ? -25.094 2.813 -41.782 0.40 16.27 144 MET C C 1
ATOM 5038 O O A MET C 1 138 ? -25.123 3.809 -41.011 0.60 15.79 144 MET C O 1
ATOM 5039 O O B MET C 1 138 ? -24.935 3.761 -41.009 0.40 15.76 144 MET C O 1
ATOM 5048 N N . ILE C 1 139 ? -25.539 1.618 -41.393 1.00 16.14 145 ILE C N 1
ATOM 5049 C CA . ILE C 1 139 ? -25.746 1.259 -39.977 1.00 15.68 145 ILE C CA 1
ATOM 5050 C C . ILE C 1 139 ? -24.713 0.181 -39.585 1.00 15.37 145 ILE C C 1
ATOM 5051 O O . ILE C 1 139 ? -24.250 -0.587 -40.442 1.00 15.34 145 ILE C O 1
ATOM 5056 N N . ARG C 1 140 ? -24.328 0.165 -38.310 1.00 14.75 146 ARG C N 1
ATOM 5057 C CA . ARG C 1 140 ? -23.471 -0.887 -37.742 1.00 14.70 146 ARG C CA 1
ATOM 5058 C C . ARG C 1 140 ? -23.952 -1.262 -36.336 1.00 14.97 146 ARG C C 1
ATOM 5059 O O . ARG C 1 140 ? -24.627 -0.468 -35.670 1.00 14.39 146 ARG C O 1
ATOM 5067 N N . THR C 1 141 ? -23.592 -2.459 -35.868 1.00 15.79 147 THR C N 1
ATOM 5068 C CA . THR C 1 141 ? -23.853 -2.814 -34.467 1.00 16.64 147 THR C CA 1
ATOM 5069 C C . THR C 1 141 ? -23.029 -1.930 -33.517 1.00 17.95 147 THR C C 1
ATOM 5070 O O . THR C 1 141 ? -21.996 -1.372 -33.904 1.00 17.60 147 THR C O 1
ATOM 5074 N N . LYS C 1 142 ? -23.500 -1.770 -32.286 1.00 19.08 148 LYS C N 1
ATOM 5075 C CA . LYS C 1 142 ? -22.711 -1.059 -31.294 1.00 21.08 148 LYS C CA 1
ATOM 5076 C C . LYS C 1 142 ? -21.686 -2.023 -30.684 1.00 22.22 148 LYS C C 1
ATOM 5077 O O . LYS C 1 142 ? -20.509 -1.671 -30.530 1.00 22.93 148 LYS C O 1
ATOM 5083 N N . GLY C 1 143 ? -22.120 -3.248 -30.398 0.50 23.30 149 GLY C N 1
ATOM 5084 C CA . GLY C 1 143 ? -21.263 -4.259 -29.781 0.50 24.51 149 GLY C CA 1
ATOM 5085 C C . GLY C 1 143 ? -20.705 -3.771 -28.458 0.50 25.57 149 GLY C C 1
ATOM 5086 O O . GLY C 1 143 ? -21.366 -3.012 -27.741 0.50 25.57 149 GLY C O 1
ATOM 5087 N N . GLU C 1 144 ? -19.493 -4.214 -28.129 1.00 26.68 150 GLU C N 1
ATOM 5088 C CA . GLU C 1 144 ? -18.765 -3.683 -26.976 1.00 27.59 150 GLU C CA 1
ATOM 5089 C C . GLU C 1 144 ? -17.281 -3.522 -27.320 1.00 27.52 150 GLU C C 1
ATOM 5090 O O . GLU C 1 144 ? -16.505 -4.483 -27.260 1.00 27.84 150 GLU C O 1
ATOM 5096 N N . ALA C 1 145 ? -16.902 -2.297 -27.684 0.50 26.97 151 ALA C N 1
ATOM 5097 C CA . ALA C 1 145 ? -15.573 -2.002 -28.227 0.50 26.56 151 ALA C CA 1
ATOM 5098 C C . ALA C 1 145 ? -14.440 -2.219 -27.227 0.50 26.34 151 ALA C C 1
ATOM 5099 O O . ALA C 1 145 ? -14.530 -1.795 -26.072 0.50 26.07 151 ALA C O 1
ATOM 5101 N N . GLY C 1 146 ? -13.381 -2.888 -27.686 1.00 26.15 152 GLY C N 1
ATOM 5102 C CA . GLY C 1 146 ? -12.170 -3.111 -26.879 1.00 25.65 152 GLY C CA 1
ATOM 5103 C C . GLY C 1 146 ? -12.151 -4.352 -26.000 1.00 25.07 152 GLY C C 1
ATOM 5104 O O . GLY C 1 146 ? -11.117 -4.681 -25.402 1.00 25.74 152 GLY C O 1
ATOM 5105 N N . THR C 1 147 ? -13.279 -5.052 -25.921 0.80 23.63 153 THR C N 1
ATOM 5106 C CA . THR C 1 147 ? -13.402 -6.207 -25.022 0.80 22.24 153 THR C CA 1
ATOM 5107 C C . THR C 1 147 ? -12.980 -7.526 -25.675 0.80 21.00 153 THR C C 1
ATOM 5108 O O . THR C 1 147 ? -12.557 -8.453 -24.992 0.80 20.81 153 THR C O 1
ATOM 5112 N N . GLY C 1 148 ? -13.101 -7.604 -26.996 1.00 19.97 154 GLY C N 1
ATOM 5113 C CA . GLY C 1 148 ? -12.880 -8.866 -27.717 1.00 18.76 154 GLY C CA 1
ATOM 5114 C C . GLY C 1 148 ? -14.006 -9.886 -27.584 1.00 17.81 154 GLY C C 1
ATOM 5115 O O . GLY C 1 148 ? -13.862 -11.032 -28.023 1.00 17.34 154 GLY C O 1
ATOM 5116 N N . ASP C 1 149 ? -15.126 -9.479 -26.988 1.00 17.24 155 ASP C N 1
ATOM 5117 C CA . ASP C 1 149 ? -16.278 -10.371 -26.772 1.00 16.22 155 ASP C CA 1
ATOM 5118 C C . ASP C 1 149 ? -17.341 -10.143 -27.851 1.00 15.66 155 ASP C C 1
ATOM 5119 O O . ASP C 1 149 ? -17.997 -9.098 -27.865 1.00 15.74 155 ASP C O 1
ATOM 5124 N N . VAL C 1 150 ? -17.529 -11.135 -28.728 1.00 14.48 156 VAL C N 1
ATOM 5125 C CA . VAL C 1 150 ? -18.445 -11.020 -29.885 1.00 13.67 156 VAL C CA 1
ATOM 5126 C C . VAL C 1 150 ? -19.949 -10.966 -29.519 1.00 13.40 156 VAL C C 1
ATOM 5127 O O . VAL C 1 150 ? -20.779 -10.579 -30.356 1.00 12.54 156 VAL C O 1
ATOM 5131 N N . SER C 1 151 ? -20.298 -11.339 -28.282 1.00 13.11 157 SER C N 1
ATOM 5132 C CA . SER C 1 151 ? -21.710 -11.526 -27.890 1.00 13.55 157 SER C CA 1
ATOM 5133 C C . SER C 1 151 ? -22.620 -10.282 -27.983 1.00 13.92 157 SER C C 1
ATOM 5134 O O . SER C 1 151 ? -23.820 -10.407 -28.242 1.00 13.18 157 SER C O 1
ATOM 5137 N N . GLU C 1 152 ? -22.059 -9.092 -27.777 1.00 14.58 158 GLU C N 1
ATOM 5138 C CA . GLU C 1 152 ? -22.871 -7.878 -27.904 1.00 15.47 158 GLU C CA 1
ATOM 5139 C C . GLU C 1 152 ? -23.266 -7.580 -29.358 1.00 15.01 158 GLU C C 1
ATOM 5140 O O . GLU C 1 152 ? -24.417 -7.209 -29.625 1.00 14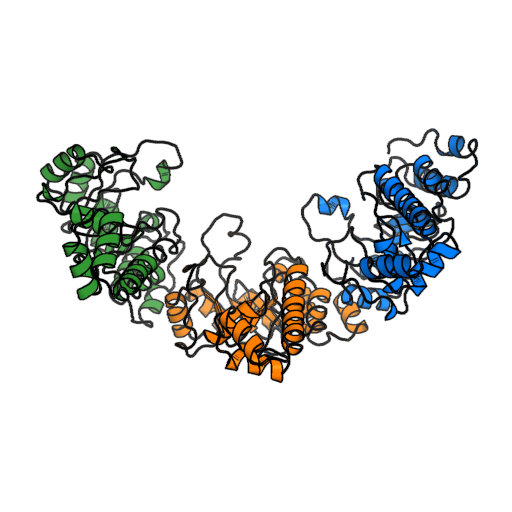.96 158 GLU C O 1
ATOM 5146 N N . ALA C 1 153 ? -22.327 -7.762 -30.291 1.00 14.34 159 ALA C N 1
ATOM 5147 C CA . ALA C 1 153 ? -22.631 -7.612 -31.721 1.00 13.69 159 ALA C CA 1
ATOM 5148 C C . ALA C 1 153 ? -23.701 -8.606 -32.176 1.00 13.27 159 ALA C C 1
ATOM 5149 O O . ALA C 1 153 ? -24.614 -8.250 -32.939 1.00 12.96 159 ALA C O 1
ATOM 5151 N N . VAL C 1 154 ? -23.580 -9.855 -31.712 1.00 12.74 160 VAL C N 1
ATOM 5152 C CA . VAL C 1 154 ? -24.584 -10.899 -31.987 1.00 12.80 160 VAL C CA 1
ATOM 5153 C C . VAL C 1 154 ? -25.984 -10.487 -31.474 1.00 13.29 160 VAL C C 1
ATOM 5154 O O . VAL C 1 154 ? -26.979 -10.591 -32.211 1.00 13.49 160 VAL C O 1
ATOM 5158 N N A LYS C 1 155 ? -26.045 -10.017 -30.228 0.60 14.00 161 LYS C N 1
ATOM 5159 N N B LYS C 1 155 ? -26.039 -10.005 -30.234 0.40 13.90 161 LYS C N 1
ATOM 5160 C CA A LYS C 1 155 ? -27.292 -9.537 -29.609 0.60 14.53 161 LYS C CA 1
ATOM 5161 C CA B LYS C 1 155 ? -27.282 -9.536 -29.607 0.40 14.39 161 LYS C CA 1
ATOM 5162 C C A LYS C 1 155 ? -27.996 -8.487 -30.483 0.60 14.58 161 LYS C C 1
ATOM 5163 C C B LYS C 1 155 ? -27.996 -8.460 -30.436 0.40 14.46 161 LYS C C 1
ATOM 5164 O O A LYS C 1 155 ? -29.214 -8.557 -30.699 0.60 14.54 161 LYS C O 1
ATOM 5165 O O B LYS C 1 155 ? -29.225 -8.484 -30.572 0.40 14.45 161 LYS C O 1
ATOM 5176 N N . HIS C 1 156 ? -27.224 -7.528 -30.993 1.00 14.35 162 HIS C N 1
ATOM 5177 C CA . HIS C 1 156 ? -27.790 -6.413 -31.766 1.00 14.57 162 HIS C CA 1
ATOM 5178 C C . HIS C 1 156 ? -28.358 -6.825 -33.124 1.00 15.26 162 HIS C C 1
ATOM 5179 O O . HIS C 1 156 ? -29.479 -6.433 -33.466 1.00 15.52 162 HIS C O 1
ATOM 5186 N N . ILE C 1 157 ? -27.621 -7.643 -33.881 1.00 15.48 163 ILE C N 1
ATOM 5187 C CA . ILE C 1 157 ? -28.149 -8.154 -35.153 1.00 16.40 163 ILE C CA 1
ATOM 5188 C C . ILE C 1 157 ? -29.386 -9.059 -34.950 1.00 16.78 163 ILE C C 1
ATOM 5189 O O . ILE C 1 157 ? -30.360 -8.951 -35.709 1.00 16.97 163 ILE C O 1
ATOM 5194 N N . ARG C 1 158 ? -29.356 -9.912 -33.921 1.00 16.92 164 ARG C N 1
ATOM 5195 C CA . ARG C 1 158 ? -30.498 -10.776 -33.585 1.00 17.96 164 ARG C CA 1
ATOM 5196 C C . ARG C 1 158 ? -31.749 -9.954 -33.243 1.00 18.54 164 ARG C C 1
ATOM 5197 O O . ARG C 1 158 ? -32.850 -10.248 -33.738 1.00 19.08 164 ARG C O 1
ATOM 5205 N N . ARG C 1 159 ? -31.573 -8.912 -32.428 1.00 18.71 165 ARG C N 1
ATOM 5206 C CA . ARG C 1 159 ? -32.692 -8.051 -32.003 1.00 19.66 165 ARG C CA 1
ATOM 5207 C C . ARG C 1 159 ? -33.370 -7.289 -33.153 1.00 19.77 165 ARG C C 1
ATOM 5208 O O . ARG C 1 159 ? -34.603 -7.220 -33.205 1.00 19.77 165 ARG C O 1
ATOM 5216 N N . ILE C 1 160 ? -32.579 -6.699 -34.052 1.00 19.83 166 ILE C N 1
ATOM 5217 C CA . ILE C 1 160 ? -33.138 -5.996 -35.215 1.00 20.31 166 ILE C CA 1
ATOM 5218 C C . ILE C 1 160 ? -33.940 -6.957 -36.099 1.00 21.21 166 ILE C C 1
ATOM 5219 O O . ILE C 1 160 ? -35.085 -6.668 -36.460 1.00 21.29 166 ILE C O 1
ATOM 5224 N N . THR C 1 161 ? -33.344 -8.106 -36.411 1.00 21.74 167 THR C N 1
ATOM 5225 C CA . THR C 1 161 ? -34.006 -9.146 -37.207 1.00 22.72 167 THR C CA 1
ATOM 5226 C C . THR C 1 161 ? -35.335 -9.589 -36.563 1.00 23.34 167 THR C C 1
ATOM 5227 O O . THR C 1 161 ? -36.353 -9.726 -37.258 1.00 23.78 167 THR C O 1
ATOM 5231 N N . GLU C 1 162 ? -35.317 -9.790 -35.250 1.00 23.84 168 GLU C N 1
ATOM 5232 C CA . GLU C 1 162 ? -36.498 -10.240 -34.522 1.00 24.87 168 GLU C CA 1
ATOM 5233 C C . GLU C 1 162 ? -37.611 -9.194 -34.490 1.00 25.46 168 GLU C C 1
ATOM 5234 O O . GLU C 1 162 ? -38.782 -9.523 -34.680 1.00 25.46 168 GLU C O 1
ATOM 5240 N N . GLU C 1 163 ? -37.247 -7.939 -34.244 1.00 26.00 169 GLU C N 1
ATOM 5241 C CA . GLU C 1 163 ? -38.243 -6.872 -34.120 1.00 26.73 169 GLU C CA 1
ATOM 5242 C C . GLU C 1 163 ? -38.925 -6.578 -35.464 1.00 27.04 169 GLU C C 1
ATOM 5243 O O . GLU C 1 163 ? -40.089 -6.160 -35.491 1.00 27.41 169 GLU C O 1
ATOM 5249 N N . ILE C 1 164 ? -38.219 -6.830 -36.569 1.00 27.42 170 ILE C N 1
ATOM 5250 C CA . ILE C 1 164 ? -38.804 -6.706 -37.910 1.00 28.00 170 ILE C CA 1
ATOM 5251 C C . ILE C 1 164 ? -39.880 -7.780 -38.130 1.00 28.93 170 ILE C C 1
ATOM 5252 O O . ILE C 1 164 ? -40.972 -7.482 -38.636 1.00 28.56 170 ILE C O 1
ATOM 5257 N N . LYS C 1 165 ? -39.565 -9.015 -37.737 1.00 29.73 171 LYS C N 1
ATOM 5258 C CA . LYS C 1 165 ? -40.487 -10.142 -37.884 1.00 30.91 171 LYS C CA 1
ATOM 5259 C C . LYS C 1 165 ? -41.731 -9.985 -37.006 1.00 31.33 171 LYS C C 1
ATOM 5260 O O . LYS C 1 165 ? -42.840 -10.301 -37.440 1.00 31.70 171 LYS C O 1
ATOM 5266 N N . ALA C 1 166 ? -41.544 -9.490 -35.784 1.00 31.94 172 ALA C N 1
ATOM 5267 C CA . ALA C 1 166 ? -42.651 -9.239 -34.859 1.00 32.54 172 ALA C CA 1
ATOM 5268 C C . ALA C 1 166 ? -43.607 -8.151 -35.361 1.00 33.22 172 ALA C C 1
ATOM 5269 O O . ALA C 1 166 ? -44.824 -8.274 -35.203 1.00 33.26 172 ALA C O 1
ATOM 5271 N N . CYS C 1 167 ? -43.054 -7.095 -35.960 1.00 33.79 173 CYS C N 1
ATOM 5272 C CA . CYS C 1 167 ? -43.862 -6.019 -36.542 1.00 34.57 173 CYS C CA 1
ATOM 5273 C C . CYS C 1 167 ? -44.586 -6.472 -37.816 1.00 35.09 173 CYS C C 1
ATOM 5274 O O . CYS C 1 167 ? -45.622 -5.909 -38.179 1.00 35.24 173 CYS C O 1
ATOM 5277 N N . GLN C 1 168 ? -44.030 -7.477 -38.493 1.00 35.79 174 GLN C N 1
ATOM 5278 C CA . GLN C 1 168 ? -44.647 -8.053 -39.693 1.00 36.48 174 GLN C CA 1
ATOM 5279 C C . GLN C 1 168 ? -45.897 -8.881 -39.376 1.00 37.02 174 GLN C C 1
ATOM 5280 O O . GLN C 1 168 ? -46.701 -9.162 -40.269 1.00 37.18 174 GLN C O 1
ATOM 5286 N N . GLN C 1 169 ? -46.056 -9.271 -38.113 1.00 37.51 175 GLN C N 1
ATOM 5287 C CA . GLN C 1 169 ? -47.220 -10.049 -37.690 1.00 38.33 175 GLN C CA 1
ATOM 5288 C C . GLN C 1 169 ? -48.428 -9.160 -37.384 1.00 38.61 175 GLN C C 1
ATOM 5289 O O . GLN C 1 169 ? -49.560 -9.650 -37.310 1.00 38.72 175 GLN C O 1
ATOM 5295 N N . LEU C 1 170 ? -48.180 -7.862 -37.206 1.00 38.82 176 LEU C N 1
ATOM 5296 C CA . LEU C 1 170 ? -49.232 -6.888 -36.909 1.00 39.09 176 LEU C CA 1
ATOM 5297 C C . LEU C 1 170 ? -50.213 -6.771 -38.069 1.00 39.21 176 LEU C C 1
ATOM 5298 O O . LEU C 1 170 ? -49.826 -6.452 -39.196 1.00 39.26 176 LEU C O 1
ATOM 5303 N N . LYS C 1 171 ? -51.484 -7.033 -37.782 1.00 39.39 177 LYS C N 1
ATOM 5304 C CA . LYS C 1 171 ? -52.517 -7.040 -38.816 1.00 39.44 177 LYS C CA 1
ATOM 5305 C C . LYS C 1 171 ? -53.183 -5.672 -38.996 1.00 39.08 177 LYS C C 1
ATOM 5306 O O . LYS C 1 171 ? -53.698 -5.371 -40.075 1.00 39.39 177 LYS C O 1
ATOM 5312 N N . SER C 1 172 ? -53.150 -4.849 -37.947 1.00 38.49 178 SER C N 1
ATOM 5313 C CA . SER C 1 172 ? -53.765 -3.521 -37.957 1.00 37.93 178 SER C CA 1
ATOM 5314 C C . SER C 1 172 ? -52.782 -2.422 -38.366 1.00 37.59 178 SER C C 1
ATOM 5315 O O . SER C 1 172 ? -51.714 -2.287 -37.766 1.00 37.55 178 SER C O 1
ATOM 5318 N N . GLU C 1 173 ? -53.163 -1.635 -39.372 1.00 36.86 179 GLU C N 1
ATOM 5319 C CA . GLU C 1 173 ? -52.377 -0.474 -39.812 1.00 36.35 179 GLU C CA 1
ATOM 5320 C C . GLU C 1 173 ? -52.337 0.641 -38.758 1.00 35.87 179 GLU C C 1
ATOM 5321 O O . GLU C 1 173 ? -51.390 1.438 -38.725 1.00 35.53 179 GLU C O 1
ATOM 5327 N N . ASP C 1 174 ? -53.364 0.700 -37.908 1.00 35.12 180 ASP C N 1
ATOM 5328 C CA . ASP C 1 174 ? -53.384 1.639 -36.786 1.00 34.74 180 ASP C CA 1
ATOM 5329 C C . ASP C 1 174 ? -52.320 1.280 -35.746 1.00 34.42 180 ASP C C 1
ATOM 5330 O O . ASP C 1 174 ? -51.678 2.168 -35.181 1.00 34.27 180 ASP C O 1
ATOM 5335 N N . ASP C 1 175 ? -52.148 -0.020 -35.498 1.00 34.08 181 ASP C N 1
ATOM 5336 C CA . ASP C 1 175 ? -51.123 -0.516 -34.573 1.00 33.87 181 ASP C CA 1
ATOM 5337 C C . ASP C 1 175 ? -49.711 -0.237 -35.101 1.00 33.39 181 ASP C C 1
ATOM 5338 O O . ASP C 1 175 ? -48.805 0.064 -34.324 1.00 33.23 181 ASP C O 1
ATOM 5343 N N . ILE C 1 176 ? -49.538 -0.343 -36.418 1.00 32.83 182 ILE C N 1
ATOM 5344 C CA . ILE C 1 176 ? -48.267 -0.002 -37.069 1.00 32.46 182 ILE C CA 1
ATOM 5345 C C . ILE C 1 176 ? -47.936 1.485 -36.873 1.00 32.30 182 ILE C C 1
ATOM 5346 O O . ILE C 1 176 ? -46.793 1.837 -36.549 1.00 32.11 182 ILE C O 1
ATOM 5351 N N . ALA C 1 177 ? -48.941 2.347 -37.040 1.00 31.88 183 ALA C N 1
ATOM 5352 C CA . ALA C 1 177 ? -48.759 3.791 -36.861 1.00 31.48 183 ALA C CA 1
ATOM 5353 C C . ALA C 1 177 ? -48.410 4.143 -35.414 1.00 31.35 183 ALA C C 1
ATOM 5354 O O . ALA C 1 177 ? -47.619 5.056 -35.166 1.00 31.10 183 ALA C O 1
ATOM 5356 N N . LYS C 1 178 ? -49.005 3.403 -34.477 1.00 31.21 184 LYS C N 1
ATOM 5357 C CA . LYS C 1 178 ? -48.711 3.493 -33.047 1.00 31.42 184 LYS C CA 1
ATOM 5358 C C . LYS C 1 178 ? -47.234 3.177 -32.765 1.00 30.97 184 LYS C C 1
ATOM 5359 O O . LYS C 1 178 ? -46.574 3.886 -31.996 1.00 30.77 184 LYS C O 1
ATOM 5365 N N . VAL C 1 179 ? -46.728 2.111 -33.388 1.00 30.45 185 VAL C N 1
ATOM 5366 C CA . VAL C 1 179 ? -45.326 1.695 -33.229 1.00 30.14 185 VAL C CA 1
ATOM 5367 C C . VAL C 1 179 ? -44.372 2.786 -33.731 1.00 29.82 185 VAL C C 1
ATOM 5368 O O . VAL C 1 179 ? -43.430 3.155 -33.026 1.00 29.68 185 VAL C O 1
ATOM 5372 N N . ALA C 1 180 ? -44.639 3.304 -34.929 1.00 29.54 186 ALA C N 1
ATOM 5373 C CA . ALA C 1 180 ? -43.829 4.368 -35.531 1.00 29.58 186 ALA C CA 1
ATOM 5374 C C . ALA C 1 180 ? -43.792 5.631 -34.670 1.00 29.73 186 ALA C C 1
ATOM 5375 O O . ALA C 1 180 ? -42.739 6.267 -34.544 1.00 29.36 186 ALA C O 1
ATOM 5377 N N . GLU C 1 181 ? -44.935 5.980 -34.074 1.00 30.01 187 GLU C N 1
ATOM 5378 C CA . GLU C 1 181 ? -45.034 7.127 -33.161 1.00 30.51 187 GLU C CA 1
ATOM 5379 C C . GLU C 1 181 ? -44.121 6.953 -31.940 1.00 30.14 187 GLU C C 1
ATOM 5380 O O . GLU C 1 181 ? -43.401 7.884 -31.556 1.00 30.26 187 GLU C O 1
ATOM 5386 N N . GLU C 1 182 ? -44.128 5.758 -31.359 1.00 29.71 188 GLU C N 1
ATOM 5387 C CA . GLU C 1 182 ? -43.253 5.454 -30.233 1.00 29.31 188 GLU C CA 1
ATOM 5388 C C . GLU C 1 182 ? -41.783 5.560 -30.638 1.00 28.97 188 GLU C C 1
ATOM 5389 O O . GLU C 1 182 ? -40.956 6.066 -29.879 1.00 29.15 188 GLU C O 1
ATOM 5395 N N . MET C 1 183 ? -41.468 5.080 -31.837 1.00 28.34 189 MET C N 1
ATOM 5396 C CA . MET C 1 183 ? -40.093 5.125 -32.359 1.00 27.86 189 MET C CA 1
ATOM 5397 C C . MET C 1 183 ? -39.642 6.544 -32.739 1.00 27.61 189 MET C C 1
ATOM 5398 O O . MET C 1 183 ? -38.443 6.803 -32.889 1.00 27.26 189 MET C O 1
ATOM 5403 N N . ARG C 1 184 ? -40.607 7.452 -32.893 1.00 27.08 190 ARG C N 1
ATOM 5404 C CA . ARG C 1 184 ? -40.366 8.827 -33.358 1.00 26.90 190 ARG C CA 1
ATOM 5405 C C . ARG C 1 184 ? -39.835 8.888 -34.801 1.00 26.38 190 ARG C C 1
ATOM 5406 O O . ARG C 1 184 ? -38.926 9.666 -35.110 1.00 26.11 190 ARG C O 1
ATOM 5414 N N . VAL C 1 185 ? -40.416 8.063 -35.676 1.00 25.67 191 VAL C N 1
ATOM 5415 C CA . VAL C 1 185 ? -40.092 8.051 -37.113 1.00 25.57 191 VAL C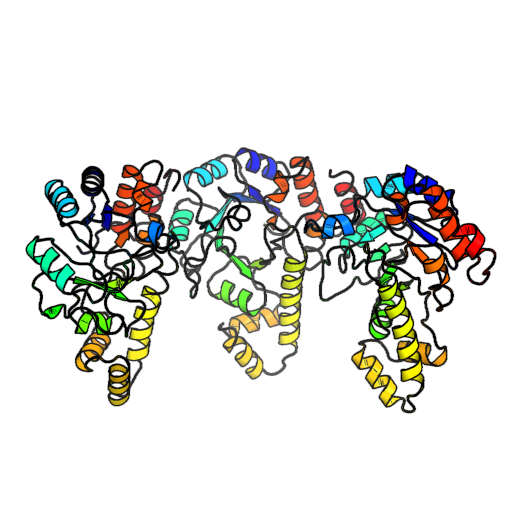 CA 1
ATOM 5416 C C . VAL C 1 185 ? -41.382 8.117 -37.966 1.00 25.80 191 VAL C C 1
ATOM 5417 O O . VAL C 1 185 ? -42.457 7.780 -37.465 1.00 25.76 191 VAL C O 1
ATOM 5421 N N . PRO C 1 186 ? -41.284 8.556 -39.244 1.00 26.28 192 PRO C N 1
ATOM 5422 C CA . PRO C 1 186 ? -42.467 8.539 -40.126 1.00 26.82 192 PRO C CA 1
ATOM 5423 C C . PRO C 1 186 ? -42.975 7.119 -40.392 1.00 27.38 192 PRO C C 1
ATOM 5424 O O . PRO C 1 186 ? -42.171 6.192 -40.546 1.00 27.45 192 PRO C O 1
ATOM 5428 N N . VAL C 1 187 ? -44.297 6.952 -40.457 1.00 27.74 193 VAL C N 1
ATOM 5429 C CA . VAL C 1 187 ? -44.895 5.629 -40.694 1.00 28.00 193 VAL C CA 1
ATOM 5430 C C . VAL C 1 187 ? -44.466 5.012 -42.043 1.00 27.93 193 VAL C C 1
ATOM 5431 O O . VAL C 1 187 ? -44.335 3.788 -42.155 1.00 28.04 193 VAL C O 1
ATOM 5435 N N . SER C 1 188 ? -44.219 5.861 -43.042 1.00 27.86 194 SER C N 1
ATOM 5436 C CA . SER C 1 188 ? -43.784 5.410 -44.369 1.00 28.07 194 SER C CA 1
ATOM 5437 C C . SER C 1 188 ? -42.429 4.699 -44.340 1.00 27.72 194 SER C C 1
ATOM 5438 O O . SER C 1 188 ? -42.193 3.781 -45.127 1.00 27.61 194 SER C O 1
ATOM 5441 N N . LEU C 1 189 ? -41.548 5.130 -43.436 1.00 27.29 195 LEU C N 1
ATOM 5442 C CA . LEU C 1 189 ? -40.240 4.488 -43.269 1.00 27.06 195 LEU C CA 1
ATOM 5443 C C . LEU C 1 189 ? -40.396 3.089 -42.679 1.00 26.86 195 LEU C C 1
ATOM 5444 O O . LEU C 1 189 ? -39.799 2.136 -43.181 1.00 26.83 195 LEU C O 1
ATOM 5449 N N . LEU C 1 190 ? -41.200 2.969 -41.624 1.00 27.11 196 LEU C N 1
ATOM 5450 C CA . LEU C 1 190 ? -41.458 1.666 -41.007 1.00 27.74 196 LEU C CA 1
ATOM 5451 C C . LEU C 1 190 ? -42.144 0.704 -41.982 1.00 28.31 196 LEU C C 1
ATOM 5452 O O . LEU C 1 190 ? -41.768 -0.466 -42.061 1.00 28.16 196 LEU C O 1
ATOM 5457 N N . LYS C 1 191 ? -43.126 1.203 -42.733 1.00 29.24 197 LYS C N 1
ATOM 5458 C CA . LYS C 1 191 ? -43.859 0.367 -43.694 1.00 30.11 197 LYS C CA 1
ATOM 5459 C C . LYS C 1 191 ? -42.971 -0.202 -44.802 1.00 30.42 197 LYS C C 1
ATOM 5460 O O . LYS C 1 191 ? -43.124 -1.363 -45.180 1.00 30.62 197 LYS C O 1
ATOM 5466 N N . ASP C 1 192 ? -42.043 0.608 -45.310 1.00 30.86 198 ASP C N 1
ATOM 5467 C CA . ASP C 1 192 ? -41.071 0.144 -46.306 1.00 31.39 198 ASP C CA 1
ATOM 5468 C C . ASP C 1 192 ? -40.224 -1.029 -45.782 1.00 31.20 198 ASP C C 1
ATOM 5469 O O . ASP C 1 192 ? -39.972 -1.989 -46.513 1.00 31.10 198 ASP C O 1
ATOM 5474 N N . VAL C 1 193 ? -39.797 -0.938 -44.520 1.00 31.06 199 VAL C N 1
ATOM 5475 C CA . VAL C 1 193 ? -39.023 -1.996 -43.859 1.00 31.02 199 VAL C CA 1
ATOM 5476 C C . VAL C 1 193 ? -39.820 -3.307 -43.757 1.00 31.47 199 VAL C C 1
ATOM 5477 O O . VAL C 1 193 ? -39.291 -4.388 -44.038 1.00 31.42 199 VAL C O 1
ATOM 5481 N N . LEU C 1 194 ? -41.089 -3.202 -43.369 1.00 31.84 200 LEU C N 1
ATOM 5482 C CA . LEU C 1 194 ? -41.944 -4.384 -43.190 1.00 32.55 200 LEU C CA 1
ATOM 5483 C C . LEU C 1 194 ? -42.261 -5.099 -44.503 1.00 33.07 200 LEU C C 1
ATOM 5484 O O . LEU C 1 194 ? -42.381 -6.326 -44.530 1.00 33.25 200 LEU C O 1
ATOM 5489 N N . GLU C 1 195 ? -42.377 -4.336 -45.588 1.00 33.73 201 GLU C N 1
ATOM 5490 C CA . GLU C 1 195 ? -42.639 -4.907 -46.910 1.00 34.49 201 GLU C CA 1
ATOM 5491 C C . GLU C 1 195 ? -41.405 -5.577 -47.526 1.00 34.40 201 GLU C C 1
ATOM 5492 O O . GLU C 1 195 ? -41.524 -6.595 -48.217 1.00 34.52 201 GLU C O 1
ATOM 5498 N N . LYS C 1 196 ? -40.228 -5.013 -47.257 1.00 34.07 202 LYS C N 1
ATOM 5499 C CA . LYS C 1 196 ? -38.967 -5.522 -47.801 1.00 33.91 202 LYS C CA 1
ATOM 5500 C C . LYS C 1 196 ? -38.311 -6.577 -46.905 1.00 33.15 202 LYS C C 1
ATOM 5501 O O . LYS C 1 196 ? -37.500 -7.377 -47.373 1.00 33.37 202 LYS C O 1
ATOM 5507 N N . GLY C 1 197 ? -38.654 -6.562 -45.618 1.00 32.33 203 GLY C N 1
ATOM 5508 C CA . GLY C 1 197 ? -38.065 -7.474 -44.634 1.00 31.36 203 GLY C CA 1
ATOM 5509 C C . GLY C 1 197 ? -36.633 -7.149 -44.227 1.00 30.69 203 GLY C C 1
ATOM 5510 O O . GLY C 1 197 ? -35.937 -8.007 -43.670 1.00 30.81 203 GLY C O 1
ATOM 5511 N N . LYS C 1 198 ? -36.201 -5.915 -44.494 1.00 29.75 204 LYS C N 1
ATOM 5512 C CA . LYS C 1 198 ? -34.835 -5.457 -44.198 1.00 28.97 204 LYS C CA 1
ATOM 5513 C C . LYS C 1 198 ? -34.745 -3.928 -44.143 1.00 27.88 204 LYS C C 1
ATOM 5514 O O . LYS C 1 198 ? -35.635 -3.230 -44.637 1.00 27.49 204 LYS C O 1
ATOM 5520 N N . LEU C 1 199 ? -33.660 -3.422 -43.550 1.00 26.47 205 LEU C N 1
ATOM 5521 C CA . LEU C 1 199 ? -33.363 -1.983 -43.537 1.00 25.29 205 LEU C CA 1
ATOM 5522 C C . LEU C 1 199 ? -33.055 -1.480 -44.951 1.00 24.53 205 LEU C C 1
ATOM 5523 O O . LEU C 1 199 ? -32.557 -2.241 -45.784 1.00 24.50 205 LEU C O 1
ATOM 5528 N N . PRO C 1 200 ? -33.350 -0.195 -45.236 1.00 23.75 206 PRO C N 1
ATOM 5529 C CA . PRO C 1 200 ? -33.095 0.348 -46.575 1.00 23.17 206 PRO C CA 1
ATOM 5530 C C . PRO C 1 200 ? -31.621 0.685 -46.879 1.00 22.60 206 PRO C C 1
ATOM 5531 O O . PRO C 1 200 ? -31.311 1.150 -47.985 1.00 22.98 206 PRO C O 1
ATOM 5535 N N . VAL C 1 201 ? -30.729 0.450 -45.912 1.00 21.56 207 VAL C N 1
ATOM 5536 C CA . VAL C 1 201 ? -29.282 0.652 -46.090 1.00 20.49 207 VAL C CA 1
ATOM 5537 C C . VAL C 1 201 ? -28.516 -0.574 -45.561 1.00 19.80 207 VAL C C 1
ATOM 5538 O O . VAL C 1 201 ? -29.084 -1.392 -44.833 1.00 20.10 207 VAL C O 1
ATOM 5542 N N . VAL C 1 202 ? -27.238 -0.696 -45.919 1.00 19.28 208 VAL C N 1
ATOM 5543 C CA . VAL C 1 202 ? -26.406 -1.815 -45.436 1.00 18.84 208 VAL C CA 1
ATOM 5544 C C . VAL C 1 202 ? -26.201 -1.777 -43.913 1.00 18.38 208 VAL C C 1
ATOM 5545 O O . VAL C 1 202 ? -26.230 -0.699 -43.301 1.00 17.80 208 VAL C O 1
ATOM 5549 N N . ASN C 1 203 ? -26.009 -2.957 -43.314 1.00 17.61 209 ASN C N 1
ATOM 5550 C CA . ASN C 1 203 ? -25.791 -3.088 -41.867 1.00 17.45 209 ASN C CA 1
ATOM 5551 C C . ASN C 1 203 ? -24.540 -3.934 -41.589 1.00 16.92 209 ASN C C 1
ATOM 5552 O O . ASN C 1 203 ? -24.537 -5.141 -41.857 1.00 17.16 209 ASN C O 1
ATOM 5557 N N . PHE C 1 204 ? -23.494 -3.290 -41.055 1.00 16.04 210 PHE C N 1
ATOM 5558 C CA . PHE C 1 204 ? -22.182 -3.919 -40.805 1.00 15.67 210 PHE C CA 1
ATOM 5559 C C . PHE C 1 204 ? -22.013 -4.386 -39.347 1.00 15.57 210 PHE C C 1
ATOM 5560 O O . PHE C 1 204 ? -22.613 -3.827 -38.426 1.00 15.95 210 PHE C O 1
ATOM 5568 N N . ALA C 1 205 ? -21.192 -5.413 -39.141 1.00 15.00 211 ALA C N 1
ATOM 5569 C CA . ALA C 1 205 ? -20.835 -5.850 -37.789 1.00 15.03 211 ALA C CA 1
ATOM 5570 C C . ALA C 1 205 ? -19.713 -4.982 -37.213 1.00 15.19 211 ALA C C 1
ATOM 5571 O O . ALA C 1 205 ? -18.806 -4.593 -37.949 1.00 15.27 211 ALA C O 1
ATOM 5573 N N . ALA C 1 206 ? -19.769 -4.700 -35.908 1.00 15.72 212 ALA C N 1
ATOM 5574 C CA . ALA C 1 206 ? -18.769 -3.837 -35.242 1.00 16.75 212 ALA C CA 1
ATOM 5575 C C . ALA C 1 206 ? -18.757 -3.993 -33.721 1.00 17.98 212 ALA C C 1
ATOM 5576 O O . ALA C 1 206 ? -19.806 -4.155 -33.104 1.00 19.08 212 ALA C O 1
ATOM 5578 N N . GLY C 1 207 ? -17.568 -3.916 -33.126 1.00 18.63 213 GLY C N 1
ATOM 5579 C CA . GLY C 1 207 ? -17.405 -4.000 -31.673 1.00 19.68 213 GLY C CA 1
ATOM 5580 C C . GLY C 1 207 ? -17.346 -5.434 -31.173 1.00 20.31 213 GLY C C 1
ATOM 5581 O O . GLY C 1 207 ? -18.379 -6.093 -31.060 1.00 21.39 213 GLY C O 1
ATOM 5582 N N . GLY C 1 208 ? -16.136 -5.917 -30.894 1.00 20.58 214 GLY C N 1
ATOM 5583 C CA . GLY C 1 208 ? -15.935 -7.252 -30.325 1.00 20.26 214 GLY C CA 1
ATOM 5584 C C . GLY C 1 208 ? -15.577 -8.363 -31.303 1.00 20.22 214 GLY C C 1
ATOM 5585 O O . GLY C 1 208 ? -15.501 -9.526 -30.907 1.00 20.32 214 GLY C O 1
ATOM 5586 N N . VAL C 1 209 ? -15.362 -8.015 -32.575 1.00 19.76 215 VAL C N 1
ATOM 5587 C CA . VAL C 1 209 ? -14.899 -8.985 -33.583 1.00 19.22 215 VAL C CA 1
ATOM 5588 C C . VAL C 1 209 ? -13.391 -9.228 -33.410 1.00 18.74 215 VAL C C 1
ATOM 5589 O O . VAL C 1 209 ? -12.580 -8.348 -33.709 1.00 19.43 215 VAL C O 1
ATOM 5593 N N . ALA C 1 210 ? -13.020 -10.420 -32.935 1.00 16.99 216 ALA C N 1
ATOM 5594 C CA . ALA C 1 210 ? -11.634 -10.728 -32.567 1.00 16.38 216 ALA C CA 1
ATOM 5595 C C . ALA C 1 210 ? -10.915 -11.737 -33.474 1.00 16.06 216 ALA C C 1
ATOM 5596 O O . ALA C 1 210 ? -9.709 -11.595 -33.721 1.00 16.89 216 ALA C O 1
ATOM 5598 N N . THR C 1 211 ? -11.644 -12.757 -33.936 1.00 14.23 217 THR C N 1
ATOM 5599 C CA . THR C 1 211 ? -11.063 -13.876 -34.704 1.00 13.26 217 THR C CA 1
ATOM 5600 C C . THR C 1 211 ? -11.699 -14.014 -36.100 1.00 12.54 217 THR C C 1
ATOM 5601 O O . THR C 1 211 ? -12.766 -13.453 -36.352 1.00 12.13 217 THR C O 1
ATOM 5605 N N . PRO C 1 212 ? -11.041 -14.757 -37.023 1.00 12.32 218 PRO C N 1
ATOM 5606 C CA . PRO C 1 212 ? -11.692 -15.046 -38.309 1.00 11.79 218 PRO C CA 1
ATOM 5607 C C . PRO C 1 212 ? -13.051 -15.744 -38.159 1.00 11.48 218 PRO C C 1
ATOM 5608 O O . PRO C 1 212 ? -13.995 -15.409 -38.894 1.00 11.26 218 PRO C O 1
ATOM 5612 N N . ALA C 1 213 ? -13.170 -16.671 -37.199 1.00 10.81 219 ALA C N 1
ATOM 5613 C CA . ALA C 1 213 ? -14.459 -17.319 -36.938 1.00 10.33 219 ALA C CA 1
ATOM 5614 C C . ALA C 1 213 ? -15.556 -16.321 -36.553 1.00 9.91 219 ALA C C 1
ATOM 5615 O O . ALA C 1 213 ? -16.706 -16.494 -36.968 1.00 9.82 219 ALA C O 1
ATOM 5617 N N . ASP C 1 214 ? -15.198 -15.289 -35.773 1.00 9.43 220 ASP C N 1
ATOM 5618 C CA . ASP C 1 214 ? -16.146 -14.228 -35.382 1.00 9.82 220 ASP C CA 1
ATOM 5619 C C . ASP C 1 214 ? -16.662 -13.461 -36.612 1.00 9.54 220 ASP C C 1
ATOM 5620 O O . ASP C 1 214 ? -17.859 -13.158 -36.714 1.00 9.25 220 ASP C O 1
ATOM 5625 N N . ALA C 1 215 ? -15.756 -13.120 -37.529 1.00 9.48 221 ALA C N 1
ATOM 5626 C CA . ALA C 1 215 ? -16.144 -12.387 -38.751 1.00 9.75 221 ALA C CA 1
ATOM 5627 C C . ALA C 1 215 ? -17.123 -13.202 -39.601 1.00 9.83 221 ALA C C 1
ATOM 5628 O O . ALA C 1 215 ? -18.151 -12.674 -40.052 1.00 9.70 221 ALA C O 1
ATOM 5630 N N . ALA C 1 216 ? -16.829 -14.490 -39.785 1.00 9.64 222 ALA C N 1
ATOM 5631 C CA . ALA C 1 216 ? -17.702 -15.364 -40.586 1.00 9.93 222 ALA C CA 1
ATOM 5632 C C . ALA C 1 216 ? -19.054 -15.621 -39.911 1.00 10.26 222 ALA C C 1
ATOM 5633 O O . ALA C 1 216 ? -20.085 -15.726 -40.590 1.00 10.35 222 ALA C O 1
ATOM 5635 N N . LEU C 1 217 ? -19.049 -15.703 -38.578 1.00 10.16 223 LEU C N 1
ATOM 5636 C CA . LEU C 1 217 ? -20.288 -15.813 -37.797 1.00 10.09 223 LEU C CA 1
ATOM 5637 C C . LEU C 1 217 ? -21.258 -14.660 -38.090 1.00 10.32 223 LEU C C 1
ATOM 5638 O O . LEU C 1 217 ? -22.435 -14.894 -38.368 1.00 10.09 223 LEU C O 1
ATOM 5643 N N A LEU C 1 218 ? -20.758 -13.424 -38.043 0.60 10.17 224 LEU C N 1
ATOM 5644 N N B LEU C 1 218 ? -20.755 -13.427 -38.035 0.40 10.19 224 LEU C N 1
ATOM 5645 C CA A LEU C 1 218 ? -21.616 -12.257 -38.250 0.60 10.66 224 LEU C CA 1
ATOM 5646 C CA B LEU C 1 218 ? -21.591 -12.245 -38.249 0.40 10.53 224 LEU C CA 1
ATOM 5647 C C A LEU C 1 218 ? -22.113 -12.121 -39.694 0.60 10.68 224 LEU C C 1
ATOM 5648 C C B LEU C 1 218 ? -22.109 -12.129 -39.687 0.40 10.58 224 LEU C C 1
ATOM 5649 O O A LEU C 1 218 ? -23.240 -11.680 -39.925 0.60 11.05 224 LEU C O 1
ATOM 5650 O O B LEU C 1 218 ? -23.241 -11.693 -39.905 0.40 10.84 224 LEU C O 1
ATOM 5659 N N . MET C 1 219 ? -21.292 -12.537 -40.658 1.00 10.55 225 MET C N 1
ATOM 5660 C CA . MET C 1 219 ? -21.734 -12.596 -42.070 1.00 10.77 225 MET C CA 1
ATOM 5661 C C . MET C 1 219 ? -22.837 -13.662 -42.276 1.00 11.07 225 MET C C 1
ATOM 5662 O O . MET C 1 219 ? -23.807 -13.422 -43.009 1.00 10.95 225 MET C O 1
ATOM 5667 N N . GLN C 1 220 ? -22.709 -14.818 -41.614 1.00 11.11 226 GLN C N 1
ATOM 5668 C CA . GLN C 1 220 ? -23.767 -15.852 -41.675 1.00 11.79 226 GLN C CA 1
ATOM 5669 C C . GLN C 1 220 ? -25.089 -15.385 -41.025 1.00 12.56 226 GLN C C 1
ATOM 5670 O O . GLN C 1 220 ? -26.180 -15.836 -41.422 1.00 12.89 226 GLN C O 1
ATOM 5676 N N . LEU C 1 221 ? -24.998 -14.477 -40.050 1.00 13.16 227 LEU C N 1
ATOM 5677 C CA . LEU C 1 221 ? -26.190 -13.890 -39.402 1.00 14.10 227 LEU C CA 1
ATOM 5678 C C . LEU C 1 221 ? -26.857 -12.781 -40.232 1.00 14.61 227 LEU C C 1
ATOM 5679 O O . LEU C 1 221 ? -27.925 -12.271 -39.857 1.00 15.20 227 LEU C O 1
ATOM 5684 N N . GLY C 1 222 ? -26.229 -12.411 -41.347 1.00 14.89 228 GLY C N 1
ATOM 5685 C CA . GLY C 1 222 ? -26.809 -11.467 -42.300 1.00 15.68 228 GLY C CA 1
ATOM 5686 C C . GLY C 1 222 ? -26.204 -10.073 -42.375 1.00 16.45 228 GLY C C 1
ATOM 5687 O O . GLY C 1 222 ? -26.795 -9.176 -42.987 1.00 16.80 228 GLY C O 1
ATOM 5688 N N . CYS C 1 223 ? -25.041 -9.874 -41.759 1.00 16.23 229 CYS C N 1
ATOM 5689 C CA . CYS C 1 223 ? -24.330 -8.590 -41.888 1.00 16.54 229 CYS C CA 1
ATOM 5690 C C . CYS C 1 223 ? -23.766 -8.413 -43.300 1.00 16.48 229 CYS C C 1
ATOM 5691 O O . CYS C 1 223 ? -23.544 -9.392 -44.023 1.00 16.46 229 CYS C O 1
ATOM 5694 N N . ASP C 1 224 ? -23.541 -7.160 -43.688 1.00 16.20 230 ASP C N 1
ATOM 5695 C CA . ASP C 1 224 ? -23.084 -6.827 -45.038 1.00 16.30 230 ASP C CA 1
ATOM 5696 C C . ASP C 1 224 ? -21.560 -6.598 -45.131 1.00 15.68 230 ASP C C 1
ATOM 5697 O O . ASP C 1 224 ? -21.020 -6.454 -46.226 1.00 16.50 230 ASP C O 1
ATOM 5702 N N . GLY C 1 225 ? -20.883 -6.591 -43.982 1.00 14.31 231 GLY C N 1
ATOM 5703 C CA . GLY C 1 225 ? -19.431 -6.399 -43.881 1.00 13.70 231 GLY C CA 1
ATOM 5704 C C . GLY C 1 225 ? -19.008 -6.288 -42.416 1.00 13.18 231 GLY C C 1
ATOM 5705 O O . GLY C 1 225 ? -19.850 -6.423 -41.518 1.00 12.86 231 GLY C O 1
ATOM 5706 N N . VAL C 1 226 ? -17.722 -6.022 -42.176 1.00 13.03 232 VAL C N 1
ATOM 5707 C CA . VAL C 1 226 ? -17.130 -6.080 -40.822 1.00 13.17 232 VAL C CA 1
ATOM 5708 C C . VAL C 1 226 ? -16.176 -4.909 -40.509 1.00 12.90 232 VAL C C 1
ATOM 5709 O O . VAL C 1 226 ? -15.325 -4.588 -41.327 1.00 12.78 232 VAL C O 1
ATOM 5713 N N . PHE C 1 227 ? -16.340 -4.274 -39.338 1.00 12.92 233 PHE C N 1
ATOM 5714 C CA . PHE C 1 227 ? -15.339 -3.351 -38.763 1.00 13.25 233 PHE C CA 1
ATOM 5715 C C . PHE C 1 227 ? -14.495 -4.095 -37.720 1.00 13.69 233 PHE C C 1
ATOM 5716 O O . PHE C 1 227 ? -15.054 -4.786 -36.854 1.00 13.95 233 PHE C O 1
ATOM 5724 N N . VAL C 1 228 ? -13.168 -3.951 -37.775 1.00 14.16 234 VAL C N 1
ATOM 5725 C CA . VAL C 1 228 ? -12.281 -4.506 -36.726 1.00 15.14 234 VAL C CA 1
ATOM 5726 C C . VAL C 1 228 ? -11.393 -3.424 -36.085 1.00 16.02 234 VAL C C 1
ATOM 5727 O O . VAL C 1 228 ? -11.020 -2.457 -36.747 1.00 15.50 234 VAL C O 1
ATOM 5731 N N . GLY C 1 229 ? -11.053 -3.614 -34.809 1.00 17.47 235 GLY C N 1
ATOM 5732 C CA . GLY C 1 229 ? -10.324 -2.605 -34.020 1.00 18.95 235 GLY C CA 1
ATOM 5733 C C . GLY C 1 229 ? -8.824 -2.806 -33.861 1.00 20.30 235 GLY C C 1
ATOM 5734 O O . GLY C 1 229 ? -8.213 -3.623 -34.556 1.00 20.31 235 GLY C O 1
ATOM 5735 N N . SER C 1 230 ? -8.236 -2.061 -32.924 1.00 21.70 236 SER C N 1
ATOM 5736 C CA . SER C 1 230 ? -6.780 -2.045 -32.716 1.00 22.94 236 SER C CA 1
ATOM 5737 C C . SER C 1 230 ? -6.176 -3.368 -32.213 1.00 23.32 236 SER C C 1
ATOM 5738 O O . SER C 1 230 ? -4.949 -3.524 -32.190 1.00 23.93 236 SER C O 1
ATOM 5741 N N . GLY C 1 231 ? -7.032 -4.317 -31.833 1.00 23.46 237 GLY C N 1
ATOM 5742 C CA . GLY C 1 231 ? -6.588 -5.663 -31.453 1.00 23.56 237 GLY C CA 1
ATOM 5743 C C . GLY C 1 231 ? -5.724 -6.363 -32.497 1.00 23.75 237 GLY C C 1
ATOM 5744 O O . GLY C 1 231 ? -4.823 -7.132 -32.148 1.00 23.58 237 GLY C O 1
ATOM 5745 N N . ILE C 1 232 ? -6.005 -6.098 -33.776 1.00 23.71 238 ILE C N 1
ATOM 5746 C CA . ILE C 1 232 ? -5.219 -6.617 -34.900 1.00 24.27 238 ILE C CA 1
ATOM 5747 C C . ILE C 1 232 ? -3.726 -6.330 -34.708 1.00 24.76 238 ILE C C 1
ATOM 5748 O O . ILE C 1 232 ? -2.881 -7.213 -34.889 1.00 24.62 238 ILE C O 1
ATOM 5753 N N . PHE C 1 233 ? -3.414 -5.099 -34.311 1.00 25.48 239 PHE C N 1
ATOM 5754 C CA . PHE C 1 233 ? -2.022 -4.654 -34.222 1.00 26.36 239 PHE C CA 1
ATOM 5755 C C . PHE C 1 233 ? -1.358 -4.952 -32.869 1.00 27.48 239 PHE C C 1
ATOM 5756 O O . PHE C 1 233 ? -0.179 -4.635 -32.667 1.00 27.65 239 PHE C O 1
ATOM 5764 N N . LYS C 1 234 ? -2.110 -5.587 -31.968 1.00 28.64 240 LYS C N 1
ATOM 5765 C CA . LYS C 1 234 ? -1.596 -6.023 -30.661 1.00 29.98 240 LYS C CA 1
ATOM 5766 C C . LYS C 1 234 ? -1.247 -7.515 -30.626 1.00 30.48 240 LYS C C 1
ATOM 5767 O O . LYS C 1 234 ? -0.781 -8.028 -29.605 1.00 30.82 240 LYS C O 1
ATOM 5773 N N . SER C 1 235 ? -1.480 -8.207 -31.740 1.00 30.78 241 SER C N 1
ATOM 5774 C CA . SER C 1 235 ? -1.160 -9.630 -31.848 1.00 30.98 241 SER C CA 1
ATOM 5775 C C . SER C 1 235 ? 0.313 -9.833 -32.200 1.00 31.15 241 SER C C 1
ATOM 5776 O O . SER C 1 235 ? 0.983 -8.903 -32.649 1.00 31.32 241 SER C O 1
ATOM 5779 N N . SER C 1 236 ? 0.805 -11.055 -32.002 1.00 31.44 242 SER C N 1
ATOM 5780 C CA . SER C 1 236 ? 2.195 -11.400 -32.313 1.00 31.36 242 SER C CA 1
ATOM 5781 C C . SER C 1 236 ? 2.546 -11.239 -33.798 1.00 31.07 242 SER C C 1
ATOM 5782 O O . SER C 1 236 ? 3.679 -10.884 -34.127 1.00 31.31 242 SER C O 1
ATOM 5785 N N . ASN C 1 237 ? 1.574 -11.475 -34.686 1.00 30.30 243 ASN C N 1
ATOM 5786 C CA . ASN C 1 237 ? 1.780 -11.335 -36.134 1.00 29.22 243 ASN C CA 1
ATOM 5787 C C . ASN C 1 237 ? 0.613 -10.594 -36.828 1.00 27.95 243 ASN C C 1
ATOM 5788 O O . ASN C 1 237 ? -0.295 -11.243 -37.355 1.00 27.66 243 ASN C O 1
ATOM 5793 N N . PRO C 1 238 ? 0.638 -9.238 -36.837 1.00 26.70 244 PRO C N 1
ATOM 5794 C CA . PRO C 1 238 ? -0.491 -8.439 -37.357 1.00 25.64 244 PRO C CA 1
ATOM 5795 C C . PRO C 1 238 ? -0.884 -8.696 -38.819 1.00 24.77 244 PRO C C 1
ATOM 5796 O O . PRO C 1 238 ? -2.078 -8.792 -39.116 1.00 23.72 244 PRO C O 1
ATOM 5800 N N . VAL C 1 239 ? 0.095 -8.798 -39.720 1.00 23.86 245 VAL C N 1
ATOM 5801 C CA . VAL C 1 239 ? -0.211 -9.033 -41.135 1.00 23.25 245 VAL C CA 1
ATOM 5802 C C . VAL C 1 239 ? -0.903 -10.387 -41.363 1.00 22.35 245 VAL C C 1
ATOM 5803 O O . VAL C 1 239 ? -1.828 -10.476 -42.177 1.00 21.96 245 VAL C O 1
ATOM 5807 N N . ARG C 1 240 ? -0.479 -11.416 -40.622 1.00 21.38 246 ARG C N 1
ATOM 5808 C CA . ARG C 1 240 ? -1.088 -12.754 -40.721 1.00 20.70 246 ARG C CA 1
ATOM 5809 C C . ARG C 1 240 ? -2.540 -12.722 -40.246 1.00 19.20 246 ARG C C 1
ATOM 5810 O O . ARG C 1 240 ? -3.419 -13.282 -40.906 1.00 18.47 246 ARG C O 1
ATOM 5818 N N . LEU C 1 241 ? -2.793 -12.058 -39.118 1.00 17.56 247 LEU C N 1
ATOM 5819 C CA . LEU C 1 241 ? -4.161 -11.972 -38.591 1.00 16.24 247 LEU C CA 1
ATOM 5820 C C . LEU C 1 241 ? -5.092 -11.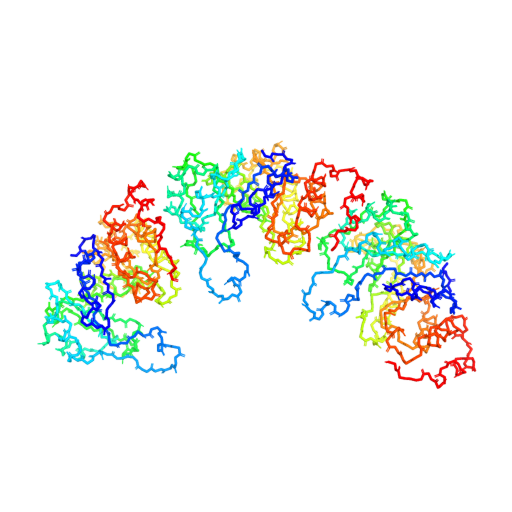139 -39.492 1.00 15.39 247 LEU C C 1
ATOM 5821 O O . LEU C 1 241 ? -6.221 -11.558 -39.769 1.00 14.21 247 LEU C O 1
ATOM 5826 N N . ALA C 1 242 ? -4.621 -9.980 -39.957 1.00 14.15 248 ALA C N 1
ATOM 5827 C CA . ALA C 1 242 ? -5.423 -9.126 -40.854 1.00 13.71 248 ALA C CA 1
ATOM 5828 C C . ALA C 1 242 ? -5.815 -9.867 -42.146 1.00 13.19 248 ALA C C 1
ATOM 5829 O O . ALA C 1 242 ? -6.976 -9.828 -42.574 1.00 12.74 248 ALA C O 1
ATOM 5831 N N . THR C 1 243 ? -4.848 -10.564 -42.746 1.00 13.01 249 THR C N 1
ATOM 5832 C CA . THR C 1 243 ? -5.111 -11.325 -43.974 1.00 13.46 249 THR C CA 1
ATOM 5833 C C . THR C 1 243 ? -6.158 -12.423 -43.746 1.00 12.92 249 THR C C 1
ATOM 5834 O O . THR C 1 243 ? -7.051 -12.632 -44.589 1.00 12.66 249 THR C O 1
ATOM 5838 N N . ALA C 1 244 ? -6.054 -13.097 -42.602 1.00 12.38 250 ALA C N 1
ATOM 5839 C CA . ALA C 1 244 ? -6.981 -14.182 -42.248 1.00 11.89 250 ALA C CA 1
ATOM 5840 C C . ALA C 1 244 ? -8.406 -13.662 -42.017 1.00 11.70 250 ALA C C 1
ATOM 5841 O O . ALA C 1 244 ? -9.376 -14.291 -42.443 1.00 11.20 250 ALA C O 1
ATOM 5843 N N . VAL C 1 245 ? -8.532 -12.506 -41.358 1.00 11.16 251 VAL C N 1
ATOM 5844 C CA . VAL C 1 245 ? -9.860 -11.882 -41.160 1.00 11.39 251 VAL C CA 1
ATOM 5845 C C . VAL C 1 245 ? -10.492 -11.472 -42.507 1.00 11.01 251 VAL C C 1
ATOM 5846 O O . VAL C 1 245 ? -11.695 -11.704 -42.735 1.00 11.20 251 VAL C O 1
ATOM 5850 N N . VAL C 1 246 ? -9.690 -10.890 -43.404 1.00 11.00 252 VAL C N 1
ATOM 5851 C CA . VAL C 1 246 ? -10.155 -10.552 -44.763 1.00 11.03 252 VAL C CA 1
ATOM 5852 C C . VAL C 1 246 ? -10.624 -11.799 -45.537 1.00 11.07 252 VAL C C 1
ATOM 5853 O O . VAL C 1 246 ? -11.693 -11.787 -46.159 1.00 10.54 252 VAL C O 1
ATOM 5857 N N . GLU C 1 247 ? -9.839 -12.876 -45.474 1.00 11.16 253 GLU C N 1
ATOM 5858 C CA . GLU C 1 247 ? -10.197 -14.109 -46.186 1.00 12.11 253 GLU C CA 1
ATOM 5859 C C . GLU C 1 247 ? -11.476 -14.766 -45.641 1.00 11.73 253 GLU C C 1
ATOM 5860 O O . GLU C 1 247 ? -12.282 -15.287 -46.419 1.00 11.86 253 GLU C O 1
ATOM 5866 N N . ALA C 1 248 ? -11.661 -14.736 -44.319 1.00 11.23 254 ALA C N 1
ATOM 5867 C CA . ALA C 1 248 ? -12.877 -15.289 -43.689 1.00 11.34 254 ALA C CA 1
ATOM 5868 C C . ALA C 1 248 ? -14.150 -14.479 -43.980 1.00 11.66 254 ALA C C 1
ATOM 5869 O O . ALA C 1 248 ? -15.252 -15.048 -44.087 1.00 11.46 254 ALA C O 1
ATOM 5871 N N . THR C 1 249 ? -14.012 -13.156 -44.075 1.00 11.19 255 THR C N 1
ATOM 5872 C CA . THR C 1 249 ? -15.148 -12.288 -44.418 1.00 11.68 255 THR C CA 1
ATOM 5873 C C . THR C 1 249 ? -15.612 -12.516 -45.873 1.00 12.00 255 THR C C 1
ATOM 5874 O O . THR C 1 249 ? -16.816 -12.495 -46.155 1.00 12.39 255 THR C O 1
ATOM 5878 N N . THR C 1 250 ? -14.655 -12.748 -46.776 1.00 12.29 256 THR C N 1
ATOM 5879 C CA . THR C 1 250 ? -14.956 -13.097 -48.182 1.00 12.82 256 THR C CA 1
ATOM 5880 C C . THR C 1 250 ? -15.586 -14.495 -48.331 1.00 12.66 256 THR C C 1
ATOM 5881 O O . THR C 1 250 ? -16.679 -14.635 -48.901 1.00 12.97 256 THR C O 1
ATOM 5885 N N . HIS C 1 251 ? -14.891 -15.503 -47.806 1.00 12.19 257 HIS C N 1
ATOM 5886 C CA . HIS C 1 251 ? -15.275 -16.924 -47.909 1.00 12.32 257 HIS C CA 1
ATOM 5887 C C . HIS C 1 251 ? -16.107 -17.383 -46.692 1.00 12.15 257 HIS C C 1
ATOM 5888 O O . HIS C 1 251 ? -15.818 -18.418 -46.078 1.00 11.87 257 HIS C O 1
ATOM 5895 N N . PHE C 1 252 ? -17.143 -16.620 -46.352 1.00 11.83 258 PHE C N 1
ATOM 5896 C CA . PHE C 1 252 ? -17.805 -16.783 -45.047 1.00 12.65 258 PHE C CA 1
ATOM 5897 C C . PHE C 1 252 ? -18.627 -18.057 -44.842 1.00 13.22 258 PHE C C 1
ATOM 5898 O O . PHE C 1 252 ? -18.933 -18.394 -43.700 1.00 12.74 258 PHE C O 1
ATOM 5906 N N . ASP C 1 253 ? -18.995 -18.748 -45.925 1.00 14.14 259 ASP C N 1
ATOM 5907 C CA . ASP C 1 253 ? -19.710 -20.034 -45.793 1.00 15.90 259 ASP C CA 1
ATOM 5908 C C . ASP C 1 253 ? -18.993 -21.209 -46.486 1.00 15.77 259 ASP C C 1
ATOM 5909 O O . ASP C 1 253 ? -19.642 -22.086 -47.083 1.00 16.19 259 ASP C O 1
ATOM 5914 N N . ASN C 1 254 ? -17.661 -21.233 -46.378 1.00 15.32 260 ASN C N 1
ATOM 5915 C CA . ASN C 1 254 ? -16.826 -22.345 -46.862 1.00 15.64 260 ASN C CA 1
ATOM 5916 C C . ASN C 1 254 ? -15.986 -22.940 -45.715 1.00 15.93 260 ASN C C 1
ATOM 5917 O O . ASN C 1 254 ? -14.904 -22.428 -45.407 1.00 15.01 260 ASN C O 1
ATOM 5922 N N . PRO C 1 255 ? -16.473 -24.027 -45.074 1.00 16.63 261 PRO C N 1
ATOM 5923 C CA . PRO C 1 255 ? -15.804 -24.546 -43.866 1.00 17.02 261 PRO C CA 1
ATOM 5924 C C . PRO C 1 255 ? -14.347 -25.004 -44.022 1.00 16.74 261 PRO C C 1
ATOM 5925 O O . PRO C 1 255 ? -13.557 -24.841 -43.087 1.00 16.71 261 PRO C O 1
ATOM 5929 N N A SER C 1 256 ? -13.994 -25.577 -45.173 0.60 16.93 262 SER C N 1
ATOM 5930 N N B SER C 1 256 ? -14.003 -25.567 -45.178 0.40 16.77 262 SER C N 1
ATOM 5931 C CA A SER C 1 256 ? -12.605 -25.994 -45.411 0.60 16.67 262 SER C CA 1
ATOM 5932 C CA B SER C 1 256 ? -12.627 -25.991 -45.447 0.40 16.50 262 SER C CA 1
ATOM 5933 C C A SER C 1 256 ? -11.652 -24.791 -45.453 0.60 16.36 262 SER C C 1
ATOM 5934 C C B SER C 1 256 ? -11.660 -24.801 -45.469 0.40 16.26 262 SER C C 1
ATOM 5935 O O A SER C 1 256 ? -10.543 -24.861 -44.917 0.60 16.23 262 SER C O 1
ATOM 5936 O O B SER C 1 256 ? -10.550 -24.891 -44.939 0.40 16.18 262 SER C O 1
ATOM 5941 N N . LYS C 1 257 ? -12.097 -23.690 -46.062 1.00 15.98 263 LYS C N 1
ATOM 5942 C CA . LYS C 1 257 ? -11.305 -22.445 -46.089 1.00 15.45 263 LYS C CA 1
ATOM 5943 C C . LYS C 1 257 ? -11.196 -21.818 -44.688 1.00 14.65 263 LYS C C 1
ATOM 5944 O O . LYS C 1 257 ? -10.128 -21.349 -44.295 1.00 13.83 263 LYS C O 1
ATOM 5950 N N . LEU C 1 258 ? -12.301 -21.815 -43.944 1.00 14.07 264 LEU C N 1
ATOM 5951 C CA . LEU C 1 258 ? -12.299 -21.266 -42.577 1.00 13.79 264 LEU C CA 1
ATOM 5952 C C . LEU C 1 258 ? -11.348 -22.032 -41.637 1.00 13.76 264 LEU C C 1
ATOM 5953 O O . LEU C 1 258 ? -10.668 -21.424 -40.799 1.00 13.31 264 LEU C O 1
ATOM 5958 N N . LEU C 1 259 ? -11.280 -23.359 -41.788 1.00 13.83 265 LEU C N 1
ATOM 5959 C CA . LEU C 1 259 ? -10.316 -24.164 -41.011 1.00 14.38 265 LEU C CA 1
ATOM 5960 C C . LEU C 1 259 ? -8.872 -23.788 -41.371 1.00 14.80 265 LEU C C 1
ATOM 5961 O O . LEU C 1 259 ? -8.033 -23.580 -40.490 1.00 14.74 265 LEU C O 1
ATOM 5966 N N . GLU C 1 260 ? -8.610 -23.671 -42.671 1.00 15.72 266 GLU C N 1
ATOM 5967 C CA . GLU C 1 260 ? -7.291 -23.306 -43.199 1.00 17.14 266 GLU C CA 1
ATOM 5968 C C . GLU C 1 260 ? -6.768 -21.991 -42.603 1.00 17.24 266 GLU C C 1
ATOM 5969 O O . GLU C 1 260 ? -5.643 -21.946 -42.082 1.00 16.77 266 GLU C O 1
ATOM 5975 N N . VAL C 1 261 ? -7.592 -20.942 -42.640 1.00 17.04 267 VAL C N 1
ATOM 5976 C CA . VAL C 1 261 ? -7.148 -19.610 -42.191 1.00 17.51 267 VAL C CA 1
ATOM 5977 C C . VAL C 1 261 ? -7.089 -19.459 -40.662 1.00 17.89 267 VAL C C 1
ATOM 5978 O O . VAL C 1 261 ? -6.412 -18.552 -40.154 1.00 18.11 267 VAL C O 1
ATOM 5982 N N . SER C 1 262 ? -7.785 -20.342 -39.937 1.00 17.63 268 SER C N 1
ATOM 5983 C CA . SER C 1 262 ? -7.806 -20.308 -38.463 1.00 18.20 268 SER C CA 1
ATOM 5984 C C . SER C 1 262 ? -6.639 -21.076 -37.814 1.00 19.20 268 SER C C 1
ATOM 5985 O O . SER C 1 262 ? -6.418 -20.975 -36.603 1.00 18.86 268 SER C O 1
ATOM 5988 N N . SER C 1 263 ? -5.900 -21.841 -38.615 1.00 20.20 269 SER C N 1
ATOM 5989 C CA . SER C 1 263 ? -4.850 -22.721 -38.082 1.00 21.79 269 SER C CA 1
ATOM 5990 C C . SER C 1 263 ? -3.511 -22.003 -37.886 1.00 23.04 269 SER C C 1
ATOM 5991 O O . SER C 1 263 ? -3.060 -21.276 -38.776 1.00 23.32 269 SER C O 1
ATOM 5994 N N . ASP C 1 264 ? -2.895 -22.210 -36.719 1.00 24.44 270 ASP C N 1
ATOM 5995 C CA . ASP C 1 264 ? -1.581 -21.629 -36.368 1.00 26.33 270 ASP C CA 1
ATOM 5996 C C . ASP C 1 264 ? -1.562 -20.087 -36.438 1.00 27.60 270 ASP C C 1
ATOM 5997 O O . ASP C 1 264 ? -0.691 -19.485 -37.078 1.00 27.66 270 ASP C O 1
ATOM 6002 N N . LEU C 1 265 ? -2.528 -19.461 -35.768 1.00 29.19 271 LEU C N 1
ATOM 6003 C CA . LEU C 1 265 ? -2.697 -18.002 -35.798 1.00 31.16 271 LEU C CA 1
ATOM 6004 C C . LEU C 1 265 ? -1.787 -17.217 -34.859 1.00 32.54 271 LEU C C 1
ATOM 6005 O O . LEU C 1 265 ? -1.558 -16.022 -35.073 1.00 33.01 271 LEU C O 1
ATOM 6010 N N . GLY C 1 266 ? -1.288 -17.875 -33.817 1.00 34.20 272 GLY C N 1
ATOM 6011 C CA . GLY C 1 266 ? -0.447 -17.213 -32.817 1.00 36.26 272 GLY C CA 1
ATOM 6012 C C . GLY C 1 266 ? -1.261 -16.556 -31.714 1.00 37.72 272 GLY C C 1
ATOM 6013 O O . GLY C 1 266 ? -2.489 -16.683 -31.672 1.00 37.82 272 GLY C O 1
ATOM 6014 N N . GLU C 1 267 ? -0.570 -15.842 -30.826 1.00 38.97 273 GLU C N 1
ATOM 6015 C CA . GLU C 1 267 ? -1.186 -15.242 -29.642 1.00 40.29 273 GLU C CA 1
ATOM 6016 C C . GLU C 1 267 ? -1.979 -13.977 -29.982 1.00 40.66 273 GLU C C 1
ATOM 6017 O O . GLU C 1 267 ? -1.435 -13.024 -30.548 1.00 40.80 273 GLU C O 1
ATOM 6023 N N . LEU C 1 268 ? -3.263 -13.978 -29.627 1.00 41.14 274 LEU C N 1
ATOM 6024 C CA . LEU C 1 268 ? -4.123 -12.810 -29.830 1.00 41.63 274 LEU C CA 1
ATOM 6025 C C . LEU C 1 268 ? -3.989 -11.798 -28.695 1.00 41.82 274 LEU C C 1
ATOM 6026 O O . LEU C 1 268 ? -3.828 -12.174 -27.532 1.00 42.12 274 LEU C O 1
#

GO terms:
  GO:0036381 pyridoxal 5'-phosphate synthase (glutamine hydrolysing) activity (F, IDA)
  GO:0008615 pyridoxine biosynthetic process (P, IGI)
  GO:0042819 vitamin B6 biosynthetic process (P, IMP)
  GO:0008615 pyridoxine biosynthetic process (P, IMP)
  GO:1903600 glutaminase complex (C, IPI)
  GO:0005515 protein binding (F, IPI)
  GO:0042823 pyridoxal 5'-phosphate biosynthetic process (P, IDA)
  GO:0006543 L-glutamine catabolic process (P, IDA)

Sequence (775 aa):
LKGGVIMDVVTPEQAKIAEKSSGACCAVMALESIPADMRKSGKVCCRMSDPKMIKDIMNSSVSSIPVMMAKVRIGHFVEAQIIEALEVDYIDESEVLTPADWTHHIEKDKFKVPFVCGAKDLGEALRRINEGAAMMIRTKGEAGTGDVSEAVKHIRRITEEIKACQQLKSEDDIAKVAEEMRVPVSLLKDVLEKGKLPVVNFAAGGVATPADAALLLMQLGCDGVFVGSGIFKSSNPVRLATAVVEATTHFDNPSSKLLEVSSDLGELLKGGVIMDVVTPEQAKIAEKSSGACCCAVMALESIPADMRKSGKVCCRMSDPKMIKDIMNSVSSIPVMAKVRIGHFVEAQIIEALEVDYIDESEVLTPADWTHHIEKDDKFKVPFVCGAKDLGEALRRINEGAAMMIRTKGEAGTGDVSEAVKHIRRITEEIKACQQLKSEDDIAKVAEEMMRVPVSLLKDVLEKGKLPVVNFAAGGVATPADAALLLMQLGCDGVVFVGSGIFKSSNPVRLATAVVEATTHFDNPSKLLEVSSDLGLKGGVIMDVVTPEQAKIAEKSSGACCAVMALESIPADMRKSGKVCCRMSDPKMIKDIMNSVSSIPVMMAKKVRIGHFVEAQIIEALEVDYIDESEVVLTPADWTTHHIEKDKFKVPFVCGAKDLGEEALRRINEGAAMMIRTKGEAGTGDVSEAVKKHIRRITEEIKACQQLKSEDDIAKVAEEMRVPVSLLKDVLEKGKLPVVNFAAGGVATPADAALLLMQLGCDGVFVGSGIFKSSNPVRLATAVVEATTHFDNPSSKLLEVSSDLGEL

Organism: Saccharomyces cerevisiae (strain ATCC 204508 / S288c) (NCBI:txid559292)

Foldseek 3Di:
DFLFEEEEDQALVRLVLLVVLPGQEYEYDNDALVVVVVVVDAFAWHDLVRQVNNVVRDDHAYEYEGAFAPVVSVVVVVVSPGQEYEHDPSGDHDDPPDGDQQVVGPHAYEYEDQAQLRVQVCVQSPHQEYEHNAAAPPLALVSLVNRLVRHLVVLVVLLPDDDPVVLCVVCVVSVHDSVLNVVCNVVSHHPHAYEYDYNQQQLLSLLVVVVSPHRYYYDYPNLVVFPDNSLRSSLNRQCSNPSPDVVSNVVSRPPRHGD/DFLFEEEEDQALVRLVLLVVLPGQEYEYDNDALVVCVVVVDAFAWHDLVRQVNNVVNDDHAYEYEGAFAPVVSVVVVVVSPGQEYEHAPSGDHPDPPDGDQQVVGPHAYEYEDQAQLRVQVCVQSPHQEYEHNAAAPPLALVRLVNRLVRHLVVLVVLLPDPDLVVLCVVCVVSVHDSVLSVVCNVVSHHPHAYEYDYNQQQLLSLLVVVVSPHRYYYDYPNLVVDPDNSLRSSLNRQCSNPSPDVVSNVVSRPPSD/DFLFEEEEDQALVRLVLLVVLPGQEYEYDNDDLVVVVVVVDAFAWHDLVRQVNNVVRDDHAYEYEGAFAPVVSVVVVVVSPGQEYEHDPSGDHPDPPDGDQQCVGPHAYEYEDQAQLRVQVCVQSPHQEYEHNAAAPPLALVSLVNRLVRHLVVLVVLLVDPDPVVLCVVCVVSVHDSVLSVVCNVVSHHPHAYEYDHNQAQLLSLLVVVVSPHRYYYDYPNLVVFPDNSLRSSLNRQCSNPSPDVVSNVVSRPPSHGD

Nearest PDB structures (foldseek):
  3o05-assembly1_A  TM=1.000E+00  e=1.024E-52  Saccharomyces cerevisiae
  3fem-assembly1_B  TM=9.927E-01  e=1.176E-49  Saccharomyces cerevisiae
  6hxg-assembly1_B-3  TM=9.647E-01  e=1.121E-39  Arabidopsis thaliana
  6hye-assembly1_B  TM=9.639E-01  e=7.961E-39  Arabidopsis thaliana
  7lb5-assembly1_A  TM=9.540E-01  e=2.800E-32  Arabidopsis thaliana

CATH classification: 3.20.20.70

Solvent-accessible surface area: 34805 Å² total; per-residue (Å²): 56,151,35,13,3,1,0,24,0,37,56,52,116,38,0,76,44,0,55,164,9,45,7,42,0,0,1,2,8,90,40,40,11,29,76,42,140,187,76,70,124,23,4,73,27,12,32,3,102,34,1,91,57,0,39,108,24,20,111,37,44,4,0,1,26,0,1,21,4,0,41,0,2,0,37,0,0,52,39,21,141,10,68,49,0,2,5,0,38,24,10,31,22,0,8,198,108,84,51,2,108,5,110,155,33,198,17,49,2,0,2,5,0,99,35,0,8,16,0,0,48,22,24,73,49,28,7,47,8,0,10,0,57,9,84,38,66,83,44,80,29,64,63,0,34,118,9,13,148,101,7,84,102,40,14,139,59,16,77,116,64,193,46,104,116,57,14,44,112,33,2,136,129,25,168,14,63,63,80,29,0,67,45,0,20,126,122,38,123,19,69,40,43,12,0,0,7,16,10,16,37,38,2,62,22,0,4,84,0,18,118,46,53,7,41,0,0,17,7,33,16,50,8,35,126,12,80,53,32,64,111,5,0,54,7,2,22,52,0,2,81,71,70,112,59,108,86,48,30,128,112,21,47,64,128,18,47,144,120,66,167,33,14,3,1,0,25,0,38,58,52,120,38,0,89,51,0,53,178,11,43,7,31,0,0,0,1,7,91,45,47,11,15,79,38,116,168,76,70,126,26,8,61,28,12,34,3,101,37,1,91,60,0,40,112,15,19,112,37,44,3,0,1,25,0,0,22,4,0,40,0,3,0,33,0,0,52,39,20,140,9,69,50,0,2,4,0,53,32,11,32,21,0,9,197,108,86,52,2,109,5,112,151,31,198,18,50,3,0,2,6,0,87,24,4,12,24,0,0,47,22,24,75,47,29,5,51,13,0,12,0,62,6,92,33,66,63,16,30,0,10,50,0,2,102,4,12,80,77,6,82,116,53,12,143,62,16,78,123,66,200,45,104,106,64,12,43,135,45,2,135,145,17,172,14,62,65,80,30,0,67,50,0,23,138,142,38,123,11,70,34,51,11,0,0,8,17,10,16,30,36,2,2,0,0,0,2,0,17,60,32,51,7,33,0,0,18,7,33,14,50,8,32,136,40,102,49,34,76,114,22,0,54,6,1,23,58,0,3,85,72,63,108,61,54,78,54,1,31,113,21,7,44,78,34,88,65,154,31,12,2,0,1,25,0,42,56,48,117,39,0,72,57,0,52,170,8,43,6,30,0,0,0,2,9,96,45,42,8,17,78,46,160,182,84,70,144,74,5,139,38,12,82,46,145,37,0,93,53,0,42,110,26,20,111,37,45,4,0,1,27,0,38,22,8,49,116,70,8,0,90,75,0,53,83,39,136,8,67,47,0,2,4,0,42,29,9,52,30,51,51,219,108,121,50,2,103,5,102,149,30,198,17,50,3,0,2,5,0,93,31,0,8,19,0,0,48,22,22,72,48,27,6,44,11,0,12,0,61,7,90,48,68,68,18,32,0,9,52,0,3,97,10,10,78,68,6,82,115,58,13,140,62,15,79,119,62,197,45,106,118,60,11,44,145,39,2,141,142,23,170,13,63,63,81,30,0,75,50,0,21,143,152,29,154,23,66,38,46,12,1,0,7,16,10,16,19,19,2,2,0,0,0,2,0,15,49,30,50,7,39,0,0,17,6,33,16,50,8,35,135,15,85,46,36,73,109,5,0,58,8,2,23,52,0,2,85,69,72,100,62,55,80,45,1,33,107,19,6,44,73,20,40,141,89

Radius of gyration: 34.0 Å; Cα contacts (8 Å, |Δi|>4): 1678; chains: 3; bounding box: 57×74×97 Å

Secondary structure (DSSP, 8-state):
-TT-EEEEESSHHHHHHHHHHT-SEEEE-SS-HHHHHTTT----PPPHHHHHHHHTT-SS-EEEEEETT-HHHHHHHHHTT-SEEEEETTSPPS-SS----GGG-SS-EEEEESSHHHHHHHHHHT-SEEEE---TTS--THHHHHHHHHHHHHHHHHHT---HHHHHHHHHHHTS-HHHHHHHHHHTS-SS-EEB-SS--SHHHHHHHHHTT-S-EEE-GGGGGSS-HHHHHHHHHHHHHTTT-HHHHHHHHSS----/-TT-EEEEESSHHHHHHHHHHT-SEEEE-SS-TTTSTTTT----PPPHHHHHHHHTT-SS-EEEEEETT-HHHHHHHHHTT-SEEEEETTS--S-SS----GGG-SS-EEEEESSHHHHHHHHHTT-SEEEE---TTS--THHHHHHHHHHHHHHHHHTT---HHHHHHHHHHHTS-HHHHHHHHHHTS-SS-EEB-SS--SHHHHHHHHHTT-S-EEE-THHHHSS-HHHHHHHHHHHHHTTT-HHHHHHHHTT--/-TT-EEEEESSHHHHHHHHHHT-SEEEE-SS-HHHHTTTT----PPPHHHHHHHHTT-SS-EEEEEETT-HHHHHHHHHTT-SEEEEETTSPPS-SS----GGG-SS-EEEEESSHHHHHHHHHHT-SEEEE---TTS--THHHHHHHHHHHHHHHHHHT---HHHHHHHHHHHTS-HHHHHHHHHHTS-SS-EEB-SS--SHHHHHHHHHTT-S-EEE-GGGGGSS-HHHHHHHHHHHHHTTT-HHHHHHHHTT----

InterPro domains:
  IPR001852 Pyridoxal 5'-phosphate synthase subunit PdxS/SNZ [MF_01824] (3-297)
  IPR001852 Pyridoxal 5'-phosphate synthase subunit PdxS/SNZ [PIRSF029271] (4-286)
  IPR001852 Pyridoxal 5'-phosphate synthase subunit PdxS/SNZ [PS01235] (205-223)
  IPR001852 Pyridoxal 5'-phosphate synthase subunit PdxS/SNZ [PS51129] (8-297)
  IPR001852 Pyridoxal 5'-phosphate synthase subunit PdxS/SNZ [PTHR31829] (4-285)
  IPR001852 Pyridoxal 5'-phosphate synthase subunit PdxS/SNZ [TIGR00343] (8-297)
  IPR001852 Pyridoxal 5'-phosphate synthase subunit PdxS/SNZ [cd04727] (10-296)
  IPR011060 Ribulose-phosphate binding barrel [SSF51366] (17-263)
  IPR013785 Aldolase-type TIM barrel [G3DSA:3.20.20.70] (1-292)
  IPR033755 PdxS/SNZ N-terminal domain [PF01680] (6-212)

B-factor: mean 22.31, std 10.17, range [3.28, 78.35]

=== Feature glossary ===
A reading guide for the features in this record.

Start from the sequence.

  · This is the polypeptide sequence — one letter per residue, N-terminus first. Length ranges from a few dozen residues for small domains to over a thousand for large multi-domain proteins.

Fold it, and you get atomic coordinates and the backbone conformation that goes with them.

  · Structure coordinates are given as an mmCIF _atom_site loop: one row per atom with element, residue name, chain id, sequence number, and x/y/z position in Å. Only the four main-chain atoms per residue are included here; side chains are omitted to keep the record compact.

  · Backbone dihedral angles. Every residue except chain termini has a φ (preceding-C → N → Cα → C) and a ψ (N → Cα → C → next-N). They are reported in degrees following the IUPAC sign convention. Secondary structure is essentially a statement about which (φ, ψ) basin each residue occupies.

  · The SS8 string is DSSP's per-residue secondary-structure call. α-helix (H) means an i→i+4 H-bond ladder; β-strand (E) means the residue participates in a β-sheet; 3₁₀ (G) and π (I) are tighter and wider helices; T/S are turns/bends; '-' is loop.

  · SS3 is a coarse helix/strand/coil call (letters a/b/c) made by the P-SEA algorithm from inter-Cα distances and dihedrals. It is less detailed than DSSP but needs only Cα positions.

Summarize the fold with a handful of shape descriptors and a per-residue structural alphabet.

  · Radius of gyration (Rg) is the root-mean-square distance of Cα atoms from their centroid — a single number for overall size and compactness. A globular domain of N residues has Rg ≈ 2.2·N^0.38 Å; an extended or disordered chain has a much larger Rg. The Cα contact count is the number of residue pairs whose Cα atoms are within 8 Å and are more than four positions apart in sequence — a standard proxy for tertiary packing density. The bounding box is the smallest axis-aligned box enclosing all Cα atoms.

  · The Foldseek 3Di string encodes local tertiary geometry as a 20-letter alphabet — one character per residue — derived from the relative positions of nearby Cα atoms. Unlike the amino-acid sequence, 3Di is a direct function of the 3D structure, so two proteins with the same fold have similar 3Di strings even at low sequence identity.

  · Solvent-accessible surface area (SASA) is the area in Å² traced out by the centre of a 1.4 Å probe sphere (a water molecule) rolled over the protein's van der Waals surface (Shrake–Rupley / Lee–Richards construction). Buried residues have near-zero SASA; fully exposed residues can exceed 200 Å². The total SASA scales roughly with the number of surface residues.

Ask how reliable the model is.

  · pLDDT (predicted Local Distance Difference Test) is AlphaFold's per-residue confidence score, ranging from 0 to 100. Values above 90 indicate high confidence (typically well-packed cores); 70–90 is confident; 50–70 low confidence; below 50 usually means the region is disordered or the prediction is unreliable there. AlphaFold stores pLDDT in the mmCIF B-factor column.

  · B-factor (Debye–Waller factor) reflects atomic displacement in the crystal lattice. It is an experimental observable (units Å²), not a prediction; low values mean the atom is pinned down, high values mean it moves or is heterogeneous across the crystal.

  · Predicted Aligned Error (PAE) is an AlphaFold confidence matrix: entry (i, j) is the expected error in the position of residue j, in ångströms, when the prediction is superimposed on the true structure at residue i. Low PAE within a block of residues means that block is internally rigid and well-predicted; high PAE between two blocks means their relative placement is uncertain even if each block individually is confident.

Place it in context: what it resembles, what it is annotated as, and how it looks.

  · Nearest PDB neighbors are the top structural matches found by Foldseek when searching this structure against the entire Protein Data Bank. Each hit reports a TM-score (0 to 1; >0.5 almost always implies the same fold) and an E-value. These are *structural* homologs — they may share no detectable sequence similarity.

  · Functional annotations link the protein to curated databases. InterPro entries identify conserved domains and families by matching the sequence against member-database signatures (Pfam, PROSITE, CDD, …). Gene Ontology (GO) terms describe molecular function, biological process, and cellular component in a controlled vocabulary. CATH places the structure in a hierarchical fold classification (Class/Architecture/Topology/Homologous-superfamily). The organism is the source species.

  · Three diagnostic plots accompany the record. The Cα contact map visualizes the tertiary structure as a 2D adjacency matrix (8 Å cutoff, sequence-local contacts suppressed). The Ramachandran plot shows the distribution of backbone (φ, ψ) torsions, with points in the α and β basins reflecting secondary structure content. The PAE plot shows AlphaFold's inter-residue confidence as a color matrix.

  · Six rendered views show the 3D structure from the faces of a cube — i.e. along ±x, ±y, ±z. Rendering representation is drawn randomly per protein from cartoon (secondary-structure ribbons), sticks (backbone bonds), or molecular surface; coloring is either N→C rainbow (blue at the N-terminus through red at the C-terminus) or one color per chain.